Protein 3TNL (pdb70)

Sequence (1154 aa):
KITERIITGHTELIGLIATPIRHSLSPTMHNEAFAKLGLDYVVYLAFEEVGDKELKDVVQGFRAMNLRGWNVSMMPNKTNIHKKYLDKLSPAAEELVGAVNTVVNDDGVLTGHITDGTGYMRALKEAGHDIIGKKMTICGAGGAATAICIQAALDGVKEISIFNRKDDFYANAEKTVEEKINSKTDCKAQQLFDIEDHEEQLRKEIAESVIFTNATGVGMKPFEGETLLPSSADMLLRRPELIVSDVVYKPTKTRLLEIAEEQGCQTLNGLGMMLWQGAKKAFEIWTHKEMPVDYIKEEILFNKITERIITGHTELIGLIATPIRHSLSPTMHNEAFAKLGLDYYVVYLAFEVGDDKELKDVVQQGFRAMNLRGWNVSMMPNKKTNIHKYLDKLSPAAEELVGAVNTVVNDDGVLTGHIITTDDGGTGYMRALKEAGHDIIGKKMMTICGAGGAATAICIIQAALDGVKEISIFNRKDDFYANAEKTVEKINSKTDCKAQLFDIEDHEQLRRKEIAESVIFTNATGVGMKKPFEGETLLPSSADMLRPELIVSDVVYKPTKTRLLEIAEEQGCQQTLNGLGMMLWQGAKAFEIWTHKEMPVDDYIKEIILFNKITERITGHTELIGLIATPIRHSLSPTMHNEAFAKLGLDYVVYLAFEVGDKELKDVVQGFRAMNLRGWNVSMMPNKTNIHKYLDKLSPAAELVGAVNTVVNDDGVLTGHITDGTGYMRALKEAGHDIIGKKMTICGAGGAATAICIQAALDGVKEISIFNRKDDFYANAEKTVEKINSKTDCKAQLFDIEDHEQLRKEIAESVIFTNATGVGMKPFEGETLLPSADMLLRRPELIVSDVVYKPTKTRLLEIAEEQGCQQTLNGLLGMMLWQGAKAFEIWTHKKEMPVDYIKEILFKITERITGHTELIGLIATPIRHSLSPTMHNEAFAKLGLDYYVVYLAFEVGDKELKDVVQGFRAMNLRGWNVSMMPNKKTNIHKYLDKLSPAAEELVGAVNTVVNDDGVLTGHITTDDGGTGYMRALKEAGHDIIGKKMTICGAGGAATAICIQAALDGVKEISIFNRKDDFYANAEKTVEKINSKTDCKKAQLFDIEDHEQLRKEIAESVIFTNATGVGMKPFEGETLLPSADMLRPEELIVSDVVYKPTKTRLLEIAEEQGCQQTLNGLGMMLWQGAKAFEIWTHKEEMMPVDYIKEILF

Structure (mmCIF, N/CA/C/O backbone):
data_3TNL
#
_entry.id   3TNL
#
_cell.length_a   71.851
_cell.length_b   82.878
_cell.length_c   101.260
_cell.angle_alpha   90.00
_cell.angle_beta   90.03
_cell.angle_gamma   90.00
#
_symmetry.space_group_name_H-M   'P 1 21 1'
#
loop_
_entity.id
_entity.type
_entity.pdbx_description
1 polymer 'Shikimate dehydrogenase'
2 non-polymer NICOTINAMIDE-ADENINE-DINUCLEOTIDE
3 non-polymer '(3R,4S,5R)-3,4,5-TRIHYDROXYCYCLOHEX-1-ENE-1-CARBOXYLIC ACID'
4 non-polymer 'CHLORIDE ION'
5 water water
#
loop_
_atom_site.group_PDB
_atom_site.id
_atom_site.type_symbol
_atom_site.label_atom_id
_atom_site.label_alt_id
_atom_site.label_comp_id
_atom_site.label_asym_id
_atom_site.label_entity_id
_atom_site.label_seq_id
_atom_site.pdbx_PDB_ins_code
_atom_site.Cartn_x
_atom_site.Cartn_y
_atom_site.Cartn_z
_atom_site.occupancy
_atom_site.B_iso_or_equiv
_atom_site.auth_seq_id
_atom_site.auth_comp_id
_atom_site.auth_asym_id
_atom_site.auth_atom_id
_atom_site.pdbx_PDB_model_num
ATOM 1 N N . LYS A 1 28 ? 38.578 12.196 93.297 1.00 49.03 4 LYS A N 1
ATOM 2 C CA . LYS A 1 28 ? 37.176 11.912 92.848 1.00 48.46 4 LYS A CA 1
ATOM 3 C C . LYS A 1 28 ? 36.515 13.102 92.122 1.00 46.15 4 LYS A C 1
ATOM 4 O O . LYS A 1 28 ? 35.355 13.024 91.699 1.00 44.17 4 LYS A O 1
ATOM 10 N N . ILE A 1 29 ? 37.258 14.195 91.979 1.00 44.76 5 ILE A N 1
ATOM 11 C CA . ILE A 1 29 ? 36.751 15.377 91.281 1.00 42.39 5 ILE A CA 1
ATOM 12 C C . ILE A 1 29 ? 36.728 15.072 89.781 1.00 41.42 5 ILE A C 1
ATOM 13 O O . ILE A 1 29 ? 37.706 14.541 89.250 1.00 42.44 5 ILE A O 1
ATOM 18 N N . THR A 1 30 ? 35.610 15.373 89.114 1.00 39.20 6 THR A N 1
ATOM 19 C CA . THR A 1 30 ? 35.462 15.163 87.654 1.00 37.40 6 THR A CA 1
ATOM 20 C C . THR A 1 30 ? 35.200 16.458 86.866 1.00 34.94 6 THR A C 1
ATOM 21 O O . THR A 1 30 ? 35.274 16.464 85.635 1.00 35.27 6 THR A O 1
ATOM 25 N N . GLU A 1 31 ? 34.869 17.538 87.563 1.00 31.02 7 GLU A N 1
ATOM 26 C CA . GLU A 1 31 ? 34.660 18.834 86.917 1.00 28.45 7 GLU A CA 1
ATOM 27 C C . GLU A 1 31 ? 36.010 19.474 86.677 1.00 26.99 7 GLU A C 1
ATOM 28 O O . GLU A 1 31 ? 36.777 19.688 87.628 1.00 27.80 7 GLU A O 1
ATOM 34 N N . ARG A 1 32 ? 36.300 19.824 85.426 1.00 22.03 8 ARG A N 1
ATOM 35 C CA . ARG A 1 32 ? 37.578 20.438 85.108 1.00 22.12 8 ARG A CA 1
ATOM 36 C C . ARG A 1 32 ? 37.685 21.904 85.520 1.00 21.64 8 ARG A C 1
ATOM 37 O O . ARG A 1 32 ? 38.779 22.454 85.543 1.00 22.59 8 ARG A O 1
ATOM 45 N N A ILE A 1 33 ? 36.553 22.528 85.840 0.50 20.29 9 ILE A N 1
ATOM 46 N N B ILE A 1 33 ? 36.558 22.514 85.855 0.50 20.57 9 ILE A N 1
ATOM 47 C CA A ILE A 1 33 ? 36.510 23.948 86.200 0.50 20.00 9 ILE A CA 1
ATOM 48 C CA B ILE A 1 33 ? 36.540 23.912 86.215 0.50 20.58 9 ILE A CA 1
ATOM 49 C C A ILE A 1 33 ? 36.785 24.197 87.676 0.50 19.66 9 ILE A C 1
ATOM 50 C C B ILE A 1 33 ? 36.877 24.066 87.692 0.50 20.47 9 ILE A C 1
ATOM 51 O O A ILE A 1 33 ? 35.954 23.852 88.525 0.50 19.39 9 ILE A O 1
ATOM 52 O O B ILE A 1 33 ? 36.247 23.435 88.560 0.50 22.43 9 ILE A O 1
ATOM 61 N N . THR A 1 34 ? 37.907 24.863 87.964 1.00 20.61 10 THR A N 1
ATOM 62 C CA . THR A 1 34 ? 38.335 25.164 89.325 1.00 19.96 10 THR A CA 1
ATOM 63 C C . THR A 1 34 ? 38.499 26.663 89.458 1.00 18.82 10 THR A C 1
ATOM 64 O O . THR A 1 34 ? 38.076 27.425 88.581 1.00 19.02 10 THR A O 1
ATOM 68 N N . GLY A 1 35 ? 39.075 27.109 90.580 1.00 20.32 11 GLY A N 1
ATOM 69 C CA . GLY A 1 35 ? 39.364 28.519 90.769 1.00 18.70 11 GLY A CA 1
ATOM 70 C C . GLY A 1 35 ? 40.460 29.059 89.853 1.00 19.33 11 GLY A C 1
ATOM 71 O O . GLY A 1 35 ? 40.693 30.250 89.799 1.0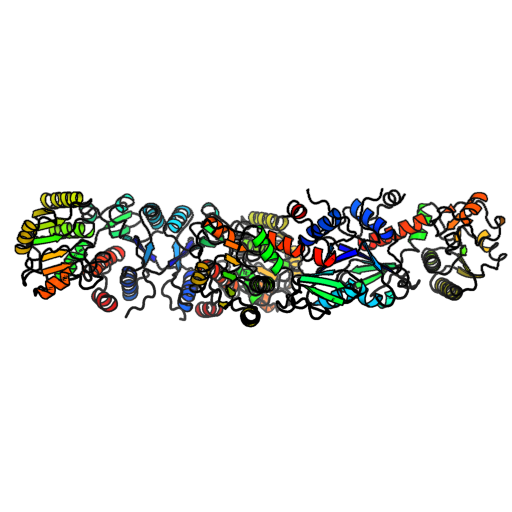0 18.74 11 GLY A O 1
ATOM 72 N N . HIS A 1 36 ? 41.152 28.166 89.165 1.00 18.59 12 HIS A N 1
ATOM 73 C CA . HIS A 1 36 ? 42.191 28.586 88.207 1.00 18.99 12 HIS A CA 1
ATOM 74 C C . HIS A 1 36 ? 41.632 28.862 86.818 1.00 19.08 12 HIS A C 1
ATOM 75 O O . HIS A 1 36 ? 42.260 29.558 86.025 1.00 19.63 12 HIS A O 1
ATOM 82 N N . THR A 1 37 ? 40.433 28.358 86.542 1.00 16.49 13 THR A N 1
ATOM 83 C CA . THR A 1 37 ? 39.817 28.453 85.219 1.00 15.79 13 THR A CA 1
ATOM 84 C C . THR A 1 37 ? 39.465 29.877 84.818 1.00 15.55 13 THR A C 1
ATOM 85 O O . THR A 1 37 ? 38.858 30.606 85.590 1.00 16.88 13 THR A O 1
ATOM 89 N N . GLU A 1 38 ? 39.873 30.250 83.609 1.00 15.13 14 GLU A N 1
ATOM 90 C CA . GLU A 1 38 ? 39.617 31.591 83.086 1.00 15.32 14 GLU A CA 1
ATOM 91 C C . GLU A 1 38 ? 38.449 31.580 82.125 1.00 15.14 14 GLU A C 1
ATOM 92 O O . GLU A 1 38 ? 38.107 30.593 81.546 1.00 16.59 14 GLU A O 1
ATOM 98 N N . LEU A 1 39 ? 37.869 32.741 81.939 1.00 14.03 15 LEU A N 1
ATOM 99 C CA . LEU A 1 39 ? 36.670 32.939 81.126 1.00 15.16 15 LEU A CA 1
ATOM 100 C C . LEU A 1 39 ? 36.942 33.673 79.810 1.00 14.71 15 LEU A C 1
ATOM 101 O O . LEU A 1 39 ? 37.601 34.751 79.789 1.00 15.59 15 LEU A O 1
ATOM 106 N N . ILE A 1 40 ? 36.340 33.152 78.752 1.00 14.77 16 ILE A N 1
ATOM 107 C CA . ILE A 1 40 ? 36.206 33.793 77.447 1.00 15.65 16 ILE A CA 1
ATOM 108 C C . ILE A 1 40 ? 34.690 33.974 77.266 1.00 15.41 16 ILE A C 1
ATOM 109 O O . ILE A 1 40 ? 33.923 33.083 77.487 1.00 15.02 16 ILE A O 1
ATOM 114 N N . GLY A 1 41 ? 34.259 35.187 76.975 1.00 13.43 17 GLY A N 1
ATOM 115 C CA . GLY A 1 41 ? 32.830 35.511 76.812 1.00 14.77 17 GLY A CA 1
ATOM 116 C C . GLY A 1 41 ? 32.308 35.621 75.380 1.00 14.42 17 GLY A C 1
ATOM 117 O O . GLY A 1 41 ? 33.051 35.542 74.392 1.00 13.68 17 GLY A O 1
ATOM 118 N N . LEU A 1 42 ? 30.988 35.754 75.293 1.00 14.01 18 LEU A N 1
ATOM 119 C CA . LEU A 1 42 ? 30.255 36.000 74.052 1.00 14.32 18 LEU A CA 1
ATOM 120 C C . LEU A 1 42 ? 29.111 36.900 74.443 1.00 14.06 18 LEU A C 1
ATOM 121 O O . LEU A 1 42 ? 28.295 36.526 75.280 1.00 15.17 18 LEU A O 1
ATOM 126 N N . ILE A 1 43 ? 29.050 38.103 73.864 1.00 14.33 19 ILE A N 1
ATOM 127 C CA . ILE A 1 43 ? 28.068 39.109 74.266 1.00 13.79 19 ILE A CA 1
ATOM 128 C C . ILE A 1 43 ? 27.227 39.520 73.061 1.00 14.55 19 ILE A C 1
ATOM 129 O O . ILE A 1 43 ? 27.731 40.037 72.055 1.00 14.54 19 ILE A O 1
ATOM 134 N N . ALA A 1 44 ? 25.935 39.243 73.177 1.00 14.48 20 ALA A N 1
ATOM 135 C CA . ALA A 1 44 ? 24.967 39.431 72.072 1.00 15.20 20 ALA A CA 1
ATOM 136 C C . ALA A 1 44 ? 23.590 39.129 72.589 1.00 16.48 20 ALA A C 1
ATOM 137 O O . ALA A 1 44 ? 23.450 38.617 73.698 1.00 15.83 20 ALA A O 1
ATOM 139 N N . THR A 1 45 ? 22.561 39.487 71.809 1.00 16.15 21 THR A N 1
ATOM 140 C CA . THR A 1 45 ? 21.193 39.119 72.195 1.00 17.05 21 THR A CA 1
ATOM 141 C C . THR A 1 45 ? 20.300 39.131 70.974 1.00 17.79 21 THR A C 1
ATOM 142 O O . THR A 1 45 ? 20.366 40.068 70.198 1.00 18.37 21 THR A O 1
ATOM 146 N N . PRO A 1 46 ? 19.531 38.046 70.747 1.00 18.54 22 PRO A N 1
ATOM 147 C CA . PRO A 1 46 ? 19.508 36.793 71.488 1.00 18.79 22 PRO A CA 1
ATOM 148 C C . PRO A 1 46 ? 20.794 36.027 71.202 1.00 18.58 22 PRO A C 1
ATOM 149 O O . PRO A 1 46 ? 21.463 36.275 70.186 1.00 18.85 22 PRO A O 1
ATOM 153 N N . ILE A 1 47 ? 21.133 35.100 72.074 1.00 17.12 23 ILE A N 1
ATOM 154 C CA . ILE A 1 47 ? 22.385 34.340 71.892 1.00 17.26 23 ILE A CA 1
ATOM 155 C C . ILE A 1 47 ? 22.438 32.967 72.519 1.00 17.40 23 ILE A C 1
ATOM 156 O O . ILE A 1 47 ? 23.324 32.178 72.188 1.00 17.59 23 ILE A O 1
ATOM 161 N N . ARG A 1 48 ? 21.495 32.620 73.397 1.00 17.73 24 ARG A N 1
ATOM 162 C CA . ARG A 1 48 ? 21.664 31.367 74.128 1.00 17.13 24 ARG A CA 1
ATOM 163 C C . ARG A 1 48 ? 21.606 30.084 73.345 1.00 17.70 24 ARG A C 1
ATOM 164 O O . ARG A 1 48 ? 22.032 29.051 73.853 1.00 17.84 24 ARG A O 1
ATOM 172 N N . HIS A 1 49 ? 21.100 30.137 72.115 1.00 18.31 25 HIS A N 1
ATOM 173 C CA . HIS A 1 49 ? 21.101 28.947 71.256 1.00 17.98 25 HIS A CA 1
ATOM 174 C C . HIS A 1 49 ? 22.383 28.817 70.434 1.00 16.70 25 HIS A C 1
ATOM 175 O O . HIS A 1 49 ? 22.537 27.890 69.664 1.00 18.73 25 HIS A O 1
ATOM 182 N N . SER A 1 50 ? 23.329 29.736 70.633 1.00 16.17 26 SER A N 1
ATOM 183 C CA . SER A 1 50 ? 24.592 29.681 69.863 1.00 16.97 26 SER A CA 1
ATOM 184 C C . SER A 1 50 ? 25.365 28.398 70.044 1.00 15.53 26 SER A C 1
ATOM 185 O O . SER A 1 50 ? 25.374 27.824 71.140 1.00 16.72 26 SER A O 1
ATOM 188 N N . LEU A 1 51 ? 26.020 27.979 68.967 1.00 16.97 27 LEU A N 1
ATOM 189 C CA . LEU A 1 51 ? 26.918 26.833 68.991 1.00 17.14 27 LEU A CA 1
ATOM 190 C C . LEU A 1 51 ? 28.347 27.255 69.372 1.00 16.57 27 LEU A C 1
ATOM 191 O O . LEU A 1 51 ? 29.189 26.412 69.517 1.00 17.29 27 LEU A O 1
ATOM 196 N N . SER A 1 52 ? 28.611 28.560 69.485 1.00 15.57 28 SER A N 1
ATOM 197 C CA . SER A 1 52 ? 29.982 28.987 69.826 1.00 15.06 28 SER A CA 1
ATOM 198 C C . SER A 1 52 ? 30.515 28.402 71.123 1.00 15.00 28 SER A C 1
ATOM 199 O O . SER A 1 52 ? 31.663 27.964 71.173 1.00 15.91 28 SER A O 1
ATOM 202 N N . PRO A 1 53 ? 29.719 28.409 72.214 1.00 14.89 29 PRO A N 1
ATOM 203 C CA . PRO A 1 53 ? 30.309 27.804 73.439 1.00 14.93 29 PRO A CA 1
ATOM 204 C C . PRO A 1 53 ? 30.727 26.354 73.296 1.00 14.53 29 PRO A C 1
ATOM 205 O O . PRO A 1 53 ? 31.765 25.966 73.811 1.00 16.98 29 PRO A O 1
ATOM 209 N N . THR A 1 54 ? 29.942 25.552 72.603 1.00 15.98 30 THR A N 1
ATOM 210 C CA . THR A 1 54 ? 30.314 24.169 72.396 1.00 15.41 30 THR A CA 1
ATOM 211 C C . THR A 1 54 ? 31.613 24.098 71.593 1.00 16.33 30 THR A C 1
ATOM 212 O O . THR A 1 54 ? 32.533 23.352 71.934 1.00 17.99 30 THR A O 1
ATOM 216 N N . MET A 1 55 ? 31.695 24.846 70.520 1.00 16.20 31 MET A N 1
ATOM 217 C CA . MET A 1 55 ? 32.905 24.850 69.720 1.00 15.83 31 MET A CA 1
ATOM 218 C C . MET A 1 55 ? 34.157 25.150 70.558 1.00 15.84 31 MET A C 1
ATOM 219 O O . MET A 1 55 ? 35.161 24.430 70.497 1.00 16.31 31 MET A O 1
ATOM 224 N N . HIS A 1 56 ? 34.132 26.279 71.270 1.00 15.29 32 HIS A N 1
ATOM 225 C CA . HIS A 1 56 ? 35.308 26.673 72.014 1.00 13.92 32 HIS A CA 1
ATOM 226 C C . HIS A 1 56 ? 35.596 25.811 73.230 1.00 15.16 32 HIS A C 1
ATOM 227 O O . HIS A 1 56 ? 36.750 25.521 73.493 1.00 14.54 32 HIS A O 1
ATOM 234 N N . ASN A 1 57 ? 34.572 25.444 73.982 1.00 15.75 33 ASN A N 1
ATOM 235 C CA . ASN A 1 57 ? 34.790 24.562 75.124 1.00 16.20 33 ASN A CA 1
ATOM 236 C C . ASN A 1 57 ? 35.353 23.214 74.702 1.00 16.77 33 ASN A C 1
ATOM 237 O O . ASN A 1 57 ? 36.253 22.685 75.371 1.00 17.33 33 ASN A O 1
ATOM 242 N N . GLU A 1 58 ? 34.864 22.651 73.595 1.00 16.95 34 GLU A N 1
ATOM 243 C CA . GLU A 1 58 ? 35.428 21.405 73.090 1.00 17.04 34 GLU A CA 1
ATOM 244 C C . GLU A 1 58 ? 36.891 21.609 72.660 1.00 16.63 34 GLU A C 1
ATOM 245 O O . GLU A 1 58 ? 37.732 20.712 72.889 1.00 18.17 34 GLU A O 1
ATOM 251 N N . ALA A 1 59 ? 37.204 22.764 72.074 1.00 16.65 35 ALA A N 1
ATOM 252 C CA . ALA A 1 59 ? 38.586 23.036 71.671 1.00 15.58 35 ALA A CA 1
ATOM 253 C C . ALA A 1 59 ? 39.503 23.215 72.882 1.00 16.31 35 ALA A C 1
ATOM 254 O O . ALA A 1 59 ? 40.620 22.686 72.910 1.00 18.05 35 ALA A O 1
ATOM 256 N N . PHE A 1 60 ? 39.048 23.977 73.887 1.00 16.14 36 PHE A N 1
ATOM 257 C CA . PHE A 1 60 ? 39.821 24.118 75.123 1.00 16.73 36 PHE A CA 1
ATOM 258 C C . PHE A 1 60 ? 40.090 22.763 75.776 1.00 18.80 36 PHE A C 1
ATOM 259 O O . PHE A 1 60 ? 41.229 22.455 76.168 1.00 19.52 36 PHE A O 1
ATOM 267 N N . ALA A 1 61 ? 39.055 21.941 75.896 1.00 18.99 37 ALA A N 1
ATOM 268 C CA . ALA A 1 61 ? 39.211 20.638 76.514 1.00 19.29 37 ALA A CA 1
ATOM 269 C C . ALA A 1 61 ? 40.177 19.753 75.734 1.00 20.74 37 ALA A C 1
ATOM 270 O O . ALA A 1 61 ? 41.023 19.027 76.326 1.00 22.69 37 ALA A O 1
ATOM 272 N N . LYS A 1 62 ? 40.078 19.786 74.406 1.00 20.18 38 LYS A N 1
ATOM 273 C CA . LYS A 1 62 ? 40.967 18.975 73.567 1.00 20.07 38 LYS A CA 1
ATOM 274 C C . LYS A 1 62 ? 42.433 19.360 73.728 1.00 20.06 38 LYS A C 1
ATOM 275 O O . LYS A 1 62 ? 43.311 18.493 73.758 1.00 21.69 38 LYS A O 1
ATOM 281 N N . LEU A 1 63 ? 42.724 20.646 73.817 1.00 18.94 39 LEU A N 1
ATOM 282 C CA . LEU A 1 63 ? 44.100 21.103 73.933 1.00 19.98 39 LEU A CA 1
ATOM 283 C C . LEU A 1 63 ? 44.602 21.226 75.370 1.00 21.58 39 LEU A C 1
ATOM 284 O O . LEU A 1 63 ? 45.748 21.635 75.583 1.00 22.44 39 LEU A O 1
ATOM 289 N N . GLY A 1 64 ? 43.743 20.914 76.339 1.00 20.45 40 GLY A N 1
ATOM 290 C CA . GLY A 1 64 ? 44.123 20.969 77.757 1.00 20.42 40 GLY A CA 1
ATOM 291 C C . GLY A 1 64 ? 44.283 22.369 78.302 1.00 20.89 40 GLY A C 1
ATOM 292 O O . GLY A 1 64 ? 45.036 22.594 79.246 1.00 23.10 40 GLY A O 1
ATOM 293 N N . LEU A 1 65 ? 43.520 23.305 77.761 1.00 18.59 41 LEU A N 1
ATOM 294 C CA . LEU A 1 65 ? 43.626 24.678 78.160 1.00 18.12 41 LEU A CA 1
ATOM 295 C C . LEU A 1 65 ? 42.596 24.996 79.227 1.00 17.93 41 LEU A C 1
ATOM 296 O O . LEU A 1 65 ? 41.435 24.648 79.076 1.00 19.28 41 LEU A O 1
ATOM 301 N N . ASP A 1 66 ? 43.009 25.722 80.265 1.00 17.06 42 ASP A N 1
ATOM 302 C CA . ASP A 1 66 ? 42.118 25.996 81.397 1.00 17.79 42 ASP A CA 1
ATOM 303 C C . ASP A 1 66 ? 41.270 27.245 81.218 1.00 18.93 42 ASP A C 1
ATOM 304 O O . ASP A 1 66 ? 41.396 28.244 81.927 1.00 18.60 42 ASP A O 1
ATOM 309 N N . TYR A 1 67 ? 40.380 27.142 80.230 1.00 18.83 43 TYR A N 1
ATOM 310 C CA . TYR A 1 67 ? 39.422 28.181 79.926 1.00 17.04 43 TYR A CA 1
ATOM 311 C C . TYR A 1 67 ? 38.045 27.585 79.716 1.00 16.49 43 TYR A C 1
ATOM 312 O O . TYR A 1 67 ? 37.899 26.413 79.378 1.00 17.81 43 TYR A O 1
ATOM 321 N N A VAL A 1 68 ? 37.037 28.419 79.934 0.50 15.98 44 VAL A N 1
ATOM 322 N N B VAL A 1 68 ? 37.038 28.416 79.946 0.50 15.58 44 VAL A N 1
ATOM 323 C CA A VAL A 1 68 ? 35.647 28.099 79.655 0.50 15.51 44 VAL A CA 1
ATOM 324 C CA B VAL A 1 68 ? 35.658 28.087 79.662 0.50 14.98 44 VAL A CA 1
ATOM 325 C C A VAL A 1 68 ? 35.036 29.275 78.924 0.50 14.93 44 VAL A C 1
ATOM 326 C C B VAL A 1 68 ? 35.124 29.246 78.844 0.50 14.23 44 VAL A C 1
ATOM 327 O O A VAL A 1 68 ? 35.321 30.433 79.255 0.50 14.59 44 VAL A O 1
ATOM 328 O O B VAL A 1 68 ? 35.604 30.365 78.988 0.50 15.64 44 VAL A O 1
ATOM 335 N N . TYR A 1 69 ? 34.138 28.976 77.997 1.00 14.77 45 TYR A N 1
ATOM 336 C CA . TYR A 1 69 ? 33.493 29.977 77.146 1.00 14.02 45 TYR A CA 1
ATOM 337 C C . TYR A 1 69 ? 32.007 30.044 77.509 1.00 14.31 45 TYR A C 1
ATOM 338 O O . TYR A 1 69 ? 31.339 29.008 77.542 1.00 15.84 45 TYR A O 1
ATOM 347 N N . LEU A 1 70 ? 31.510 31.255 77.809 1.00 13.67 46 LEU A N 1
ATOM 348 C CA . LEU A 1 70 ? 30.114 31.436 78.193 1.00 14.72 46 LEU A CA 1
ATOM 349 C C . LEU A 1 70 ? 29.505 32.589 77.431 1.00 14.27 46 LEU A C 1
ATOM 350 O O . LEU A 1 70 ? 30.197 33.567 77.122 1.00 15.04 46 LEU A O 1
ATOM 355 N N . ALA A 1 71 ? 28.197 32.489 77.169 1.00 15.09 47 ALA A N 1
ATOM 356 C CA . ALA A 1 71 ? 27.439 33.545 76.506 1.00 14.92 47 ALA A CA 1
ATOM 357 C C . ALA A 1 71 ? 26.663 34.358 77.532 1.00 13.92 47 ALA A C 1
ATOM 358 O O . ALA A 1 71 ? 26.210 33.825 78.566 1.00 16.26 47 ALA A O 1
ATOM 360 N N . PHE A 1 72 ? 26.501 35.649 77.258 1.00 14.20 48 PHE A N 1
ATOM 361 C CA . PHE A 1 72 ? 25.706 36.568 78.095 1.00 15.35 48 PHE A CA 1
ATOM 362 C C . PHE A 1 72 ? 24.793 37.364 77.193 1.00 13.94 48 PHE A C 1
ATOM 363 O O . PHE A 1 72 ? 25.199 37.791 76.109 1.00 14.39 48 PHE A O 1
ATOM 371 N N A GLU A 1 73 ? 23.540 37.541 77.607 0.50 14.48 49 GLU A N 1
ATOM 372 N N B GLU A 1 73 ? 23.555 37.550 77.637 0.50 15.38 49 GLU A N 1
ATOM 373 C CA A GLU A 1 73 ? 22.556 38.289 76.813 0.50 14.54 49 GLU A CA 1
ATOM 374 C CA B GLU A 1 73 ? 22.559 38.316 76.901 0.50 16.01 49 GLU A CA 1
ATOM 375 C C A GLU A 1 73 ? 22.761 39.795 77.001 0.50 15.67 49 GLU A C 1
ATOM 376 C C B GLU A 1 73 ? 22.854 39.805 77.065 0.50 16.63 49 GLU A C 1
ATOM 377 O O A GLU A 1 73 ? 22.257 40.400 77.965 0.50 18.02 49 GLU A O 1
ATOM 378 O O B GLU A 1 73 ? 22.539 40.411 78.100 0.50 18.60 49 GLU A O 1
ATOM 389 N N . VAL A 1 74 ? 23.473 40.383 76.050 1.00 15.64 50 VAL A N 1
ATOM 390 C CA . VAL A 1 74 ? 23.879 41.766 76.103 1.00 16.09 50 VAL A CA 1
ATOM 391 C C . VAL A 1 74 ? 23.503 42.513 74.852 1.00 16.65 50 VAL A C 1
ATOM 392 O O . VAL A 1 74 ? 23.851 42.134 73.758 1.00 16.66 50 VAL A O 1
ATOM 396 N N . GLY A 1 75 ? 22.765 43.599 75.044 1.00 17.49 51 GLY A N 1
ATOM 397 C CA . GLY A 1 75 ? 22.350 44.487 73.980 1.00 17.76 51 GLY A CA 1
ATOM 398 C C . GLY A 1 75 ? 22.874 45.874 74.214 1.00 18.59 51 GLY A C 1
ATOM 399 O O . GLY A 1 75 ? 23.767 46.082 75.021 1.00 18.27 51 GLY A O 1
ATOM 400 N N . ASP A 1 76 ? 22.272 46.845 73.524 1.00 18.57 52 ASP A N 1
ATOM 401 C CA . ASP A 1 76 ? 22.712 48.238 73.573 1.00 20.88 52 ASP A CA 1
ATOM 402 C C . ASP A 1 76 ? 22.797 48.813 74.993 1.00 19.60 52 ASP A C 1
ATOM 403 O O . ASP A 1 76 ? 23.766 49.460 75.356 1.00 21.39 52 ASP A O 1
ATOM 408 N N . LYS A 1 77 ? 21.771 48.552 75.777 1.00 20.61 53 LYS A N 1
ATOM 409 C CA . LYS A 1 77 ? 21.670 49.048 77.149 1.00 21.20 53 LYS A CA 1
ATOM 410 C C . LYS A 1 77 ? 22.745 48.508 78.084 1.00 18.16 53 LYS A C 1
ATOM 411 O O . LYS A 1 77 ? 23.130 49.192 79.043 1.00 22.11 53 LYS A O 1
ATOM 417 N N . GLU A 1 78 ? 23.211 47.278 77.820 1.00 16.55 54 GLU A N 1
ATOM 418 C CA . GLU A 1 78 ? 24.192 46.626 78.676 1.00 14.63 54 GLU A CA 1
ATOM 419 C C . GLU A 1 78 ? 25.651 46.678 78.250 1.00 14.79 54 GLU A C 1
ATOM 420 O O . GLU A 1 78 ? 26.537 46.476 79.083 1.00 14.79 54 GLU A O 1
ATOM 426 N N . LEU A 1 79 ? 25.891 46.934 76.955 1.00 14.98 55 LEU A N 1
ATOM 427 C CA . LEU A 1 79 ? 27.218 46.803 76.406 1.00 14.88 55 LEU A CA 1
ATOM 428 C C . LEU A 1 79 ? 28.338 47.561 77.120 1.00 14.86 55 LEU A C 1
ATOM 429 O O . LEU A 1 79 ? 29.393 46.967 77.415 1.00 16.03 55 LEU A O 1
ATOM 434 N N . LYS A 1 80 ? 28.141 48.847 77.374 1.00 15.46 56 LYS A N 1
ATOM 435 C CA . LYS A 1 80 ? 29.172 49.611 78.008 1.00 13.94 56 LYS A CA 1
ATOM 436 C C . LYS A 1 80 ? 29.587 49.040 79.374 1.00 13.95 56 LYS A C 1
ATOM 437 O O . LYS A 1 80 ? 30.786 48.865 79.675 1.00 14.39 56 LYS A O 1
ATOM 443 N N . ASP A 1 81 ? 28.582 48.759 80.204 1.00 14.06 57 ASP A N 1
ATOM 444 C CA . ASP A 1 81 ? 28.858 48.241 81.538 1.00 14.38 57 ASP A CA 1
ATOM 445 C C . ASP A 1 81 ? 29.504 46.866 81.476 1.00 13.23 57 ASP A C 1
ATOM 446 O O . ASP A 1 81 ? 30.351 46.551 82.314 1.00 15.49 57 ASP A O 1
ATOM 451 N N . VAL A 1 82 ? 29.130 46.036 80.498 1.00 15.02 58 VAL A N 1
ATOM 452 C CA . VAL A 1 82 ? 29.713 44.712 80.357 1.00 15.36 58 VAL A CA 1
ATOM 453 C C . VAL A 1 82 ? 31.180 44.834 79.976 1.00 15.45 58 VAL A C 1
ATOM 454 O O . VAL A 1 82 ? 32.013 44.136 80.526 1.00 15.17 58 VAL A O 1
ATOM 458 N N . VAL A 1 83 ? 31.517 45.690 79.027 1.00 13.90 59 VAL A N 1
ATOM 459 C CA . VAL A 1 83 ? 32.933 45.830 78.667 1.00 14.93 59 VAL A CA 1
ATOM 460 C C . VAL A 1 83 ? 33.775 46.335 79.837 1.00 14.21 59 VAL A C 1
ATOM 461 O O . VAL A 1 83 ? 34.892 45.836 80.092 1.00 16.09 59 VAL A O 1
ATOM 465 N N . GLN A 1 84 ? 33.279 47.336 80.549 1.00 14.51 60 GLN A N 1
ATOM 466 C CA . GLN A 1 84 ? 34.013 47.828 81.700 1.00 15.27 60 GLN A CA 1
ATOM 467 C C . GLN A 1 84 ? 34.156 46.739 82.786 1.00 16.21 60 GLN A C 1
ATOM 468 O O . GLN A 1 84 ? 35.217 46.599 83.404 1.00 16.49 60 GLN A O 1
ATOM 474 N N . GLY A 1 85 ? 33.124 45.919 82.946 1.00 15.97 61 GLY A N 1
ATOM 475 C CA . GLY A 1 85 ? 33.179 44.802 83.860 1.00 15.10 61 GLY A CA 1
ATOM 476 C C . GLY A 1 85 ? 34.220 43.773 83.414 1.00 15.16 61 GLY A C 1
ATOM 477 O O . GLY A 1 85 ? 35.033 43.307 84.210 1.00 14.72 61 GLY A O 1
ATOM 478 N N . PHE A 1 86 ? 34.265 43.494 82.113 1.00 14.50 62 PHE A N 1
ATOM 479 C CA . PHE A 1 86 ? 35.251 42.532 81.581 1.00 13.58 62 PHE A CA 1
ATOM 480 C C . PHE A 1 86 ? 36.684 43.036 81.783 1.00 14.50 62 PHE A C 1
ATOM 481 O O . PHE A 1 86 ? 37.602 42.239 81.984 1.00 15.40 62 PHE A O 1
ATOM 489 N N . ARG A 1 87 ? 36.899 44.339 81.655 1.00 13.75 63 ARG A N 1
ATOM 490 C CA . ARG A 1 87 ? 38.226 44.935 81.928 1.00 14.92 63 ARG A CA 1
ATOM 491 C C . ARG A 1 87 ? 38.621 44.669 83.376 1.00 15.68 63 ARG A C 1
ATOM 492 O O . ARG A 1 87 ? 39.722 44.220 83.670 1.00 17.45 63 ARG A O 1
ATOM 500 N N . ALA A 1 88 ? 37.674 44.920 84.282 1.00 15.79 64 ALA A N 1
ATOM 501 C CA . ALA A 1 88 ? 37.923 44.761 85.716 1.00 16.93 64 ALA A CA 1
ATOM 502 C C . ALA A 1 88 ? 38.081 43.298 86.126 1.00 17.74 64 ALA A C 1
ATOM 503 O O . ALA A 1 88 ? 38.772 43.010 87.088 1.00 19.99 64 ALA A O 1
ATOM 505 N N . MET A 1 89 ? 37.410 42.385 85.419 1.00 15.68 65 MET A N 1
ATOM 506 C CA . MET A 1 89 ? 37.547 40.970 85.615 1.00 16.41 65 MET A CA 1
ATOM 507 C C . MET A 1 89 ? 38.808 40.416 84.936 1.00 16.85 65 MET A C 1
ATOM 508 O O . MET A 1 89 ? 39.123 39.244 85.093 1.00 18.35 65 MET A O 1
ATOM 513 N N . ASN A 1 90 ? 39.495 41.253 84.168 1.00 16.79 66 ASN A N 1
ATOM 514 C CA . ASN A 1 90 ? 40.726 40.847 83.443 1.00 16.66 66 ASN A CA 1
ATOM 515 C C . ASN A 1 90 ? 40.493 39.669 82.471 1.00 16.67 66 ASN A C 1
ATOM 516 O O . ASN A 1 90 ? 41.342 38.799 82.334 1.00 16.93 66 ASN A O 1
ATOM 521 N N . LEU A 1 91 ? 39.360 39.642 81.784 1.00 16.82 67 LEU A N 1
ATOM 522 C CA . LEU A 1 91 ? 39.107 38.588 80.806 1.00 15.20 67 LEU A CA 1
ATOM 523 C C . LEU A 1 91 ? 40.119 38.667 79.643 1.00 14.74 67 LEU A C 1
ATOM 524 O O . LEU A 1 91 ? 40.441 39.752 79.179 1.00 15.34 67 LEU A O 1
ATOM 529 N N . ARG A 1 92 ? 40.592 37.525 79.189 1.00 13.32 68 ARG A N 1
ATOM 530 C CA . ARG A 1 92 ? 41.539 37.438 78.067 1.00 12.88 68 ARG A CA 1
ATOM 531 C C . ARG A 1 92 ? 40.858 37.897 76.774 1.00 14.67 68 ARG A C 1
ATOM 532 O O . ARG A 1 92 ? 41.505 38.454 75.887 1.00 13.84 68 ARG A O 1
ATOM 540 N N . GLY A 1 93 ? 39.572 37.625 76.632 1.00 13.83 69 GLY A N 1
ATOM 541 C CA . GLY A 1 93 ? 38.880 38.022 75.402 1.00 14.38 69 GLY A CA 1
ATOM 542 C C . GLY A 1 93 ? 37.460 37.537 75.362 1.00 16.05 69 GLY A C 1
ATOM 543 O O . GLY A 1 93 ? 36.973 36.904 76.303 1.00 14.22 69 GLY A O 1
ATOM 544 N N . TRP A 1 94 ? 36.786 37.882 74.278 1.00 14.70 70 TRP A N 1
ATOM 545 C CA . TRP A 1 94 ? 35.421 37.510 74.065 1.00 13.98 70 TRP A CA 1
ATOM 546 C C . TRP A 1 94 ? 35.021 37.720 72.616 1.00 13.62 70 TRP A C 1
ATOM 547 O O . TRP A 1 94 ? 35.689 38.450 71.866 1.00 14.56 70 TRP A O 1
ATOM 558 N N . ASN A 1 95 ? 33.944 37.048 72.221 1.00 14.06 71 ASN A N 1
ATOM 559 C CA . ASN A 1 95 ? 33.299 37.314 70.926 1.00 15.08 71 ASN A CA 1
ATOM 560 C C . ASN A 1 95 ? 32.140 38.295 71.156 1.00 14.14 71 ASN A C 1
ATOM 561 O O . ASN A 1 95 ? 31.641 38.471 72.288 1.00 13.36 71 ASN A O 1
ATOM 566 N N . VAL A 1 96 ? 31.729 38.908 70.060 1.00 14.61 72 VAL A N 1
ATOM 567 C CA . VAL A 1 96 ? 30.699 39.943 70.027 1.00 13.22 72 VAL A CA 1
ATOM 568 C C . VAL A 1 96 ? 29.791 39.597 68.886 1.00 14.58 72 VAL A C 1
ATOM 569 O O . VAL A 1 96 ? 30.278 39.302 67.782 1.00 16.32 72 VAL A O 1
ATOM 573 N N . SER A 1 97 ? 28.477 39.623 69.106 1.00 15.00 73 SER A N 1
ATOM 574 C CA . SER A 1 97 ? 27.547 39.436 67.986 1.00 15.59 73 SER A CA 1
ATOM 575 C C . SER A 1 97 ? 26.432 40.472 68.045 1.00 16.61 73 SER A C 1
ATOM 576 O O . SER A 1 97 ? 26.498 41.390 68.862 1.00 16.33 73 SER A O 1
ATOM 579 N N A MET A 1 98 ? 25.423 40.314 67.187 0.50 17.43 74 MET A N 1
ATOM 580 N N B MET A 1 98 ? 25.442 40.345 67.162 0.50 16.82 74 MET A N 1
ATOM 581 C CA A MET A 1 98 ? 24.289 41.245 67.120 0.50 17.69 74 MET A CA 1
ATOM 582 C CA B MET A 1 98 ? 24.350 41.321 67.101 0.50 16.52 74 MET A CA 1
ATOM 583 C C A MET A 1 98 ? 23.677 41.431 68.509 0.50 17.08 74 MET A C 1
ATOM 584 C C B MET A 1 98 ? 23.701 41.448 68.480 0.50 16.46 74 MET A C 1
ATOM 585 O O A MET A 1 98 ? 23.514 40.464 69.235 0.50 18.18 74 MET A O 1
ATOM 586 O O B MET A 1 98 ? 23.532 40.454 69.168 0.50 17.49 74 MET A O 1
ATOM 595 N N . PRO A 1 99 ? 23.318 42.671 68.877 1.00 17.76 75 PRO A N 1
ATOM 596 C CA . PRO A 1 99 ? 23.390 43.933 68.117 1.00 17.58 75 PRO A CA 1
ATOM 597 C C . PRO A 1 99 ? 24.594 44.793 68.412 1.00 18.27 75 PRO A C 1
ATOM 598 O O . PRO A 1 99 ? 24.527 46.006 68.227 1.00 18.37 75 PRO A O 1
ATOM 602 N N . ASN A 1 100 ? 25.720 44.190 68.784 1.00 16.09 76 ASN A N 1
ATOM 603 C CA . ASN A 1 100 ? 26.856 44.962 69.286 1.00 16.58 76 ASN A CA 1
ATOM 604 C C . ASN A 1 100 ? 28.104 45.137 68.423 1.00 16.73 76 ASN A C 1
ATOM 605 O O . ASN A 1 100 ? 28.999 45.904 68.808 1.00 15.69 76 ASN A O 1
ATOM 610 N N . LYS A 1 101 ? 28.137 44.527 67.253 1.00 15.58 77 LYS A N 1
ATOM 611 C CA . LYS A 1 101 ? 29.390 44.508 66.470 1.00 15.17 77 LYS A CA 1
ATOM 612 C C . LYS A 1 101 ? 29.845 45.852 65.966 1.00 16.13 77 LYS A C 1
ATOM 613 O O . LYS A 1 101 ? 31.056 46.110 65.854 1.00 16.07 77 LYS A O 1
ATOM 619 N N . THR A 1 102 ? 28.898 46.717 65.648 1.00 15.66 78 THR A N 1
ATOM 620 C CA . THR A 1 102 ? 29.260 48.018 65.095 1.00 16.64 78 THR A CA 1
ATOM 621 C C . THR A 1 102 ? 29.377 49.130 66.148 1.00 16.71 78 THR A C 1
ATOM 622 O O . THR A 1 102 ? 29.870 50.212 65.845 1.00 18.97 78 THR A O 1
ATOM 626 N N . ASN A 1 103 ? 28.956 48.856 67.380 1.00 17.07 79 ASN A N 1
ATOM 627 C CA . ASN A 1 103 ? 29.019 49.807 68.479 1.00 19.12 79 ASN A CA 1
ATOM 628 C C . ASN A 1 103 ? 30.199 49.618 69.433 1.00 18.24 79 ASN A C 1
ATOM 629 O O . ASN A 1 103 ? 30.659 50.553 70.048 1.00 17.94 79 ASN A O 1
ATOM 634 N N . ILE A 1 104 ? 30.714 48.412 69.536 1.00 15.10 80 ILE A N 1
ATOM 635 C CA . ILE A 1 104 ? 31.683 48.118 70.574 1.00 13.76 80 ILE A CA 1
ATOM 636 C C . ILE A 1 104 ? 33.024 48.827 70.456 1.00 15.06 80 ILE A C 1
ATOM 637 O O . ILE A 1 104 ? 33.688 49.012 71.470 1.00 15.12 80 ILE A O 1
ATOM 642 N N . HIS A 1 105 ? 33.416 49.248 69.251 1.00 13.98 81 HIS A N 1
ATOM 643 C CA . HIS A 1 105 ? 34.696 49.947 69.094 1.00 14.91 81 HIS A CA 1
ATOM 644 C C . HIS A 1 105 ? 34.902 51.083 70.082 1.00 15.86 81 HIS A C 1
ATOM 645 O O . HIS A 1 105 ? 36.024 51.316 70.530 1.00 16.17 81 HIS A O 1
ATOM 652 N N A LYS A 1 106 ? 33.808 51.749 70.453 0.50 16.08 82 LYS A N 1
ATOM 653 N N B LYS A 1 106 ? 33.838 51.789 70.448 0.50 16.59 82 LYS A N 1
ATOM 654 C CA A LYS A 1 106 ? 33.850 52.871 71.399 0.50 16.83 82 LYS A CA 1
ATOM 655 C CA B LYS A 1 106 ? 33.991 52.925 71.368 0.50 17.41 82 LYS A CA 1
ATOM 656 C C A LYS A 1 106 ? 34.512 52.532 72.710 0.50 15.93 82 LYS A C 1
ATOM 657 C C B LYS A 1 106 ? 34.538 52.538 72.729 0.50 16.32 82 LYS A C 1
ATOM 658 O O A LYS A 1 106 ? 35.134 53.400 73.349 0.50 15.14 82 LYS A O 1
ATOM 659 O O B LYS A 1 106 ? 35.095 53.396 73.437 0.50 15.44 82 LYS A O 1
ATOM 670 N N . TYR A 1 107 ? 34.310 51.281 73.122 1.00 15.41 83 TYR A N 1
ATOM 671 C CA . TYR A 1 107 ? 34.738 50.750 74.425 1.00 14.89 83 TYR A CA 1
ATOM 672 C C . TYR A 1 107 ? 36.052 50.051 74.401 1.00 15.75 83 TYR A C 1
ATOM 673 O O . TYR A 1 107 ? 36.480 49.535 75.433 1.00 16.34 83 TYR A O 1
ATOM 682 N N . LEU A 1 108 ? 36.688 49.996 73.223 1.00 15.14 84 LEU A N 1
ATOM 683 C CA . LEU A 1 108 ? 37.980 49.331 73.072 1.00 15.33 84 LEU A CA 1
ATOM 684 C C . LEU A 1 108 ? 39.089 50.374 72.938 1.00 14.76 84 LEU A C 1
ATOM 685 O O . LEU A 1 108 ? 38.828 51.601 72.885 1.00 17.06 84 LEU A O 1
ATOM 690 N N . ASP A 1 109 ? 40.332 49.926 72.935 1.00 15.05 85 ASP A N 1
ATOM 691 C CA . ASP A 1 109 ? 41.512 50.733 72.859 1.00 15.39 85 ASP A CA 1
ATOM 692 C C . ASP A 1 109 ? 42.136 50.793 71.482 1.00 16.66 85 ASP A C 1
ATOM 693 O O . ASP A 1 109 ? 42.634 51.857 71.083 1.00 18.56 85 ASP A O 1
ATOM 698 N N . LYS A 1 110 ? 42.126 49.690 70.757 1.00 15.10 86 LYS A N 1
ATOM 699 C CA . LYS A 1 110 ? 42.718 49.595 69.433 1.00 15.28 86 LYS A CA 1
ATOM 700 C C . LYS A 1 110 ? 41.859 48.717 68.544 1.00 15.85 86 LYS A C 1
ATOM 701 O O . LYS A 1 110 ? 41.048 47.896 69.044 1.00 15.56 86 LYS A O 1
ATOM 707 N N . LEU A 1 111 ? 42.027 48.880 67.233 1.00 16.91 87 LEU A N 1
ATOM 708 C CA . LEU A 1 111 ? 41.329 48.046 66.233 1.00 16.25 87 LEU A CA 1
ATOM 709 C C . LEU A 1 111 ? 42.323 47.526 65.234 1.00 15.50 87 LEU A C 1
ATOM 710 O O . LEU A 1 111 ? 43.260 48.243 64.846 1.00 17.29 87 LEU A O 1
ATOM 715 N N . SER A 1 112 ? 42.179 46.264 64.868 1.00 14.54 88 SER A N 1
ATOM 716 C CA . SER A 1 112 ? 42.989 45.711 63.809 1.00 15.27 88 SER A CA 1
ATOM 717 C C . SER A 1 112 ? 42.699 46.446 62.506 1.00 16.86 88 SER A C 1
ATOM 718 O O . SER A 1 112 ? 41.698 47.180 62.381 1.00 16.29 88 SER A O 1
ATOM 721 N N . PRO A 1 113 ? 43.588 46.290 61.507 1.00 17.67 89 PRO A N 1
ATOM 722 C CA . PRO A 1 113 ? 43.316 47.010 60.252 1.00 17.36 89 PRO A CA 1
ATOM 723 C C . PRO A 1 113 ? 41.964 46.641 59.628 1.00 15.96 89 PRO A C 1
ATOM 724 O O . PRO A 1 113 ? 41.215 47.525 59.151 1.00 17.42 89 PRO A O 1
ATOM 728 N N . ALA A 1 114 ? 41.614 45.364 59.688 1.00 15.28 90 ALA A N 1
ATOM 729 C CA . ALA A 1 114 ? 40.344 44.911 59.117 1.00 16.96 90 ALA A CA 1
ATOM 730 C C . ALA A 1 114 ? 39.148 45.420 59.935 1.00 16.77 90 ALA A C 1
ATOM 731 O O . ALA A 1 114 ? 38.131 45.816 59.381 1.00 16.04 90 ALA A O 1
ATOM 733 N N . ALA A 1 115 ? 39.253 45.414 61.255 1.00 16.61 91 ALA A N 1
ATOM 734 C CA . ALA A 1 115 ? 38.132 45.911 62.073 1.00 14.74 91 ALA A CA 1
ATOM 735 C C . ALA A 1 115 ? 37.886 47.401 61.833 1.00 15.55 91 ALA A C 1
ATOM 736 O O . ALA A 1 115 ? 36.753 47.852 61.847 1.00 16.21 91 ALA A O 1
ATOM 738 N N A GLU A 1 116 ? 38.944 48.171 61.630 0.50 16.40 92 GLU A N 1
ATOM 739 N N B GLU A 1 116 ? 38.961 48.145 61.625 0.50 16.36 92 GLU A N 1
ATOM 740 C CA A GLU A 1 116 ? 38.783 49.585 61.353 0.50 17.10 92 GLU A CA 1
ATOM 741 C CA B GLU A 1 116 ? 38.883 49.552 61.319 0.50 16.86 92 GLU A CA 1
ATOM 742 C C A GLU A 1 116 ? 38.192 49.810 59.947 0.50 18.05 92 GLU A C 1
ATOM 743 C C B GLU A 1 116 ? 38.183 49.765 59.975 0.50 17.76 92 GLU A C 1
ATOM 744 O O A GLU A 1 116 ? 37.361 50.700 59.751 0.50 18.99 92 GLU A O 1
ATOM 745 O O B GLU A 1 116 ? 37.259 50.575 59.860 0.50 18.24 92 GLU A O 1
ATOM 756 N N . LEU A 1 117 ? 38.626 49.026 58.972 1.00 16.92 93 LEU A N 1
ATOM 757 C CA . LEU A 1 117 ? 38.103 49.144 57.600 1.00 18.77 93 LEU A CA 1
ATOM 758 C C . LEU A 1 117 ? 36.642 48.689 57.527 1.00 18.98 93 LEU A C 1
ATOM 759 O O . LEU A 1 117 ? 35.796 49.328 56.880 1.00 21.02 93 LEU A O 1
ATOM 764 N N . VAL A 1 118 ? 36.345 47.575 58.175 1.00 16.88 94 VAL A N 1
ATOM 765 C CA . VAL A 1 118 ? 34.991 47.049 58.172 1.00 17.94 94 VAL A CA 1
ATOM 766 C C . VAL A 1 118 ? 34.016 47.868 59.015 1.00 19.17 94 VAL A C 1
ATOM 767 O O . VAL A 1 118 ? 32.839 48.030 58.669 1.00 20.77 94 VAL A O 1
ATOM 771 N N . GLY A 1 119 ? 34.493 48.371 60.141 1.00 17.19 95 GLY A N 1
ATOM 772 C CA . GLY A 1 119 ? 33.623 49.100 61.061 1.00 16.47 95 GLY A CA 1
ATOM 773 C C . GLY A 1 119 ? 32.780 48.180 61.942 1.00 18.11 95 GLY A C 1
ATOM 774 O O . GLY A 1 119 ? 31.721 48.529 62.426 1.00 18.39 95 GLY A O 1
ATOM 775 N N . ALA A 1 120 ? 33.250 46.947 62.104 1.00 16.85 96 ALA A N 1
ATOM 776 C CA . ALA A 1 120 ? 32.616 45.950 62.959 1.00 17.65 96 ALA A CA 1
ATOM 777 C C . ALA A 1 120 ? 33.692 45.088 63.619 1.00 16.58 96 ALA A C 1
ATOM 778 O O . ALA A 1 120 ? 34.773 44.860 63.063 1.00 16.75 96 ALA A O 1
ATOM 780 N N . VAL A 1 121 ? 33.356 44.627 64.818 1.00 14.58 97 VAL A N 1
ATOM 781 C CA . VAL A 1 121 ? 34.234 43.781 65.627 1.00 15.49 97 VAL A CA 1
ATOM 782 C C . VAL A 1 121 ? 33.458 42.581 66.098 1.00 15.90 97 VAL A C 1
ATOM 783 O O . VAL A 1 121 ? 32.343 42.735 66.615 1.00 16.07 97 VAL A O 1
ATOM 787 N N . ASN A 1 122 ? 33.999 41.385 65.909 1.00 13.35 98 ASN A N 1
ATOM 788 C CA . ASN A 1 122 ? 33.356 40.177 66.460 1.00 13.73 98 ASN A CA 1
ATOM 789 C C . ASN A 1 122 ? 34.235 39.479 67.502 1.00 14.46 98 ASN A C 1
ATOM 790 O O . ASN A 1 122 ? 33.811 38.499 68.086 1.00 14.07 98 ASN A O 1
ATOM 795 N N . THR A 1 123 ? 35.452 39.979 67.716 1.00 14.71 99 THR A N 1
ATOM 796 C CA . THR A 1 123 ? 36.434 39.327 68.597 1.00 13.53 99 THR A CA 1
ATOM 797 C C . THR A 1 123 ? 37.243 40.408 69.303 1.00 14.61 99 THR A C 1
ATOM 798 O O . THR A 1 123 ? 37.751 41.310 68.657 1.00 14.65 99 THR A O 1
ATOM 802 N N . VAL A 1 124 ? 37.367 40.320 70.632 1.00 12.71 100 VAL A N 1
ATOM 803 C CA . VAL A 1 124 ? 38.202 41.248 71.386 1.00 14.24 100 VAL A CA 1
ATOM 804 C C . VAL A 1 124 ? 39.279 40.437 72.125 1.00 14.76 100 VAL A C 1
ATOM 805 O O . VAL A 1 124 ? 38.999 39.334 72.630 1.00 12.93 100 VAL A O 1
ATOM 809 N N . VAL A 1 125 ? 40.497 40.964 72.168 1.00 13.10 101 VAL A N 1
ATOM 810 C CA . VAL A 1 125 ? 41.592 40.376 72.959 1.00 13.68 101 VAL A CA 1
ATOM 811 C C . VAL A 1 125 ? 42.159 41.399 73.889 1.00 14.95 101 VAL A C 1
ATOM 812 O O . VAL A 1 125 ? 42.263 42.553 73.507 1.00 12.83 101 VAL A O 1
ATOM 816 N N . ASN A 1 126 ? 42.467 41.009 75.116 1.00 14.80 102 ASN A N 1
ATOM 817 C CA . ASN A 1 126 ? 43.007 41.861 76.151 1.00 13.06 102 ASN A CA 1
ATOM 818 C C . ASN A 1 126 ? 44.479 41.493 76.380 1.00 14.01 102 ASN A C 1
ATOM 819 O O . ASN A 1 126 ? 44.793 40.384 76.818 1.00 16.01 102 ASN A O 1
ATOM 824 N N . ASP A 1 127 ? 45.350 42.405 75.963 1.00 13.99 103 ASP A N 1
ATOM 825 C CA . ASP A 1 127 ? 46.794 42.290 76.142 1.00 14.18 103 ASP A CA 1
ATOM 826 C C . ASP A 1 127 ? 47.233 43.328 77.183 1.00 14.00 103 ASP A C 1
ATOM 827 O O . ASP A 1 127 ? 47.240 44.515 76.903 1.00 15.89 103 ASP A O 1
ATOM 832 N N . ASP A 1 128 ? 47.491 42.884 78.415 1.00 16.93 104 ASP A N 1
ATOM 833 C CA . ASP A 1 128 ? 47.975 43.764 79.481 1.00 17.58 104 ASP A CA 1
ATOM 834 C C . ASP A 1 128 ? 47.067 44.979 79.677 1.00 17.31 104 ASP A C 1
ATOM 835 O O . ASP A 1 128 ? 47.532 46.095 79.884 1.00 19.83 104 ASP A O 1
ATOM 840 N N . GLY A 1 129 ? 45.765 44.742 79.600 1.00 16.29 105 GLY A N 1
ATOM 841 C CA . GLY A 1 129 ? 44.782 45.797 79.809 1.00 15.99 105 GLY A CA 1
ATOM 842 C C . GLY A 1 129 ? 44.388 46.568 78.585 1.00 15.96 105 GLY A C 1
ATOM 843 O O . GLY A 1 129 ? 43.493 47.425 78.659 1.00 17.58 105 GLY A O 1
ATOM 844 N N . VAL A 1 130 ? 45.063 46.336 77.467 1.00 15.33 106 VAL A N 1
ATOM 845 C CA . VAL A 1 130 ? 44.779 47.031 76.211 1.00 14.34 106 VAL A CA 1
ATOM 846 C C . VAL A 1 130 ? 43.855 46.133 75.363 1.00 15.44 106 VAL A C 1
ATOM 847 O O . VAL A 1 130 ? 44.207 45.005 75.017 1.00 15.78 106 VAL A O 1
ATOM 851 N N . LEU A 1 131 ? 42.635 46.608 75.107 1.00 14.95 107 LEU A N 1
ATOM 852 C CA . LEU A 1 131 ? 41.675 45.821 74.328 1.00 13.76 107 LEU A CA 1
ATOM 853 C C . LEU A 1 131 ? 41.800 46.095 72.841 1.00 14.00 107 LEU A C 1
ATOM 854 O O . LEU A 1 131 ? 41.614 47.242 72.450 1.00 12.64 107 LEU A O 1
ATOM 859 N N . THR A 1 132 ? 42.054 45.100 72.024 1.00 14.63 108 THR A N 1
ATOM 860 C CA . THR A 1 132 ? 42.102 45.240 70.571 1.00 13.82 108 THR A CA 1
ATOM 861 C C . THR A 1 132 ? 40.910 44.486 69.976 1.00 13.72 108 THR A C 1
ATOM 862 O O . THR A 1 132 ? 40.676 43.297 70.279 1.00 13.76 108 THR A O 1
ATOM 866 N N . GLY A 1 133 ? 40.155 45.197 69.140 1.00 15.26 109 GLY A N 1
ATOM 867 C CA . GLY A 1 133 ? 39.056 44.613 68.401 1.00 13.90 109 GLY A CA 1
ATOM 868 C C . GLY A 1 133 ? 39.526 44.081 67.070 1.00 13.71 109 GLY A C 1
ATOM 869 O O . GLY A 1 133 ? 40.315 44.675 66.359 1.00 14.73 109 GLY A O 1
ATOM 870 N N . HIS A 1 134 ? 39.078 42.869 66.771 1.00 13.07 110 HIS A N 1
ATOM 871 C CA . HIS A 1 134 ? 39.339 42.136 65.533 1.00 13.41 110 HIS A CA 1
ATOM 872 C C . HIS A 1 134 ? 38.022 41.724 64.872 1.00 13.34 110 HIS A C 1
ATOM 873 O O . HIS A 1 134 ? 36.958 41.789 65.494 1.00 13.14 110 HIS A O 1
ATOM 880 N N . ILE A 1 135 ? 38.101 41.336 63.590 1.00 13.00 111 ILE A N 1
ATOM 881 C CA . ILE A 1 135 ? 36.939 40.862 62.839 1.00 14.20 111 ILE A CA 1
ATOM 882 C C . ILE A 1 135 ? 37.375 39.615 62.083 1.00 14.77 111 ILE A C 1
ATOM 883 O O . ILE A 1 135 ? 38.263 39.658 61.234 1.00 14.99 111 ILE A O 1
ATOM 888 N N . THR A 1 136 ? 36.726 38.520 62.396 1.00 13.83 112 THR A N 1
ATOM 889 C CA . THR A 1 136 ? 37.094 37.237 61.818 1.00 13.63 112 THR A CA 1
ATOM 890 C C . THR A 1 136 ? 36.008 36.649 60.909 1.00 13.84 112 THR A C 1
ATOM 891 O O . THR A 1 136 ? 36.199 35.560 60.347 1.00 14.09 112 THR A O 1
ATOM 895 N N . ASP A 1 137 ? 34.876 37.293 60.760 1.00 14.05 113 ASP A N 1
ATOM 896 C CA . ASP A 1 137 ? 33.807 36.795 59.905 1.00 14.32 113 ASP A CA 1
ATOM 897 C C . ASP A 1 137 ? 34.217 36.739 58.425 1.00 15.57 113 ASP A C 1
ATOM 898 O O . ASP A 1 137 ? 33.867 35.785 57.737 1.00 15.74 113 ASP A O 1
ATOM 903 N N . GLY A 1 138 ? 34.928 37.761 57.955 1.00 13.47 114 GLY A N 1
ATOM 904 C CA . GLY A 1 138 ? 35.375 37.841 56.546 1.00 14.33 114 GLY A CA 1
ATOM 905 C C . GLY A 1 138 ? 36.456 36.813 56.232 1.00 14.34 114 GLY A C 1
ATOM 906 O O . GLY A 1 138 ? 36.413 36.071 55.220 1.00 15.08 114 GLY A O 1
ATOM 907 N N . THR A 1 139 ? 37.487 36.804 57.069 1.00 14.72 115 THR A N 1
ATOM 908 C CA . THR A 1 139 ? 38.536 35.809 56.924 1.00 15.10 115 THR A CA 1
ATOM 909 C C . THR A 1 139 ? 37.936 34.426 57.045 1.00 13.66 115 THR A C 1
ATOM 910 O O . THR A 1 139 ? 38.367 33.500 56.345 1.00 15.93 115 THR A O 1
ATOM 914 N N . GLY A 1 140 ? 36.948 34.252 57.923 1.00 14.50 116 GLY A N 1
ATOM 915 C CA . GLY A 1 140 ? 36.347 32.924 58.100 1.00 14.69 116 GLY A CA 1
ATOM 916 C C . GLY A 1 140 ? 35.616 32.484 56.830 1.00 15.42 116 GLY A C 1
ATOM 917 O O . GLY A 1 140 ? 35.729 31.362 56.393 1.00 15.05 116 GLY A O 1
ATOM 918 N N . TYR A 1 141 ? 34.837 33.378 56.261 1.00 13.15 117 TYR A N 1
ATOM 919 C CA . TYR A 1 141 ? 34.104 33.132 55.000 1.00 12.37 117 TYR A CA 1
ATOM 920 C C . TYR A 1 141 ? 35.090 32.744 53.882 1.00 14.71 117 TYR A C 1
ATOM 921 O O . TYR A 1 141 ? 34.909 31.729 53.186 1.00 14.17 117 TYR A O 1
ATOM 930 N N . MET A 1 142 ? 36.135 33.551 53.713 1.00 15.14 118 MET A N 1
ATOM 931 C CA . MET A 1 142 ? 37.104 33.278 52.639 1.00 14.74 118 MET A CA 1
ATOM 932 C C . MET A 1 142 ? 37.852 31.943 52.831 1.00 15.14 118 MET A C 1
ATOM 933 O O . MET A 1 142 ? 38.101 31.197 51.861 1.00 14.84 118 MET A O 1
ATOM 938 N N . ARG A 1 143 ? 38.196 31.607 54.079 1.00 14.84 119 ARG A N 1
ATOM 939 C CA . ARG A 1 143 ? 38.913 30.334 54.347 1.00 15.15 119 ARG A CA 1
ATOM 940 C C . ARG A 1 143 ? 37.991 29.187 54.023 1.00 15.80 119 ARG A C 1
ATOM 941 O O . ARG A 1 143 ? 38.423 28.192 53.471 1.00 14.51 119 ARG A O 1
ATOM 949 N N . ALA A 1 144 ? 36.720 29.282 54.420 1.00 14.97 120 ALA A N 1
ATOM 950 C CA . ALA A 1 144 ? 35.795 28.220 54.126 1.00 14.09 120 ALA A CA 1
ATOM 951 C C . ALA A 1 144 ? 35.671 27.996 52.624 1.00 15.56 120 ALA A C 1
ATOM 952 O O . ALA A 1 144 ? 35.613 26.842 52.195 1.00 15.67 120 ALA A O 1
ATOM 954 N N . LEU A 1 145 ? 35.669 29.053 51.810 1.00 14.74 121 LEU A N 1
ATOM 955 C CA . LEU A 1 145 ? 35.595 28.883 50.354 1.00 15.73 121 LEU A CA 1
ATOM 956 C C . LEU A 1 145 ? 36.832 28.112 49.906 1.00 18.17 121 LEU A C 1
ATOM 957 O O . LEU A 1 145 ? 36.735 27.128 49.172 1.00 17.29 121 LEU A O 1
ATOM 962 N N . LYS A 1 146 ? 37.994 28.558 50.370 1.00 16.85 122 LYS A N 1
ATOM 963 C CA . LYS A 1 146 ? 39.266 27.947 49.969 1.00 17.56 122 LYS A CA 1
ATOM 964 C C . LYS A 1 146 ? 39.322 26.484 50.349 1.00 18.32 122 LYS A C 1
ATOM 965 O O . LYS A 1 146 ? 39.762 25.631 49.535 1.00 19.93 122 LYS A O 1
ATOM 971 N N . GLU A 1 147 ? 38.913 26.170 51.579 1.00 17.35 123 GLU A N 1
ATOM 972 C CA . GLU A 1 147 ? 38.941 24.781 52.050 1.00 16.27 123 GLU A CA 1
ATOM 973 C C . GLU A 1 147 ? 38.000 23.875 51.277 1.00 18.17 123 GLU A C 1
ATOM 974 O O . GLU A 1 147 ? 38.280 22.678 51.114 1.00 19.73 123 GLU A O 1
ATOM 980 N N . ALA A 1 148 ? 36.896 24.414 50.798 1.00 17.30 124 ALA A N 1
ATOM 981 C CA . ALA A 1 148 ? 35.913 23.673 50.002 1.00 17.23 124 ALA A CA 1
ATOM 982 C C . ALA A 1 148 ? 36.319 23.515 48.533 1.00 19.33 124 ALA A C 1
ATOM 983 O O . ALA A 1 148 ? 35.604 22.856 47.753 1.00 20.37 124 ALA A O 1
ATOM 985 N N . GLY A 1 149 ? 37.421 24.144 48.148 1.00 18.83 125 GLY A N 1
ATOM 986 C CA . GLY A 1 149 ? 37.934 24.027 46.786 1.00 17.69 125 GLY A CA 1
ATOM 987 C C . GLY A 1 149 ? 37.419 25.103 45.840 1.00 17.53 125 GLY A C 1
ATOM 988 O O . GLY A 1 149 ? 37.542 24.966 44.603 1.00 19.33 125 GLY A O 1
ATOM 989 N N . HIS A 1 150 ? 36.892 26.199 46.376 1.00 17.52 126 HIS A N 1
ATOM 990 C CA . HIS A 1 150 ? 36.372 27.246 45.554 1.00 18.53 126 HIS A CA 1
ATOM 991 C C . HIS A 1 150 ? 37.348 28.411 45.491 1.00 18.54 126 HIS A C 1
ATOM 992 O O . HIS A 1 150 ? 37.531 29.163 46.470 1.00 20.99 126 HIS A O 1
ATOM 999 N N . ASP A 1 151 ? 37.998 28.539 44.352 1.00 18.08 127 ASP A N 1
ATOM 1000 C CA . ASP A 1 151 ? 38.970 29.604 44.148 1.00 19.33 127 ASP A CA 1
ATOM 1001 C C . ASP A 1 151 ? 38.339 30.816 43.497 1.00 18.72 127 ASP A C 1
ATOM 1002 O O . ASP A 1 151 ? 37.913 30.757 42.342 1.00 19.16 127 ASP A O 1
ATOM 1007 N N . ILE A 1 152 ? 38.238 31.926 44.226 1.00 16.41 128 ILE A N 1
ATOM 1008 C CA . ILE A 1 152 ? 37.655 33.140 43.659 1.00 17.62 128 ILE A CA 1
ATOM 1009 C C . ILE A 1 152 ? 38.648 34.288 43.580 1.00 17.63 128 ILE A C 1
ATOM 1010 O O . ILE A 1 152 ? 38.314 35.418 43.222 1.00 18.05 128 ILE A O 1
ATOM 1015 N N . ILE A 1 153 ? 39.907 34.003 43.924 1.00 18.06 129 ILE A N 1
ATOM 1016 C CA . ILE A 1 153 ? 40.931 35.031 43.870 1.00 17.01 129 ILE A CA 1
ATOM 1017 C C . ILE A 1 153 ? 41.195 35.354 42.390 1.00 16.73 129 ILE A C 1
ATOM 1018 O O . ILE A 1 153 ? 41.356 34.452 41.547 1.00 19.37 129 ILE A O 1
ATOM 1023 N N . GLY A 1 154 ? 41.238 36.645 42.083 1.00 17.27 130 GLY A N 1
ATOM 1024 C CA . GLY A 1 154 ? 41.407 37.129 40.719 1.00 19.66 130 GLY A CA 1
ATOM 1025 C C . GLY A 1 154 ? 40.149 37.018 39.870 1.00 18.81 130 GLY A C 1
ATOM 1026 O O . GLY A 1 154 ? 40.198 37.214 38.647 1.00 19.92 130 GLY A O 1
ATOM 1027 N N . LYS A 1 155 ? 39.008 36.755 40.505 1.00 17.95 131 LYS A N 1
ATOM 1028 C CA . LYS A 1 155 ? 37.759 36.553 39.792 1.00 17.26 131 LYS A CA 1
ATOM 1029 C C . LYS A 1 155 ? 36.660 37.467 40.299 1.00 17.22 131 LYS A C 1
ATOM 1030 O O . LYS A 1 155 ? 36.936 38.391 41.083 1.00 17.43 131 LYS A O 1
ATOM 1036 N N . LYS A 1 156 ? 35.432 37.269 39.806 1.00 15.28 132 LYS A N 1
ATOM 1037 C CA . LYS A 1 156 ? 34.327 38.170 40.105 1.00 15.22 132 LYS A CA 1
ATOM 1038 C C . LYS A 1 156 ? 33.227 37.545 40.960 1.00 14.71 132 LYS A C 1
ATOM 1039 O O . LYS A 1 156 ? 32.815 36.390 40.733 1.00 15.83 132 LYS A O 1
ATOM 1045 N N . MET A 1 157 ? 32.841 38.286 41.993 1.00 13.66 133 MET A N 1
ATOM 1046 C CA . MET A 1 157 ? 31.783 37.895 42.928 1.00 15.03 133 MET A CA 1
ATOM 1047 C C . MET A 1 157 ? 30.625 38.848 42.908 1.00 15.01 133 MET A C 1
ATOM 1048 O O . MET A 1 157 ? 30.815 40.051 42.796 1.00 15.32 133 MET A O 1
ATOM 1053 N N . THR A 1 158 ? 29.415 38.333 43.003 1.00 15.51 134 THR A N 1
ATOM 1054 C CA . THR A 1 158 ? 28.217 39.155 43.231 1.00 14.76 134 THR A CA 1
ATOM 1055 C C . THR A 1 158 ? 27.738 38.741 44.617 1.00 14.84 134 THR A C 1
ATOM 1056 O O . THR A 1 158 ? 27.651 37.553 44.923 1.00 14.40 134 THR A O 1
ATOM 1060 N N . ILE A 1 159 ? 27.453 39.717 45.451 1.00 13.90 135 ILE A N 1
ATOM 1061 C CA . ILE A 1 159 ? 27.032 39.473 46.813 1.00 14.11 135 ILE A CA 1
ATOM 1062 C C . ILE A 1 159 ? 25.839 40.318 47.199 1.00 13.42 135 ILE A C 1
ATOM 1063 O O . ILE A 1 159 ? 25.764 41.478 46.826 1.00 14.65 135 ILE A O 1
ATOM 1068 N N . CYS A 1 160 ? 24.921 39.754 47.969 1.00 14.36 136 CYS A N 1
ATOM 1069 C CA . CYS A 1 160 ? 23.781 40.463 48.505 1.00 14.82 136 CYS A CA 1
ATOM 1070 C C . CYS A 1 160 ? 24.033 40.779 49.977 1.00 14.83 136 CYS A C 1
ATOM 1071 O O . CYS A 1 160 ? 24.330 39.892 50.767 1.00 14.83 136 CYS A O 1
ATOM 1074 N N . GLY A 1 161 ? 23.915 42.046 50.336 1.00 13.99 137 GLY A N 1
ATOM 1075 C CA . GLY A 1 161 ? 24.038 42.458 51.719 1.00 15.58 137 GLY A CA 1
ATOM 1076 C C . GLY A 1 161 ? 24.983 43.605 51.934 1.00 15.91 137 GLY A C 1
ATOM 1077 O O . GLY A 1 161 ? 25.864 43.869 51.102 1.00 17.06 137 GLY A O 1
ATOM 1078 N N . ALA A 1 162 ? 24.814 44.266 53.073 1.00 16.76 138 ALA A N 1
ATOM 1079 C CA . ALA A 1 162 ? 25.608 45.431 53.434 1.00 17.18 138 ALA A CA 1
ATOM 1080 C C . ALA A 1 162 ? 25.705 45.668 54.953 1.00 17.96 138 ALA A C 1
ATOM 1081 O O . ALA A 1 162 ? 26.080 46.767 55.394 1.00 17.99 138 ALA A O 1
ATOM 1083 N N . GLY A 1 163 ? 25.405 44.630 55.724 1.00 17.10 139 GLY A N 1
ATOM 1084 C CA . GLY A 1 163 ? 25.505 44.646 57.171 1.00 16.89 139 GLY A CA 1
ATOM 1085 C C . GLY A 1 163 ? 26.884 44.148 57.595 1.00 15.76 139 GLY A C 1
ATOM 1086 O O . GLY A 1 163 ? 27.853 44.198 56.835 1.00 15.49 139 GLY A O 1
ATOM 1087 N N . GLY A 1 164 ? 26.992 43.681 58.832 1.00 17.91 140 GLY A N 1
ATOM 1088 C CA . GLY A 1 164 ? 28.287 43.282 59.359 1.00 17.35 140 GLY A CA 1
ATOM 1089 C C . GLY A 1 164 ? 28.955 42.177 58.572 1.00 17.31 140 GLY A C 1
ATOM 1090 O O . GLY A 1 164 ? 30.146 42.256 58.274 1.00 18.31 140 GLY A O 1
ATOM 1091 N N . ALA A 1 165 ? 28.175 41.155 58.259 1.00 17.14 141 ALA A N 1
ATOM 1092 C CA . ALA A 1 165 ? 28.728 40.011 57.550 1.00 16.22 141 ALA A CA 1
ATOM 1093 C C . ALA A 1 165 ? 29.156 40.378 56.158 1.00 14.53 141 ALA A C 1
ATOM 1094 O O . ALA A 1 165 ? 30.287 40.051 55.725 1.00 15.00 141 ALA A O 1
ATOM 1096 N N . ALA A 1 166 ? 28.251 40.998 55.408 1.00 15.78 142 ALA A N 1
ATOM 1097 C CA . ALA A 1 166 ? 28.591 41.354 54.048 1.00 15.24 142 ALA A CA 1
ATOM 1098 C C . ALA A 1 166 ? 29.767 42.318 53.973 1.00 16.46 142 ALA A C 1
ATOM 1099 O O . ALA A 1 166 ? 30.606 42.201 53.059 1.00 16.21 142 ALA A O 1
ATOM 1101 N N . THR A 1 167 ? 29.832 43.294 54.888 1.00 15.63 143 THR A N 1
ATOM 1102 C CA . THR A 1 167 ? 30.913 44.255 54.853 1.00 15.63 143 THR A CA 1
ATOM 1103 C C . THR A 1 167 ? 32.238 43.554 55.149 1.00 15.56 143 THR A C 1
ATOM 1104 O O . THR A 1 167 ? 33.232 43.771 54.442 1.00 14.91 143 THR A O 1
ATOM 1108 N N . ALA A 1 168 ? 32.241 42.671 56.159 1.00 15.32 144 ALA A N 1
ATOM 1109 C CA . ALA A 1 168 ? 33.467 41.908 56.486 1.00 14.91 144 ALA A CA 1
ATOM 1110 C C . ALA A 1 168 ? 33.949 41.046 55.307 1.00 14.49 144 ALA A C 1
ATOM 1111 O O . ALA A 1 168 ? 35.145 40.955 55.026 1.00 14.30 144 ALA A O 1
ATOM 1113 N N . ILE A 1 169 ? 32.989 40.441 54.612 1.00 13.48 145 ILE A N 1
ATOM 1114 C CA . ILE A 1 169 ? 33.297 39.548 53.477 1.00 13.48 145 ILE A CA 1
ATOM 1115 C C . ILE A 1 169 ? 33.804 40.379 52.299 1.00 14.30 145 ILE A C 1
ATOM 1116 O O . ILE A 1 169 ? 34.795 40.036 51.674 1.00 14.60 145 ILE A O 1
ATOM 1121 N N . CYS A 1 170 ? 33.132 41.500 52.007 1.00 15.38 146 CYS A N 1
ATOM 1122 C CA . CYS A 1 170 ? 33.555 42.327 50.869 1.00 16.33 146 CYS A CA 1
ATOM 1123 C C . CYS A 1 170 ? 34.949 42.863 51.062 1.00 14.65 146 CYS A C 1
ATOM 1124 O O . CYS A 1 170 ? 35.770 42.851 50.138 1.00 15.04 146 CYS A O 1
ATOM 1127 N N . ILE A 1 171 ? 35.216 43.363 52.259 1.00 15.06 147 ILE A N 1
ATOM 1128 C CA . ILE A 1 171 ? 36.536 43.917 52.553 1.00 16.37 147 ILE A CA 1
ATOM 1129 C C . ILE A 1 171 ? 37.585 42.840 52.491 1.00 16.31 147 ILE A C 1
ATOM 1130 O O . ILE A 1 171 ? 38.609 43.011 51.850 1.00 17.16 147 ILE A O 1
ATOM 1135 N N . GLN A 1 172 ? 37.318 41.677 53.064 1.00 15.65 148 GLN A N 1
ATOM 1136 C CA . GLN A 1 172 ? 38.340 40.635 53.021 1.00 15.53 148 GLN A CA 1
ATOM 1137 C C . GLN A 1 172 ? 38.576 40.103 51.613 1.00 17.07 148 GLN A C 1
ATOM 1138 O O . GLN A 1 172 ? 39.715 39.810 51.220 1.00 16.72 148 GLN A O 1
ATOM 1144 N N . ALA A 1 173 ? 37.498 39.936 50.848 1.00 15.57 149 ALA A N 1
ATOM 1145 C CA . ALA A 1 173 ? 37.617 39.473 49.479 1.00 15.62 149 ALA A CA 1
ATOM 1146 C C . ALA A 1 173 ? 38.530 40.416 48.706 1.00 16.28 149 ALA A C 1
ATOM 1147 O O . ALA A 1 173 ? 39.430 39.976 47.961 1.00 16.99 149 ALA A O 1
ATOM 1149 N N . ALA A 1 174 ? 38.303 41.715 48.883 1.00 16.14 150 ALA A N 1
ATOM 1150 C CA . ALA A 1 174 ? 39.126 42.708 48.216 1.00 17.38 150 ALA A CA 1
ATOM 1151 C C . ALA A 1 174 ? 40.587 42.631 48.672 1.00 18.08 150 ALA A C 1
ATOM 1152 O O . ALA A 1 174 ? 41.508 42.661 47.848 1.00 19.42 150 ALA A O 1
ATOM 1154 N N . LEU A 1 175 ? 40.800 42.501 49.972 1.00 18.26 151 LEU A N 1
ATOM 1155 C CA . LEU A 1 175 ? 42.167 42.415 50.515 1.00 17.70 151 LEU A CA 1
ATOM 1156 C C . LEU A 1 175 ? 42.883 41.146 50.038 1.00 18.42 151 LEU A C 1
ATOM 1157 O O . LEU A 1 175 ? 44.112 41.144 49.842 1.00 20.94 151 LEU A O 1
ATOM 1162 N N . ASP A 1 176 ? 42.134 40.059 49.821 1.00 16.83 152 ASP A N 1
ATOM 1163 C CA . ASP A 1 176 ? 42.698 38.778 49.412 1.00 17.63 152 ASP A CA 1
ATOM 1164 C C . ASP A 1 176 ? 42.902 38.684 47.906 1.00 18.34 152 ASP A C 1
ATOM 1165 O O . ASP A 1 176 ? 43.436 37.698 47.407 1.00 19.77 152 ASP A O 1
ATOM 1170 N N . GLY A 1 177 ? 42.469 39.694 47.172 1.00 16.64 153 GLY A N 1
ATOM 1171 C CA . GLY A 1 177 ? 42.701 39.673 45.725 1.00 17.64 153 GLY A CA 1
ATOM 1172 C C . GLY A 1 177 ? 41.583 39.246 44.792 1.00 16.55 153 GLY A C 1
ATOM 1173 O O . GLY A 1 177 ? 41.834 38.930 43.627 1.00 18.60 153 GLY A O 1
ATOM 1174 N N . VAL A 1 178 ? 40.353 39.235 45.285 1.00 16.58 154 VAL A N 1
ATOM 1175 C CA . VAL A 1 178 ? 39.214 39.040 44.402 1.00 17.44 154 VAL A CA 1
ATOM 1176 C C . VAL A 1 178 ? 39.287 40.261 43.427 1.00 17.40 154 VAL A C 1
ATOM 1177 O O . VAL A 1 178 ? 39.596 41.411 43.824 1.00 19.11 154 VAL A O 1
ATOM 1181 N N . LYS A 1 179 ? 39.004 40.036 42.140 1.00 17.34 155 LYS A N 1
ATOM 1182 C CA . LYS A 1 179 ? 39.167 41.097 41.120 1.00 18.69 155 LYS A CA 1
ATOM 1183 C C . LYS A 1 179 ? 38.050 42.152 41.061 1.00 17.07 155 LYS A C 1
ATOM 1184 O O . LYS A 1 179 ? 38.295 43.366 40.885 1.00 19.08 155 LYS A O 1
ATOM 1190 N N . GLU A 1 180 ? 36.830 41.682 41.257 1.00 17.06 156 GLU A N 1
ATOM 1191 C CA . GLU A 1 180 ? 35.666 42.527 41.124 1.00 17.06 156 GLU A CA 1
ATOM 1192 C C . GLU A 1 180 ? 34.544 42.023 42.006 1.00 15.87 156 GLU A C 1
ATOM 1193 O O . GLU A 1 180 ? 34.330 40.841 42.123 1.00 16.56 156 GLU A O 1
ATOM 1199 N N . ILE A 1 181 ? 33.854 42.965 42.630 1.00 15.76 157 ILE A N 1
ATOM 1200 C CA . ILE A 1 181 ? 32.711 42.655 43.503 1.00 15.66 157 ILE A CA 1
ATOM 1201 C C . ILE A 1 181 ? 31.535 43.564 43.181 1.00 16.30 157 ILE A C 1
ATOM 1202 O O . ILE A 1 181 ? 31.647 44.795 43.183 1.00 15.82 157 ILE A O 1
ATOM 1207 N N . SER A 1 182 ? 30.405 42.954 42.854 1.00 15.53 158 SER A N 1
ATOM 1208 C CA . SER A 1 182 ? 29.160 43.644 42.634 1.00 15.17 158 SER A CA 1
ATOM 1209 C C . SER A 1 182 ? 28.286 43.403 43.848 1.00 16.13 158 SER A C 1
ATOM 1210 O O . SER A 1 182 ? 27.913 42.266 44.113 1.00 15.39 158 SER A O 1
ATOM 1213 N N . ILE A 1 183 ? 27.925 44.459 44.553 1.00 15.62 159 ILE A N 1
ATOM 1214 C CA . ILE A 1 183 ? 27.104 44.372 45.749 1.00 15.48 159 ILE A CA 1
ATOM 1215 C C . ILE A 1 183 ? 25.676 44.782 45.420 1.00 15.87 159 ILE A C 1
ATOM 1216 O O . ILE A 1 183 ? 25.462 45.789 44.752 1.00 15.42 159 ILE A O 1
ATOM 1221 N N . PHE A 1 184 ? 24.700 44.036 45.934 1.00 14.80 160 PHE A N 1
ATOM 1222 C CA . PHE A 1 184 ? 23.276 44.339 45.826 1.00 14.83 160 PHE A CA 1
ATOM 1223 C C . PHE A 1 184 ? 22.679 44.417 47.211 1.00 15.59 160 PHE A C 1
ATOM 1224 O O . PHE A 1 184 ? 22.966 43.587 48.080 1.00 15.15 160 PHE A O 1
ATOM 1232 N N . ASN A 1 185 ? 21.893 45.460 47.450 1.00 15.13 161 ASN A N 1
ATOM 1233 C CA . ASN A 1 185 ? 21.208 45.617 48.744 1.00 15.28 161 ASN A CA 1
ATOM 1234 C C . ASN A 1 185 ? 19.917 46.371 48.552 1.00 16.40 161 ASN A C 1
ATOM 1235 O O . ASN A 1 185 ? 19.783 47.118 47.594 1.00 17.41 161 ASN A O 1
ATOM 1240 N N . ARG A 1 186 ? 18.950 46.132 49.425 1.00 16.87 162 ARG A N 1
ATOM 1241 C CA . ARG A 1 186 ? 17.719 46.869 49.337 1.00 17.67 162 ARG A CA 1
ATOM 1242 C C . ARG A 1 186 ? 18.006 48.298 49.829 1.00 18.03 162 ARG A C 1
ATOM 1243 O O . ARG A 1 186 ? 19.012 48.565 50.494 1.00 18.38 162 ARG A O 1
ATOM 1251 N N . LYS A 1 187 ? 17.119 49.233 49.463 1.00 19.88 163 LYS A N 1
ATOM 1252 C CA . LYS A 1 187 ? 17.244 50.616 49.853 1.00 21.85 163 LYS A CA 1
ATOM 1253 C C . LYS A 1 187 ? 16.760 50.815 51.281 1.00 22.33 163 LYS A C 1
ATOM 1254 O O . LYS A 1 187 ? 15.706 51.430 51.529 1.00 25.49 163 LYS A O 1
ATOM 1260 N N . ASP A 1 188 ? 17.521 50.261 52.223 1.00 19.60 164 ASP A N 1
ATOM 1261 C CA . ASP A 1 188 ? 17.231 50.363 53.648 1.00 20.10 164 ASP A CA 1
ATOM 1262 C C . ASP A 1 188 ? 18.365 51.166 54.314 1.00 20.10 164 ASP A C 1
ATOM 1263 O O . ASP A 1 188 ? 19.171 51.820 53.636 1.00 20.44 164 ASP A O 1
ATOM 1268 N N . ASP A 1 189 ? 18.439 51.104 55.634 1.00 21.69 165 ASP A N 1
ATOM 1269 C CA . ASP A 1 189 ? 19.444 51.853 56.361 1.00 23.62 165 ASP A CA 1
ATOM 1270 C C . ASP A 1 189 ? 20.874 51.377 56.113 1.00 22.34 165 ASP A C 1
ATOM 1271 O O . ASP A 1 189 ? 21.819 52.116 56.392 1.00 26.66 165 ASP A O 1
ATOM 1276 N N . PHE A 1 190 ? 21.043 50.165 55.585 1.00 19.19 166 PHE A N 1
ATOM 1277 C CA . PHE A 1 190 ? 22.369 49.679 55.288 1.00 18.38 166 PHE A CA 1
ATOM 1278 C C . PHE A 1 190 ? 22.919 50.085 53.918 1.00 19.16 166 PHE A C 1
ATOM 1279 O O . PHE A 1 190 ? 24.101 49.911 53.655 1.00 18.25 166 PHE A O 1
ATOM 1287 N N . TYR A 1 191 ? 22.076 50.625 53.033 1.00 17.27 167 TYR A N 1
ATOM 1288 C CA . TYR A 1 191 ? 22.536 50.945 51.689 1.00 18.13 167 TYR A CA 1
ATOM 1289 C C . TYR A 1 191 ? 23.714 51.960 51.746 1.00 18.35 167 TYR A C 1
ATOM 1290 O O . TYR A 1 191 ? 24.709 51.829 51.015 1.00 19.22 167 TYR A O 1
ATOM 1299 N N . ALA A 1 192 ? 23.608 52.950 52.637 1.00 19.27 168 ALA A N 1
ATOM 1300 C CA . ALA A 1 192 ? 24.660 53.951 52.798 1.00 18.80 168 ALA A CA 1
ATOM 1301 C C . ALA A 1 192 ? 25.985 53.308 53.254 1.00 19.49 168 ALA A C 1
ATOM 1302 O O . ALA A 1 192 ? 27.074 53.770 52.877 1.00 21.35 168 ALA A O 1
ATOM 1304 N N . ASN A 1 193 ? 25.897 52.273 54.089 1.00 18.96 169 ASN A N 1
ATOM 1305 C CA . ASN A 1 193 ? 27.087 51.529 54.509 1.00 19.01 169 ASN A CA 1
ATOM 1306 C C . ASN A 1 193 ? 27.756 50.883 53.289 1.00 18.07 169 ASN A C 1
ATOM 1307 O O . ASN A 1 193 ? 28.967 50.932 53.159 1.00 17.79 169 ASN A O 1
ATOM 1312 N N . ALA A 1 194 ? 26.971 50.230 52.410 1.00 18.41 170 ALA A N 1
ATOM 1313 C CA . ALA A 1 194 ? 27.522 49.647 51.182 1.00 18.13 170 ALA A CA 1
ATOM 1314 C C . ALA A 1 194 ? 28.197 50.691 50.301 1.00 18.19 170 ALA A C 1
ATOM 1315 O O . ALA A 1 194 ? 29.195 50.387 49.662 1.00 17.64 170 ALA A O 1
ATOM 1317 N N . GLU A 1 195 ? 27.648 51.900 50.273 1.00 19.47 171 GLU A N 1
ATOM 1318 C CA . GLU A 1 195 ? 28.263 52.951 49.481 1.00 20.30 171 GLU A CA 1
ATOM 1319 C C . GLU A 1 195 ? 29.658 53.275 50.021 1.00 18.68 171 GLU A C 1
ATOM 1320 O O . GLU A 1 195 ? 30.589 53.478 49.247 1.00 18.04 171 GLU A O 1
ATOM 1326 N N . LYS A 1 196 ? 29.791 53.249 51.349 1.00 19.94 172 LYS A N 1
ATOM 1327 C CA . LYS A 1 196 ? 31.092 53.479 52.004 1.00 19.73 172 LYS A CA 1
ATOM 1328 C C . LYS A 1 196 ? 32.031 52.303 51.696 1.00 19.34 172 LYS A C 1
ATOM 1329 O O . LYS A 1 196 ? 33.202 52.489 51.427 1.00 19.40 172 LYS A O 1
ATOM 1335 N N . THR A 1 197 ? 31.514 51.076 51.714 1.00 19.09 173 THR A N 1
ATOM 1336 C CA . THR A 1 197 ? 32.319 49.900 51.396 1.00 18.90 173 THR A CA 1
ATOM 1337 C C . THR A 1 197 ? 32.890 49.977 49.979 1.00 18.18 173 THR A C 1
ATOM 1338 O O . THR A 1 197 ? 34.054 49.657 49.748 1.00 19.17 173 THR A O 1
ATOM 1342 N N . VAL A 1 198 ? 32.063 50.413 49.035 1.00 19.88 174 VAL A N 1
ATOM 1343 C CA . VAL A 1 198 ? 32.493 50.579 47.658 1.00 19.27 174 VAL A CA 1
ATOM 1344 C C . VAL A 1 198 ? 33.653 51.575 47.614 1.00 18.84 174 VAL A C 1
ATOM 1345 O O . VAL A 1 198 ? 34.667 51.299 46.987 1.00 19.20 174 VAL A O 1
ATOM 1349 N N A GLU A 1 199 ? 33.491 52.726 48.269 0.50 20.50 175 GLU A N 1
ATOM 1350 N N B GLU A 1 199 ? 33.508 52.727 48.271 0.50 20.67 175 GLU A N 1
ATOM 1351 C CA A GLU A 1 199 ? 34.549 53.746 48.302 0.50 22.04 175 GLU A CA 1
ATOM 1352 C CA B GLU A 1 199 ? 34.582 53.732 48.243 0.50 22.25 175 GLU A CA 1
ATOM 1353 C C A GLU A 1 199 ? 35.865 53.219 48.892 0.50 22.40 175 GLU A C 1
ATOM 1354 C C B GLU A 1 199 ? 35.881 53.238 48.903 0.50 22.53 175 GLU A C 1
ATOM 1355 O O A GLU A 1 199 ? 36.942 53.490 48.353 0.50 22.69 175 GLU A O 1
ATOM 1356 O O B GLU A 1 199 ? 36.970 53.567 48.429 0.50 22.86 175 GLU A O 1
ATOM 1367 N N . LYS A 1 200 ? 35.767 52.448 49.980 1.00 21.99 176 LYS A N 1
ATOM 1368 C CA . LYS A 1 200 ? 36.950 51.882 50.662 1.00 21.77 176 LYS A CA 1
ATOM 1369 C C . LYS A 1 200 ? 37.678 50.898 49.773 1.00 22.34 176 LYS A C 1
ATOM 1370 O O . LYS A 1 200 ? 38.900 50.921 49.652 1.00 21.94 176 LYS A O 1
ATOM 1376 N N . ILE A 1 201 ? 36.917 50.017 49.145 1.00 20.59 177 ILE A N 1
ATOM 1377 C CA . ILE A 1 201 ? 37.514 48.999 48.285 1.00 21.32 177 ILE A CA 1
ATOM 1378 C C . ILE A 1 201 ? 38.214 49.633 47.095 1.00 20.56 177 ILE A C 1
ATOM 1379 O O . ILE A 1 201 ? 39.348 49.285 46.774 1.00 21.97 177 ILE A O 1
ATOM 1384 N N . ASN A 1 202 ? 37.529 50.535 46.420 1.00 21.34 178 ASN A N 1
ATOM 1385 C CA . ASN A 1 202 ? 38.121 51.169 45.231 1.00 22.22 178 ASN A CA 1
ATOM 1386 C C . ASN A 1 202 ? 39.340 52.042 45.532 1.00 24.07 178 ASN A C 1
ATOM 1387 O O . ASN A 1 202 ? 40.278 52.094 44.723 1.00 25.14 178 ASN A O 1
ATOM 1392 N N . SER A 1 203 ? 39.346 52.703 46.685 1.00 23.26 179 SER A N 1
ATOM 1393 C CA . SER A 1 203 ? 40.475 53.572 47.039 1.00 25.72 179 SER A CA 1
ATOM 1394 C C . SER A 1 203 ? 41.641 52.858 47.734 1.00 26.62 179 SER A C 1
ATOM 1395 O O . SER A 1 203 ? 42.788 53.260 47.543 1.00 29.74 179 SER A O 1
ATOM 1398 N N . LYS A 1 204 ? 41.388 51.786 48.483 1.00 27.30 180 LYS A N 1
ATOM 1399 C CA . LYS A 1 204 ? 42.449 51.129 49.258 1.00 27.70 180 LYS A CA 1
ATOM 1400 C C . LYS A 1 204 ? 42.962 49.802 48.712 1.00 28.75 180 LYS A C 1
ATOM 1401 O O . LYS A 1 204 ? 43.985 49.284 49.193 1.00 30.66 180 LYS A O 1
ATOM 1407 N N . THR A 1 205 ? 42.285 49.249 47.710 1.00 25.99 181 THR A N 1
ATOM 1408 C CA . THR A 1 205 ? 42.699 47.972 47.154 1.00 24.66 181 THR A CA 1
ATOM 1409 C C . THR A 1 205 ? 42.731 48.040 45.641 1.00 24.07 181 THR A C 1
ATOM 1410 O O . THR A 1 205 ? 42.366 49.057 45.049 1.00 24.76 181 THR A O 1
ATOM 1414 N N . ASP A 1 206 ? 43.175 46.958 45.018 1.00 25.59 182 ASP A N 1
ATOM 1415 C CA . ASP A 1 206 ? 43.168 46.830 43.558 1.00 26.60 182 ASP A CA 1
ATOM 1416 C C . ASP A 1 206 ? 41.845 46.214 43.061 1.00 25.16 182 ASP A C 1
ATOM 1417 O O . ASP A 1 206 ? 41.659 46.028 41.861 1.00 25.22 182 ASP A O 1
ATOM 1422 N N . CYS A 1 207 ? 40.929 45.904 43.980 1.00 22.81 183 CYS A N 1
ATOM 1423 C CA . CYS A 1 207 ? 39.631 45.330 43.609 1.00 23.08 183 CYS A CA 1
ATOM 1424 C C . CYS A 1 207 ? 38.684 46.439 43.099 1.00 21.69 183 CYS A C 1
ATOM 1425 O O . CYS A 1 207 ? 38.714 47.564 43.599 1.00 23.74 183 CYS A O 1
ATOM 1428 N N . LYS A 1 208 ? 37.836 46.090 42.128 1.00 21.00 184 LYS A N 1
ATOM 1429 C CA . LYS A 1 208 ? 36.819 46.998 41.563 1.00 21.09 184 LYS A CA 1
ATOM 1430 C C . LYS A 1 208 ? 35.454 46.622 42.138 1.00 19.89 184 LYS A C 1
ATOM 1431 O O . LYS A 1 208 ? 34.999 45.499 41.962 1.00 20.78 184 LYS A O 1
ATOM 1437 N N . ALA A 1 209 ? 34.846 47.532 42.878 1.00 18.50 185 ALA A N 1
ATOM 1438 C CA . ALA A 1 209 ? 33.556 47.291 43.467 1.00 18.01 185 ALA A CA 1
ATOM 1439 C C . ALA A 1 209 ? 32.505 48.299 42.988 1.00 18.15 185 ALA A C 1
ATOM 1440 O O . ALA A 1 209 ? 32.815 49.458 42.665 1.00 19.04 185 ALA A O 1
ATOM 1442 N N A GLN A 1 210 ? 31.255 47.840 42.932 0.50 17.00 186 GLN A N 1
ATOM 1443 N N B GLN A 1 210 ? 31.249 47.851 42.961 0.50 18.36 186 GLN A N 1
ATOM 1444 C CA A GLN A 1 210 ? 30.101 48.672 42.615 0.50 15.90 186 GLN A CA 1
ATOM 1445 C CA B GLN A 1 210 ? 30.120 48.688 42.587 0.50 18.37 186 GLN A CA 1
ATOM 1446 C C A GLN A 1 210 ? 28.916 48.198 43.426 0.50 16.52 186 GLN A C 1
ATOM 1447 C C B GLN A 1 210 ? 28.863 48.173 43.301 0.50 17.91 186 GLN A C 1
ATOM 1448 O O A GLN A 1 210 ? 28.911 47.042 43.892 0.50 16.68 186 GLN A O 1
ATOM 1449 O O B GLN A 1 210 ? 28.756 46.966 43.571 0.50 17.29 186 GLN A O 1
ATOM 1460 N N . LEU A 1 211 ? 27.921 49.077 43.576 1.00 17.82 187 LEU A N 1
ATOM 1461 C CA . LEU A 1 211 ? 26.687 48.781 44.298 1.00 17.03 187 LEU A CA 1
ATOM 1462 C C . LEU A 1 211 ? 25.455 49.060 43.449 1.00 16.54 187 LEU A C 1
ATOM 1463 O O . LEU A 1 211 ? 25.386 50.075 42.740 1.00 18.46 187 LEU A O 1
ATOM 1468 N N . PHE A 1 212 ? 24.459 48.194 43.601 1.00 17.05 188 PHE A N 1
ATOM 1469 C CA . PHE A 1 212 ? 23.180 48.303 42.950 1.00 17.29 188 PHE A CA 1
ATOM 1470 C C . PHE A 1 212 ? 22.046 47.944 43.905 1.00 17.39 188 PHE A C 1
ATOM 1471 O O . PHE A 1 212 ? 22.244 47.288 44.931 1.00 17.42 188 PHE A O 1
ATOM 1479 N N . ASP A 1 213 ? 20.847 48.402 43.578 1.00 17.88 189 ASP A N 1
ATOM 1480 C CA . ASP A 1 213 ? 19.632 48.035 44.289 1.00 17.49 189 ASP A CA 1
ATOM 1481 C C . ASP A 1 213 ? 19.308 46.568 43.955 1.00 16.70 189 ASP A C 1
ATOM 1482 O O . ASP A 1 213 ? 19.345 46.176 42.783 1.00 17.98 189 ASP A O 1
ATOM 1487 N N . ILE A 1 214 ? 18.929 45.804 44.974 1.00 15.01 190 ILE A N 1
ATOM 1488 C CA . ILE A 1 214 ? 18.550 44.404 44.827 1.00 15.91 190 ILE A CA 1
ATOM 1489 C C . ILE A 1 214 ? 17.304 44.266 43.922 1.00 17.21 190 ILE A C 1
ATOM 1490 O O . ILE A 1 214 ? 17.070 43.199 43.350 1.00 17.97 190 ILE A O 1
ATOM 1495 N N . GLU A 1 215 ? 16.490 45.313 43.829 1.00 18.68 191 GLU A N 1
ATOM 1496 C CA . GLU A 1 215 ? 15.321 45.282 42.926 1.00 18.39 191 GLU A CA 1
ATOM 1497 C C . GLU A 1 215 ? 15.665 45.557 41.446 1.00 18.82 191 GLU A C 1
ATOM 1498 O O . GLU A 1 215 ? 14.772 45.512 40.570 1.00 17.60 191 GLU A O 1
ATOM 1504 N N . ASP A 1 216 ? 16.932 45.849 41.160 1.00 17.47 192 ASP A N 1
ATOM 1505 C CA . ASP A 1 216 ? 17.385 46.086 39.785 1.00 17.70 192 ASP A CA 1
ATOM 1506 C C . ASP A 1 216 ? 17.688 44.715 39.199 1.00 17.96 192 ASP A C 1
ATOM 1507 O O . ASP A 1 216 ? 18.838 44.272 39.094 1.00 17.13 192 ASP A O 1
ATOM 1512 N N . HIS A 1 217 ? 16.617 44.041 38.821 1.00 17.32 193 HIS A N 1
ATOM 1513 C CA . HIS A 1 217 ? 16.729 42.657 38.392 1.00 17.23 193 HIS A CA 1
ATOM 1514 C C . HIS A 1 217 ? 17.529 42.434 37.124 1.00 17.71 193 HIS A C 1
ATOM 1515 O O . HIS A 1 217 ? 18.214 41.388 37.011 1.00 19.87 193 HIS A O 1
ATOM 1522 N N A GLU A 1 218 ? 17.440 43.343 36.158 0.60 19.17 194 GLU A N 1
ATOM 1523 N N B GLU A 1 218 ? 17.430 43.377 36.182 0.40 18.56 194 GLU A N 1
ATOM 1524 C CA A GLU A 1 218 ? 18.234 43.170 34.929 0.60 20.45 194 GLU A CA 1
ATOM 1525 C CA B GLU A 1 218 ? 18.184 43.312 34.921 0.40 19.23 194 GLU A CA 1
ATOM 1526 C C A GLU A 1 218 ? 19.721 43.314 35.243 0.60 19.19 194 GLU A C 1
ATOM 1527 C C B GLU A 1 218 ? 19.679 43.353 35.221 0.40 18.50 194 GLU A C 1
ATOM 1528 O O A GLU A 1 218 ? 20.548 42.575 34.708 0.60 18.46 194 GLU A O 1
ATOM 1529 O O B GLU A 1 218 ? 20.459 42.584 34.657 0.40 18.21 194 GLU A O 1
ATOM 1540 N N . GLN A 1 219 ? 20.077 44.248 36.119 1.00 16.53 195 GLN A N 1
ATOM 1541 C CA . GLN A 1 219 ? 21.505 44.372 36.488 1.00 16.98 195 GLN A CA 1
ATOM 1542 C C . GLN A 1 219 ? 21.937 43.123 37.267 1.00 16.77 195 GLN A C 1
ATOM 1543 O O . GLN A 1 219 ? 23.034 42.620 37.069 1.00 15.87 195 GLN A O 1
ATOM 1549 N N . LEU A 1 220 ? 21.073 42.618 38.149 1.00 16.57 196 LEU A N 1
ATOM 1550 C CA . LEU A 1 220 ? 21.411 41.431 38.931 1.00 15.86 196 LEU A CA 1
ATOM 1551 C C . LEU A 1 220 ? 21.686 40.242 38.008 1.00 16.41 196 LEU A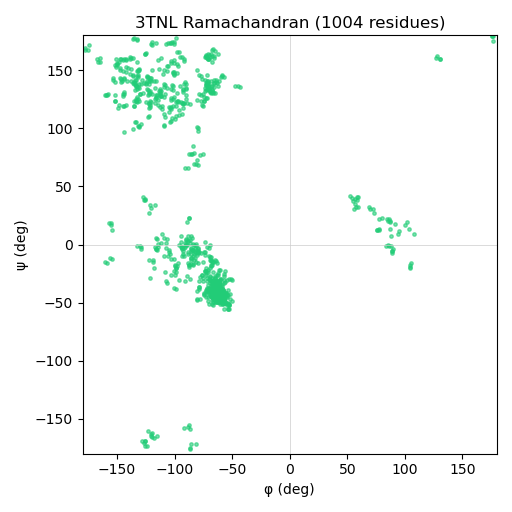 C 1
ATOM 1552 O O . LEU A 1 220 ? 22.669 39.510 38.190 1.00 15.58 196 LEU A O 1
ATOM 1557 N N . ARG A 1 221 ? 20.855 40.067 36.994 1.00 15.76 197 ARG A N 1
ATOM 1558 C CA . ARG A 1 221 ? 21.043 38.977 36.052 1.00 17.17 197 ARG A CA 1
ATOM 1559 C C . ARG A 1 221 ? 22.431 39.079 35.386 1.00 16.16 197 ARG A C 1
ATOM 1560 O O . ARG A 1 221 ? 23.174 38.110 35.289 1.00 16.23 197 ARG A O 1
ATOM 1568 N N . LYS A 1 222 ? 22.766 40.284 34.949 1.00 15.33 198 LYS A N 1
ATOM 1569 C CA . LYS A 1 222 ? 24.049 40.548 34.263 1.00 16.57 198 LYS A CA 1
ATOM 1570 C C . LYS A 1 222 ? 25.218 40.286 35.193 1.00 16.29 198 LYS A C 1
ATOM 1571 O O . LYS A 1 222 ? 26.188 39.606 34.833 1.00 15.59 198 LYS A O 1
ATOM 1577 N N . GLU A 1 223 ? 25.143 40.816 36.413 1.00 15.88 199 GLU A N 1
ATOM 1578 C CA . GLU A 1 223 ? 26.261 40.641 37.354 1.00 15.01 199 GLU A CA 1
ATOM 1579 C C . GLU A 1 223 ? 26.462 39.180 37.714 1.00 16.16 199 GLU A C 1
ATOM 1580 O O . GLU A 1 223 ? 27.588 38.697 37.701 1.00 15.41 199 GLU A O 1
ATOM 1586 N N . ILE A 1 224 ? 25.380 38.466 37.995 1.00 15.44 200 ILE A N 1
ATOM 1587 C CA . ILE A 1 224 ? 25.495 37.027 38.297 1.00 15.44 200 ILE A CA 1
ATOM 1588 C C . ILE A 1 224 ? 26.127 36.290 37.120 1.00 16.36 200 ILE A C 1
ATOM 1589 O O . ILE A 1 224 ? 27.044 35.472 37.307 1.00 16.11 200 ILE A O 1
ATOM 1594 N N . ALA A 1 225 ? 25.633 36.562 35.921 1.00 14.72 201 ALA A N 1
ATOM 1595 C CA . ALA A 1 225 ? 26.165 35.909 34.719 1.00 16.28 201 ALA A CA 1
ATOM 1596 C C . ALA A 1 225 ? 27.670 36.070 34.603 1.00 16.05 201 ALA A C 1
ATOM 1597 O O . ALA A 1 225 ? 28.384 35.178 34.162 1.00 17.50 201 ALA A O 1
ATOM 1599 N N . GLU A 1 226 ? 28.151 37.238 34.948 1.00 14.75 202 GLU A N 1
ATOM 1600 C CA . GLU A 1 226 ? 29.568 37.548 34.831 1.00 15.51 202 GLU A CA 1
ATOM 1601 C C . GLU A 1 226 ? 30.446 37.150 36.028 1.00 15.75 202 GLU A C 1
ATOM 1602 O O . GLU A 1 226 ? 31.634 37.420 36.038 1.00 16.69 202 GLU A O 1
ATOM 1608 N N . SER A 1 227 ? 29.825 36.536 37.037 1.00 15.87 203 SER A N 1
ATOM 1609 C CA . SER A 1 227 ? 30.535 36.181 38.266 1.00 14.02 203 SER A CA 1
ATOM 1610 C C . SER A 1 227 ? 30.787 34.678 38.368 1.00 14.21 203 SER A C 1
ATOM 1611 O O . SER A 1 227 ? 30.033 33.863 37.785 1.00 16.28 203 SER A O 1
ATOM 1614 N N . VAL A 1 228 ? 31.835 34.291 39.102 1.00 15.05 204 VAL A N 1
ATOM 1615 C CA . VAL A 1 228 ? 32.060 32.876 39.386 1.00 14.51 204 VAL A CA 1
ATOM 1616 C C . VAL A 1 228 ? 31.312 32.432 40.654 1.00 14.11 204 VAL A C 1
ATOM 1617 O O . VAL A 1 228 ? 31.125 31.232 40.884 1.00 14.48 204 VAL A O 1
ATOM 1621 N N . ILE A 1 229 ? 30.897 33.392 41.475 1.00 14.03 205 ILE A N 1
ATOM 1622 C CA . ILE A 1 229 ? 30.216 33.078 42.726 1.00 13.77 205 ILE A CA 1
ATOM 1623 C C . ILE A 1 229 ? 29.152 34.107 43.001 1.00 13.03 205 ILE A C 1
ATOM 1624 O O . ILE A 1 229 ? 29.340 35.305 42.733 1.00 14.06 205 ILE A O 1
ATOM 1629 N N . PHE A 1 230 ? 28.033 33.642 43.542 1.00 14.22 206 PHE A N 1
ATOM 1630 C CA . PHE A 1 230 ? 26.882 34.489 43.964 1.00 13.59 206 PHE A CA 1
ATOM 1631 C C . PHE A 1 230 ? 26.651 34.133 45.435 1.00 13.90 206 PHE A C 1
ATOM 1632 O O . PHE A 1 230 ? 26.479 32.969 45.778 1.00 13.85 206 PHE A O 1
ATOM 1640 N N . THR A 1 231 ? 26.715 35.125 46.275 1.00 14.04 207 THR A N 1
ATOM 1641 C CA . THR A 1 231 ? 26.644 34.978 47.723 1.00 13.68 207 THR A CA 1
ATOM 1642 C C . THR A 1 231 ? 25.547 35.727 48.381 1.00 12.73 207 THR A C 1
ATOM 1643 O O . THR A 1 231 ? 25.363 36.939 48.150 1.00 13.63 207 THR A O 1
ATOM 1647 N N . ASN A 1 232 ? 24.796 35.053 49.235 1.00 13.74 208 ASN A N 1
ATOM 1648 C CA . ASN A 1 232 ? 23.854 35.743 50.080 1.00 14.83 208 ASN A CA 1
ATOM 1649 C C . ASN A 1 232 ? 24.518 36.022 51.432 1.00 14.64 208 ASN A C 1
ATOM 1650 O O . ASN A 1 232 ? 24.956 35.082 52.125 1.00 13.91 208 ASN A O 1
ATOM 1655 N N . ALA A 1 233 ? 24.571 37.288 51.811 1.00 15.14 209 ALA A N 1
ATOM 1656 C CA . ALA A 1 233 ? 25.100 37.725 53.118 1.00 15.64 209 ALA A CA 1
ATOM 1657 C C . ALA A 1 233 ? 24.075 38.591 53.834 1.00 16.91 209 ALA A C 1
ATOM 1658 O O . ALA A 1 233 ? 24.392 39.596 54.443 1.00 19.04 209 ALA A O 1
ATOM 1660 N N . THR A 1 234 ? 22.816 38.202 53.702 1.00 16.47 210 THR A N 1
ATOM 1661 C CA . THR A 1 234 ? 21.679 38.848 54.397 1.00 16.25 210 THR A CA 1
ATOM 1662 C C . THR A 1 234 ? 21.004 37.783 55.243 1.00 16.48 210 THR A C 1
ATOM 1663 O O . THR A 1 234 ? 21.310 36.590 55.143 1.00 16.95 210 THR A O 1
ATOM 1667 N N . GLY A 1 235 ? 20.048 38.188 56.069 1.00 17.57 211 GLY A N 1
ATOM 1668 C CA . GLY A 1 235 ? 19.285 37.225 56.852 1.00 18.68 211 GLY A CA 1
ATOM 1669 C C . GLY A 1 235 ? 18.146 36.543 56.103 1.00 17.42 211 GLY A C 1
ATOM 1670 O O . GLY A 1 235 ? 17.446 35.717 56.672 1.00 18.95 211 GLY A O 1
ATOM 1671 N N . VAL A 1 236 ? 17.974 36.876 54.823 1.00 16.62 212 VAL A N 1
ATOM 1672 C CA . VAL A 1 236 ? 16.926 36.214 54.020 1.00 15.33 212 VAL A CA 1
ATOM 1673 C C . VAL A 1 236 ? 17.331 34.760 53.832 1.00 16.94 212 VAL A C 1
ATOM 1674 O O . VAL A 1 236 ? 18.484 34.444 53.489 1.00 15.77 212 VAL A O 1
ATOM 1678 N N . GLY A 1 237 ? 16.384 33.879 54.089 1.00 15.74 213 GLY A N 1
ATOM 1679 C CA . GLY A 1 237 ? 16.598 32.450 54.062 1.00 15.05 213 GLY A CA 1
ATOM 1680 C C . GLY A 1 237 ? 16.679 31.830 55.446 1.00 15.44 213 GLY A C 1
ATOM 1681 O O . GLY A 1 237 ? 16.542 30.632 55.591 1.00 15.59 213 GLY A O 1
ATOM 1682 N N . MET A 1 238 ? 16.951 32.672 56.445 1.00 16.45 214 MET A N 1
ATOM 1683 C CA . MET A 1 238 ? 17.000 32.288 57.860 1.00 16.66 214 MET A CA 1
ATOM 1684 C C . MET A 1 238 ? 15.747 32.867 58.511 1.00 16.04 214 MET A C 1
ATOM 1685 O O . MET A 1 238 ? 15.283 33.930 58.082 1.00 16.17 214 MET A O 1
ATOM 1690 N N . LYS A 1 239 ? 15.213 32.211 59.538 1.00 16.69 215 LYS A N 1
ATOM 1691 C CA . LYS A 1 239 ? 14.072 32.762 60.313 1.00 16.92 215 LYS A CA 1
ATOM 1692 C C . LYS A 1 239 ? 14.344 34.258 60.573 1.00 16.87 215 LYS A C 1
ATOM 1693 O O . LYS A 1 239 ? 15.485 34.621 60.977 1.00 17.45 215 LYS A O 1
ATOM 1699 N N . PRO A 1 240 ? 13.341 35.145 60.390 1.00 16.81 216 PRO A N 1
ATOM 1700 C CA . PRO A 1 240 ? 11.934 34.933 60.044 1.00 19.15 216 PRO A CA 1
ATOM 1701 C C . PRO A 1 240 ? 11.608 34.906 58.541 1.00 19.37 216 PRO A C 1
ATOM 1702 O O . PRO A 1 240 ? 10.452 35.091 58.143 1.00 19.79 216 PRO A O 1
ATOM 1706 N N . PHE A 1 241 ? 12.640 34.666 57.735 1.00 17.00 217 PHE A N 1
ATOM 1707 C CA . PHE A 1 241 ? 12.556 34.603 56.285 1.00 17.11 217 PHE A CA 1
ATOM 1708 C C . PHE A 1 241 ? 12.937 33.195 55.752 1.00 16.81 217 PHE A C 1
ATOM 1709 O O . PHE A 1 241 ? 13.524 33.083 54.629 1.00 16.53 217 PHE A O 1
ATOM 1717 N N . GLU A 1 242 ? 12.620 32.149 56.498 1.00 17.19 218 GLU A N 1
ATOM 1718 C CA . GLU A 1 242 ? 12.935 30.796 56.081 1.00 16.15 218 GLU A CA 1
ATOM 1719 C C . GLU A 1 242 ? 12.018 30.413 54.932 1.00 16.34 218 GLU A C 1
ATOM 1720 O O . GLU A 1 242 ? 10.805 30.658 54.997 1.00 18.69 218 GLU A O 1
ATOM 1726 N N . GLY A 1 243 ? 12.590 29.830 53.870 1.00 16.62 219 GLY A N 1
ATOM 1727 C CA . GLY A 1 243 ? 11.800 29.488 52.679 1.00 17.65 219 GLY A CA 1
ATOM 1728 C C . GLY A 1 243 ? 11.698 30.614 51.658 1.00 16.04 219 GLY A C 1
ATOM 1729 O O . GLY A 1 243 ? 11.099 30.444 50.608 1.00 17.69 219 GLY A O 1
ATOM 1730 N N . GLU A 1 244 ? 12.300 31.762 51.958 1.00 16.18 220 GLU A N 1
ATOM 1731 C CA . GLU A 1 244 ? 12.272 32.939 51.106 1.00 17.02 220 GLU A CA 1
ATOM 1732 C C . GLU A 1 244 ? 13.692 33.217 50.613 1.00 16.36 220 GLU A C 1
ATOM 1733 O O . GLU A 1 244 ? 14.678 32.752 51.209 1.00 16.25 220 GLU A O 1
ATOM 1739 N N . THR A 1 245 ? 13.778 33.965 49.514 1.00 16.18 221 THR A N 1
ATOM 1740 C CA . THR A 1 245 ? 15.027 34.289 48.863 1.00 15.11 221 THR A CA 1
ATOM 1741 C C . THR A 1 245 ? 14.963 35.673 48.253 1.00 15.97 221 THR A C 1
ATOM 1742 O O . THR A 1 245 ? 13.879 36.198 48.042 1.00 16.94 221 THR A O 1
ATOM 1746 N N . LEU A 1 246 ? 16.125 36.268 48.004 1.00 16.46 222 LEU A N 1
ATOM 1747 C CA . LEU A 1 246 ? 16.192 37.540 47.262 1.00 16.19 222 LEU A CA 1
ATOM 1748 C C . LEU A 1 246 ? 16.416 37.290 45.766 1.00 17.24 222 LEU A C 1
ATOM 1749 O O . LEU A 1 246 ? 16.455 38.211 44.992 1.00 18.17 222 LEU A O 1
ATOM 1754 N N . LEU A 1 247 ? 16.597 36.040 45.376 1.00 16.04 223 LEU A N 1
ATOM 1755 C CA . LEU A 1 247 ? 16.819 35.659 43.931 1.00 16.35 223 LEU A CA 1
ATOM 1756 C C . LEU A 1 247 ? 15.476 35.710 43.178 1.00 16.76 223 LEU A C 1
ATOM 1757 O O . LEU A 1 247 ? 14.560 34.946 43.490 1.00 18.47 223 LEU A O 1
ATOM 1762 N N . PRO A 1 248 ? 15.379 36.536 42.146 1.00 17.22 224 PRO A N 1
ATOM 1763 C CA . PRO A 1 248 ? 14.064 36.613 41.479 1.00 17.86 224 PRO A CA 1
ATOM 1764 C C . PRO A 1 248 ? 13.712 35.445 40.587 1.00 19.20 224 PRO A C 1
ATOM 1765 O O . PRO A 1 248 ? 12.538 35.166 40.408 1.00 21.02 224 PRO A O 1
ATOM 1769 N N A SER A 1 249 ? 14.720 34.797 40.000 0.50 19.21 225 SER A N 1
ATOM 1770 N N B SER A 1 249 ? 14.703 34.764 40.017 0.50 19.37 225 SER A N 1
ATOM 1771 C CA A SER A 1 249 ? 14.488 33.665 39.131 0.50 19.56 225 SER A CA 1
ATOM 1772 C CA B SER A 1 249 ? 14.416 33.632 39.163 0.50 19.77 225 SER A CA 1
ATOM 1773 C C A SER A 1 249 ? 15.641 32.685 39.136 0.50 17.94 225 SER A C 1
ATOM 1774 C C B SER A 1 249 ? 15.603 32.701 39.061 0.50 18.02 225 SER A C 1
ATOM 1775 O O A SER A 1 249 ? 16.807 33.081 39.154 0.50 18.37 225 SER A O 1
ATOM 1776 O O B SER A 1 249 ? 16.747 33.156 38.907 0.50 17.80 225 SER A O 1
ATOM 1781 N N . ALA A 1 250 ? 15.312 31.403 39.106 1.00 18.58 226 ALA A N 1
ATOM 1782 C CA . ALA A 1 250 ? 16.310 30.351 39.041 1.00 18.08 226 ALA A CA 1
ATOM 1783 C C . ALA A 1 250 ? 17.112 30.433 37.758 1.00 17.36 226 ALA A C 1
ATOM 1784 O O . ALA A 1 250 ? 18.270 30.023 37.739 1.00 18.40 226 ALA A O 1
ATOM 1786 N N . ASP A 1 251 ? 16.514 30.990 36.698 1.00 18.79 227 ASP A N 1
ATOM 1787 C CA . ASP A 1 251 ? 17.190 31.057 35.398 1.00 19.38 227 ASP A CA 1
ATOM 1788 C C . ASP A 1 251 ? 18.336 32.071 35.376 1.00 17.98 227 ASP A C 1
ATOM 1789 O O . ASP A 1 251 ? 19.011 32.223 34.364 1.00 20.24 227 ASP A O 1
ATOM 1794 N N . MET A 1 252 ? 18.540 32.781 36.481 1.00 18.07 228 MET A N 1
ATOM 1795 C CA . MET A 1 252 ? 19.704 33.650 36.607 1.00 17.40 228 MET A CA 1
ATOM 1796 C C . MET A 1 252 ? 20.959 32.862 36.976 1.00 15.62 228 MET A C 1
ATOM 1797 O O . MET A 1 252 ? 22.077 33.398 36.857 1.00 16.74 228 MET A O 1
ATOM 1802 N N A LEU A 1 253 ? 20.798 31.577 37.360 0.70 15.70 229 LEU A N 1
ATOM 1803 N N B LEU A 1 253 ? 20.794 31.627 37.424 0.30 16.13 229 LEU A N 1
ATOM 1804 C CA A LEU A 1 253 ? 21.913 30.706 37.819 0.70 16.95 229 LEU A CA 1
ATOM 1805 C CA B LEU A 1 253 ? 21.923 30.824 37.803 0.30 16.29 229 LEU A CA 1
ATOM 1806 C C A LEU A 1 253 ? 22.294 29.596 36.822 0.70 16.95 229 LEU A C 1
ATOM 1807 C C B LEU A 1 253 ? 22.367 30.073 36.548 0.30 16.97 229 LEU A C 1
ATOM 1808 O O A LEU A 1 253 ? 21.528 28.644 36.609 0.70 20.22 229 LEU A O 1
ATOM 1809 O O B LEU A 1 253 ? 21.685 30.096 35.519 0.30 18.08 229 LEU A O 1
ATOM 1818 N N A ARG A 1 254 ? 23.460 29.711 36.193 0.70 15.50 230 ARG A N 1
ATOM 1819 N N B ARG A 1 254 ? 23.541 29.470 36.618 0.30 17.16 230 ARG A N 1
ATOM 1820 C CA A ARG A 1 254 ? 23.960 28.656 35.319 0.70 15.20 230 ARG A CA 1
ATOM 1821 C CA B ARG A 1 254 ? 24.058 28.663 35.531 0.30 16.65 230 ARG A CA 1
ATOM 1822 C C A ARG A 1 254 ? 24.562 27.543 36.211 0.70 16.06 230 ARG A C 1
ATOM 1823 C C B ARG A 1 254 ? 24.691 27.505 36.275 0.30 17.18 230 ARG A C 1
ATOM 1824 O O A ARG A 1 254 ? 24.942 27.815 37.356 0.70 15.62 230 ARG A O 1
ATOM 1825 O O B ARG A 1 254 ? 25.217 27.703 37.370 0.30 16.28 230 ARG A O 1
ATOM 1840 N N . PRO A 1 255 ? 24.684 26.302 35.686 1.00 17.49 231 PRO A N 1
ATOM 1841 C CA . PRO A 1 255 ? 25.182 25.193 36.478 1.00 19.50 231 PRO A CA 1
ATOM 1842 C C . PRO A 1 255 ? 26.601 25.348 37.019 1.00 18.42 231 PRO A C 1
ATOM 1843 O O . PRO A 1 255 ? 26.937 24.765 38.044 1.00 17.49 231 PRO A O 1
ATOM 1847 N N . GLU A 1 256 ? 27.419 26.159 36.347 1.00 17.11 232 GLU A N 1
ATOM 1848 C CA . GLU A 1 256 ? 28.807 26.323 36.724 1.00 16.44 232 GLU A CA 1
ATOM 1849 C C . GLU A 1 256 ? 29.045 27.335 37.827 1.00 16.31 232 GLU A C 1
ATOM 1850 O O . GLU A 1 256 ? 30.161 27.425 38.349 1.00 16.72 232 GLU A O 1
ATOM 1856 N N . LEU A 1 257 ? 28.001 28.084 38.174 1.00 16.30 233 LEU A N 1
ATOM 1857 C CA . LEU A 1 257 ? 28.118 29.105 39.187 1.00 16.26 233 LEU A CA 1
ATOM 1858 C C . LEU A 1 257 ? 28.217 28.475 40.561 1.00 16.47 233 LEU A C 1
ATOM 1859 O O . LEU A 1 257 ? 27.534 27.508 40.835 1.00 17.23 233 LEU A O 1
ATOM 1864 N N . ILE A 1 258 ? 29.049 29.042 41.415 1.00 15.00 234 ILE A N 1
ATOM 1865 C CA . ILE A 1 258 ? 29.124 28.629 42.827 1.00 15.05 234 ILE A CA 1
ATOM 1866 C C . ILE A 1 258 ? 28.133 29.477 43.561 1.00 15.02 234 ILE A C 1
ATOM 1867 O O . ILE A 1 258 ? 28.170 30.699 43.449 1.00 14.21 234 ILE A O 1
ATOM 1872 N N . VAL A 1 259 ? 27.241 28.865 44.341 1.00 15.08 235 VAL A N 1
ATOM 1873 C CA . VAL A 1 259 ? 26.246 29.656 45.113 1.00 13.45 235 VAL A CA 1
ATOM 1874 C C . VAL A 1 259 ? 26.496 29.418 46.596 1.00 12.53 235 VAL A C 1
ATOM 1875 O O . VAL A 1 259 ? 26.523 28.273 47.073 1.00 13.85 235 VAL A O 1
ATOM 1879 N N . SER A 1 260 ? 26.677 30.508 47.306 1.00 13.19 236 SER A N 1
ATOM 1880 C CA . SER A 1 260 ? 27.090 30.508 48.693 1.00 14.29 236 SER A CA 1
ATOM 1881 C C . SER A 1 260 ? 26.139 31.251 49.570 1.00 15.00 236 SER A C 1
ATOM 1882 O O . SER A 1 260 ? 25.596 32.297 49.159 1.00 14.29 236 SER A O 1
ATOM 1885 N N . ASP A 1 261 ? 25.945 30.794 50.811 1.00 14.34 237 ASP A N 1
ATOM 1886 C CA . ASP A 1 261 ? 25.086 31.478 51.757 1.00 14.44 237 ASP A CA 1
ATOM 1887 C C . ASP A 1 261 ? 25.822 31.529 53.107 1.00 15.13 237 ASP A C 1
ATOM 1888 O O . ASP A 1 261 ? 26.481 30.575 53.504 1.00 16.68 237 ASP A O 1
ATOM 1893 N N . VAL A 1 262 ? 25.714 32.662 53.795 1.00 13.80 238 VAL A N 1
ATOM 1894 C CA . VAL A 1 262 ? 26.233 32.808 55.157 1.00 14.80 238 VAL A CA 1
ATOM 1895 C C . VAL A 1 262 ? 25.346 32.057 56.167 1.00 14.30 238 VAL A C 1
ATOM 1896 O O . VAL A 1 262 ? 25.785 31.748 57.253 1.00 14.80 238 VAL A O 1
ATOM 1900 N N . VAL A 1 263 ? 24.096 31.831 55.808 1.00 14.15 239 VAL A N 1
ATOM 1901 C CA . VAL A 1 263 ? 23.168 31.101 56.676 1.00 14.41 239 VAL A CA 1
ATOM 1902 C C . VAL A 1 263 ? 23.493 29.592 56.739 1.00 14.81 239 VAL A C 1
ATOM 1903 O O . VAL A 1 263 ? 23.856 28.971 55.725 1.00 14.77 239 VAL A O 1
ATOM 1907 N N . TYR A 1 264 ? 23.415 29.019 57.936 1.00 15.04 240 TYR A N 1
ATOM 1908 C CA . TYR A 1 264 ? 23.601 27.581 58.116 1.00 15.74 240 TYR A CA 1
ATOM 1909 C C . TYR A 1 264 ? 22.484 26.921 58.914 1.00 16.69 240 TYR A C 1
ATOM 1910 O O . TYR A 1 264 ? 22.480 25.685 59.035 1.00 17.37 240 TYR A O 1
ATOM 1919 N N . LYS A 1 265 ? 21.537 27.704 59.402 1.00 17.14 241 LYS A N 1
ATOM 1920 C CA . LYS A 1 265 ? 20.318 27.195 60.036 1.00 17.66 241 LYS A CA 1
ATOM 1921 C C . LYS A 1 265 ? 19.191 27.976 59.343 1.00 16.24 241 LYS A C 1
ATOM 1922 O O . LYS A 1 265 ? 18.967 29.141 59.652 1.00 18.25 241 LYS A O 1
ATOM 1928 N N . PRO A 1 266 ? 18.485 27.357 58.389 1.00 17.62 242 PRO A N 1
ATOM 1929 C CA . PRO A 1 266 ? 18.614 25.975 57.939 1.00 16.26 242 PRO A CA 1
ATOM 1930 C C . PRO A 1 266 ? 19.883 25.637 57.181 1.00 15.31 242 PRO A C 1
ATOM 1931 O O . PRO A 1 266 ? 20.534 26.503 56.655 1.00 17.36 242 PRO A O 1
ATOM 1935 N N . THR A 1 267 ? 20.209 24.351 57.098 1.00 15.82 243 THR A N 1
ATOM 1936 C CA . THR A 1 267 ? 21.425 23.931 56.404 1.00 17.87 243 THR A CA 1
ATOM 1937 C C . THR A 1 267 ? 21.373 24.127 54.882 1.00 17.01 243 THR A C 1
ATOM 1938 O O . THR A 1 267 ? 22.413 24.158 54.221 1.00 17.44 243 THR A O 1
ATOM 1942 N N . LYS A 1 268 ? 20.163 24.233 54.338 1.00 17.39 244 LYS A N 1
ATOM 1943 C CA . LYS A 1 268 ? 19.962 24.639 52.940 1.00 17.41 244 LYS A CA 1
ATOM 1944 C C . LYS A 1 268 ? 18.870 25.691 52.869 1.00 16.00 244 LYS A C 1
ATOM 1945 O O . LYS A 1 268 ? 17.691 25.364 53.093 1.00 17.83 244 LYS A O 1
ATOM 1951 N N . THR A 1 269 ? 19.242 26.944 52.653 1.00 13.97 245 THR A N 1
ATOM 1952 C CA . THR A 1 269 ? 18.275 28.029 52.404 1.00 13.24 245 THR A CA 1
ATOM 1953 C C . THR A 1 269 ? 17.561 27.793 51.083 1.00 14.15 245 THR A C 1
ATOM 1954 O O . THR A 1 269 ? 17.963 26.975 50.268 1.00 15.10 245 THR A O 1
ATOM 1958 N N . ARG A 1 270 ? 16.441 28.453 50.885 1.00 14.06 246 ARG A N 1
ATOM 1959 C CA . ARG A 1 270 ? 15.721 28.354 49.627 1.00 15.09 246 ARG A CA 1
ATOM 1960 C C . ARG A 1 270 ? 16.662 28.629 48.465 1.00 14.84 246 ARG A C 1
ATOM 1961 O O . ARG A 1 270 ? 16.632 27.957 47.425 1.00 15.74 246 ARG A O 1
ATOM 1969 N N . LEU A 1 271 ? 17.510 29.642 48.620 1.00 13.91 247 LEU A N 1
ATOM 1970 C CA . LEU A 1 271 ? 18.513 29.938 47.589 1.00 14.80 247 LEU A CA 1
ATOM 1971 C C . LEU A 1 271 ? 19.386 28.734 47.268 1.00 15.09 247 LEU A C 1
ATOM 1972 O O . LEU A 1 271 ? 19.566 28.383 46.083 1.00 14.10 247 LEU A O 1
ATOM 1977 N N . LEU A 1 272 ? 19.937 28.094 48.304 1.00 14.09 248 LEU A N 1
ATOM 1978 C CA . LEU A 1 272 ? 20.787 26.922 48.050 1.00 14.68 248 LEU A CA 1
ATOM 1979 C C . LEU A 1 272 ? 20.016 25.794 47.432 1.00 16.57 248 LEU A C 1
ATOM 1980 O O . LEU A 1 272 ? 20.568 25.078 46.597 1.00 15.82 248 LEU A O 1
ATOM 1985 N N . GLU A 1 273 ? 18.745 25.631 47.822 1.00 15.14 249 GLU A N 1
ATOM 1986 C CA . GLU A 1 273 ? 17.929 24.589 47.215 1.00 14.68 249 GLU A CA 1
ATOM 1987 C C . GLU A 1 273 ? 17.732 24.842 45.718 1.00 14.42 249 GLU A C 1
ATOM 1988 O O . GLU A 1 273 ? 17.853 23.919 44.918 1.00 16.70 249 GLU A O 1
ATOM 1994 N N . ILE A 1 274 ? 17.375 26.063 45.356 1.00 14.65 250 ILE A N 1
ATOM 1995 C CA . ILE A 1 274 ? 17.170 26.423 43.959 1.00 14.64 250 ILE A CA 1
ATOM 1996 C C . ILE A 1 274 ? 18.480 26.209 43.198 1.00 14.73 250 ILE A C 1
ATOM 1997 O O . ILE A 1 274 ? 18.467 25.688 42.088 1.00 16.78 250 ILE A O 1
ATOM 2002 N N . ALA A 1 275 ? 19.596 26.624 43.795 1.00 14.72 251 ALA A N 1
ATOM 2003 C CA . ALA A 1 275 ? 20.898 26.428 43.116 1.00 14.90 251 ALA A CA 1
ATOM 2004 C C . ALA A 1 275 ? 21.216 24.945 42.885 1.00 15.48 251 ALA A C 1
ATOM 2005 O O . ALA A 1 275 ? 21.652 24.566 41.791 1.00 16.33 251 ALA A O 1
ATOM 2007 N N . GLU A 1 276 ? 20.975 24.102 43.877 1.00 15.97 252 GLU A N 1
ATOM 2008 C CA . GLU A 1 276 ? 21.227 22.680 43.750 1.00 16.18 252 GLU A CA 1
ATOM 2009 C C . GLU A 1 276 ? 20.363 22.092 42.643 1.00 18.99 252 GLU A C 1
ATOM 2010 O O . GLU A 1 276 ? 20.844 21.258 41.838 1.00 19.10 252 GLU A O 1
ATOM 2016 N N . GLU A 1 277 ? 19.115 22.572 42.544 1.00 18.81 253 GLU A N 1
ATOM 2017 C CA . GLU A 1 277 ? 18.188 22.062 41.512 1.00 21.96 253 GLU A CA 1
ATOM 2018 C C . GLU A 1 277 ? 18.679 22.453 40.104 1.00 21.33 253 GLU A C 1
ATOM 2019 O O . GLU A 1 277 ? 18.422 21.727 39.119 1.00 22.32 253 GLU A O 1
ATOM 2025 N N . GLN A 1 278 ? 19.370 23.592 39.998 1.00 19.95 254 GLN A N 1
ATOM 2026 C CA . GLN A 1 278 ? 19.952 24.060 38.741 1.00 22.30 254 GLN A CA 1
ATOM 2027 C C . GLN A 1 278 ? 21.273 23.372 38.407 1.00 22.21 254 GLN A C 1
ATOM 2028 O O . GLN A 1 278 ? 21.821 23.629 37.328 1.00 26.17 254 GLN A O 1
ATOM 2034 N N . GLY A 1 279 ? 21.804 22.540 39.318 1.00 19.76 255 GLY A N 1
ATOM 2035 C CA . GLY A 1 279 ? 23.051 21.809 39.090 1.00 19.23 255 GLY A CA 1
ATOM 2036 C C . GLY A 1 279 ? 24.295 22.503 39.628 1.00 20.10 255 GLY A C 1
ATOM 2037 O O . GLY A 1 279 ? 25.414 22.076 39.345 1.00 20.34 255 GLY A O 1
ATOM 2038 N N . CYS A 1 280 ? 24.099 23.568 40.398 1.00 16.52 256 CYS A N 1
ATOM 2039 C CA . CYS A 1 280 ? 25.217 24.320 40.947 1.00 16.63 256 CYS A CA 1
ATOM 2040 C C . CYS A 1 280 ? 25.840 23.698 42.185 1.00 17.12 256 CYS A C 1
ATOM 2041 O O . CYS A 1 280 ? 25.153 23.059 43.003 1.00 18.29 256 CYS A O 1
ATOM 2044 N N . GLN A 1 281 ? 27.133 23.938 42.337 1.00 18.24 257 GLN A N 1
ATOM 2045 C CA . GLN A 1 281 ? 27.811 23.676 43.587 1.00 16.72 257 GLN A CA 1
ATOM 2046 C C . GLN A 1 281 ? 27.333 24.737 44.567 1.00 17.19 257 GLN A C 1
ATOM 2047 O O . GLN A 1 281 ? 27.166 25.904 44.213 1.00 17.67 257 GLN A O 1
ATOM 2053 N N . THR A 1 282 ? 27.132 24.322 45.796 1.00 16.65 258 THR A N 1
ATOM 2054 C CA . THR A 1 282 ? 26.651 25.191 46.853 1.00 15.31 258 THR A CA 1
ATOM 2055 C C . THR A 1 282 ? 27.472 25.051 48.114 1.00 14.45 258 THR A C 1
ATOM 2056 O O . THR A 1 282 ? 28.121 24.034 48.349 1.00 16.38 258 THR A O 1
ATOM 2060 N N . LEU A 1 283 ? 27.436 26.081 48.933 1.00 13.86 259 LEU A N 1
ATOM 2061 C CA . LEU A 1 283 ? 28.114 26.063 50.216 1.00 14.61 259 LEU A CA 1
ATOM 2062 C C . LEU A 1 283 ? 27.359 26.897 51.218 1.00 14.55 259 LEU A C 1
ATOM 2063 O O . LEU A 1 283 ? 27.151 28.107 50.984 1.00 15.30 259 LEU A O 1
ATOM 2068 N N . ASN A 1 284 ? 26.910 26.289 52.311 1.00 14.11 260 ASN A N 1
ATOM 2069 C CA . ASN A 1 284 ? 26.259 27.063 53.370 1.00 14.46 260 ASN A CA 1
ATOM 2070 C C . ASN A 1 284 ? 27.284 27.757 54.322 1.00 13.93 260 ASN A C 1
ATOM 2071 O O . ASN A 1 284 ? 28.475 27.707 54.072 1.00 13.70 260 ASN A O 1
ATOM 2076 N N . GLY A 1 285 ? 26.787 28.342 55.416 1.00 14.02 261 GLY A N 1
ATOM 2077 C CA . GLY A 1 285 ? 27.645 29.080 56.348 1.00 14.85 261 GLY A CA 1
ATOM 2078 C C . GLY A 1 285 ? 28.384 28.317 57.434 1.00 14.27 261 GLY A C 1
ATOM 2079 O O . GLY A 1 285 ? 28.992 28.936 58.285 1.00 14.74 261 GLY A O 1
ATOM 2080 N N . LEU A 1 286 ? 28.325 26.998 57.432 1.00 14.68 262 LEU A N 1
ATOM 2081 C CA . LEU A 1 286 ? 28.972 26.198 58.482 1.00 16.80 262 LEU A CA 1
ATOM 2082 C C . LEU A 1 286 ? 30.471 26.390 58.521 1.00 15.45 262 LEU A C 1
ATOM 2083 O O . LEU A 1 286 ? 31.047 26.578 59.587 1.00 16.03 262 LEU A O 1
ATOM 2088 N N . GLY A 1 287 ? 31.094 26.374 57.359 1.00 14.81 263 GLY A N 1
ATOM 2089 C CA . GLY A 1 287 ? 32.536 26.592 57.282 1.00 14.74 263 GLY A CA 1
ATOM 2090 C C . GLY A 1 287 ? 32.907 27.994 57.779 1.00 15.31 263 GLY A C 1
ATOM 2091 O O . GLY A 1 287 ? 33.913 28.169 58.504 1.00 15.47 263 GLY A O 1
ATOM 2092 N N . MET A 1 288 ? 32.137 29.013 57.407 1.00 15.28 264 MET A N 1
ATOM 2093 C CA . MET A 1 288 ? 32.411 30.359 57.841 1.00 14.35 264 MET A CA 1
ATOM 2094 C C . MET A 1 288 ? 32.359 30.409 59.380 1.00 14.87 264 MET A C 1
ATOM 2095 O O . MET A 1 288 ? 33.213 31.009 60.032 1.00 14.48 264 MET A O 1
ATOM 2100 N N . MET A 1 289 ? 31.367 29.741 59.944 1.00 14.14 265 MET A N 1
ATOM 2101 C CA . MET A 1 289 ? 31.199 29.702 61.395 1.00 14.61 265 MET A CA 1
ATOM 2102 C C . MET A 1 289 ? 32.440 29.057 62.072 1.00 14.97 265 MET A C 1
ATOM 2103 O O . MET A 1 289 ? 33.011 29.561 63.050 1.00 15.45 265 MET A O 1
ATOM 2108 N N . LEU A 1 290 ? 32.876 27.926 61.537 1.00 13.47 266 LEU A N 1
ATOM 2109 C CA . LEU A 1 290 ? 34.030 27.261 62.083 1.00 14.37 266 LEU A CA 1
ATOM 2110 C C . LEU A 1 290 ? 35.298 28.091 62.032 1.00 13.93 266 LEU A C 1
ATOM 2111 O O . LEU A 1 290 ? 36.030 28.203 63.017 1.00 14.48 266 LEU A O 1
ATOM 2116 N N . TRP A 1 291 ? 35.545 28.668 60.863 1.00 14.04 267 TRP A N 1
ATOM 2117 C CA . TRP A 1 291 ? 36.782 29.420 60.641 1.00 12.94 267 TRP A CA 1
ATOM 2118 C C . TRP A 1 291 ? 36.804 30.799 61.304 1.00 14.11 267 TRP A C 1
ATOM 2119 O O . TRP A 1 291 ? 37.878 31.250 61.706 1.00 14.58 267 TRP A O 1
ATOM 2130 N N . GLN A 1 292 ? 35.658 31.468 61.438 1.00 13.66 268 GLN A N 1
ATOM 2131 C CA . GLN A 1 292 ? 35.650 32.727 62.174 1.00 14.05 268 GLN A CA 1
ATOM 2132 C C . GLN A 1 292 ? 35.972 32.385 63.641 1.00 12.87 268 GLN A C 1
ATOM 2133 O O . GLN A 1 292 ? 36.708 33.085 64.301 1.00 13.83 268 GLN A O 1
ATOM 2139 N N . GLY A 1 293 ? 35.523 31.215 64.110 1.00 13.76 269 GLY A N 1
ATOM 2140 C CA . GLY A 1 293 ? 35.782 30.810 65.473 1.00 14.34 269 GLY A CA 1
ATOM 2141 C C . GLY A 1 293 ? 37.234 30.362 65.652 1.00 15.07 269 GLY A C 1
ATOM 2142 O O . GLY A 1 293 ? 37.865 30.681 66.642 1.00 13.99 269 GLY A O 1
ATOM 2143 N N . ALA A 1 294 ? 37.751 29.603 64.676 1.00 13.76 270 ALA A N 1
ATOM 2144 C CA . ALA A 1 294 ? 39.145 29.145 64.716 1.00 14.05 270 ALA A CA 1
ATOM 2145 C C . ALA A 1 294 ? 40.109 30.324 64.826 1.00 14.24 270 ALA A C 1
ATOM 2146 O O . ALA A 1 294 ? 41.084 30.254 65.582 1.00 14.08 270 ALA A O 1
ATOM 2148 N N A LYS A 1 295 ? 39.867 31.381 64.058 0.50 13.72 271 LYS A N 1
ATOM 2149 N N B LYS A 1 295 ? 39.888 31.392 64.063 0.50 13.90 271 LYS A N 1
ATOM 2150 C CA A LYS A 1 295 ? 40.734 32.543 64.070 0.50 14.03 271 LYS A CA 1
ATOM 2151 C CA B LYS A 1 295 ? 40.794 32.531 64.118 0.50 14.47 271 LYS A CA 1
ATOM 2152 C C A LYS A 1 295 ? 40.670 33.258 65.433 0.50 14.24 271 LYS A C 1
ATOM 2153 C C B LYS A 1 295 ? 40.682 33.257 65.466 0.50 14.47 271 LYS A C 1
ATOM 2154 O O A LYS A 1 295 ? 41.701 33.600 65.992 0.50 14.33 271 LYS A O 1
ATOM 2155 O O B LYS A 1 295 ? 41.692 33.611 66.053 0.50 14.86 271 LYS A O 1
ATOM 2166 N N . ALA A 1 296 ? 39.459 33.465 65.952 1.00 14.46 272 ALA A N 1
ATOM 2167 C CA . ALA A 1 296 ? 39.263 34.053 67.278 1.00 14.46 272 ALA A CA 1
ATOM 2168 C C . ALA A 1 296 ? 40.016 33.238 68.358 1.00 14.02 272 ALA A C 1
ATOM 2169 O O . ALA A 1 296 ? 40.728 33.796 69.179 1.00 13.51 272 ALA A O 1
ATOM 2171 N N . PHE A 1 297 ? 39.878 31.918 68.306 1.00 13.47 273 PHE A N 1
ATOM 2172 C CA . PHE A 1 297 ? 40.537 31.011 69.234 1.00 14.19 273 PHE A CA 1
ATOM 2173 C C . PHE A 1 297 ? 42.047 31.210 69.223 1.00 14.33 273 PHE A C 1
ATOM 2174 O O . PHE A 1 297 ? 42.665 31.278 70.280 1.00 14.94 273 PHE A O 1
ATOM 2182 N N . GLU A 1 298 ? 42.620 31.338 68.027 1.00 14.08 274 GLU A N 1
ATOM 2183 C CA . GLU A 1 298 ? 44.077 31.558 67.902 1.00 13.62 274 GLU A CA 1
ATOM 2184 C C . GLU A 1 298 ? 44.550 32.936 68.358 1.00 14.90 274 GLU A C 1
ATOM 2185 O O . GLU A 1 298 ? 45.653 33.059 68.901 1.00 15.47 274 GLU A O 1
ATOM 2191 N N . ILE A 1 299 ? 43.699 33.935 68.227 1.00 13.63 275 ILE A N 1
ATOM 2192 C CA . ILE A 1 299 ? 44.004 35.257 68.728 1.00 13.38 275 ILE A CA 1
ATOM 2193 C C . ILE A 1 299 ? 44.138 35.185 70.278 1.00 14.14 275 ILE A C 1
ATOM 2194 O O . ILE A 1 299 ? 45.055 35.778 70.863 1.00 16.33 275 ILE A O 1
ATOM 2199 N N . TRP A 1 300 ? 43.211 34.504 70.938 1.00 14.19 276 TRP A N 1
ATOM 2200 C CA . TRP A 1 300 ? 43.258 34.456 72.388 1.00 13.02 276 TRP A CA 1
ATOM 2201 C C . TRP A 1 300 ? 44.356 33.533 72.930 1.00 14.75 276 TRP A C 1
ATOM 2202 O O . TRP A 1 300 ? 45.027 33.899 73.891 1.00 16.39 276 TRP A O 1
ATOM 2213 N N . THR A 1 301 ? 44.525 32.340 72.343 1.00 14.83 277 THR A N 1
ATOM 2214 C CA . THR A 1 301 ? 45.395 31.305 72.896 1.00 15.99 277 THR A CA 1
ATOM 2215 C C . THR A 1 301 ? 46.755 31.166 72.255 1.00 16.77 277 THR A C 1
ATOM 2216 O O . THR A 1 301 ? 47.629 30.487 72.808 1.00 17.19 277 THR A O 1
ATOM 2220 N N . HIS A 1 302 ? 46.938 31.808 71.106 1.00 15.99 278 HIS A N 1
ATOM 2221 C CA . HIS A 1 302 ? 48.136 31.596 70.275 1.00 15.64 278 HIS A CA 1
ATOM 2222 C C . HIS A 1 302 ? 48.324 30.115 69.909 1.00 16.74 278 HIS A C 1
ATOM 2223 O O . HIS A 1 302 ? 49.453 29.687 69.674 1.00 17.39 278 HIS A O 1
ATOM 2230 N N . LYS A 1 303 ? 47.227 29.383 69.784 1.00 15.44 279 LYS A N 1
ATOM 2231 C CA . LYS A 1 303 ? 47.237 27.976 69.382 1.00 15.05 279 LYS A CA 1
ATOM 2232 C C . LYS A 1 303 ? 46.187 27.791 68.313 1.00 16.33 279 LYS A C 1
ATOM 2233 O O . LYS A 1 303 ? 45.108 28.427 68.331 1.00 16.29 279 LYS A O 1
ATOM 2239 N N . GLU A 1 304 ? 46.482 26.914 67.374 1.00 17.90 280 GLU A N 1
ATOM 2240 C CA . GLU A 1 304 ? 45.527 26.565 66.333 1.00 17.87 280 GLU A CA 1
ATOM 2241 C C . GLU A 1 304 ? 44.385 25.735 66.910 1.00 17.88 280 GLU A C 1
ATOM 2242 O O . GLU A 1 304 ? 44.586 24.740 67.658 1.00 20.22 280 GLU A O 1
ATOM 2248 N N . MET A 1 305 ? 43.160 26.103 66.541 1.00 18.01 281 MET A N 1
ATOM 2249 C CA . MET A 1 305 ? 42.014 25.315 66.921 1.00 18.55 281 MET A CA 1
ATOM 2250 C C . MET A 1 305 ? 42.107 23.981 66.160 1.00 19.97 281 MET A C 1
ATOM 2251 O O . MET A 1 305 ? 42.475 23.964 64.987 1.00 22.37 281 MET A O 1
ATOM 2256 N N . PRO A 1 306 ? 41.758 22.855 66.801 1.00 20.08 282 PRO A N 1
ATOM 2257 C CA . PRO A 1 306 ? 41.767 21.559 66.118 1.00 22.35 282 PRO A CA 1
ATOM 2258 C C . PRO A 1 306 ? 40.497 21.483 65.246 1.00 22.76 282 PRO A C 1
ATOM 2259 O O . PRO A 1 306 ? 39.498 20.869 65.637 1.00 20.20 282 PRO A O 1
ATOM 2263 N N . VAL A 1 307 ? 40.513 22.163 64.095 1.00 21.86 283 VAL A N 1
ATOM 2264 C CA . VAL A 1 307 ? 39.307 22.296 63.269 1.00 22.86 283 VAL A CA 1
ATOM 2265 C C . VAL A 1 307 ? 38.647 21.011 62.767 1.00 23.58 283 VAL A C 1
ATOM 2266 O O . VAL A 1 307 ? 37.425 20.917 62.755 1.00 24.58 283 VAL A O 1
ATOM 2270 N N . ASP A 1 308 ? 39.442 20.034 62.369 1.00 24.61 284 ASP A N 1
ATOM 2271 C CA . ASP A 1 308 ? 38.884 18.780 61.866 1.00 26.60 284 ASP A CA 1
ATOM 2272 C C . ASP A 1 308 ? 38.095 18.069 62.972 1.00 25.69 284 ASP A C 1
ATOM 2273 O O . ASP A 1 308 ? 37.009 17.502 62.742 1.00 24.41 284 ASP A O 1
ATOM 2278 N N . TYR A 1 309 ? 38.643 18.133 64.179 1.00 24.40 285 TYR A N 1
ATOM 2279 C CA . TYR A 1 309 ? 38.021 17.539 65.344 1.00 22.91 285 TYR A CA 1
ATOM 2280 C C . TYR A 1 309 ? 36.697 18.216 65.683 1.00 22.25 285 TYR A C 1
ATOM 2281 O O . TYR A 1 309 ? 35.691 17.563 65.890 1.00 22.60 285 TYR A O 1
ATOM 2290 N N . ILE A 1 310 ? 36.699 19.545 65.692 1.00 19.29 286 ILE A N 1
ATOM 2291 C CA . ILE A 1 310 ? 35.514 20.323 65.990 1.00 20.59 286 ILE A CA 1
ATOM 2292 C C . ILE A 1 310 ? 34.429 20.170 64.907 1.00 22.70 286 ILE A C 1
ATOM 2293 O O . ILE A 1 310 ? 33.249 20.048 65.232 1.00 23.77 286 ILE A O 1
ATOM 2298 N N . LYS A 1 311 ? 34.841 20.164 63.638 1.00 24.29 287 LYS A N 1
ATOM 2299 C CA . LYS A 1 311 ? 33.918 19.995 62.518 1.00 26.84 287 LYS A CA 1
ATOM 2300 C C . LYS A 1 311 ? 33.155 18.690 62.676 1.00 28.31 287 LYS A C 1
ATOM 2301 O O . LYS A 1 311 ? 31.923 18.660 62.545 1.00 29.34 287 LYS A O 1
ATOM 2307 N N A GLU A 1 312 ? 33.890 17.628 62.996 0.60 28.22 288 GLU A N 1
ATOM 2308 N N B GLU A 1 312 ? 33.875 17.610 62.974 0.40 28.03 288 GLU A N 1
ATOM 2309 C CA A GLU A 1 312 ? 33.327 16.296 63.158 0.60 31.04 288 GLU A CA 1
ATOM 2310 C CA B GLU A 1 312 ? 33.249 16.300 63.124 0.40 29.69 288 GLU A CA 1
ATOM 2311 C C A GLU A 1 312 ? 32.264 16.225 64.241 0.60 31.76 288 GLU A C 1
ATOM 2312 C C B GLU A 1 312 ? 32.223 16.246 64.238 0.40 30.92 288 GLU A C 1
ATOM 2313 O O A GLU A 1 312 ? 31.212 15.625 64.047 0.60 33.01 288 GLU A O 1
ATOM 2314 O O B GLU A 1 312 ? 31.147 15.680 64.062 0.40 31.69 288 GLU A O 1
ATOM 2325 N N . ILE A 1 313 ? 32.532 16.843 65.383 1.00 31.65 289 ILE A N 1
ATOM 2326 C CA . ILE A 1 313 ? 31.604 16.768 66.496 1.00 33.47 289 ILE A CA 1
ATOM 2327 C C . ILE A 1 313 ? 30.465 17.760 66.468 1.00 33.46 289 ILE A C 1
ATOM 2328 O O . ILE A 1 313 ? 29.403 17.467 67.012 1.00 33.05 289 ILE A O 1
ATOM 2333 N N . LEU A 1 314 ? 30.643 18.883 65.778 1.00 33.19 290 LEU A N 1
ATOM 2334 C CA . LEU A 1 314 ? 29.658 19.962 65.836 1.00 35.84 290 LEU A CA 1
ATOM 2335 C C . LEU A 1 314 ? 28.995 20.444 64.546 1.00 37.48 290 LEU A C 1
ATOM 2336 O O . LEU A 1 314 ? 27.863 20.953 64.590 1.00 38.64 290 LEU A O 1
ATOM 2341 N N . PHE A 1 315 ? 29.683 20.332 63.412 1.00 38.86 291 PHE A N 1
ATOM 2342 C CA . PHE A 1 315 ? 29.133 20.853 62.153 1.00 40.31 291 PHE A CA 1
ATOM 2343 C C . PHE A 1 315 ? 28.911 19.759 61.118 1.00 41.16 291 PHE A C 1
ATOM 2344 O O . PHE A 1 315 ? 28.536 18.631 61.463 1.00 42.27 291 PHE A O 1
ATOM 2353 N N . ASN B 1 27 ? 26.348 11.079 72.692 1.00 55.34 3 ASN B N 1
ATOM 2354 C CA . ASN B 1 27 ? 26.657 12.281 71.860 1.00 54.44 3 ASN B CA 1
ATOM 2355 C C . ASN B 1 27 ? 28.177 12.487 71.765 1.00 52.60 3 ASN B C 1
ATOM 2356 O O . ASN B 1 27 ? 28.929 12.148 72.689 1.00 53.19 3 ASN B O 1
ATOM 2361 N N . LYS B 1 28 ? 28.614 13.035 70.635 1.00 49.54 4 LYS B N 1
ATOM 2362 C CA . LYS B 1 28 ? 30.031 13.307 70.372 1.00 47.31 4 LYS B CA 1
ATOM 2363 C C . LYS B 1 28 ? 30.470 14.509 71.228 1.00 43.35 4 LYS B C 1
ATOM 2364 O O . LYS B 1 28 ? 31.639 14.653 71.592 1.00 41.83 4 LYS B O 1
ATOM 2370 N N . ILE B 1 29 ? 29.498 15.351 71.557 1.00 40.05 5 ILE B N 1
ATOM 2371 C CA . ILE B 1 29 ? 29.717 16.492 72.439 1.00 35.87 5 ILE B CA 1
ATOM 2372 C C . ILE B 1 29 ? 29.819 15.956 73.874 1.00 34.64 5 ILE B C 1
ATOM 2373 O O . ILE B 1 29 ? 28.973 15.164 74.311 1.00 35.01 5 ILE B O 1
ATOM 2378 N N . THR B 1 30 ? 30.874 16.352 74.592 1.00 31.20 6 THR B N 1
ATOM 2379 C CA . THR B 1 30 ? 31.052 15.933 75.980 1.00 31.85 6 THR B CA 1
ATOM 2380 C C . THR B 1 30 ? 31.046 17.112 76.961 1.00 28.58 6 THR B C 1
ATOM 2381 O O . THR B 1 30 ? 30.817 16.939 78.151 1.00 29.06 6 THR B O 1
ATOM 2385 N N . GLU B 1 31 ? 31.301 18.302 76.459 1.00 25.82 7 GLU B N 1
ATOM 2386 C CA . GLU B 1 31 ? 31.281 19.480 77.308 1.00 24.60 7 GLU B CA 1
ATOM 2387 C C . GLU B 1 31 ? 29.840 19.846 77.647 1.00 23.30 7 GLU B C 1
ATOM 2388 O O . GLU B 1 31 ? 29.017 20.072 76.745 1.00 25.82 7 GLU B O 1
ATOM 2394 N N . ARG B 1 32 ? 29.545 19.984 78.934 1.00 21.59 8 ARG B N 1
ATOM 2395 C CA . ARG B 1 32 ? 28.183 20.314 79.351 1.00 20.73 8 ARG B CA 1
ATOM 2396 C C . ARG B 1 32 ? 27.857 21.806 79.228 1.00 20.18 8 ARG B C 1
ATOM 2397 O O . ARG B 1 32 ? 26.696 22.194 79.300 1.00 20.40 8 ARG B O 1
ATOM 2405 N N A ILE B 1 33 ? 28.885 22.627 79.040 0.50 20.53 9 ILE B N 1
ATOM 2406 N N B ILE B 1 33 ? 28.874 22.641 79.065 0.50 19.70 9 ILE B N 1
ATOM 2407 C CA A ILE B 1 33 ? 28.684 24.056 78.920 0.50 19.63 9 ILE B CA 1
ATOM 2408 C CA B ILE B 1 33 ? 28.660 24.080 79.025 0.50 18.14 9 ILE B CA 1
ATOM 2409 C C A ILE B 1 33 ? 28.239 24.400 77.524 0.50 19.34 9 ILE B C 1
ATOM 2410 C C B ILE B 1 33 ? 28.340 24.560 77.604 0.50 17.88 9 ILE B C 1
ATOM 2411 O O A ILE B 1 33 ? 28.879 23.999 76.539 0.50 20.47 9 ILE B O 1
ATOM 2412 O O B ILE B 1 33 ? 29.201 24.469 76.702 0.50 17.31 9 ILE B O 1
ATOM 2421 N N . THR B 1 34 ? 27.125 25.121 77.427 1.00 18.55 10 THR B N 1
ATOM 2422 C CA . THR B 1 34 ? 26.602 25.598 76.148 1.00 18.65 10 THR B CA 1
ATOM 2423 C C . THR B 1 34 ? 26.231 27.081 76.292 1.00 18.50 10 THR B C 1
ATOM 2424 O O . THR B 1 34 ? 26.530 27.698 77.305 1.00 18.14 10 THR B O 1
ATOM 2428 N N . GLY B 1 35 ? 25.588 27.640 75.263 1.00 17.99 11 GLY B N 1
ATOM 2429 C CA . GLY B 1 35 ? 25.065 28.996 75.352 1.00 16.87 11 GLY B CA 1
ATOM 2430 C C . GLY B 1 35 ? 23.960 29.162 76.385 1.00 16.82 11 GLY B C 1
ATOM 2431 O O . GLY B 1 35 ? 23.634 30.280 76.737 1.00 17.95 11 GLY B O 1
ATOM 2432 N N . HIS B 1 36 ? 23.396 28.070 76.888 1.00 16.43 12 HIS B N 1
ATOM 2433 C CA . HIS B 1 36 ? 22.341 28.139 77.910 1.00 16.16 12 HIS B CA 1
ATOM 2434 C C . HIS B 1 36 ? 22.890 28.263 79.322 1.00 17.30 12 HIS B C 1
ATOM 2435 O O . HIS B 1 36 ? 22.157 28.608 80.255 1.00 17.73 12 HIS B O 1
ATOM 2442 N N . THR B 1 37 ? 24.179 27.929 79.497 1.00 16.71 13 THR B N 1
ATOM 2443 C CA . THR B 1 37 ? 24.804 27.869 80.816 1.00 16.80 13 THR B CA 1
ATOM 2444 C C . THR B 1 37 ? 24.953 29.200 81.443 1.00 17.69 13 THR B C 1
ATOM 2445 O O . THR B 1 37 ? 25.478 30.110 80.817 1.00 17.51 13 THR B O 1
ATOM 2449 N N . GLU B 1 38 ? 24.514 29.296 82.694 1.00 16.54 14 GLU B N 1
ATOM 2450 C CA . GLU B 1 38 ? 24.595 30.550 83.452 1.00 17.92 14 GLU B CA 1
ATOM 2451 C C . GLU B 1 38 ? 25.777 30.544 84.428 1.00 16.81 14 GLU B C 1
ATOM 2452 O O . GLU B 1 38 ? 26.259 29.467 84.835 1.00 18.56 14 GLU B O 1
ATOM 2458 N N . LEU B 1 39 ? 26.239 31.726 84.793 1.00 16.47 15 LEU B N 1
ATOM 2459 C CA . LEU B 1 39 ? 27.398 31.884 85.652 1.00 15.55 15 LEU B CA 1
ATOM 2460 C C . LEU B 1 39 ? 27.070 32.372 87.077 1.00 15.80 15 LEU B C 1
ATOM 2461 O O . LEU B 1 39 ? 26.283 33.314 87.283 1.00 17.52 15 LEU B O 1
ATOM 2466 N N . ILE B 1 40 ? 27.747 31.743 88.031 1.00 15.19 16 ILE B N 1
ATOM 2467 C CA . ILE B 1 40 ? 27.801 32.187 89.422 1.00 15.10 16 ILE B CA 1
ATOM 2468 C C . ILE B 1 40 ? 29.281 32.530 89.651 1.00 15.64 16 ILE B C 1
ATOM 2469 O O . ILE B 1 40 ? 30.177 31.741 89.325 1.00 16.51 16 ILE B O 1
ATOM 2474 N N . GLY B 1 41 ? 29.548 33.729 90.161 1.00 15.82 17 GLY B N 1
ATOM 2475 C CA . GLY B 1 41 ? 30.920 34.170 90.393 1.00 16.49 17 GLY B CA 1
ATOM 2476 C C . GLY B 1 41 ? 31.415 34.031 91.820 1.00 15.42 17 GLY B C 1
ATOM 2477 O O . GLY B 1 41 ? 30.677 33.668 92.746 1.00 15.20 17 GLY B O 1
ATOM 2478 N N . LEU B 1 42 ? 32.675 34.400 91.979 1.00 15.28 18 LEU B N 1
ATOM 2479 C CA . LEU B 1 42 ? 33.372 34.472 93.270 1.00 14.07 18 LEU B CA 1
ATOM 2480 C C . LEU B 1 42 ? 34.382 35.598 93.075 1.00 15.34 18 LEU B C 1
ATOM 2481 O O . LEU B 1 42 ? 35.267 35.487 92.215 1.00 15.95 18 LEU B O 1
ATOM 2486 N N . ILE B 1 43 ? 34.262 36.662 93.853 1.00 15.06 19 ILE B N 1
ATOM 2487 C CA . ILE B 1 43 ? 35.113 37.816 93.677 1.00 15.81 19 ILE B CA 1
ATOM 2488 C C . ILE B 1 43 ? 35.908 38.123 94.957 1.00 16.13 19 ILE B C 1
ATOM 2489 O O . ILE B 1 43 ? 35.353 38.408 96.028 1.00 16.05 19 ILE B O 1
ATOM 2494 N N . ALA B 1 44 ? 37.233 38.091 94.810 1.00 16.83 20 ALA B N 1
ATOM 2495 C CA . ALA B 1 44 ? 38.141 38.205 95.942 1.00 16.74 20 ALA B CA 1
ATOM 2496 C C . ALA B 1 44 ? 39.541 38.173 95.407 1.00 17.37 20 ALA B C 1
ATOM 2497 O O . ALA B 1 44 ? 39.756 37.865 94.227 1.00 17.29 20 ALA B O 1
ATOM 2499 N N . THR B 1 45 ? 40.500 38.515 96.251 1.00 18.42 21 THR B N 1
ATOM 2500 C CA . THR B 1 45 ? 41.914 38.399 95.842 1.00 19.47 21 THR B CA 1
ATOM 2501 C C . THR B 1 45 ? 42.768 38.342 97.098 1.00 20.98 21 THR B C 1
ATOM 2502 O O . THR B 1 45 ? 42.605 39.167 97.989 1.00 20.95 21 THR B O 1
ATOM 2506 N N . PRO B 1 46 ? 43.657 37.326 97.189 1.00 22.27 22 PRO B N 1
ATOM 2507 C CA . PRO B 1 46 ? 43.884 36.231 96.245 1.00 23.26 22 PRO B CA 1
ATOM 2508 C C . PRO B 1 46 ? 42.724 35.255 96.323 1.00 21.49 22 PRO B C 1
ATOM 2509 O O . PRO B 1 46 ? 41.971 35.280 97.301 1.00 21.89 22 PRO B O 1
ATOM 2513 N N . ILE B 1 47 ? 42.568 34.401 95.321 1.00 20.35 23 ILE B N 1
ATOM 2514 C CA . ILE B 1 47 ? 41.407 33.512 95.323 1.00 19.53 23 ILE B CA 1
ATOM 2515 C C . ILE B 1 47 ? 41.492 32.275 94.438 1.00 19.65 23 ILE B C 1
ATOM 2516 O O . ILE B 1 47 ? 40.700 31.376 94.621 1.00 21.20 23 ILE B O 1
ATOM 2521 N N . ARG B 1 48 ? 42.438 32.215 93.500 1.00 20.75 24 ARG B N 1
ATOM 2522 C CA . ARG B 1 48 ? 42.453 31.110 92.544 1.00 21.30 24 ARG B CA 1
ATOM 2523 C C . ARG B 1 48 ? 42.690 29.693 93.081 1.00 21.61 24 ARG B C 1
ATOM 2524 O O . ARG B 1 48 ? 42.391 28.703 92.382 1.00 22.10 24 ARG B O 1
ATOM 2532 N N . HIS B 1 49 ? 43.156 29.587 94.328 1.00 21.91 25 HIS B N 1
ATOM 2533 C CA . HIS B 1 49 ? 43.311 28.259 94.954 1.00 23.40 25 HIS B CA 1
ATOM 2534 C C . HIS B 1 49 ? 42.053 27.823 95.704 1.00 22.23 25 HIS B C 1
ATOM 2535 O O . HIS B 1 49 ? 42.040 26.756 96.313 1.00 23.30 25 HIS B O 1
ATOM 2542 N N . SER B 1 50 ? 40.989 28.620 95.646 1.00 21.08 26 SER B N 1
ATOM 2543 C CA . SER B 1 50 ? 39.744 28.286 96.345 1.00 19.59 26 SER B CA 1
ATOM 2544 C C . SER B 1 50 ? 39.183 26.944 95.891 1.00 18.47 26 SER B C 1
ATOM 2545 O O . SER B 1 50 ? 39.253 26.625 94.712 1.00 19.44 26 SER B O 1
ATOM 2548 N N . LEU B 1 51 ? 38.578 26.214 96.823 1.00 20.70 27 LEU B N 1
ATOM 2549 C CA . LEU B 1 51 ? 37.891 24.981 96.483 1.00 21.18 27 LEU B CA 1
ATOM 2550 C C . LEU B 1 51 ? 36.374 25.227 96.298 1.00 20.13 27 LEU B C 1
ATOM 2551 O O . LEU B 1 51 ? 35.639 24.303 95.980 1.00 20.74 27 LEU B O 1
ATOM 2556 N N . SER B 1 52 ? 35.904 26.465 96.464 1.00 20.39 28 SER B N 1
ATOM 2557 C CA . SER B 1 52 ? 34.487 26.760 96.283 1.00 20.06 28 SER B CA 1
ATOM 2558 C C . SER B 1 52 ? 34.027 26.407 94.856 1.00 19.68 28 SER B C 1
ATOM 2559 O O . SER B 1 52 ? 32.965 25.831 94.697 1.00 19.27 28 SER B O 1
ATOM 2562 N N . PRO B 1 53 ? 34.848 26.717 93.821 1.00 18.68 29 PRO B N 1
ATOM 2563 C CA . PRO B 1 53 ? 34.356 26.368 92.487 1.00 17.18 29 PRO B CA 1
ATOM 2564 C C . PRO B 1 53 ? 34.165 24.873 92.315 1.00 17.57 29 PRO B C 1
ATOM 2565 O O . PRO B 1 53 ? 33.184 24.451 91.698 1.00 18.79 29 PRO B O 1
ATOM 2569 N N . THR B 1 54 ? 35.077 24.077 92.859 1.00 19.26 30 THR B N 1
ATOM 2570 C CA . THR B 1 54 ? 34.941 22.633 92.790 1.00 20.97 30 THR B CA 1
ATOM 2571 C C . THR B 1 54 ? 33.653 22.184 93.490 1.00 20.25 30 THR B C 1
ATOM 2572 O O . THR B 1 54 ? 32.883 21.394 92.947 1.00 20.41 30 THR B O 1
ATOM 2576 N N . MET B 1 55 ? 33.412 22.677 94.695 1.00 18.71 31 MET B N 1
ATOM 2577 C CA . MET B 1 55 ? 32.198 22.357 95.412 1.00 18.29 31 MET B CA 1
ATOM 2578 C C . MET B 1 55 ? 30.946 22.658 94.583 1.00 19.52 31 MET B C 1
ATOM 2579 O O . MET B 1 55 ? 30.103 21.779 94.398 1.00 19.78 31 MET B O 1
ATOM 2584 N N . HIS B 1 56 ? 30.798 23.891 94.099 1.00 18.11 32 HIS B N 1
ATOM 2585 C CA . HIS B 1 56 ? 29.560 24.229 93.397 1.00 16.73 32 HIS B CA 1
ATOM 2586 C C . HIS B 1 56 ? 29.440 23.578 92.030 1.00 17.85 32 HIS B C 1
ATOM 2587 O O . HIS B 1 56 ? 28.356 23.142 91.654 1.00 17.64 32 HIS B O 1
ATOM 2594 N N . ASN B 1 57 ? 30.536 23.485 91.288 1.00 18.25 33 ASN B N 1
ATOM 2595 C CA . ASN B 1 57 ? 30.461 22.831 89.977 1.00 18.71 33 ASN B CA 1
ATOM 2596 C C . ASN B 1 57 ? 30.107 21.345 90.091 1.00 19.63 33 ASN B C 1
ATOM 2597 O O . ASN B 1 57 ? 29.331 20.816 89.311 1.00 21.16 33 ASN B O 1
ATOM 2602 N N . GLU B 1 58 ? 30.660 20.685 91.089 1.00 18.38 34 GLU B N 1
ATOM 2603 C CA . GLU B 1 58 ? 30.318 19.265 91.329 1.00 18.84 34 GLU B CA 1
ATOM 2604 C C . GLU B 1 58 ? 28.842 19.164 91.708 1.00 20.81 34 GLU B C 1
ATOM 2605 O O . GLU B 1 58 ? 28.151 18.245 91.253 1.00 21.40 34 GLU B O 1
ATOM 2611 N N . ALA B 1 59 ? 28.333 20.109 92.514 1.00 19.09 35 ALA B N 1
ATOM 2612 C CA . ALA B 1 59 ? 26.928 20.108 92.901 1.00 19.75 35 ALA B CA 1
ATOM 2613 C C . ALA B 1 59 ? 26.032 20.363 91.685 1.00 21.61 35 ALA B C 1
ATOM 2614 O O . ALA B 1 59 ? 25.032 19.658 91.469 1.00 21.32 35 ALA B O 1
ATOM 2616 N N . PHE B 1 60 ? 26.384 21.359 90.870 1.00 19.10 36 PHE B N 1
ATOM 2617 C CA . PHE B 1 60 ? 25.575 21.644 89.695 1.00 20.24 36 PHE B CA 1
ATOM 2618 C C . PHE B 1 60 ? 25.508 20.419 88.779 1.00 21.22 36 PHE B C 1
ATOM 2619 O O . PHE B 1 60 ? 24.425 20.055 88.300 1.00 22.77 36 PHE B O 1
ATOM 2627 N N . ALA B 1 61 ? 26.660 19.813 88.516 1.00 22.40 37 ALA B N 1
ATOM 2628 C CA . ALA B 1 61 ? 26.741 18.642 87.633 1.00 24.20 37 ALA B CA 1
ATOM 2629 C C . ALA B 1 61 ? 25.952 17.454 88.171 1.00 27.01 37 ALA B C 1
ATOM 2630 O O . ALA B 1 61 ? 25.231 16.802 87.409 1.00 28.43 37 ALA B O 1
ATOM 2632 N N . LYS B 1 62 ? 26.064 17.199 89.472 1.00 28.02 38 LYS B N 1
ATOM 2633 C CA . LYS B 1 62 ? 25.326 16.114 90.123 1.00 27.61 38 LYS B CA 1
ATOM 2634 C C . LYS B 1 62 ? 23.822 16.301 89.962 1.00 27.60 38 LYS B C 1
ATOM 2635 O O . LYS B 1 62 ? 23.100 15.337 89.640 1.00 29.18 38 LYS B O 1
ATOM 2641 N N . LEU B 1 63 ? 23.334 17.520 90.177 1.00 25.62 39 LEU B N 1
ATOM 2642 C CA . LEU B 1 63 ? 21.898 17.809 90.104 1.00 26.43 39 LEU B CA 1
ATOM 2643 C C . LEU B 1 63 ? 21.417 18.121 88.681 1.00 26.55 39 LEU B C 1
ATOM 2644 O O . LEU B 1 63 ? 20.224 18.315 88.467 1.00 28.29 39 LEU B O 1
ATOM 2649 N N . GLY B 1 64 ? 22.348 18.206 87.732 1.00 26.06 40 GLY B N 1
ATOM 2650 C CA . GLY B 1 64 ? 22.005 18.529 86.343 1.00 25.25 40 GLY B CA 1
ATOM 2651 C C . GLY B 1 64 ? 21.520 19.953 86.147 1.00 24.86 40 GLY B C 1
ATOM 2652 O O . GLY B 1 64 ? 20.696 20.222 85.274 1.00 26.96 40 GLY B O 1
ATOM 2653 N N . LEU B 1 65 ? 22.040 20.880 86.953 1.00 23.58 41 LEU B N 1
ATOM 2654 C CA . LEU B 1 65 ? 21.659 22.268 86.862 1.00 23.03 41 LEU B CA 1
ATOM 2655 C C . LEU B 1 65 ? 22.635 22.947 85.898 1.00 21.76 41 LEU B C 1
ATOM 2656 O O . LEU B 1 65 ? 23.840 22.676 85.949 1.00 21.65 41 LEU B O 1
ATOM 2661 N N . ASP B 1 66 ? 22.126 23.839 85.060 1.00 20.69 42 ASP B N 1
ATOM 2662 C CA . ASP B 1 66 ? 22.948 24.438 84.019 1.00 19.51 42 ASP B CA 1
ATOM 2663 C C . ASP B 1 66 ? 23.605 25.741 84.452 1.00 18.81 42 ASP B C 1
ATOM 2664 O O . ASP B 1 66 ? 23.277 26.834 83.963 1.00 18.42 42 ASP B O 1
ATOM 2669 N N A TYR B 1 67 ? 24.517 25.599 85.411 0.50 17.79 43 TYR B N 1
ATOM 2670 N N B TYR B 1 67 ? 24.558 25.597 85.378 0.50 18.26 43 TYR B N 1
ATOM 2671 C CA A TYR B 1 67 ? 25.309 26.685 85.936 0.50 18.42 43 TYR B CA 1
ATOM 2672 C CA B TYR B 1 67 ? 25.361 26.694 85.888 0.50 19.13 43 TYR B CA 1
ATOM 2673 C C A TYR B 1 67 ? 26.755 26.236 86.044 0.50 17.45 43 TYR B C 1
ATOM 2674 C C B TYR B 1 67 ? 26.822 26.268 85.958 0.50 17.81 43 TYR B C 1
ATOM 2675 O O A TYR B 1 67 ? 27.061 25.038 86.099 0.50 18.44 43 TYR B O 1
ATOM 2676 O O B TYR B 1 67 ? 27.143 25.071 85.982 0.50 18.84 43 TYR B O 1
ATOM 2693 N N A VAL B 1 68 ? 27.635 27.231 86.068 0.50 17.58 44 VAL B N 1
ATOM 2694 N N B VAL B 1 68 ? 27.694 27.274 86.005 0.50 17.38 44 VAL B N 1
ATOM 2695 C CA A VAL B 1 68 ? 29.048 27.025 86.297 0.50 17.18 44 VAL B CA 1
ATOM 2696 C CA B VAL B 1 68 ? 29.116 27.065 86.229 0.50 16.78 44 VAL B CA 1
ATOM 2697 C C A VAL B 1 68 ? 29.454 28.109 87.278 0.50 16.36 44 VAL B C 1
ATOM 2698 C C B VAL B 1 68 ? 29.554 28.162 87.186 0.50 16.28 44 VAL B C 1
ATOM 2699 O O A VAL B 1 68 ? 28.819 29.170 87.320 0.50 17.09 44 VAL B O 1
ATOM 2700 O O B VAL B 1 68 ? 29.075 29.297 87.089 0.50 16.32 44 VAL B O 1
ATOM 2707 N N . TYR B 1 69 ? 30.487 27.830 88.069 1.00 16.20 45 TYR B N 1
ATOM 2708 C CA . TYR B 1 69 ? 30.990 28.746 89.090 1.00 15.99 45 TYR B CA 1
ATOM 2709 C C . TYR B 1 69 ? 32.450 29.032 88.773 1.00 16.67 45 TYR B C 1
ATOM 2710 O O . TYR B 1 69 ? 33.263 28.128 88.599 1.00 17.15 45 TYR B O 1
ATOM 2719 N N . LEU B 1 70 ? 32.769 30.305 88.686 1.00 14.56 46 LEU B N 1
ATOM 2720 C CA . LEU B 1 70 ? 34.126 30.772 88.385 1.00 16.29 46 LEU B CA 1
ATOM 2721 C C . LEU B 1 70 ? 34.582 31.853 89.360 1.00 14.90 46 LEU B C 1
ATOM 2722 O O . LEU B 1 70 ? 33.778 32.627 89.874 1.00 16.42 46 LEU B O 1
ATOM 2727 N N . ALA B 1 71 ? 35.893 31.899 89.593 1.00 15.83 47 ALA B N 1
ATOM 2728 C CA . ALA B 1 71 ? 36.523 32.893 90.436 1.00 16.05 47 ALA B CA 1
ATOM 2729 C C . ALA B 1 71 ? 37.171 33.953 89.565 1.00 15.47 47 ALA B C 1
ATOM 2730 O O . ALA B 1 71 ? 37.641 33.695 88.460 1.00 16.01 47 ALA B O 1
ATOM 2732 N N . PHE B 1 72 ? 37.168 35.177 90.094 1.00 14.73 48 PHE B N 1
ATOM 2733 C CA . PHE B 1 72 ? 37.811 36.375 89.484 1.00 15.92 48 PHE B CA 1
ATOM 2734 C C . PHE B 1 72 ? 38.614 37.117 90.547 1.00 16.17 48 PHE B C 1
ATOM 2735 O O . PHE B 1 72 ? 38.138 37.310 91.659 1.00 16.64 48 PHE B O 1
ATOM 2743 N N . GLU B 1 73 ? 39.829 37.555 90.192 1.00 18.37 49 GLU B N 1
ATOM 2744 C CA . GLU B 1 73 ? 40.717 38.317 91.104 1.00 18.92 49 GLU B CA 1
ATOM 2745 C C . GLU B 1 73 ? 40.261 39.730 91.136 1.00 19.14 49 GLU B C 1
ATOM 2746 O O . GLU B 1 73 ? 40.546 40.495 90.237 1.00 20.84 49 GLU B O 1
ATOM 2752 N N . VAL B 1 74 ? 39.539 40.048 92.191 1.00 17.27 50 VAL B N 1
ATOM 2753 C CA . VAL B 1 74 ? 38.914 41.336 92.351 1.00 17.49 50 VAL B CA 1
ATOM 2754 C C . VAL B 1 74 ? 39.192 41.894 93.711 1.00 18.18 50 VAL B C 1
ATOM 2755 O O . VAL B 1 74 ? 38.929 41.283 94.726 1.00 18.19 50 VAL B O 1
ATOM 2759 N N . GLY B 1 75 ? 39.727 43.102 93.721 1.00 19.60 51 GLY B N 1
ATOM 2760 C CA . GLY B 1 75 ? 40.020 43.834 94.943 1.00 20.89 51 GLY B CA 1
ATOM 2761 C C . GLY B 1 75 ? 39.331 45.191 94.946 1.00 20.49 51 GLY B C 1
ATOM 2762 O O . GLY B 1 75 ? 38.397 45.431 94.173 1.00 20.30 51 GLY B O 1
ATOM 2763 N N A ASP B 1 76 ? 39.828 46.094 95.789 0.70 22.56 52 ASP B N 1
ATOM 2764 N N B ASP B 1 76 ? 39.790 46.093 95.811 0.30 21.91 52 ASP B N 1
ATOM 2765 C CA A ASP B 1 76 ? 39.222 47.419 95.952 0.70 23.74 52 ASP B CA 1
ATOM 2766 C CA B ASP B 1 76 ? 39.171 47.422 95.963 0.30 22.61 52 ASP B CA 1
ATOM 2767 C C A ASP B 1 76 ? 39.043 48.180 94.649 0.70 22.06 52 ASP B C 1
ATOM 2768 C C B ASP B 1 76 ? 39.051 48.224 94.665 0.30 22.21 52 ASP B C 1
ATOM 2769 O O A ASP B 1 76 ? 37.991 48.779 94.403 0.70 24.15 52 ASP B O 1
ATOM 2770 O O B ASP B 1 76 ? 38.035 48.887 94.436 0.30 22.95 52 ASP B O 1
ATOM 2779 N N . LYS B 1 77 ? 40.080 48.184 93.824 1.00 22.38 53 LYS B N 1
ATOM 2780 C CA . LYS B 1 77 ? 40.055 48.957 92.572 1.00 24.31 53 LYS B CA 1
ATOM 2781 C C . LYS B 1 77 ? 39.068 48.464 91.544 1.00 21.82 53 LYS B C 1
ATOM 2782 O O . LYS B 1 77 ? 38.586 49.255 90.728 1.00 23.34 53 LYS B O 1
ATOM 2788 N N . GLU B 1 78 ? 38.762 47.170 91.592 1.00 20.63 54 GLU B N 1
ATOM 2789 C CA . GLU B 1 78 ? 37.887 46.537 90.604 1.00 18.68 54 GLU B CA 1
ATOM 2790 C C . GLU B 1 78 ? 36.433 46.346 91.061 1.00 17.08 54 GLU B C 1
ATOM 2791 O O . GLU B 1 78 ? 35.547 46.161 90.215 1.00 17.32 54 GLU B O 1
ATOM 2797 N N . LEU B 1 79 ? 36.176 46.423 92.362 1.00 16.87 55 LEU B N 1
ATOM 2798 C CA . LEU B 1 79 ? 34.876 46.038 92.884 1.00 17.30 55 LEU B CA 1
ATOM 2799 C C . LEU B 1 79 ? 33.662 46.721 92.277 1.00 16.57 55 LEU B C 1
ATOM 2800 O O . LEU B 1 79 ? 32.697 46.019 91.901 1.00 17.50 55 LEU B O 1
ATOM 2805 N N . LYS B 1 80 ? 33.661 48.051 92.240 1.00 18.76 56 LYS B N 1
ATOM 2806 C CA . LYS B 1 80 ? 32.519 48.793 91.714 1.00 18.10 56 LYS B CA 1
ATOM 2807 C C . LYS B 1 80 ? 32.211 48.362 90.279 1.00 17.99 56 LYS B C 1
ATOM 2808 O O . LYS B 1 80 ? 31.056 48.038 89.956 1.00 17.63 56 LYS B O 1
ATOM 2814 N N . ASP B 1 81 ? 33.244 48.358 89.431 1.00 17.23 57 ASP B N 1
ATOM 2815 C CA . ASP B 1 81 ? 33.088 47.999 88.023 1.00 17.57 57 ASP B CA 1
ATOM 2816 C C . ASP B 1 81 ? 32.612 46.571 87.837 1.00 16.35 57 ASP B C 1
ATOM 2817 O O . ASP B 1 81 ? 31.818 46.290 86.952 1.00 17.34 57 ASP B O 1
ATOM 2822 N N . VAL B 1 82 ? 33.098 45.650 88.672 1.00 16.49 58 VAL B N 1
ATOM 2823 C CA . VAL B 1 82 ? 32.696 44.245 88.576 1.00 15.28 58 VAL B CA 1
ATOM 2824 C C . VAL B 1 82 ? 31.230 44.095 88.951 1.00 15.10 58 VAL B C 1
ATOM 2825 O O . VAL B 1 82 ? 30.503 43.387 88.271 1.00 16.48 58 VAL B O 1
ATOM 2829 N N . VAL B 1 83 ? 30.791 44.734 90.027 1.00 15.51 59 VAL B N 1
ATOM 2830 C CA . VAL B 1 83 ? 29.385 44.624 90.416 1.00 15.56 59 VAL B CA 1
ATOM 2831 C C . VAL B 1 83 ? 28.488 45.210 89.313 1.00 15.37 59 VAL B C 1
ATOM 2832 O O . VAL B 1 83 ? 27.484 44.625 88.950 1.00 15.80 59 VAL B O 1
ATOM 2836 N N A GLN B 1 84 ? 28.867 46.375 88.779 0.60 15.81 60 GLN B N 1
ATOM 2837 N N B GLN B 1 84 ? 28.825 46.387 88.788 0.40 15.65 60 GLN B N 1
ATOM 2838 C CA A GLN B 1 84 ? 28.071 46.970 87.696 0.60 18.39 60 GLN B CA 1
ATOM 2839 C CA B GLN B 1 84 ? 27.969 46.937 87.727 0.40 17.38 60 GLN B CA 1
ATOM 2840 C C A GLN B 1 84 ? 28.026 46.032 86.506 0.60 17.08 60 GLN B C 1
ATOM 2841 C C B GLN B 1 84 ? 28.050 46.110 86.437 0.40 16.59 60 GLN B C 1
ATOM 2842 O O A GLN B 1 84 ? 26.964 45.790 85.900 0.60 16.85 60 GLN B O 1
ATOM 2843 O O B GLN B 1 84 ? 27.095 46.072 85.662 0.40 16.85 60 GLN B O 1
ATOM 2854 N N . GLY B 1 85 ? 29.172 45.427 86.210 1.00 17.39 61 GLY B N 1
ATOM 2855 C CA . GLY B 1 85 ? 29.258 44.505 85.093 1.00 16.36 61 GLY B CA 1
ATOM 2856 C C . GLY B 1 85 ? 28.386 43.266 85.310 1.00 16.60 61 GLY B C 1
ATOM 2857 O O . GLY B 1 85 ? 27.668 42.820 84.401 1.00 15.06 61 GLY B O 1
ATOM 2858 N N . PHE B 1 86 ? 28.385 42.759 86.548 1.00 15.47 62 PHE B N 1
ATOM 2859 C CA . PHE B 1 86 ? 27.564 41.585 86.872 1.00 15.53 62 PHE B CA 1
ATOM 2860 C C . PHE B 1 86 ? 26.083 41.914 86.757 1.00 15.39 62 PHE B C 1
ATOM 2861 O O . PHE B 1 86 ? 25.300 41.103 86.322 1.00 16.35 62 PHE B O 1
ATOM 2869 N N . ARG B 1 87 ? 25.693 43.127 87.102 1.00 15.24 63 ARG B N 1
ATOM 2870 C CA . ARG B 1 87 ? 24.298 43.546 86.913 1.00 17.76 63 ARG B CA 1
ATOM 2871 C C . ARG B 1 87 ? 23.957 43.479 85.411 1.00 17.16 63 ARG B C 1
ATOM 2872 O O . ARG B 1 87 ? 22.934 42.934 84.996 1.00 17.77 63 ARG B O 1
ATOM 2880 N N . ALA B 1 88 ? 24.833 44.044 84.587 1.00 16.36 64 ALA B N 1
ATOM 2881 C CA . ALA B 1 88 ? 24.606 44.109 83.138 1.00 17.46 64 ALA B CA 1
ATOM 2882 C C . ALA B 1 88 ? 24.672 42.771 82.452 1.00 17.91 64 ALA B C 1
ATOM 2883 O O . ALA B 1 88 ? 24.060 42.599 81.403 1.00 19.19 64 ALA B O 1
ATOM 2885 N N . MET B 1 89 ? 25.433 41.833 83.025 1.00 15.20 65 MET B N 1
ATOM 2886 C CA . MET B 1 89 ? 25.513 40.448 82.536 1.00 16.17 65 MET B CA 1
ATOM 2887 C C . MET B 1 89 ? 24.350 39.593 83.038 1.00 17.85 65 MET B C 1
ATOM 2888 O O . MET B 1 89 ? 24.243 38.431 82.661 1.00 18.62 65 MET B O 1
ATOM 2893 N N . ASN B 1 90 ? 23.541 40.164 83.922 1.00 17.32 66 ASN B N 1
ATOM 2894 C CA . ASN B 1 90 ? 22.402 39.483 84.555 1.00 18.04 66 ASN B CA 1
ATOM 2895 C C . ASN B 1 90 ? 22.795 38.206 85.301 1.00 17.03 66 ASN B C 1
ATOM 2896 O O . ASN B 1 90 ? 22.074 37.216 85.261 1.00 17.73 66 ASN B O 1
ATOM 2901 N N . LEU B 1 91 ? 23.935 38.224 85.991 1.00 16.04 67 LEU B N 1
ATOM 2902 C CA . LEU B 1 91 ? 24.313 37.060 86.797 1.00 15.87 67 LEU B CA 1
ATOM 2903 C C . LEU B 1 91 ? 23.300 36.824 87.904 1.00 14.65 67 LEU B C 1
ATOM 2904 O O . LEU B 1 91 ? 22.822 37.756 88.546 1.00 16.65 67 LEU B O 1
ATOM 2909 N N . ARG B 1 92 ? 22.992 35.551 88.124 1.00 13.82 68 ARG B N 1
ATOM 2910 C CA . ARG B 1 92 ? 22.059 35.194 89.200 1.00 15.25 68 ARG B CA 1
ATOM 2911 C C . ARG B 1 92 ? 22.646 35.479 90.595 1.00 14.98 68 ARG B C 1
ATOM 2912 O O . ARG B 1 92 ? 21.914 35.793 91.543 1.00 15.82 68 ARG B O 1
ATOM 2920 N N . GLY B 1 93 ? 23.961 35.371 90.742 1.00 14.97 69 GLY B N 1
ATOM 2921 C CA . GLY B 1 93 ? 24.594 35.601 92.019 1.00 16.07 69 GLY B CA 1
ATOM 2922 C C . GLY B 1 93 ? 26.079 35.341 92.014 1.00 14.86 69 GLY B C 1
ATOM 2923 O O . GLY B 1 93 ? 26.647 34.997 90.979 1.00 15.56 69 GLY B O 1
ATOM 2924 N N . TRP B 1 94 ? 26.698 35.558 93.168 1.00 15.15 70 TRP B N 1
ATOM 2925 C CA . TRP B 1 94 ? 28.117 35.351 93.347 1.00 14.75 70 TRP B CA 1
ATOM 2926 C C . TRP B 1 94 ? 28.469 35.354 94.828 1.00 15.73 70 TRP B C 1
ATOM 2927 O O . TRP B 1 94 ? 27.684 35.846 95.669 1.00 15.69 70 TRP B O 1
ATOM 2938 N N . ASN B 1 95 ? 29.596 34.720 95.138 1.00 15.70 71 ASN B N 1
ATOM 2939 C CA . ASN B 1 95 ? 30.200 34.811 96.455 1.00 15.78 71 ASN B CA 1
ATOM 2940 C C . ASN B 1 95 ? 31.204 35.979 96.459 1.00 16.00 71 ASN B C 1
ATOM 2941 O O . ASN B 1 95 ? 31.726 36.399 95.410 1.00 15.67 71 ASN B O 1
ATOM 2946 N N . VAL B 1 96 ? 31.468 36.455 97.664 1.00 17.09 72 VAL B N 1
ATOM 2947 C CA . VAL B 1 96 ? 32.388 37.568 97.902 1.00 15.93 72 VAL B CA 1
ATOM 2948 C C . VAL B 1 96 ? 33.346 37.156 98.998 1.00 17.69 72 VAL B C 1
ATOM 2949 O O . VAL B 1 96 ? 32.922 36.626 100.022 1.00 18.41 72 VAL B O 1
ATOM 2953 N N . SER B 1 97 ? 34.637 37.416 98.813 1.00 18.33 73 SER B N 1
ATOM 2954 C CA . SER B 1 97 ? 35.600 37.136 99.895 1.00 19.43 73 SER B CA 1
ATOM 2955 C C . SER B 1 97 ? 36.559 38.310 100.043 1.00 19.61 73 SER B C 1
ATOM 2956 O O . SER B 1 97 ? 36.358 39.357 99.416 1.00 18.27 73 SER B O 1
ATOM 2959 N N A MET B 1 98 ? 37.580 38.158 100.892 0.70 18.82 74 MET B N 1
ATOM 2960 N N B MET B 1 98 ? 37.557 38.165 100.912 0.30 19.24 74 MET B N 1
ATOM 2961 C CA A MET B 1 98 ? 38.542 39.241 101.117 0.70 20.44 74 MET B CA 1
ATOM 2962 C CA B MET B 1 98 ? 38.509 39.242 101.151 0.30 20.10 74 MET B CA 1
ATOM 2963 C C A MET B 1 98 ? 39.116 39.721 99.800 0.70 18.75 74 MET B C 1
ATOM 2964 C C B MET B 1 98 ? 39.100 39.716 99.821 0.30 19.27 74 MET B C 1
ATOM 2965 O O A MET B 1 98 ? 39.451 38.934 98.943 0.70 19.34 74 MET B O 1
ATOM 2966 O O B MET B 1 98 ? 39.407 38.903 98.960 0.30 19.61 74 MET B O 1
ATOM 2975 N N . PRO B 1 99 ? 39.303 41.037 99.664 1.00 19.53 75 PRO B N 1
ATOM 2976 C CA . PRO B 1 99 ? 39.093 42.132 100.620 1.00 19.68 75 PRO B CA 1
ATOM 2977 C C . PRO B 1 99 ? 37.779 42.902 100.450 1.00 18.94 75 PRO B C 1
ATOM 2978 O O . PRO B 1 99 ? 37.690 44.055 100.834 1.00 21.72 75 PRO B O 1
ATOM 2982 N N . ASN B 1 100 ? 36.754 42.253 99.899 1.00 19.28 76 ASN B N 1
ATOM 2983 C CA . ASN B 1 100 ? 35.531 42.950 99.512 1.00 17.99 76 ASN B CA 1
ATOM 2984 C C . ASN B 1 100 ? 34.277 42.793 100.360 1.00 18.95 76 ASN B C 1
ATOM 2985 O O . ASN B 1 100 ? 33.276 43.448 100.066 1.00 19.22 76 ASN B O 1
ATOM 2990 N N A LYS B 1 101 ? 34.324 41.966 101.399 0.70 18.61 77 LYS B N 1
ATOM 2991 N N B LYS B 1 101 ? 34.310 41.930 101.373 0.30 19.23 77 LYS B N 1
ATOM 2992 C CA A LYS B 1 101 ? 33.088 41.650 102.148 0.70 18.63 77 LYS B CA 1
ATOM 2993 C CA B LYS B 1 101 ? 33.104 41.645 102.166 0.30 19.40 77 LYS B CA 1
ATOM 2994 C C A LYS B 1 101 ? 32.460 42.803 102.911 0.70 18.30 77 LYS B C 1
ATOM 2995 C C B LYS B 1 101 ? 32.462 42.835 102.854 0.30 19.31 77 LYS B C 1
ATOM 2996 O O A LYS B 1 101 ? 31.252 42.853 103.047 0.70 17.48 77 LYS B O 1
ATOM 2997 O O B LYS B 1 101 ? 31.242 42.962 102.860 0.30 19.22 77 LYS B O 1
ATOM 3008 N N . THR B 1 102 ? 33.278 43.696 103.446 1.00 20.07 78 THR B N 1
ATOM 3009 C CA . THR B 1 102 ? 32.740 44.829 104.196 1.00 20.68 78 THR B CA 1
ATOM 3010 C C . THR B 1 102 ? 32.459 46.079 103.360 1.00 22.46 78 THR B C 1
ATOM 3011 O O . THR B 1 102 ? 31.827 47.005 103.849 1.00 25.42 78 THR B O 1
ATOM 3015 N N . ASN B 1 103 ? 32.903 46.109 102.100 1.00 19.86 79 ASN B N 1
ATOM 3016 C CA . ASN B 1 103 ? 32.646 47.256 101.226 1.00 21.17 79 ASN B CA 1
ATOM 3017 C C . ASN B 1 103 ? 31.510 47.067 100.231 1.00 19.84 79 ASN B C 1
ATOM 3018 O O . ASN B 1 103 ? 30.909 48.032 99.795 1.00 20.97 79 ASN B O 1
ATOM 3023 N N . ILE B 1 104 ? 31.185 45.817 99.920 1.00 18.66 80 ILE B N 1
ATOM 3024 C CA . ILE B 1 104 ? 30.262 45.542 98.792 1.00 18.15 80 ILE B CA 1
ATOM 3025 C C . ILE B 1 104 ? 28.853 46.059 99.009 1.00 18.41 80 ILE B C 1
ATOM 3026 O O . ILE B 1 104 ? 28.188 46.386 98.039 1.00 18.72 80 ILE B O 1
ATOM 3031 N N . HIS B 1 105 ? 28.415 46.170 100.265 1.00 19.18 81 HIS B N 1
ATOM 3032 C CA . HIS B 1 105 ? 27.074 46.645 100.529 1.00 19.82 81 HIS B CA 1
ATOM 3033 C C . HIS B 1 105 ? 26.803 47.969 99.826 1.00 20.44 81 HIS B C 1
ATOM 3034 O O . HIS B 1 105 ? 25.666 48.240 99.475 1.00 20.93 81 HIS B O 1
ATOM 3041 N N . LYS B 1 106 ? 27.835 48.793 99.627 1.00 22.13 82 LYS B N 1
ATOM 3042 C CA . LYS B 1 106 ? 27.717 50.085 98.934 1.00 23.23 82 LYS B CA 1
ATOM 3043 C C . LYS B 1 106 ? 27.084 49.972 97.547 1.00 22.81 82 LYS B C 1
ATOM 3044 O O . LYS B 1 106 ? 26.430 50.900 97.054 1.00 23.85 82 LYS B O 1
ATOM 3050 N N . TYR B 1 107 ? 27.300 48.823 96.917 1.00 19.54 83 TYR B N 1
ATOM 3051 C CA . TYR B 1 107 ? 26.902 48.586 95.548 1.00 19.34 83 TYR B CA 1
ATOM 3052 C C . TYR B 1 107 ? 25.706 47.667 95.401 1.00 20.31 83 TYR B C 1
ATOM 3053 O O . TYR B 1 107 ? 25.341 47.335 94.266 1.00 19.37 83 TYR B O 1
ATOM 3062 N N . LEU B 1 108 ? 25.105 47.266 96.530 1.00 19.82 84 LEU B N 1
ATOM 3063 C CA . LEU B 1 108 ? 23.945 46.396 96.531 1.00 20.05 84 LEU B CA 1
ATOM 3064 C C . LEU B 1 108 ? 22.686 47.181 96.823 1.00 21.06 84 LEU B C 1
ATOM 3065 O O . LEU B 1 108 ? 22.738 48.391 97.132 1.00 22.86 84 LEU B O 1
ATOM 3070 N N . ASP B 1 109 ? 21.551 46.524 96.724 1.00 20.49 85 ASP B N 1
ATOM 3071 C CA . ASP B 1 109 ? 20.262 47.178 96.915 1.00 19.31 85 ASP B CA 1
ATOM 3072 C C . ASP B 1 109 ? 19.587 46.828 98.231 1.00 19.42 85 ASP B C 1
ATOM 3073 O O . ASP B 1 109 ? 18.868 47.679 98.803 1.00 22.54 85 ASP B O 1
ATOM 3078 N N . LYS B 1 110 ? 19.786 45.596 98.714 1.00 19.97 86 LYS B N 1
ATOM 3079 C CA . LYS B 1 110 ? 19.168 45.121 99.950 1.00 21.20 86 LYS B CA 1
ATOM 3080 C C . LYS B 1 110 ? 20.136 44.202 100.694 1.00 19.77 86 LYS B C 1
ATOM 3081 O O . LYS B 1 110 ? 21.043 43.627 100.082 1.00 19.22 86 LYS B O 1
ATOM 3087 N N . LEU B 1 111 ? 19.903 44.024 101.988 1.00 21.08 87 LEU B N 1
ATOM 3088 C CA . LEU B 1 111 ? 20.727 43.133 102.831 1.00 19.24 87 LEU B CA 1
ATOM 3089 C C . LEU B 1 111 ? 19.845 42.296 103.728 1.00 19.08 87 LEU B C 1
ATOM 3090 O O . LEU B 1 111 ? 18.777 42.752 104.182 1.00 20.33 87 LEU B O 1
ATOM 3095 N N . SER B 1 112 ? 20.255 41.068 103.994 1.00 18.62 88 SER B N 1
ATOM 3096 C CA . SER B 1 112 ? 19.561 40.250 104.968 1.00 19.01 88 SER B CA 1
ATOM 3097 C C . SER B 1 112 ? 19.807 40.899 106.354 1.00 20.86 88 SER B C 1
ATOM 3098 O O . SER B 1 112 ? 20.712 41.717 106.515 1.00 19.40 88 SER B O 1
ATOM 3101 N N . PRO B 1 113 ? 19.017 40.523 107.363 1.00 20.00 89 PRO B N 1
ATOM 3102 C CA . PRO B 1 113 ? 19.265 41.110 108.678 1.00 21.60 89 PRO B CA 1
ATOM 3103 C C . PRO B 1 113 ? 20.677 40.887 109.221 1.00 20.14 89 PRO B C 1
ATOM 3104 O O . PRO B 1 113 ? 21.272 41.817 109.760 1.00 19.51 89 PRO B O 1
ATOM 3108 N N . ALA B 1 114 ? 21.226 39.696 109.070 1.00 19.47 90 ALA B N 1
ATOM 3109 C CA . ALA B 1 114 ? 22.554 39.409 109.577 1.00 19.92 90 ALA B CA 1
ATOM 3110 C C . ALA B 1 114 ? 23.626 40.133 108.779 1.00 19.13 90 ALA B C 1
ATOM 3111 O O . ALA B 1 114 ? 24.608 40.607 109.340 1.00 19.75 90 ALA B O 1
ATOM 3113 N N . ALA B 1 115 ? 23.457 40.226 107.452 1.00 19.59 91 ALA B N 1
ATOM 3114 C CA . ALA B 1 115 ? 24.430 40.948 106.652 1.00 18.70 91 ALA B CA 1
ATOM 3115 C C . ALA B 1 115 ? 24.492 42.398 107.082 1.00 18.84 91 ALA B C 1
ATOM 3116 O O . ALA B 1 115 ? 25.577 43.003 107.152 1.00 19.45 91 ALA B O 1
ATOM 3118 N N A GLU B 1 116 ? 23.324 42.982 107.342 0.70 19.15 92 GLU B N 1
ATOM 3119 N N B GLU B 1 116 ? 23.335 42.990 107.366 0.30 19.24 92 GLU B N 1
ATOM 3120 C CA A GLU B 1 116 ? 23.236 44.358 107.806 0.70 21.26 92 GLU B CA 1
ATOM 3121 C CA B GLU B 1 116 ? 23.301 44.384 107.789 0.30 20.25 92 GLU B CA 1
ATOM 3122 C C A GLU B 1 116 ? 23.951 44.507 109.155 0.70 21.04 92 GLU B C 1
ATOM 3123 C C B GLU B 1 116 ? 23.890 44.570 109.191 0.30 20.63 92 GLU B C 1
ATOM 3124 O O A GLU B 1 116 ? 24.827 45.349 109.319 0.70 22.31 92 GLU B O 1
ATOM 3125 O O B GLU B 1 116 ? 24.578 45.556 109.450 0.30 21.85 92 GLU B O 1
ATOM 3136 N N . LEU B 1 117 ? 23.617 43.638 110.102 1.00 20.90 93 LEU B N 1
ATOM 3137 C CA . LEU B 1 117 ? 24.162 43.766 111.466 1.00 20.44 93 LEU B CA 1
ATOM 3138 C C . LEU B 1 117 ? 25.646 43.425 111.521 1.00 20.23 93 LEU B C 1
ATOM 3139 O O . LEU B 1 117 ? 26.420 44.107 112.175 1.00 21.36 93 LEU B O 1
ATOM 3144 N N . VAL B 1 118 ? 26.060 42.368 110.837 1.00 19.47 94 VAL B N 1
ATOM 3145 C CA . VAL B 1 118 ? 27.472 42.016 110.807 1.00 20.29 94 VAL B CA 1
ATOM 3146 C C . VAL B 1 118 ? 28.279 43.102 110.084 1.00 21.21 94 VAL B C 1
ATOM 3147 O O . VAL B 1 118 ? 29.381 43.461 110.491 1.00 21.26 94 VAL B O 1
ATOM 3151 N N . GLY B 1 119 ? 27.721 43.621 108.998 1.00 19.86 95 GLY B N 1
ATOM 3152 C CA . GLY B 1 119 ? 28.424 44.589 108.182 1.00 18.95 95 GLY B CA 1
ATOM 3153 C C . GLY B 1 119 ? 29.296 43.946 107.132 1.00 20.06 95 GLY B C 1
ATOM 3154 O O . GLY B 1 119 ? 30.259 44.561 106.631 1.00 21.49 95 GLY B O 1
ATOM 3155 N N . ALA B 1 120 ? 29.022 42.686 106.830 1.00 17.68 96 ALA B N 1
ATOM 3156 C CA . ALA B 1 120 ? 29.753 41.951 105.789 1.00 19.12 96 ALA B CA 1
ATOM 3157 C C . ALA B 1 120 ? 28.763 41.125 104.967 1.00 17.24 96 ALA B C 1
ATOM 3158 O O . ALA B 1 120 ? 27.736 40.677 105.451 1.00 17.76 96 ALA B O 1
ATOM 3160 N N . VAL B 1 121 ? 29.120 40.914 103.708 1.00 17.28 97 VAL B N 1
ATOM 3161 C CA . VAL B 1 121 ? 28.345 40.124 102.771 1.00 17.74 97 VAL B CA 1
ATOM 3162 C C . VAL B 1 121 ? 29.284 39.130 102.111 1.00 17.41 97 VAL B C 1
ATOM 3163 O O . VAL B 1 121 ? 30.348 39.516 101.626 1.00 18.37 97 VAL B O 1
ATOM 3167 N N . ASN B 1 122 ? 28.934 37.852 102.091 1.00 15.59 98 ASN B N 1
ATOM 3168 C CA . ASN B 1 122 ? 29.728 36.874 101.358 1.00 16.88 98 ASN B CA 1
ATOM 3169 C C . ASN B 1 122 ? 28.953 36.230 100.202 1.00 16.39 98 ASN B C 1
ATOM 3170 O O . ASN B 1 122 ? 29.530 35.459 99.435 1.00 16.15 98 ASN B O 1
ATOM 3175 N N . THR B 1 123 ? 27.669 36.563 100.056 1.00 16.24 99 THR B N 1
ATOM 3176 C CA . THR B 1 123 ? 26.790 35.960 99.056 1.00 15.88 99 THR B CA 1
ATOM 3177 C C . THR B 1 123 ? 25.802 36.998 98.522 1.00 16.62 99 THR B C 1
ATOM 3178 O O . THR B 1 123 ? 25.127 37.651 99.289 1.00 17.16 99 THR B O 1
ATOM 3182 N N . VAL B 1 124 ? 25.725 37.139 97.201 1.00 15.84 100 VAL B N 1
ATOM 3183 C CA . VAL B 1 124 ? 24.812 38.050 96.568 1.00 14.81 100 VAL B CA 1
ATOM 3184 C C . VAL B 1 124 ? 23.890 37.286 95.636 1.00 17.26 100 VAL B C 1
ATOM 3185 O O . VAL B 1 124 ? 24.308 36.316 94.994 1.00 15.58 100 VAL B O 1
ATOM 3189 N N . VAL B 1 125 ? 22.630 37.719 95.579 1.00 15.70 101 VAL B N 1
ATOM 3190 C CA . VAL B 1 125 ? 21.642 37.147 94.649 1.00 16.16 101 VAL B CA 1
ATOM 3191 C C . VAL B 1 125 ? 20.943 38.303 93.949 1.00 16.31 101 VAL B C 1
ATOM 3192 O O . VAL B 1 125 ? 20.753 39.372 94.529 1.00 16.52 101 VAL B O 1
ATOM 3196 N N . ASN B 1 126 ? 20.632 38.080 92.678 1.00 16.37 102 ASN B N 1
ATOM 3197 C CA . ASN B 1 126 ? 20.001 39.052 91.803 1.00 15.71 102 ASN B CA 1
ATOM 3198 C C . ASN B 1 126 ? 18.580 38.617 91.436 1.00 17.21 102 ASN B C 1
ATOM 3199 O O . ASN B 1 126 ? 18.405 37.509 90.901 1.00 17.33 102 ASN B O 1
ATOM 3204 N N . ASP B 1 127 ? 17.569 39.409 91.796 1.00 18.41 103 ASP B N 1
ATOM 3205 C CA . ASP B 1 127 ? 16.176 39.140 91.411 1.00 17.96 103 ASP B CA 1
ATOM 3206 C C . ASP B 1 127 ? 15.644 40.343 90.656 1.00 20.09 103 ASP B C 1
ATOM 3207 O O . ASP B 1 127 ? 15.520 41.420 91.233 1.00 19.80 103 ASP B O 1
ATOM 3212 N N . ASP B 1 128 ? 15.407 40.181 89.351 1.00 22.78 104 ASP B N 1
ATOM 3213 C CA . ASP B 1 128 ? 14.834 41.261 88.512 1.00 24.95 104 ASP B CA 1
ATOM 3214 C C . ASP B 1 128 ? 15.729 42.507 88.622 1.00 23.08 104 ASP B C 1
ATOM 3215 O O . ASP B 1 128 ? 15.234 43.634 88.632 1.00 23.93 104 ASP B O 1
ATOM 3220 N N . GLY B 1 129 ? 17.047 42.319 88.741 1.00 21.11 105 GLY B N 1
ATOM 3221 C CA . GLY B 1 129 ? 17.968 43.450 88.858 1.00 19.64 105 GLY B CA 1
ATOM 3222 C C . GLY B 1 129 ? 18.190 44.031 90.253 1.00 20.92 105 GLY B C 1
ATOM 3223 O O . GLY B 1 129 ? 18.906 45.018 90.438 1.00 21.67 105 GLY B O 1
ATOM 3224 N N . VAL B 1 130 ? 17.535 43.471 91.256 1.00 18.68 106 VAL B N 1
ATOM 3225 C CA . VAL B 1 130 ? 17.720 43.938 92.627 1.00 17.44 106 VAL B CA 1
ATOM 3226 C C . VAL B 1 130 ? 18.705 42.980 93.278 1.00 17.86 106 VAL B C 1
ATOM 3227 O O . VAL B 1 130 ? 18.490 41.744 93.268 1.00 17.29 106 VAL B O 1
ATOM 3231 N N . LEU B 1 131 ? 19.816 43.533 93.783 1.00 15.84 107 LEU B N 1
ATOM 3232 C CA . LEU B 1 131 ? 20.854 42.709 94.427 1.00 15.74 107 LEU B CA 1
ATOM 3233 C C . LEU B 1 131 ? 20.689 42.693 95.951 1.00 16.89 107 LEU B C 1
ATOM 3234 O O . LEU B 1 131 ? 20.689 43.750 96.595 1.00 17.13 107 LEU B O 1
ATOM 3239 N N . THR B 1 132 ? 20.569 41.501 96.503 1.00 16.43 108 THR B N 1
ATOM 3240 C CA . THR B 1 132 ? 20.451 41.293 97.965 1.00 16.62 108 THR B CA 1
ATOM 3241 C C . THR B 1 132 ? 21.721 40.589 98.445 1.00 16.45 108 THR B C 1
ATOM 3242 O O . THR B 1 132 ? 22.134 39.565 97.864 1.00 15.73 108 THR B O 1
ATOM 3246 N N . GLY B 1 133 ? 22.344 41.179 99.466 1.00 16.27 109 GLY B N 1
ATOM 3247 C CA . GLY B 1 133 ? 23.509 40.656 100.127 1.00 16.04 109 GLY B CA 1
ATOM 3248 C C . GLY B 1 133 ? 23.112 39.811 101.333 1.00 16.93 109 GLY B C 1
ATOM 3249 O O . GLY B 1 133 ? 22.261 40.222 102.134 1.00 17.60 109 GLY B O 1
ATOM 3250 N N . HIS B 1 134 ? 23.720 38.644 101.429 1.00 16.56 110 HIS B N 1
ATOM 3251 C CA . HIS B 1 134 ? 23.520 37.699 102.505 1.00 16.75 110 HIS B CA 1
ATOM 3252 C C . HIS B 1 134 ? 24.880 37.342 103.119 1.00 17.43 110 HIS B C 1
ATOM 3253 O O . HIS B 1 134 ? 25.929 37.584 102.524 1.00 17.16 110 HIS B O 1
ATOM 3260 N N A ILE B 1 135 ? 24.863 36.794 104.329 0.50 16.82 111 ILE B N 1
ATOM 3261 N N B ILE B 1 135 ? 24.866 36.715 104.289 0.50 16.01 111 ILE B N 1
ATOM 3262 C CA A ILE B 1 135 ? 26.078 36.382 105.025 0.50 17.62 111 ILE B CA 1
ATOM 3263 C CA B ILE B 1 135 ? 26.094 36.215 104.899 0.50 16.50 111 ILE B CA 1
ATOM 3264 C C A ILE B 1 135 ? 25.825 34.935 105.428 0.50 17.57 111 ILE B C 1
ATOM 3265 C C B ILE B 1 135 ? 25.802 34.809 105.395 0.50 16.76 111 ILE B C 1
ATOM 3266 O O A ILE B 1 135 ? 24.874 34.638 106.167 0.50 17.32 111 ILE B O 1
ATOM 3267 O O B ILE B 1 135 ? 24.995 34.587 106.306 0.50 16.97 111 ILE B O 1
ATOM 3276 N N A THR B 1 136 ? 26.646 34.025 104.912 0.50 16.08 112 THR B N 1
ATOM 3277 N N B THR B 1 136 ? 26.445 33.860 104.733 0.50 16.32 112 THR B N 1
ATOM 3278 C CA A THR B 1 136 ? 26.390 32.607 105.138 0.50 16.66 112 THR B CA 1
ATOM 3279 C CA B THR B 1 136 ? 26.202 32.454 104.982 0.50 15.57 112 THR B CA 1
ATOM 3280 C C A THR B 1 136 ? 27.397 31.860 105.986 0.50 17.91 112 THR B C 1
ATOM 3281 C C B THR B 1 136 ? 27.135 31.837 106.015 0.50 17.18 112 THR B C 1
ATOM 3282 O O A THR B 1 136 ? 27.161 30.689 106.271 0.50 17.67 112 THR B O 1
ATOM 3283 O O B THR B 1 136 ? 26.879 30.738 106.500 0.50 16.53 112 THR B O 1
ATOM 3290 N N A ASP B 1 137 ? 28.510 32.468 106.367 0.70 17.95 113 ASP B N 1
ATOM 3291 N N B ASP B 1 137 ? 28.218 32.539 106.343 0.30 16.20 113 ASP B N 1
ATOM 3292 C CA A ASP B 1 137 ? 29.516 31.706 107.131 0.70 18.75 113 ASP B CA 1
ATOM 3293 C CA B ASP B 1 137 ? 29.250 32.046 107.289 0.30 17.31 113 ASP B CA 1
ATOM 3294 C C A ASP B 1 137 ? 29.090 31.445 108.573 0.70 18.21 113 ASP B C 1
ATOM 3295 C C B ASP B 1 137 ? 28.732 31.646 108.662 0.30 17.50 113 ASP B C 1
ATOM 3296 O O A ASP B 1 137 ? 29.389 30.411 109.148 0.70 17.08 113 ASP B O 1
ATOM 3297 O O B ASP B 1 137 ? 28.848 30.492 109.053 0.30 15.98 113 ASP B O 1
ATOM 3306 N N A GLY B 1 138 ? 28.356 32.389 109.146 0.50 17.59 114 GLY B N 1
ATOM 3307 N N B GLY B 1 138 ? 28.203 32.596 109.421 0.50 18.54 114 GLY B N 1
ATOM 3308 C CA A GLY B 1 138 ? 27.822 32.223 110.499 0.50 17.72 114 GLY B CA 1
ATOM 3309 C CA B GLY B 1 138 ? 27.680 32.263 110.733 0.50 18.85 114 GLY B CA 1
ATOM 3310 C C A GLY B 1 138 ? 26.797 31.105 110.544 0.50 18.48 114 GLY B C 1
ATOM 3311 C C B GLY B 1 138 ? 26.680 31.130 110.654 0.50 19.26 114 GLY B C 1
ATOM 3312 O O A GLY B 1 138 ? 26.892 30.201 111.370 0.50 18.90 114 GLY B O 1
ATOM 3313 O O B GLY B 1 138 ? 26.687 30.215 111.481 0.50 19.32 114 GLY B O 1
ATOM 3314 N N . THR B 1 139 ? 25.803 31.189 109.649 1.00 18.63 115 THR B N 1
ATOM 3315 C CA . THR B 1 139 ? 24.776 30.200 109.488 1.00 17.87 115 THR B CA 1
ATOM 3316 C C . THR B 1 139 ? 25.395 28.820 109.216 1.00 17.27 115 THR B C 1
ATOM 3317 O O . THR B 1 139 ? 24.951 27.818 109.762 1.00 19.94 115 THR B O 1
ATOM 3321 N N . GLY B 1 140 ? 26.441 28.781 108.393 1.00 17.68 116 GLY B N 1
ATOM 3322 C CA . GLY B 1 140 ? 27.128 27.525 108.077 1.00 18.42 116 GLY B CA 1
ATOM 3323 C C . GLY B 1 140 ? 27.729 26.909 109.340 1.00 17.76 116 GLY B C 1
ATOM 3324 O O . GLY B 1 140 ? 27.633 25.704 109.571 1.00 17.35 116 GLY B O 1
ATOM 3325 N N . TYR B 1 141 ? 28.335 27.761 110.158 1.00 16.50 117 TYR B N 1
ATOM 3326 C CA . TYR B 1 141 ? 28.922 27.325 111.428 1.00 17.49 117 TYR B CA 1
ATOM 3327 C C . TYR B 1 141 ? 27.856 26.723 112.353 1.00 16.89 117 TYR B C 1
ATOM 3328 O O . TYR B 1 141 ? 28.016 25.625 112.879 1.00 17.33 117 TYR B O 1
ATOM 3337 N N . MET B 1 142 ? 26.740 27.402 112.503 1.00 17.25 118 MET B N 1
ATOM 3338 C CA . MET B 1 142 ? 25.691 26.963 113.376 1.00 16.21 118 MET B CA 1
ATOM 3339 C C . MET B 1 142 ? 25.049 25.668 112.881 1.00 17.77 118 MET B C 1
ATOM 3340 O O . MET B 1 142 ? 24.725 24.788 113.669 1.00 18.18 118 MET B O 1
ATOM 3345 N N . ARG B 1 143 ? 24.850 25.571 111.571 1.00 17.02 119 ARG B N 1
ATOM 3346 C CA . ARG B 1 143 ? 24.238 24.389 110.997 1.00 18.43 119 ARG B CA 1
ATOM 3347 C C . ARG B 1 143 ? 25.128 23.195 111.198 1.00 18.31 119 ARG B C 1
ATOM 3348 O O . ARG B 1 143 ? 24.651 22.096 111.536 1.00 17.57 119 ARG B O 1
ATOM 3356 N N . ALA B 1 144 ? 26.437 23.386 111.013 1.00 17.08 120 ALA B N 1
ATOM 3357 C CA . ALA B 1 144 ? 27.366 22.280 111.193 1.00 16.86 120 ALA B CA 1
ATOM 3358 C C . ALA B 1 144 ? 27.292 21.738 112.636 1.00 17.21 120 ALA B C 1
ATOM 3359 O O . ALA B 1 144 ? 27.337 20.538 112.858 1.00 17.61 120 ALA B O 1
ATOM 3361 N N . LEU B 1 145 ? 27.161 22.615 113.617 1.00 17.61 121 LEU B N 1
ATOM 3362 C CA . LEU B 1 145 ? 27.043 22.160 115.006 1.00 18.96 121 LEU B CA 1
ATOM 3363 C C . LEU B 1 145 ? 25.781 21.348 115.173 1.00 19.36 121 LEU B C 1
ATOM 3364 O O . LEU B 1 145 ? 25.818 20.262 115.725 1.00 19.95 121 LEU B O 1
ATOM 3369 N N . LYS B 1 146 ? 24.656 21.874 114.696 1.00 18.02 122 LYS B N 1
ATOM 3370 C CA . LYS B 1 146 ? 23.383 21.164 114.801 1.00 20.47 122 LYS B CA 1
ATOM 3371 C C . LYS B 1 146 ? 23.446 19.784 114.133 1.00 20.06 122 LYS B C 1
ATOM 3372 O O . LYS B 1 146 ? 22.966 18.790 114.691 1.00 21.43 122 LYS B O 1
ATOM 3378 N N . GLU B 1 147 ? 24.036 19.699 112.944 1.00 19.16 123 GLU B N 1
ATOM 3379 C CA . GLU B 1 147 ? 24.137 18.440 112.217 1.00 20.91 123 GLU B CA 1
ATOM 3380 C C . GLU B 1 147 ? 24.997 17.419 112.945 1.00 22.30 123 GLU B C 1
ATOM 3381 O O . GLU B 1 147 ? 24.785 16.214 112.814 1.00 24.15 123 GLU B O 1
ATOM 3387 N N . ALA B 1 148 ? 25.963 17.894 113.720 1.00 21.66 124 ALA B N 1
ATOM 3388 C CA . ALA B 1 148 ? 26.846 17.057 114.520 1.00 21.66 124 ALA B CA 1
ATOM 3389 C C . ALA B 1 148 ? 26.236 16.673 115.863 1.00 23.69 124 ALA B C 1
ATOM 3390 O O . ALA B 1 148 ? 26.877 15.982 116.669 1.00 25.50 124 ALA B O 1
ATOM 3392 N N . GLY B 1 149 ? 25.016 17.129 116.123 1.00 22.84 125 GLY B N 1
ATOM 3393 C CA . GLY B 1 149 ? 24.305 16.809 117.347 1.00 24.64 125 GLY B CA 1
ATOM 3394 C C . GLY B 1 149 ? 24.613 17.707 118.518 1.00 25.25 125 GLY B C 1
ATOM 3395 O O . GLY B 1 149 ? 24.360 17.322 119.654 1.00 27.31 125 GLY B O 1
ATOM 3396 N N . HIS B 1 150 ? 25.141 18.897 118.253 1.00 23.60 126 HIS B N 1
ATOM 3397 C CA . HIS B 1 150 ? 25.475 19.835 119.317 1.00 23.70 126 HIS B CA 1
ATOM 3398 C C . HIS B 1 150 ? 24.453 20.934 119.413 1.00 25.15 126 HIS B C 1
ATOM 3399 O O . HIS B 1 150 ? 24.277 21.715 118.471 1.00 26.47 126 HIS B O 1
ATOM 3406 N N . ASP B 1 151 ? 23.801 21.015 120.561 1.00 22.80 127 ASP B N 1
ATOM 3407 C CA . ASP B 1 151 ? 22.780 22.027 120.792 1.00 23.60 127 ASP B CA 1
ATOM 3408 C C . ASP B 1 151 ? 23.337 23.125 121.691 1.00 22.45 127 ASP B C 1
ATOM 3409 O O . ASP B 1 151 ? 23.540 22.914 122.896 1.00 24.25 127 ASP B O 1
ATOM 3414 N N . ILE B 1 152 ? 23.634 24.283 121.108 1.00 21.04 128 ILE B N 1
ATOM 3415 C CA . ILE B 1 152 ? 24.167 25.385 121.884 1.00 19.62 128 ILE B CA 1
ATOM 3416 C C . ILE B 1 152 ? 23.160 26.514 122.094 1.00 19.53 128 ILE B C 1
ATOM 3417 O O . ILE B 1 152 ? 23.483 27.542 122.696 1.00 20.57 128 ILE B O 1
ATOM 3422 N N . ILE B 1 153 ? 21.939 26.362 121.584 1.00 19.81 129 ILE B N 1
ATOM 3423 C CA . ILE B 1 153 ? 20.936 27.407 121.721 1.00 22.40 129 ILE B CA 1
ATOM 3424 C C . ILE B 1 153 ? 20.533 27.512 123.199 1.00 20.71 129 ILE B C 1
ATOM 3425 O O . ILE B 1 153 ? 20.349 26.502 123.871 1.00 22.41 129 ILE B O 1
ATOM 3430 N N . GLY B 1 154 ? 20.429 28.734 123.688 1.00 21.90 130 GLY B N 1
ATOM 3431 C CA . GLY B 1 154 ? 20.066 29.002 125.069 1.00 21.57 130 GLY B CA 1
ATOM 3432 C C . GLY B 1 154 ? 21.190 28.798 126.065 1.00 20.96 130 GLY B C 1
ATOM 3433 O O . GLY B 1 154 ? 20.973 28.802 127.265 1.00 21.29 130 GLY B O 1
ATOM 3434 N N . LYS B 1 155 ? 22.416 28.678 125.549 1.00 20.06 131 LYS B N 1
ATOM 3435 C CA . LYS B 1 155 ? 23.575 28.398 126.376 1.00 20.11 131 LYS B CA 1
ATOM 3436 C C . LYS B 1 155 ? 24.671 29.426 126.138 1.00 18.03 131 LYS B C 1
ATOM 3437 O O . LYS B 1 155 ? 24.447 30.427 125.490 1.00 18.73 131 LYS B O 1
ATOM 3443 N N . LYS B 1 156 ? 25.846 29.170 126.700 1.00 17.46 132 LYS B N 1
ATOM 3444 C CA . LYS B 1 156 ? 26.979 30.079 126.647 1.00 16.56 132 LYS B CA 1
ATOM 3445 C C . LYS B 1 156 ? 28.101 29.567 125.774 1.00 15.18 132 LYS B C 1
ATOM 3446 O O . LYS B 1 156 ? 28.475 28.376 125.858 1.00 16.51 132 LYS B O 1
ATOM 3452 N N A MET B 1 157 ? 28.606 30.431 124.908 0.70 14.78 133 MET B N 1
ATOM 3453 N N B MET B 1 157 ? 28.613 30.470 124.939 0.30 14.82 133 MET B N 1
ATOM 3454 C CA A MET B 1 157 ? 29.758 30.129 124.081 0.70 15.40 133 MET B CA 1
ATOM 3455 C CA B MET B 1 157 ? 29.723 30.228 124.030 0.30 14.20 133 MET B CA 1
ATOM 3456 C C A MET B 1 157 ? 30.880 31.045 124.484 0.70 14.31 133 MET B C 1
ATOM 3457 C C B MET B 1 157 ? 30.913 31.101 124.381 0.30 14.50 133 MET B C 1
ATOM 3458 O O A MET B 1 157 ? 30.656 32.221 124.753 0.70 16.47 133 MET B O 1
ATOM 3459 O O B MET B 1 157 ? 30.770 32.317 124.515 0.30 15.37 133 MET B O 1
ATOM 3468 N N . THR B 1 158 ? 32.090 30.490 124.509 1.00 14.54 134 THR B N 1
ATOM 3469 C CA . THR B 1 158 ? 33.326 31.230 124.690 1.00 13.96 134 THR B CA 1
ATOM 3470 C C . THR B 1 158 ? 34.044 31.083 123.328 1.00 15.18 134 THR B C 1
ATOM 3471 O O . THR B 1 158 ? 34.175 30.001 122.820 1.00 14.52 134 THR B O 1
ATOM 3475 N N . ILE B 1 159 ? 34.482 32.186 122.759 1.00 13.91 135 ILE B N 1
ATOM 3476 C CA . ILE B 1 159 ? 35.103 32.159 121.444 1.00 15.52 135 ILE B CA 1
ATOM 3477 C C . ILE B 1 159 ? 36.327 33.059 121.382 1.00 13.17 135 ILE B C 1
ATOM 3478 O O . ILE B 1 159 ? 36.342 34.159 121.955 1.00 14.97 135 ILE B O 1
ATOM 3483 N N . CYS B 1 160 ? 37.362 32.577 120.693 1.00 13.94 136 CYS B N 1
ATOM 3484 C CA . CYS B 1 160 ? 38.583 33.321 120.456 1.00 15.36 136 CYS B CA 1
ATOM 3485 C C . CYS B 1 160 ? 38.538 33.876 119.040 1.00 15.99 136 CYS B C 1
ATOM 3486 O O . CYS B 1 160 ? 38.355 33.149 118.080 1.00 16.03 136 CYS B O 1
ATOM 3489 N N . GLY B 1 161 ? 38.701 35.188 118.928 1.00 13.93 137 GLY B N 1
ATOM 3490 C CA . GLY B 1 161 ? 38.772 35.850 117.638 1.00 15.41 137 GLY B CA 1
ATOM 3491 C C . GLY B 1 161 ? 37.820 37.015 117.486 1.00 15.51 137 GLY B C 1
ATOM 3492 O O . GLY B 1 161 ? 36.819 37.153 118.193 1.00 17.54 137 GLY B O 1
ATOM 3493 N N . ALA B 1 162 ? 38.133 37.828 116.486 1.00 15.77 138 ALA B N 1
ATOM 3494 C CA . ALA B 1 162 ? 37.388 39.071 116.186 1.00 16.65 138 ALA B CA 1
ATOM 3495 C C . ALA B 1 162 ? 37.537 39.536 114.749 1.00 16.64 138 ALA B C 1
ATOM 3496 O O . ALA B 1 162 ? 37.255 40.722 114.440 1.00 18.56 138 ALA B O 1
ATOM 3498 N N . GLY B 1 163 ? 37.968 38.620 113.879 1.00 17.40 139 GLY B N 1
ATOM 3499 C CA . GLY B 1 163 ? 38.044 38.865 112.464 1.00 17.04 139 GLY B CA 1
ATOM 3500 C C . GLY B 1 163 ? 36.735 38.531 111.777 1.00 17.71 139 GLY B C 1
ATOM 3501 O O . GLY B 1 163 ? 35.673 38.498 112.398 1.00 16.87 139 GLY B O 1
ATOM 3502 N N . GLY B 1 164 ? 36.809 38.231 110.488 1.00 18.72 140 GLY B N 1
ATOM 3503 C CA . GLY B 1 164 ? 35.589 37.983 109.724 1.00 19.35 140 GLY B CA 1
ATOM 3504 C C . GLY B 1 164 ? 34.788 36.799 110.206 1.00 18.31 140 GLY B C 1
ATOM 3505 O O . GLY B 1 164 ? 33.572 36.899 110.405 1.00 19.10 140 GLY B O 1
ATOM 3506 N N . ALA B 1 165 ? 35.460 35.664 110.390 1.00 18.53 141 ALA B N 1
ATOM 3507 C CA . ALA B 1 165 ? 34.783 34.460 110.815 1.00 16.55 141 ALA B CA 1
ATOM 3508 C C . ALA B 1 165 ? 34.188 34.612 112.215 1.00 17.37 141 ALA B C 1
ATOM 3509 O O . ALA B 1 165 ? 33.021 34.264 112.443 1.00 17.27 141 ALA B O 1
ATOM 3511 N N . ALA B 1 166 ? 34.970 35.130 113.155 1.00 15.81 142 ALA B N 1
ATOM 3512 C CA . ALA B 1 166 ? 34.480 35.272 114.511 1.00 14.95 142 ALA B CA 1
ATOM 3513 C C . ALA B 1 166 ? 33.314 36.219 114.580 1.00 15.95 142 ALA B C 1
ATOM 3514 O O . ALA B 1 166 ? 32.376 36.004 115.365 1.00 16.00 142 ALA B O 1
ATOM 3516 N N . THR B 1 167 ? 33.396 37.312 113.831 1.00 16.51 143 THR B N 1
ATOM 3517 C CA . THR B 1 167 ? 32.325 38.318 113.848 1.00 16.14 143 THR B CA 1
ATOM 3518 C C . THR B 1 167 ? 31.002 37.729 113.355 1.00 16.64 143 THR B C 1
ATOM 3519 O O . THR B 1 167 ? 29.945 37.889 113.985 1.00 18.28 143 THR B O 1
ATOM 3523 N N . ALA B 1 168 ? 31.060 37.010 112.243 1.00 16.39 144 ALA B N 1
ATOM 3524 C CA . ALA B 1 168 ? 29.880 36.393 111.681 1.00 17.24 144 ALA B CA 1
ATOM 3525 C C . ALA B 1 168 ? 29.312 35.317 112.596 1.00 18.19 144 ALA B C 1
ATOM 3526 O O . ALA B 1 168 ? 28.099 35.235 112.768 1.00 17.41 144 ALA B O 1
ATOM 3528 N N . ILE B 1 169 ? 30.180 34.515 113.218 1.00 17.42 145 ILE B N 1
ATOM 3529 C CA . ILE B 1 169 ? 29.740 33.479 114.117 1.00 16.39 145 ILE B CA 1
ATOM 3530 C C . ILE B 1 169 ? 29.098 34.077 115.357 1.00 16.79 145 ILE B C 1
ATOM 3531 O O . ILE B 1 169 ? 28.030 33.627 115.795 1.00 16.66 145 ILE B O 1
ATOM 3536 N N . CYS B 1 170 ? 29.733 35.100 115.923 1.00 15.84 146 CYS B N 1
ATOM 3537 C CA . CYS B 1 170 ? 29.172 35.711 117.150 1.00 16.13 146 CYS B CA 1
ATOM 3538 C C . CYS B 1 170 ? 27.801 36.328 116.912 1.00 17.07 146 CYS B C 1
ATOM 3539 O O . CYS B 1 170 ? 26.872 36.084 117.692 1.00 17.26 146 CYS B O 1
ATOM 3542 N N A ILE B 1 171 ? 27.687 37.125 115.844 0.50 17.50 147 ILE B N 1
ATOM 3543 N N B ILE B 1 171 ? 27.672 37.137 115.864 0.50 16.48 147 ILE B N 1
ATOM 3544 C CA A ILE B 1 171 ? 26.431 37.791 115.500 0.50 18.37 147 ILE B CA 1
ATOM 3545 C CA B ILE B 1 171 ? 26.405 37.815 115.613 0.50 16.60 147 ILE B CA 1
ATOM 3546 C C A ILE B 1 171 ? 25.369 36.762 115.222 0.50 17.94 147 ILE B C 1
ATOM 3547 C C B ILE B 1 171 ? 25.337 36.805 115.175 0.50 17.10 147 ILE B C 1
ATOM 3548 O O A ILE B 1 171 ? 24.286 36.800 115.800 0.50 17.87 147 ILE B O 1
ATOM 3549 O O B ILE B 1 171 ? 24.190 36.917 115.598 0.50 17.64 147 ILE B O 1
ATOM 3558 N N . GLN B 1 172 ? 25.690 35.811 114.365 1.00 17.49 148 GLN B N 1
ATOM 3559 C CA . GLN B 1 172 ? 24.686 34.771 113.994 1.00 17.37 148 GLN B CA 1
ATOM 3560 C C . GLN B 1 172 ? 24.246 33.938 115.215 1.00 18.84 148 GLN B C 1
ATOM 3561 O O . GLN B 1 172 ? 23.063 33.635 115.402 1.00 18.79 148 GLN B O 1
ATOM 3567 N N . ALA B 1 173 ? 25.208 33.592 116.063 1.00 17.96 149 ALA B N 1
ATOM 3568 C CA . ALA B 1 173 ? 24.905 32.814 117.260 1.00 16.63 149 ALA B CA 1
ATOM 3569 C C . ALA B 1 173 ? 23.922 33.605 118.127 1.00 17.01 149 ALA B C 1
ATOM 3570 O O . ALA B 1 173 ? 22.936 33.050 118.599 1.00 18.22 149 ALA B O 1
ATOM 3572 N N . ALA B 1 174 ? 24.167 34.909 118.300 1.00 17.24 150 ALA B N 1
ATOM 3573 C CA . ALA B 1 174 ? 23.276 35.775 119.096 1.00 17.61 150 ALA B CA 1
ATOM 3574 C C . ALA B 1 174 ? 21.879 35.871 118.471 1.00 19.47 150 ALA B C 1
ATOM 3575 O O . ALA B 1 174 ? 20.866 35.769 119.185 1.00 19.55 150 ALA B O 1
ATOM 3577 N N . LEU B 1 175 ? 21.830 36.080 117.156 1.00 19.04 151 LEU B N 1
ATOM 3578 C CA . LEU B 1 175 ? 20.539 36.130 116.437 1.00 18.43 151 LEU B CA 1
ATOM 3579 C C . LEU B 1 175 ? 19.800 34.796 116.534 1.00 19.34 151 LEU B C 1
ATOM 3580 O O . LEU B 1 175 ? 18.565 34.786 116.562 1.00 21.15 151 LEU B O 1
ATOM 3585 N N . ASP B 1 176 ? 20.508 33.668 116.597 1.00 19.95 152 ASP B N 1
ATOM 3586 C CA . ASP B 1 176 ? 19.908 32.343 116.661 1.00 20.34 152 ASP B CA 1
ATOM 3587 C C . ASP B 1 176 ? 19.510 31.892 118.072 1.00 19.86 152 ASP B C 1
ATOM 3588 O O . ASP B 1 176 ? 18.997 30.791 118.248 1.00 22.44 152 ASP B O 1
ATOM 3593 N N . GLY B 1 177 ? 19.819 32.668 119.087 1.00 18.75 153 GLY B N 1
ATOM 3594 C CA . GLY B 1 177 ? 19.387 32.305 120.431 1.00 19.04 153 GLY B CA 1
ATOM 3595 C C . GLY B 1 177 ? 20.407 31.808 121.432 1.00 18.83 153 GLY B C 1
ATOM 3596 O O . GLY B 1 177 ? 20.022 31.308 122.475 1.00 19.12 153 GLY B O 1
ATOM 3597 N N . VAL B 1 178 ? 21.696 31.897 121.111 1.00 18.68 154 VAL B N 1
ATOM 3598 C CA . VAL B 1 178 ? 22.712 31.603 122.115 1.00 18.26 154 VAL B CA 1
ATOM 3599 C C . VAL B 1 178 ? 22.504 32.658 123.221 1.00 18.78 154 VAL B C 1
ATOM 3600 O O . VAL B 1 178 ? 22.340 33.850 122.949 1.00 20.73 154 VAL B O 1
ATOM 3604 N N . LYS B 1 179 ? 22.555 32.232 124.474 1.00 18.46 155 LYS B N 1
ATOM 3605 C CA . LYS B 1 179 ? 22.227 33.114 125.611 1.00 19.10 155 LYS B CA 1
ATOM 3606 C C . LYS B 1 179 ? 23.327 34.080 126.018 1.00 19.30 155 LYS B C 1
ATOM 3607 O O . LYS B 1 179 ? 23.051 35.218 126.414 1.00 19.24 155 LYS B O 1
ATOM 3613 N N . GLU B 1 180 ? 24.570 33.615 125.936 1.00 18.22 156 GLU B N 1
ATOM 3614 C CA . GLU B 1 180 ? 25.712 34.419 126.347 1.00 17.17 156 GLU B CA 1
ATOM 3615 C C . GLU B 1 180 ? 26.894 34.098 125.467 1.00 16.27 156 GLU B C 1
ATOM 3616 O O . GLU B 1 180 ? 27.078 32.936 125.101 1.00 16.44 156 GLU B O 1
ATOM 3622 N N . ILE B 1 181 ? 27.671 35.108 125.150 1.00 16.06 157 ILE B N 1
ATOM 3623 C CA . ILE B 1 181 ? 28.888 34.945 124.364 1.00 15.71 157 ILE B CA 1
ATOM 3624 C C . ILE B 1 181 ? 30.016 35.714 125.020 1.00 16.16 157 ILE B C 1
ATOM 3625 O O . ILE B 1 181 ? 29.903 36.914 125.272 1.00 16.75 157 ILE B O 1
ATOM 3630 N N . SER B 1 182 ? 31.099 35.010 125.322 1.00 15.25 158 SER B N 1
ATOM 3631 C CA . SER B 1 182 ? 32.298 35.601 125.845 1.00 15.61 158 SER B CA 1
ATOM 3632 C C . SER B 1 182 ? 33.399 35.513 124.790 1.00 15.01 158 SER B C 1
ATOM 3633 O O . SER B 1 182 ? 33.814 34.419 124.409 1.00 15.63 158 SER B O 1
ATOM 3636 N N . ILE B 1 183 ? 33.841 36.687 124.340 1.00 15.35 159 ILE B N 1
ATOM 3637 C CA . ILE B 1 183 ? 34.866 36.805 123.298 1.00 14.95 159 ILE B CA 1
ATOM 3638 C C . ILE B 1 183 ? 36.210 37.125 123.922 1.00 15.47 159 ILE B C 1
ATOM 3639 O O . ILE B 1 183 ? 36.310 37.985 124.807 1.00 15.52 159 ILE B O 1
ATOM 3644 N N . PHE B 1 184 ? 37.244 36.441 123.430 1.00 14.22 160 PHE B N 1
ATOM 3645 C CA . PHE B 1 184 ? 38.624 36.685 123.826 1.00 14.92 160 PHE B CA 1
ATOM 3646 C C . PHE B 1 184 ? 39.432 37.012 122.581 1.00 15.47 160 PHE B C 1
ATOM 3647 O O . PHE B 1 184 ? 39.358 36.319 121.578 1.00 16.54 160 PHE B O 1
ATOM 3655 N N . ASN B 1 185 ? 40.170 38.113 122.630 1.00 14.69 161 ASN B N 1
ATOM 3656 C CA . ASN B 1 185 ? 41.009 38.487 121.518 1.00 14.28 161 ASN B CA 1
ATOM 3657 C C . ASN B 1 185 ? 42.247 39.195 122.050 1.00 17.45 161 ASN B C 1
ATOM 3658 O O . ASN B 1 185 ? 42.201 39.855 123.102 1.00 17.28 161 ASN B O 1
ATOM 3663 N N . ARG B 1 186 ? 43.357 39.069 121.332 1.00 17.65 162 ARG B N 1
ATOM 3664 C CA . ARG B 1 186 ? 44.566 39.805 121.721 1.00 17.39 162 ARG B CA 1
ATOM 3665 C C . ARG B 1 186 ? 44.367 41.293 121.449 1.00 18.41 162 ARG B C 1
ATOM 3666 O O . ARG B 1 186 ? 43.437 41.699 120.736 1.00 16.84 162 ARG B O 1
ATOM 3674 N N . LYS B 1 187 ? 45.233 42.110 122.046 1.00 19.81 163 LYS B N 1
ATOM 3675 C CA . LYS B 1 187 ? 45.193 43.540 121.880 1.00 22.99 163 LYS B CA 1
ATOM 3676 C C . LYS B 1 187 ? 45.881 43.975 120.580 1.00 22.15 163 LYS B C 1
ATOM 3677 O O . LYS B 1 187 ? 46.942 44.620 120.581 1.00 25.04 163 LYS B O 1
ATOM 3683 N N . ASP B 1 188 ? 45.242 43.638 119.476 1.00 21.34 164 ASP B N 1
ATOM 3684 C CA . ASP B 1 188 ? 45.728 43.986 118.132 1.00 19.92 164 ASP B CA 1
ATOM 3685 C C . ASP B 1 188 ? 44.683 44.890 117.449 1.00 21.19 164 ASP B C 1
ATOM 3686 O O . ASP B 1 188 ? 43.783 45.384 118.107 1.00 21.16 164 ASP B O 1
ATOM 3691 N N . ASP B 1 189 ? 44.798 45.080 116.138 1.00 22.17 165 ASP B N 1
ATOM 3692 C CA . ASP B 1 189 ? 43.861 45.930 115.418 1.00 23.47 165 ASP B CA 1
ATOM 3693 C C . ASP B 1 189 ? 42.433 45.412 115.345 1.00 22.92 165 ASP B C 1
ATOM 3694 O O . ASP B 1 189 ? 41.539 46.179 114.986 1.00 25.15 165 ASP B O 1
ATOM 3699 N N . PHE B 1 190 ? 42.203 44.131 115.658 1.00 19.18 166 PHE B N 1
ATOM 3700 C CA . PHE B 1 190 ? 40.853 43.564 115.656 1.00 18.82 166 PHE B CA 1
ATOM 3701 C C . PHE B 1 190 ? 40.105 43.778 116.987 1.00 18.71 166 PHE B C 1
ATOM 3702 O O . PHE B 1 190 ? 38.900 43.516 117.062 1.00 19.42 166 PHE B O 1
ATOM 3710 N N . TYR B 1 191 ? 40.801 44.208 118.046 1.00 18.03 167 TYR B N 1
ATOM 3711 C CA . TYR B 1 191 ? 40.147 44.333 119.370 1.00 18.74 167 TYR B CA 1
ATOM 3712 C C . TYR B 1 191 ? 39.002 45.320 119.294 1.00 21.24 167 TYR B C 1
ATOM 3713 O O . TYR B 1 191 ? 37.935 45.085 119.875 1.00 20.94 167 TYR B O 1
ATOM 3722 N N . ALA B 1 192 ? 39.215 46.431 118.604 1.00 22.15 168 ALA B N 1
ATOM 3723 C CA . ALA B 1 192 ? 38.149 47.426 118.430 1.00 22.50 168 ALA B CA 1
ATOM 3724 C C . ALA B 1 192 ? 36.917 46.886 117.693 1.00 20.91 168 ALA B C 1
ATOM 3725 O O . ALA B 1 192 ? 35.783 47.279 117.970 1.00 22.00 168 ALA B O 1
ATOM 3727 N N . ASN B 1 193 ? 37.130 45.979 116.752 1.00 20.62 169 ASN B N 1
ATOM 3728 C CA . ASN B 1 193 ? 36.028 45.354 116.047 1.00 20.33 169 ASN B CA 1
ATOM 3729 C C . ASN B 1 193 ? 35.242 44.473 117.019 1.00 18.49 169 ASN B C 1
ATOM 3730 O O . ASN B 1 193 ? 34.025 44.412 116.988 1.00 18.31 169 ASN B O 1
ATOM 3735 N N . ALA B 1 194 ? 35.953 43.752 117.887 1.00 19.12 170 ALA B N 1
ATOM 3736 C CA . ALA B 1 194 ? 35.261 42.918 118.871 1.00 18.11 170 ALA B CA 1
ATOM 3737 C C . ALA B 1 194 ? 34.411 43.804 119.809 1.00 17.88 170 ALA B C 1
ATOM 3738 O O . ALA B 1 194 ? 33.312 43.404 120.225 1.00 17.20 170 ALA B O 1
ATOM 3740 N N . GLU B 1 195 ? 34.916 44.998 120.138 1.00 18.94 171 GLU B N 1
ATOM 3741 C CA . GLU B 1 195 ? 34.157 45.932 121.012 1.00 20.44 171 GLU B CA 1
ATOM 3742 C C . GLU B 1 195 ? 32.853 46.322 120.288 1.00 19.98 171 GLU B C 1
ATOM 3743 O O . GLU B 1 195 ? 31.784 46.383 120.898 1.00 20.68 171 GLU B O 1
ATOM 3749 N N . LYS B 1 196 ? 32.946 46.565 118.986 1.00 19.29 172 LYS B N 1
ATOM 3750 C CA . LYS B 1 196 ? 31.746 46.868 118.197 1.00 19.93 172 LYS B CA 1
ATOM 3751 C C . LYS B 1 196 ? 30.770 45.678 118.167 1.00 19.68 172 LYS B C 1
ATOM 3752 O O . LYS B 1 196 ? 29.552 45.849 118.320 1.00 20.84 172 LYS B O 1
ATOM 3758 N N . THR B 1 197 ? 31.293 44.454 118.029 1.00 17.96 173 THR B N 1
ATOM 3759 C CA . THR B 1 197 ? 30.458 43.272 118.029 1.00 17.76 173 THR B CA 1
ATOM 3760 C C . THR B 1 197 ? 29.688 43.136 119.358 1.00 17.24 173 THR B C 1
ATOM 3761 O O . THR B 1 197 ? 28.502 42.808 119.363 1.00 19.12 173 THR B O 1
ATOM 3765 N N . VAL B 1 198 ? 30.377 43.354 120.466 1.00 16.39 174 VAL B N 1
ATOM 3766 C CA . VAL B 1 198 ? 29.737 43.318 121.775 1.00 17.85 174 VAL B CA 1
ATOM 3767 C C . VAL B 1 198 ? 28.572 44.315 121.846 1.00 18.92 174 VAL B C 1
ATOM 3768 O O . VAL B 1 198 ? 27.502 43.965 122.334 1.00 19.74 174 VAL B O 1
ATOM 3772 N N . GLU B 1 199 ? 28.808 45.557 121.394 1.00 21.00 175 GLU B N 1
ATOM 3773 C CA . GLU B 1 199 ? 27.801 46.617 121.414 1.00 23.63 175 GLU B CA 1
ATOM 3774 C C . GLU B 1 199 ? 26.593 46.201 120.569 1.00 22.60 175 GLU B C 1
ATOM 3775 O O . GLU B 1 199 ? 25.449 46.348 121.007 1.00 23.00 175 GLU B O 1
ATOM 3781 N N . LYS B 1 200 ? 26.846 45.673 119.376 1.00 21.37 176 LYS B N 1
ATOM 3782 C CA . LYS B 1 200 ? 25.767 45.197 118.493 1.00 22.08 176 LYS B CA 1
ATOM 3783 C C . LYS B 1 200 ? 24.942 44.081 119.122 1.00 22.50 176 LYS B C 1
ATOM 3784 O O . LYS B 1 200 ? 23.708 44.099 119.101 1.00 22.39 176 LYS B O 1
ATOM 3790 N N . ILE B 1 201 ? 25.604 43.064 119.653 1.00 21.02 177 ILE B N 1
ATOM 3791 C CA . ILE B 1 201 ? 24.884 41.983 120.254 1.00 19.71 177 ILE B CA 1
ATOM 3792 C C . ILE B 1 201 ? 24.029 42.436 121.449 1.00 21.20 177 ILE B C 1
ATOM 3793 O O . ILE B 1 201 ? 22.856 42.057 121.569 1.00 20.86 177 ILE B O 1
ATOM 3798 N N . ASN B 1 202 ? 24.618 43.213 122.342 1.00 20.59 178 ASN B N 1
ATOM 3799 C CA . ASN B 1 202 ? 23.891 43.642 123.562 1.00 22.18 178 ASN B CA 1
ATOM 3800 C C . ASN B 1 202 ? 22.763 44.616 123.278 1.00 24.65 178 ASN B C 1
ATOM 3801 O O . ASN B 1 202 ? 21.787 44.659 124.026 1.00 25.76 178 ASN B O 1
ATOM 3806 N N . SER B 1 203 ? 22.893 45.384 122.208 1.00 25.24 179 SER B N 1
ATOM 3807 C CA . SER B 1 203 ? 21.842 46.363 121.886 1.00 27.14 179 SER B CA 1
ATOM 3808 C C . SER B 1 203 ? 20.755 45.812 120.954 1.00 28.20 179 SER B C 1
ATOM 3809 O O . SER B 1 203 ? 19.585 46.231 121.068 1.00 28.46 179 SER B O 1
ATOM 3812 N N . LYS B 1 204 ? 21.100 44.883 120.063 1.00 26.81 180 LYS B N 1
ATOM 3813 C CA . LYS B 1 204 ? 20.140 44.355 119.066 1.00 29.31 180 LYS B CA 1
ATOM 3814 C C . LYS B 1 204 ? 19.582 42.951 119.320 1.00 30.07 180 LYS B C 1
ATOM 3815 O O . LYS B 1 204 ? 18.692 42.498 118.594 1.00 32.48 180 LYS B O 1
ATOM 3821 N N . THR B 1 205 ? 20.088 42.249 120.332 1.00 28.80 181 THR B N 1
ATOM 3822 C CA . THR B 1 205 ? 19.592 40.916 120.662 1.00 27.30 181 THR B CA 1
ATOM 3823 C C . THR B 1 205 ? 19.447 40.825 122.179 1.00 26.72 181 THR B C 1
ATOM 3824 O O . THR B 1 205 ? 19.789 41.777 122.892 1.00 25.53 181 THR B O 1
ATOM 3828 N N . ASP B 1 206 ? 18.937 39.697 122.668 1.00 27.71 182 ASP B N 1
ATOM 3829 C CA . ASP B 1 206 ? 18.856 39.450 124.105 1.00 29.68 182 ASP B CA 1
ATOM 3830 C C . ASP B 1 206 ? 20.075 38.647 124.607 1.00 26.63 182 ASP B C 1
ATOM 3831 O O . ASP B 1 206 ? 20.117 38.239 125.770 1.00 28.00 182 ASP B O 1
ATOM 3836 N N . CYS B 1 207 ? 21.058 38.432 123.734 1.00 24.13 183 CYS B N 1
ATOM 3837 C CA . CYS B 1 207 ? 22.287 37.710 124.122 1.00 22.00 183 CYS B CA 1
ATOM 3838 C C . CYS B 1 207 ? 23.175 38.649 124.951 1.00 21.71 183 CYS B C 1
ATOM 3839 O O . CYS B 1 207 ? 23.241 39.850 124.654 1.00 25.53 183 CYS B O 1
ATOM 3842 N N . LYS B 1 208 ? 23.828 38.097 125.970 1.00 20.70 184 LYS B N 1
ATOM 3843 C CA . LYS B 1 208 ? 24.733 38.832 126.857 1.00 20.90 184 LYS B CA 1
ATOM 3844 C C . LYS B 1 208 ? 26.159 38.563 126.391 1.00 19.29 184 LYS B C 1
ATOM 3845 O O . LYS B 1 208 ? 26.675 37.463 126.539 1.00 19.44 184 LYS B O 1
ATOM 3851 N N . ALA B 1 209 ? 26.754 39.576 125.801 1.00 17.65 185 ALA B N 1
ATOM 3852 C CA . ALA B 1 209 ? 28.094 39.503 125.241 1.00 16.90 185 ALA B CA 1
ATOM 3853 C C . ALA B 1 209 ? 29.087 40.312 126.060 1.00 19.15 185 ALA B C 1
ATOM 3854 O O . ALA B 1 209 ? 28.769 41.379 126.611 1.00 18.63 185 ALA B O 1
ATOM 3856 N N . GLN B 1 210 ? 30.314 39.817 126.109 1.00 17.42 186 GLN B N 1
ATOM 3857 C CA . GLN B 1 210 ? 31.421 40.492 126.764 1.00 17.73 186 GLN B CA 1
ATOM 3858 C C . GLN B 1 210 ? 32.717 40.132 126.061 1.00 16.58 186 GLN B C 1
ATOM 3859 O O . GLN B 1 210 ? 32.783 39.091 125.403 1.00 17.38 186 GLN B O 1
ATOM 3865 N N . LEU B 1 211 ? 33.702 41.029 126.188 1.00 17.06 187 LEU B N 1
ATOM 3866 C CA . LEU B 1 211 ? 35.022 40.887 125.579 1.00 16.64 187 LEU B CA 1
ATOM 3867 C C . LEU B 1 211 ? 36.142 40.983 126.622 1.00 16.14 187 LEU B C 1
ATOM 3868 O O . LEU B 1 211 ? 36.089 41.819 127.526 1.00 17.97 187 LEU B O 1
ATOM 3873 N N . PHE B 1 212 ? 37.135 40.113 126.489 1.00 15.25 188 PHE B N 1
ATOM 3874 C CA . PHE B 1 212 ? 38.316 40.099 127.323 1.00 16.22 188 PHE B CA 1
ATOM 3875 C C . PHE B 1 212 ? 39.583 39.895 126.492 1.00 16.33 188 PHE B C 1
ATOM 3876 O O . PHE B 1 212 ? 39.543 39.369 125.381 1.00 16.50 188 PHE B O 1
ATOM 3884 N N . ASP B 1 213 ? 40.720 40.259 127.066 1.00 16.75 189 ASP B N 1
ATOM 3885 C CA . ASP B 1 213 ? 42.033 40.011 126.463 1.00 15.60 189 ASP B CA 1
ATOM 3886 C C . ASP B 1 213 ? 42.305 38.508 126.588 1.00 15.80 189 ASP B C 1
ATOM 3887 O O . ASP B 1 213 ? 42.053 37.919 127.634 1.00 16.73 189 ASP B O 1
ATOM 3892 N N . ILE B 1 214 ? 42.865 37.904 125.544 1.00 16.33 190 ILE B N 1
ATOM 3893 C CA . ILE B 1 214 ? 43.245 36.494 125.567 1.00 16.58 190 ILE B CA 1
ATOM 3894 C C . ILE B 1 214 ? 44.311 36.232 126.655 1.00 16.53 190 ILE B C 1
ATOM 3895 O O . ILE B 1 214 ? 44.511 35.095 127.083 1.00 17.95 190 ILE B O 1
ATOM 3900 N N . GLU B 1 215 ? 45.023 37.259 127.065 1.00 17.68 191 GLU B N 1
ATOM 3901 C CA . GLU B 1 215 ? 46.011 37.110 128.142 1.00 19.82 191 GLU B CA 1
ATOM 3902 C C . GLU B 1 215 ? 45.406 36.959 129.540 1.00 18.38 191 GLU B C 1
ATOM 3903 O O . GLU B 1 215 ? 46.127 36.625 130.486 1.00 18.98 191 GLU B O 1
ATOM 3909 N N . ASP B 1 216 ? 44.091 37.165 129.662 1.00 17.90 192 ASP B N 1
ATOM 3910 C CA . ASP B 1 216 ? 43.388 37.065 130.958 1.00 16.64 192 ASP B CA 1
ATOM 3911 C C . ASP B 1 216 ? 42.975 35.623 131.176 1.00 17.69 192 ASP B C 1
ATOM 3912 O O . ASP B 1 216 ? 41.803 35.235 130.993 1.00 18.35 192 ASP B O 1
ATOM 3917 N N . HIS B 1 217 ? 43.951 34.827 131.567 1.00 16.96 193 HIS B N 1
ATOM 3918 C CA . HIS B 1 217 ? 43.755 33.429 131.723 1.00 16.29 193 HIS B CA 1
ATOM 3919 C C . HIS B 1 217 ? 42.745 33.057 132.802 1.00 15.99 193 HIS B C 1
ATOM 3920 O O . HIS B 1 217 ? 42.001 32.102 132.638 1.00 17.59 193 HIS B O 1
ATOM 3927 N N . GLU B 1 218 ? 42.732 33.798 133.903 1.00 16.78 194 GLU B N 1
ATOM 3928 C CA . GLU B 1 218 ? 41.766 33.477 134.953 1.00 19.02 194 GLU B CA 1
ATOM 3929 C C . GLU B 1 218 ? 40.340 33.753 134.491 1.00 17.40 194 GLU B C 1
ATOM 3930 O O . GLU B 1 218 ? 39.471 32.944 134.771 1.00 17.18 194 GLU B O 1
ATOM 3936 N N . GLN B 1 219 ? 40.113 34.814 133.728 1.00 16.13 195 GLN B N 1
ATOM 3937 C CA . GLN B 1 219 ? 38.772 35.032 133.186 1.00 15.70 195 GLN B CA 1
ATOM 3938 C C . GLN B 1 219 ? 38.406 33.928 132.188 1.00 14.86 195 GLN B C 1
ATOM 3939 O O . GLN B 1 219 ? 37.284 33.417 132.171 1.00 15.83 195 GLN B O 1
ATOM 3945 N N . LEU B 1 220 ? 39.369 33.548 131.351 1.00 14.23 196 LEU B N 1
ATOM 3946 C CA . LEU B 1 220 ? 39.135 32.456 130.398 1.00 14.69 196 LEU B CA 1
ATOM 3947 C C . LEU B 1 220 ? 38.708 31.134 131.085 1.00 15.49 196 LEU B C 1
ATOM 3948 O O . LEU B 1 220 ? 37.824 30.441 130.612 1.00 16.05 196 LEU B O 1
ATOM 3953 N N A ARG B 1 221 ? 39.334 30.809 132.210 0.50 14.99 197 ARG B N 1
ATOM 3954 N N B ARG B 1 221 ? 39.346 30.804 132.200 0.50 16.12 197 ARG B N 1
ATOM 3955 C CA A ARG B 1 221 ? 38.977 29.601 132.954 0.50 13.00 197 ARG B CA 1
ATOM 3956 C CA B ARG B 1 221 ? 38.979 29.605 132.945 0.50 15.45 197 ARG B CA 1
ATOM 3957 C C A ARG B 1 221 ? 37.491 29.654 133.338 0.50 13.92 197 ARG B C 1
ATOM 3958 C C B ARG B 1 221 ? 37.494 29.656 133.339 0.50 15.10 197 ARG B C 1
ATOM 3959 O O A ARG B 1 221 ? 36.762 28.694 133.146 0.50 15.23 197 ARG B O 1
ATOM 3960 O O B ARG B 1 221 ? 36.765 28.695 133.150 0.50 15.94 197 ARG B O 1
ATOM 3975 N N . LYS B 1 222 ? 37.062 30.803 133.868 1.00 14.73 198 LYS B N 1
ATOM 3976 C CA . LYS B 1 222 ? 35.665 30.964 134.286 1.00 14.79 198 LYS B CA 1
ATOM 3977 C C . LYS B 1 222 ? 34.747 30.802 133.095 1.00 14.99 198 LYS B C 1
ATOM 3978 O O . LYS B 1 222 ? 33.779 30.017 133.140 1.00 15.79 198 LYS B O 1
ATOM 3984 N N . GLU B 1 223 ? 35.042 31.549 132.030 1.00 14.68 199 GLU B N 1
ATOM 3985 C CA . GLU B 1 223 ? 34.160 31.511 130.872 1.00 14.90 199 GLU B CA 1
ATOM 3986 C C . GLU B 1 223 ? 34.007 30.098 130.288 1.00 13.74 199 GLU B C 1
ATOM 3987 O O . GLU B 1 223 ? 32.865 29.625 130.041 1.00 14.48 199 GLU B O 1
ATOM 3993 N N . ILE B 1 224 ? 35.125 29.419 130.066 1.00 13.26 200 ILE B N 1
ATOM 3994 C CA . ILE B 1 224 ? 35.051 28.057 129.528 1.00 13.24 200 ILE B CA 1
ATOM 3995 C C . ILE B 1 224 ? 34.268 27.105 130.449 1.00 15.20 200 ILE B C 1
ATOM 3996 O O . ILE B 1 224 ? 33.467 26.296 129.981 1.00 14.89 200 ILE B O 1
ATOM 4001 N N . ALA B 1 225 ? 34.507 27.202 131.750 1.00 13.88 201 ALA B N 1
ATOM 4002 C CA . ALA B 1 225 ? 33.838 26.370 132.711 1.00 15.68 201 ALA B CA 1
ATOM 4003 C C . ALA B 1 225 ? 32.319 26.470 132.639 1.00 15.04 201 ALA B C 1
ATOM 4004 O O . ALA B 1 225 ? 31.622 25.492 132.933 1.00 16.76 201 ALA B O 1
ATOM 4006 N N . GLU B 1 226 ? 31.845 27.660 132.274 1.00 14.64 202 GLU B N 1
ATOM 4007 C CA . GLU B 1 226 ? 30.414 27.960 132.178 1.00 14.75 202 GLU B CA 1
ATOM 4008 C C . GLU B 1 226 ? 29.794 27.781 130.793 1.00 14.59 202 GLU B C 1
ATOM 4009 O O . GLU B 1 226 ? 28.588 27.954 130.633 1.00 15.68 202 GLU B O 1
ATOM 4015 N N . SER B 1 227 ? 30.618 27.414 129.802 1.00 15.65 203 SER B N 1
ATOM 4016 C CA . SER B 1 227 ? 30.196 27.306 128.417 1.00 13.84 203 SER B CA 1
ATOM 4017 C C . SER B 1 227 ? 29.905 25.921 127.945 1.00 13.71 203 SER B C 1
ATOM 4018 O O . SER B 1 227 ? 30.549 24.960 128.360 1.00 16.72 203 SER B O 1
ATOM 4021 N N . VAL B 1 228 ? 28.929 25.838 127.051 1.00 14.27 204 VAL B N 1
ATOM 4022 C CA . VAL B 1 228 ? 28.622 24.564 126.391 1.00 13.74 204 VAL B CA 1
ATOM 4023 C C . VAL B 1 228 ? 29.692 24.275 125.287 1.00 12.61 204 VAL B C 1
ATOM 4024 O O . VAL B 1 228 ? 29.999 23.099 124.993 1.00 15.82 204 VAL B O 1
ATOM 4028 N N . ILE B 1 229 ? 30.292 25.349 124.777 1.00 14.12 205 ILE B N 1
ATOM 4029 C CA . ILE B 1 229 ? 31.237 25.240 123.678 1.00 14.62 205 ILE B CA 1
ATOM 4030 C C . ILE B 1 229 ? 32.301 26.314 123.805 1.00 13.79 205 ILE B C 1
ATOM 4031 O O . ILE B 1 229 ? 32.035 27.459 124.223 1.00 14.45 205 ILE B O 1
ATOM 4036 N N . PHE B 1 230 ? 33.535 25.924 123.438 1.00 14.63 206 PHE B N 1
ATOM 4037 C CA . PHE B 1 230 ? 34.704 26.780 123.348 1.00 13.91 206 PHE B CA 1
ATOM 4038 C C . PHE B 1 230 ? 35.157 26.668 121.898 1.00 14.86 206 PHE B C 1
ATOM 4039 O O . PHE B 1 230 ? 35.440 25.588 121.419 1.00 15.08 206 PHE B O 1
ATOM 4047 N N . THR B 1 231 ? 35.242 27.792 121.224 1.00 13.93 207 THR B N 1
ATOM 4048 C CA . THR B 1 231 ? 35.559 27.840 119.805 1.00 14.33 207 THR B CA 1
ATOM 4049 C C . THR B 1 231 ? 36.748 28.697 119.463 1.00 15.41 207 THR B C 1
ATOM 4050 O O . THR B 1 231 ? 36.885 29.800 119.961 1.00 15.19 207 THR B O 1
ATOM 4054 N N . ASN B 1 232 ? 37.633 28.177 118.630 1.00 13.86 208 ASN B N 1
ATOM 4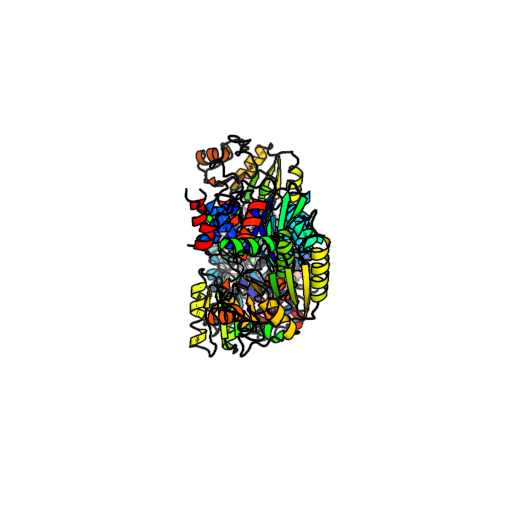055 C CA . ASN B 1 232 ? 38.698 28.959 118.072 1.00 14.82 208 ASN B CA 1
ATOM 4056 C C . ASN B 1 232 ? 38.245 29.499 116.713 1.00 14.46 208 ASN B C 1
ATOM 4057 O O . ASN B 1 232 ? 37.921 28.740 115.805 1.00 15.12 208 ASN B O 1
ATOM 4062 N N . ALA B 1 233 ? 38.261 30.811 116.577 1.00 14.16 209 ALA B N 1
ATOM 4063 C CA . ALA B 1 233 ? 37.955 31.488 115.313 1.00 16.16 209 ALA B CA 1
ATOM 4064 C C . ALA B 1 233 ? 39.085 32.454 114.969 1.00 17.78 209 ALA B C 1
ATOM 4065 O O . ALA B 1 233 ? 38.862 33.598 114.567 1.00 19.67 209 ALA B O 1
ATOM 4067 N N . THR B 1 234 ? 40.319 32.017 115.203 1.00 15.26 210 THR B N 1
ATOM 4068 C CA . THR B 1 234 ? 41.520 32.754 114.816 1.00 16.77 210 THR B CA 1
ATOM 4069 C C . THR B 1 234 ? 42.313 31.885 113.863 1.00 15.95 210 THR B C 1
ATOM 4070 O O . THR B 1 234 ? 41.993 30.698 113.680 1.00 16.84 210 THR B O 1
ATOM 4074 N N . GLY B 1 235 ? 43.351 32.456 113.273 1.00 17.61 211 GLY B N 1
ATOM 4075 C CA . GLY B 1 235 ? 44.258 31.688 112.434 1.00 18.70 211 GLY B CA 1
ATOM 4076 C C . GLY B 1 235 ? 45.209 30.759 113.202 1.00 17.81 211 GLY B C 1
ATOM 4077 O O . GLY B 1 235 ? 45.947 29.970 112.599 1.00 16.71 211 GLY B O 1
ATOM 4078 N N . VAL B 1 236 ? 45.217 30.843 114.535 1.00 17.03 212 VAL B N 1
ATOM 4079 C CA . VAL B 1 236 ? 46.121 29.970 115.331 1.00 15.14 212 VAL B CA 1
ATOM 4080 C C . VAL B 1 236 ? 45.723 28.508 115.165 1.00 16.25 212 VAL B C 1
ATOM 4081 O O . VAL B 1 236 ? 44.520 28.176 115.237 1.00 15.87 212 VAL B O 1
ATOM 4085 N N . GLY B 1 237 ? 46.717 27.670 114.865 1.00 13.78 213 GLY B N 1
ATOM 4086 C CA . GLY B 1 237 ? 46.521 26.238 114.607 1.00 12.76 213 GLY B CA 1
ATOM 4087 C C . GLY B 1 237 ? 46.616 25.880 113.129 1.00 14.11 213 GLY B C 1
ATOM 4088 O O . GLY B 1 237 ? 46.781 24.733 112.782 1.00 14.96 213 GLY B O 1
ATOM 4089 N N . MET B 1 238 ? 46.485 26.899 112.280 1.00 15.02 214 MET B N 1
ATOM 4090 C CA . MET B 1 238 ? 46.640 26.776 110.821 1.00 17.23 214 MET B CA 1
ATOM 4091 C C . MET B 1 238 ? 47.909 27.549 110.422 1.00 16.05 214 MET B C 1
ATOM 4092 O O . MET B 1 238 ? 48.279 28.551 111.068 1.00 16.44 214 MET B O 1
ATOM 4097 N N A LYS B 1 239 ? 48.589 27.110 109.365 0.50 17.24 215 LYS B N 1
ATOM 4098 N N B LYS B 1 239 ? 48.548 27.134 109.331 0.50 16.66 215 LYS B N 1
ATOM 4099 C CA A LYS B 1 239 ? 49.780 27.823 108.881 0.50 17.27 215 LYS B CA 1
ATOM 4100 C CA B LYS B 1 239 ? 49.727 27.832 108.812 0.50 16.24 215 LYS B CA 1
ATOM 4101 C C A LYS B 1 239 ? 49.446 29.306 108.807 0.50 16.05 215 LYS B C 1
ATOM 4102 C C B LYS B 1 239 ? 49.426 29.330 108.791 0.50 15.52 215 LYS B C 1
ATOM 4103 O O A LYS B 1 239 ? 48.374 29.641 108.305 0.50 16.59 215 LYS B O 1
ATOM 4104 O O B LYS B 1 239 ? 48.353 29.701 108.318 0.50 16.88 215 LYS B O 1
ATOM 4115 N N . PRO B 1 240 ? 50.371 30.201 109.232 1.00 15.96 216 PRO B N 1
ATOM 4116 C CA . PRO B 1 240 ? 51.748 29.992 109.729 1.00 16.35 216 PRO B CA 1
ATOM 4117 C C . PRO B 1 240 ? 51.880 29.690 111.230 1.00 17.39 216 PRO B C 1
ATOM 4118 O O . PRO B 1 240 ? 52.959 29.810 111.794 1.00 19.26 216 PRO B O 1
ATOM 4122 N N . PHE B 1 241 ? 50.780 29.238 111.830 1.00 16.51 217 PHE B N 1
ATOM 4123 C CA . PHE B 1 241 ? 50.699 28.949 113.258 1.00 16.40 217 PHE B CA 1
ATOM 4124 C C . PHE B 1 241 ? 50.327 27.483 113.535 1.00 15.92 217 PHE B C 1
ATOM 4125 O O . PHE B 1 241 ? 49.664 27.173 114.533 1.00 15.71 217 PHE B O 1
ATOM 4133 N N . GLU B 1 242 ? 50.727 26.565 112.666 1.00 14.97 218 GLU B N 1
ATOM 4134 C CA . GLU B 1 242 ? 50.383 25.172 112.852 1.00 14.06 218 GLU B CA 1
ATOM 4135 C C . GLU B 1 242 ? 51.162 24.623 114.034 1.00 14.88 218 GLU B C 1
ATOM 4136 O O . GLU B 1 242 ? 52.376 24.863 114.196 1.00 16.13 218 GLU B O 1
ATOM 4142 N N . GLY B 1 243 ? 50.460 23.876 114.882 1.00 14.91 219 GLY B N 1
ATOM 4143 C CA . GLY B 1 243 ? 51.061 23.280 116.092 1.00 14.20 219 GLY B CA 1
ATOM 4144 C C . GLY B 1 243 ? 50.976 24.206 117.299 1.00 14.92 219 GLY B C 1
ATOM 4145 O O . GLY B 1 243 ? 51.379 23.840 118.382 1.00 14.97 219 GLY B O 1
ATOM 4146 N N . GLU B 1 244 ? 50.496 25.440 117.081 1.00 14.26 220 GLU B N 1
ATOM 4147 C CA . GLU B 1 244 ? 50.301 26.419 118.142 1.00 14.91 220 GLU B CA 1
ATOM 4148 C C . GLU B 1 244 ? 48.859 26.429 118.618 1.00 14.70 220 GLU B C 1
ATOM 4149 O O . GLU B 1 244 ? 47.936 26.050 117.880 1.00 15.54 220 GLU B O 1
ATOM 4155 N N . THR B 1 245 ? 48.667 26.834 119.876 1.00 14.97 221 THR B N 1
ATOM 4156 C CA . THR B 1 245 ? 47.350 26.989 120.450 1.00 15.30 221 THR B CA 1
ATOM 4157 C C . THR B 1 245 ? 47.279 28.237 121.342 1.00 16.53 221 THR B C 1
ATOM 4158 O O . THR B 1 245 ? 48.298 28.683 121.856 1.00 16.15 221 THR B O 1
ATOM 4162 N N . LEU B 1 246 ? 46.077 28.808 121.449 1.00 15.28 222 LEU B N 1
ATOM 4163 C CA . LEU B 1 246 ? 45.787 29.882 122.404 1.00 15.97 222 LEU B CA 1
ATOM 4164 C C . LEU B 1 246 ? 45.256 29.348 123.755 1.00 16.44 222 LEU B C 1
ATOM 4165 O O . LEU B 1 246 ? 45.071 30.114 124.670 1.00 18.48 222 LEU B O 1
ATOM 4170 N N . LEU B 1 247 ? 45.062 28.038 123.909 1.00 14.96 223 LEU B N 1
ATOM 4171 C CA . LEU B 1 247 ? 44.546 27.492 125.180 1.00 16.94 223 LEU B CA 1
ATOM 4172 C C . LEU B 1 247 ? 45.679 27.468 126.208 1.00 17.60 223 LEU B C 1
ATOM 4173 O O . LEU B 1 247 ? 46.710 26.824 125.952 1.00 17.76 223 LEU B O 1
ATOM 4178 N N . PRO B 1 248 ? 45.498 28.125 127.371 1.00 17.40 224 PRO B N 1
ATOM 4179 C CA . PRO B 1 248 ? 46.594 28.147 128.331 1.00 18.69 224 PRO B CA 1
ATOM 4180 C C . PRO B 1 248 ? 46.864 26.836 129.068 1.00 19.34 224 PRO B C 1
ATOM 4181 O O . PRO B 1 248 ? 48.004 26.507 129.329 1.00 21.88 224 PRO B O 1
ATOM 4185 N N A SER B 1 249 ? 45.798 26.118 129.407 0.50 17.50 225 SER B N 1
ATOM 4186 N N B SER B 1 249 ? 45.820 26.111 129.451 0.50 16.39 225 SER B N 1
ATOM 4187 C CA A SER B 1 249 ? 45.907 24.937 130.232 0.50 19.09 225 SER B CA 1
ATOM 4188 C CA B SER B 1 249 ? 46.006 24.832 130.125 0.50 17.24 225 SER B CA 1
ATOM 4189 C C A SER B 1 249 ? 44.831 23.911 129.908 0.50 17.25 225 SER B C 1
ATOM 4190 C C B SER B 1 249 ? 44.869 23.907 129.851 0.50 16.42 225 SER B C 1
ATOM 4191 O O A SER B 1 249 ? 43.643 24.244 129.761 0.50 16.30 225 SER B O 1
ATOM 4192 O O B SER B 1 249 ? 43.700 24.293 129.694 0.50 16.21 225 SER B O 1
ATOM 4197 N N . ALA B 1 250 ? 45.253 22.648 129.822 1.00 16.45 226 ALA B N 1
ATOM 4198 C CA . ALA B 1 250 ? 44.344 21.549 129.539 1.00 16.79 226 ALA B CA 1
ATOM 4199 C C . ALA B 1 250 ? 43.251 21.442 130.603 1.00 16.42 226 ALA B C 1
ATOM 4200 O O . ALA B 1 250 ? 42.110 21.047 130.285 1.00 16.70 226 ALA B O 1
ATOM 4202 N N . ASP B 1 251 ? 43.576 21.818 131.846 1.00 16.17 227 ASP B N 1
ATOM 4203 C CA . ASP B 1 251 ? 42.617 21.707 132.956 1.00 17.22 227 ASP B CA 1
ATOM 4204 C C . ASP B 1 251 ? 41.509 22.762 132.911 1.00 16.70 227 ASP B C 1
ATOM 4205 O O . ASP B 1 251 ? 40.614 22.776 133.782 1.00 17.93 227 ASP B O 1
ATOM 4210 N N . MET B 1 252 ? 41.521 23.605 131.884 1.00 15.27 228 MET B N 1
ATOM 4211 C CA . MET B 1 252 ? 40.408 24.541 131.637 1.00 15.14 228 MET B CA 1
ATOM 4212 C C . MET B 1 252 ? 39.277 23.800 130.900 1.00 14.93 228 MET B C 1
ATOM 4213 O O . MET B 1 252 ? 38.138 24.280 130.844 1.00 15.93 228 MET B O 1
ATOM 4218 N N . LEU B 1 253 ? 39.574 22.615 130.354 1.00 14.88 229 LEU B N 1
ATOM 4219 C CA . LEU B 1 253 ? 38.600 21.821 129.613 1.00 14.98 229 LEU B CA 1
ATOM 4220 C C . LEU B 1 253 ? 38.012 20.746 130.538 1.00 16.68 229 LEU B C 1
ATOM 4221 O O . LEU B 1 253 ? 38.533 20.497 131.627 1.00 19.04 229 LEU B O 1
ATOM 4226 N N . ARG B 1 254 ? 36.908 20.133 130.112 1.00 16.37 230 ARG B N 1
ATOM 4227 C CA . ARG B 1 254 ? 36.241 19.057 130.841 1.00 17.66 230 ARG B CA 1
ATOM 4228 C C . ARG B 1 254 ? 35.557 18.181 129.820 1.00 16.69 230 ARG B C 1
ATOM 4229 O O . ARG B 1 254 ? 35.260 18.635 128.717 1.00 16.00 230 ARG B O 1
ATOM 4237 N N . PRO B 1 255 ? 35.241 16.927 130.187 1.00 17.30 231 PRO B N 1
ATOM 4238 C CA . PRO B 1 255 ? 34.711 16.006 129.196 1.00 19.62 231 PRO B CA 1
ATOM 4239 C C . PRO B 1 255 ? 33.368 16.372 128.558 1.00 20.01 231 PRO B C 1
ATOM 4240 O O . PRO B 1 255 ? 33.117 15.991 127.423 1.00 22.16 231 PRO B O 1
ATOM 4244 N N . GLU B 1 256 ? 32.531 17.138 129.253 1.00 20.05 232 GLU B N 1
ATOM 4245 C CA . GLU B 1 256 ? 31.234 17.524 128.704 1.00 21.51 232 GLU B CA 1
ATOM 4246 C C . GLU B 1 256 ? 31.296 18.678 127.721 1.00 19.73 232 GLU B C 1
ATOM 4247 O O . GLU B 1 256 ? 30.361 18.897 126.961 1.00 20.80 232 GLU B O 1
ATOM 4253 N N . LEU B 1 257 ? 32.412 19.399 127.730 1.00 16.97 233 LEU B N 1
ATOM 4254 C CA . LEU B 1 257 ? 32.556 20.555 126.863 1.00 16.04 233 LEU B CA 1
ATOM 4255 C C . LEU B 1 257 ? 32.733 20.164 125.394 1.00 15.47 233 LEU B C 1
ATOM 4256 O O . LEU B 1 257 ? 33.345 19.137 125.100 1.00 17.36 233 LEU B O 1
ATOM 4261 N N . ILE B 1 258 ? 32.202 20.985 124.498 1.00 15.14 234 ILE B N 1
ATOM 4262 C CA . ILE B 1 258 ? 32.422 20.844 123.051 1.00 15.95 234 ILE B CA 1
ATOM 4263 C C . ILE B 1 258 ? 33.517 21.811 122.711 1.00 14.85 234 ILE B C 1
ATOM 4264 O O . ILE B 1 258 ? 33.412 23.004 123.062 1.00 14.71 234 ILE B O 1
ATOM 4269 N N . VAL B 1 259 ? 34.546 21.356 121.993 1.00 14.39 235 VAL B N 1
ATOM 4270 C CA . VAL B 1 259 ? 35.608 22.266 121.530 1.00 13.95 235 VAL B CA 1
ATOM 4271 C C . VAL B 1 259 ? 35.551 22.272 119.996 1.00 14.61 235 VAL B C 1
ATOM 4272 O O . VAL B 1 259 ? 35.587 21.220 119.340 1.00 14.55 235 VAL B O 1
ATOM 4276 N N . SER B 1 260 ? 35.440 23.470 119.452 1.00 14.07 236 SER B N 1
ATOM 4277 C CA . SER B 1 260 ? 35.247 23.690 118.025 1.00 15.08 236 SER B CA 1
ATOM 4278 C C . SER B 1 260 ? 36.345 24.547 117.424 1.00 15.45 236 SER B C 1
ATOM 4279 O O . SER B 1 260 ? 36.823 25.456 118.089 1.00 14.45 236 SER B O 1
ATOM 4282 N N . ASP B 1 261 ? 36.796 24.234 116.200 1.00 14.06 237 ASP B N 1
ATOM 4283 C CA . ASP B 1 261 ? 37.780 25.076 115.523 1.00 14.60 237 ASP B CA 1
ATOM 4284 C C . ASP B 1 261 ? 37.257 25.371 114.137 1.00 15.53 237 ASP B C 1
ATOM 4285 O O . ASP B 1 261 ? 36.661 24.494 113.507 1.00 18.45 237 ASP B O 1
ATOM 4290 N N . VAL B 1 262 ? 37.406 26.609 113.697 1.00 14.57 238 VAL B N 1
ATOM 4291 C CA . VAL B 1 262 ? 37.056 26.989 112.329 1.00 14.16 238 VAL B CA 1
ATOM 4292 C C . VAL B 1 262 ? 38.088 26.412 111.350 1.00 15.07 238 VAL B C 1
ATOM 4293 O O . VAL B 1 262 ? 37.806 26.233 110.178 1.00 15.60 238 VAL B O 1
ATOM 4297 N N . VAL B 1 263 ? 39.288 26.113 111.834 1.00 15.73 239 VAL B N 1
ATOM 4298 C CA . VAL B 1 263 ? 40.327 25.535 110.994 1.00 15.68 239 VAL B CA 1
ATOM 4299 C C . VAL B 1 263 ? 39.983 24.059 110.631 1.00 15.84 239 VAL B C 1
ATOM 4300 O O . VAL B 1 263 ? 39.483 23.307 111.467 1.00 15.08 239 VAL B O 1
ATOM 4304 N N . TYR B 1 264 ? 40.218 23.665 109.379 1.00 16.27 240 TYR B N 1
ATOM 4305 C CA . TYR B 1 264 ? 40.041 22.273 108.955 1.00 16.61 240 TYR B CA 1
ATOM 4306 C C . TYR B 1 264 ? 41.240 21.754 108.146 1.00 16.15 240 TYR B C 1
ATOM 4307 O O . TYR B 1 264 ? 41.241 20.601 107.729 1.00 17.31 240 TYR B O 1
ATOM 4316 N N . LYS B 1 265 ? 42.231 22.601 107.909 1.00 17.89 241 LYS B N 1
ATOM 4317 C CA . LYS B 1 265 ? 43.530 22.191 107.336 1.00 18.00 241 LYS B CA 1
ATOM 4318 C C . LYS B 1 265 ? 44.570 22.848 108.294 1.00 16.66 241 LYS B C 1
ATOM 4319 O O . LYS B 1 265 ? 44.828 24.055 108.225 1.00 19.20 241 LYS B O 1
ATOM 4325 N N . PRO B 1 266 ? 45.146 22.057 109.226 1.00 16.06 242 PRO B N 1
ATOM 4326 C CA . PRO B 1 266 ? 44.943 20.589 109.392 1.00 14.90 242 PRO B CA 1
ATOM 4327 C C . PRO B 1 266 ? 43.583 20.201 109.936 1.00 15.54 242 PRO B C 1
ATOM 4328 O O . PRO B 1 266 ? 42.902 21.036 110.527 1.00 15.88 242 PRO B O 1
ATOM 4332 N N . THR B 1 267 ? 43.195 18.940 109.725 1.00 16.70 243 THR B N 1
ATOM 4333 C CA . THR B 1 267 ? 41.914 18.426 110.189 1.00 16.68 243 THR B CA 1
ATOM 4334 C C . THR B 1 267 ? 41.819 18.318 111.725 1.00 16.49 243 THR B C 1
ATOM 4335 O O . THR B 1 267 ? 40.731 18.225 112.275 1.00 15.22 243 THR B O 1
ATOM 4339 N N . LYS B 1 268 ? 42.950 18.413 112.417 1.00 16.21 244 LYS B N 1
ATOM 4340 C CA . LYS B 1 268 ? 42.961 18.415 113.879 1.00 15.00 244 LYS B CA 1
ATOM 4341 C C . LYS B 1 268 ? 44.054 19.360 114.356 1.00 15.15 244 LYS B C 1
ATOM 4342 O O . LYS B 1 268 ? 45.232 19.016 114.303 1.00 16.08 244 LYS B O 1
ATOM 4348 N N . THR B 1 269 ? 43.665 20.584 114.685 1.00 15.11 245 THR B N 1
ATOM 4349 C CA . THR B 1 269 ? 44.586 21.564 115.229 1.00 13.98 245 THR B CA 1
ATOM 4350 C C . THR B 1 269 ? 45.098 21.107 116.590 1.00 15.12 245 THR B C 1
ATOM 4351 O O . THR B 1 269 ? 44.582 20.143 117.165 1.00 13.56 245 THR B O 1
ATOM 4355 N N . ARG B 1 270 ? 46.156 21.757 117.081 1.00 14.28 246 ARG B N 1
ATOM 4356 C CA . ARG B 1 270 ? 46.666 21.411 118.408 1.00 14.39 246 ARG B CA 1
ATOM 4357 C C . ARG B 1 270 ? 45.575 21.572 119.451 1.00 14.72 246 ARG B C 1
ATOM 4358 O O . ARG B 1 270 ? 45.467 20.728 120.359 1.00 14.52 246 ARG B O 1
ATOM 4366 N N . LEU B 1 271 ? 44.772 22.625 119.364 1.00 14.05 247 LEU B N 1
ATOM 4367 C CA . LEU B 1 271 ? 43.624 22.777 120.281 1.00 13.14 247 LEU B CA 1
ATOM 4368 C C . LEU B 1 271 ? 42.745 21.514 120.259 1.00 12.71 247 LEU B C 1
ATOM 4369 O O . LEU B 1 271 ? 42.360 21.054 121.327 1.00 12.97 247 LEU B O 1
ATOM 4374 N N . LEU B 1 272 ? 42.330 21.052 119.078 1.00 14.69 248 LEU B N 1
ATOM 4375 C CA . LEU B 1 272 ? 41.477 19.833 119.019 1.00 13.95 248 LEU B CA 1
ATOM 4376 C C . LEU B 1 272 ? 42.173 18.615 119.586 1.00 14.81 248 LEU B C 1
ATOM 4377 O O . LEU B 1 272 ? 41.523 17.802 120.229 1.00 14.01 248 LEU B O 1
ATOM 4382 N N . GLU B 1 273 ? 43.483 18.487 119.385 1.00 13.48 249 GLU B N 1
ATOM 4383 C CA . GLU B 1 273 ? 44.204 17.369 119.984 1.00 14.46 249 GLU B CA 1
ATOM 4384 C C . GLU B 1 273 ? 44.088 17.438 121.519 1.00 14.17 249 GLU B C 1
ATOM 4385 O O . GLU B 1 273 ? 43.830 16.429 122.166 1.00 14.78 249 GLU B O 1
ATOM 4391 N N . ILE B 1 274 ? 44.342 18.590 122.110 1.00 13.44 250 ILE B N 1
ATOM 4392 C CA . ILE B 1 274 ? 44.277 18.752 123.548 1.00 12.22 250 ILE B CA 1
ATOM 4393 C C . ILE B 1 274 ? 42.869 18.455 124.022 1.00 12.76 250 ILE B C 1
ATOM 4394 O O . ILE B 1 274 ? 42.669 17.771 125.030 1.00 14.15 250 ILE B O 1
ATOM 4399 N N . ALA B 1 275 ? 41.866 18.943 123.285 1.00 13.32 251 ALA B N 1
ATOM 4400 C CA . ALA B 1 275 ? 40.480 18.665 123.640 1.00 13.27 251 ALA B CA 1
ATOM 4401 C C . ALA B 1 275 ? 40.199 17.182 123.649 1.00 13.92 251 ALA B C 1
ATOM 4402 O O . ALA B 1 275 ? 39.579 16.664 124.576 1.00 13.96 251 ALA B O 1
ATOM 4404 N N . GLU B 1 276 ? 40.656 16.480 122.625 1.00 13.18 252 GLU B N 1
ATOM 4405 C CA . GLU B 1 276 ? 40.470 15.028 122.598 1.00 13.70 252 GLU B CA 1
ATOM 4406 C C . GLU B 1 276 ? 41.146 14.378 123.827 1.00 14.63 252 GLU B C 1
ATOM 4407 O O . GLU B 1 276 ? 40.604 13.443 124.456 1.00 14.53 252 GLU B O 1
ATOM 4413 N N . GLU B 1 277 ? 42.355 14.838 124.145 1.00 13.28 253 GLU B N 1
ATOM 4414 C CA . GLU B 1 277 ? 43.112 14.308 125.303 1.00 14.21 253 GLU B CA 1
ATOM 4415 C C . GLU B 1 277 ? 42.357 14.511 126.616 1.00 14.63 253 GLU B C 1
ATOM 4416 O O . GLU B 1 277 ? 42.576 13.803 127.586 1.00 15.72 253 GLU B O 1
ATOM 4422 N N . GLN B 1 278 ? 41.556 15.572 126.682 1.00 14.16 254 GLN B N 1
ATOM 4423 C CA . GLN B 1 278 ? 40.759 15.834 127.881 1.00 15.10 254 GLN B CA 1
ATOM 4424 C C . GLN B 1 278 ? 39.374 15.207 127.863 1.00 15.33 254 GLN B C 1
ATOM 4425 O O . GLN B 1 278 ? 38.614 15.365 128.841 1.00 16.65 254 GLN B O 1
ATOM 4431 N N . GLY B 1 279 ? 39.045 14.477 126.795 1.00 13.26 255 GLY B N 1
ATOM 4432 C CA . GLY B 1 279 ? 37.753 13.801 126.693 1.00 15.79 255 GLY B CA 1
ATOM 4433 C C . GLY B 1 279 ? 36.624 14.611 126.103 1.00 15.54 255 GLY B C 1
ATOM 4434 O O . GLY B 1 279 ? 35.458 14.218 126.153 1.00 15.98 255 GLY B O 1
ATOM 4435 N N . CYS B 1 280 ? 36.915 15.791 125.596 1.00 16.29 256 CYS B N 1
ATOM 4436 C CA . CYS B 1 280 ? 35.875 16.600 125.046 1.00 15.89 256 CYS B CA 1
ATOM 4437 C C . CYS B 1 280 ? 35.341 16.145 123.709 1.00 17.50 256 CYS B C 1
ATOM 4438 O O . CYS B 1 280 ? 35.991 15.375 123.006 1.00 18.16 256 CYS B O 1
ATOM 4441 N N A GLN B 1 281 ? 34.125 16.583 123.377 0.70 18.65 257 GLN B N 1
ATOM 4442 N N B GLN B 1 281 ? 34.164 16.659 123.357 0.30 18.06 257 GLN B N 1
ATOM 4443 C CA A GLN B 1 281 ? 33.591 16.402 122.029 0.70 18.36 257 GLN B CA 1
ATOM 4444 C CA B GLN B 1 281 ? 33.605 16.447 122.041 0.30 17.66 257 GLN B CA 1
ATOM 4445 C C A GLN B 1 281 ? 34.282 17.483 121.201 0.70 16.44 257 GLN B C 1
ATOM 4446 C C B GLN B 1 281 ? 34.336 17.487 121.212 0.30 16.51 257 GLN B C 1
ATOM 4447 O O A GLN B 1 281 ? 34.490 18.589 121.689 0.70 17.11 257 GLN B O 1
ATOM 4448 O O B GLN B 1 281 ? 34.682 18.554 121.729 0.30 16.45 257 GLN B O 1
ATOM 4459 N N . THR B 1 282 ? 34.592 17.185 119.947 1.00 16.10 258 THR B N 1
ATOM 4460 C CA . THR B 1 282 ? 35.290 18.123 119.077 1.00 15.59 258 THR B CA 1
ATOM 4461 C C . THR B 1 282 ? 34.700 18.192 117.682 1.00 16.10 258 THR B C 1
ATOM 4462 O O . THR B 1 282 ? 34.082 17.251 117.181 1.00 17.19 258 THR B O 1
ATOM 4466 N N . LEU B 1 283 ? 34.903 19.336 117.048 1.00 15.61 259 LEU B N 1
ATOM 4467 C CA . LEU B 1 283 ? 34.488 19.503 115.688 1.00 16.67 259 LEU B CA 1
ATOM 4468 C C . LEU B 1 283 ? 35.384 20.526 115.007 1.00 15.38 259 LEU B C 1
ATOM 4469 O O . LEU B 1 283 ? 35.557 21.647 115.503 1.00 16.83 259 LEU B O 1
ATOM 4474 N N . ASN B 1 284 ? 35.927 20.173 113.853 1.00 15.73 260 ASN B N 1
ATOM 4475 C CA . ASN B 1 284 ? 36.734 21.093 113.043 1.00 14.75 260 ASN B CA 1
ATOM 4476 C C . ASN B 1 284 ? 35.837 21.920 112.124 1.00 15.65 260 ASN B C 1
ATOM 4477 O O . ASN B 1 284 ? 34.615 21.826 112.192 1.00 15.57 260 ASN B O 1
ATOM 4482 N N . GLY B 1 285 ? 36.441 22.743 111.271 1.00 16.16 261 GLY B N 1
ATOM 4483 C CA . GLY B 1 285 ? 35.686 23.670 110.431 1.00 17.17 261 GLY B CA 1
ATOM 4484 C C . GLY B 1 285 ? 35.149 23.150 109.108 1.00 17.51 261 GLY B C 1
ATOM 4485 O O . GLY B 1 285 ? 34.611 23.940 108.343 1.00 16.48 261 GLY B O 1
ATOM 4486 N N . LEU B 1 286 ? 35.263 21.864 108.840 1.00 17.12 262 LEU B N 1
ATOM 4487 C CA . LEU B 1 286 ? 34.826 21.314 107.519 1.00 17.05 262 LEU B CA 1
ATOM 4488 C C . LEU B 1 286 ? 33.322 21.493 107.304 1.00 17.96 262 LEU B C 1
ATOM 4489 O O . LEU B 1 286 ? 32.893 21.966 106.253 1.00 18.72 262 LEU B O 1
ATOM 4494 N N . GLY B 1 287 ? 32.540 21.198 108.324 1.00 17.66 263 GLY B N 1
ATOM 4495 C CA . GLY B 1 287 ? 31.078 21.374 108.255 1.00 18.47 263 GLY B CA 1
ATOM 4496 C C . GLY B 1 287 ? 30.692 22.834 107.990 1.00 18.74 263 GLY B C 1
ATOM 4497 O O . GLY B 1 287 ? 29.781 23.110 107.169 1.00 18.11 263 GLY B O 1
ATOM 4498 N N . MET B 1 288 ? 31.375 23.777 108.634 1.00 18.85 264 MET B N 1
ATOM 4499 C CA . MET B 1 288 ? 31.129 25.182 108.421 1.00 18.46 264 MET B CA 1
ATOM 4500 C C . MET B 1 288 ? 31.301 25.527 106.940 1.00 19.10 264 MET B C 1
ATOM 4501 O O . MET B 1 288 ? 30.487 26.261 106.343 1.00 19.53 264 MET B O 1
ATOM 4506 N N . MET B 1 289 ? 32.367 25.003 106.349 1.00 16.70 265 MET B N 1
ATOM 4507 C CA . MET B 1 289 ? 32.665 25.250 104.940 1.00 18.24 265 MET B CA 1
ATOM 4508 C C . MET B 1 289 ? 31.559 24.693 104.041 1.00 19.03 265 MET B C 1
ATOM 4509 O O . MET B 1 289 ? 31.079 25.392 103.130 1.00 18.91 265 MET B O 1
ATOM 4514 N N . LEU B 1 290 ? 31.143 23.460 104.317 1.00 17.29 266 LEU B N 1
ATOM 4515 C CA . LEU B 1 290 ? 30.138 22.805 103.501 1.00 17.50 266 LEU B CA 1
ATOM 4516 C C . LEU B 1 290 ? 28.775 23.470 103.605 1.00 18.19 266 LEU B C 1
ATOM 4517 O O . LEU B 1 290 ? 28.126 23.695 102.586 1.00 17.60 266 LEU B O 1
ATOM 4522 N N . TRP B 1 291 ? 28.360 23.797 104.829 1.00 18.36 267 TRP B N 1
ATOM 4523 C CA . TRP B 1 291 ? 27.020 24.334 105.044 1.00 16.46 267 TRP B CA 1
ATOM 4524 C C . TRP B 1 291 ? 26.886 25.772 104.635 1.00 17.44 267 TRP B C 1
ATOM 4525 O O . TRP B 1 291 ? 25.788 26.206 104.286 1.00 18.46 267 TRP B O 1
ATOM 4536 N N . GLN B 1 292 ? 27.973 26.514 104.660 1.00 16.61 268 GLN B N 1
ATOM 4537 C CA . GLN B 1 292 ? 27.875 27.891 104.150 1.00 16.34 268 GLN B CA 1
ATOM 4538 C C . GLN B 1 292 ? 27.663 27.826 102.611 1.00 17.28 268 GLN B C 1
ATOM 4539 O O . GLN B 1 292 ? 26.932 28.623 102.020 1.00 17.51 268 GLN B O 1
ATOM 4545 N N . GLY B 1 293 ? 28.331 26.875 101.975 1.00 17.30 269 GLY B N 1
ATOM 4546 C CA . GLY B 1 293 ? 28.154 26.617 100.547 1.00 17.37 269 GLY B CA 1
ATOM 4547 C C . GLY B 1 293 ? 26.724 26.150 100.232 1.00 16.41 269 GLY B C 1
ATOM 4548 O O . GLY B 1 293 ? 26.087 26.612 99.269 1.00 17.13 269 GLY B O 1
ATOM 4549 N N . ALA B 1 294 ? 26.174 25.276 101.073 1.00 16.46 270 ALA B N 1
ATOM 4550 C CA . ALA B 1 294 ? 24.795 24.781 100.890 1.00 16.84 270 ALA B CA 1
ATOM 4551 C C . ALA B 1 294 ? 23.787 25.923 100.981 1.00 17.54 270 ALA B C 1
ATOM 4552 O O . ALA B 1 294 ? 22.796 25.983 100.211 1.00 17.69 270 ALA B O 1
ATOM 4554 N N . LYS B 1 295 ? 24.033 26.848 101.895 1.00 17.56 271 LYS B N 1
ATOM 4555 C CA . LYS B 1 295 ? 23.112 27.946 102.075 1.00 17.80 271 LYS B CA 1
ATOM 4556 C C . LYS B 1 295 ? 23.122 28.846 100.825 1.00 17.58 271 LYS B C 1
ATOM 4557 O O . LYS B 1 295 ? 22.069 29.208 100.291 1.00 18.29 271 LYS B O 1
ATOM 4563 N N . ALA B 1 296 ? 24.315 29.230 100.361 1.00 17.25 272 ALA B N 1
ATOM 4564 C CA . ALA B 1 296 ? 24.420 30.031 99.147 1.00 17.39 272 ALA B CA 1
ATOM 4565 C C . ALA B 1 296 ? 23.828 29.309 97.925 1.00 16.74 272 ALA B C 1
ATOM 4566 O O . ALA B 1 296 ? 23.122 29.904 97.110 1.00 16.25 272 ALA B O 1
ATOM 4568 N N . PHE B 1 297 ? 24.081 28.001 97.822 1.00 16.17 273 PHE B N 1
ATOM 4569 C CA . PHE B 1 297 ? 23.582 27.188 96.708 1.00 16.70 273 PHE B CA 1
ATOM 4570 C C . PHE B 1 297 ? 22.051 27.259 96.602 1.00 16.52 273 PHE B C 1
ATOM 4571 O O . PHE B 1 297 ? 21.499 27.416 95.489 1.00 18.65 273 PHE B O 1
ATOM 4579 N N . GLU B 1 298 ? 21.373 27.198 97.747 1.00 15.46 274 GLU B N 1
ATOM 4580 C CA . GLU B 1 298 ? 19.883 27.295 97.753 1.00 18.07 274 GLU B CA 1
ATOM 4581 C C . GLU B 1 298 ? 19.403 28.690 97.414 1.00 17.71 274 GLU B C 1
ATOM 4582 O O . GLU B 1 298 ? 18.397 28.853 96.688 1.00 18.23 274 GLU B O 1
ATOM 4588 N N . ILE B 1 299 ? 20.088 29.701 97.940 1.00 16.24 275 ILE B N 1
ATOM 4589 C CA . ILE B 1 299 ? 19.759 31.095 97.641 1.00 16.60 275 ILE B CA 1
ATOM 4590 C C . ILE B 1 299 ? 19.788 31.294 96.101 1.00 16.57 275 ILE B C 1
ATOM 4591 O O . ILE B 1 299 ? 18.923 31.953 95.539 1.00 18.68 275 ILE B O 1
ATOM 4596 N N . TRP B 1 300 ? 20.771 30.712 95.424 1.00 16.05 276 TRP B N 1
ATOM 4597 C CA . TRP B 1 300 ? 20.860 30.917 93.985 1.00 15.74 276 TRP B CA 1
ATOM 4598 C C . TRP B 1 300 ? 19.928 30.054 93.160 1.00 15.41 276 TRP B C 1
ATOM 4599 O O . TRP B 1 300 ? 19.283 30.547 92.230 1.00 17.55 276 TRP B O 1
ATOM 4610 N N . THR B 1 301 ? 19.908 28.764 93.484 1.00 16.05 277 THR B N 1
ATOM 4611 C CA . THR B 1 301 ? 19.201 27.741 92.672 1.00 16.90 277 THR B CA 1
ATOM 4612 C C . THR B 1 301 ? 17.841 27.305 93.135 1.00 17.70 277 THR B C 1
ATOM 4613 O O . THR B 1 301 ? 17.088 26.710 92.355 1.00 19.01 277 THR B O 1
ATOM 4617 N N . HIS B 1 302 ? 17.538 27.525 94.406 1.00 17.80 278 HIS B N 1
ATOM 4618 C CA . HIS B 1 302 ? 16.297 27.089 95.009 1.00 18.51 278 HIS B CA 1
ATOM 4619 C C . HIS B 1 302 ? 16.147 25.589 94.918 1.00 20.24 278 HIS B C 1
ATOM 4620 O O . HIS B 1 302 ? 15.032 25.048 94.824 1.00 21.76 278 HIS B O 1
ATOM 4627 N N . LYS B 1 303 ? 17.310 24.935 94.977 1.00 19.50 279 LYS B N 1
ATOM 4628 C CA . LYS B 1 303 ? 17.394 23.503 95.113 1.00 21.05 279 LYS B CA 1
ATOM 4629 C C . LYS B 1 303 ? 18.388 23.230 96.239 1.00 22.58 279 LYS B C 1
ATOM 4630 O O . LYS B 1 303 ? 19.266 24.015 96.516 1.00 21.83 279 LYS B O 1
ATOM 4636 N N . GLU B 1 304 ? 18.187 22.112 96.914 1.00 25.69 280 GLU B N 1
ATOM 4637 C CA . GLU B 1 304 ? 19.032 21.716 98.023 1.00 25.16 280 GLU B CA 1
ATOM 4638 C C . GLU B 1 304 ? 20.337 21.104 97.532 1.00 23.89 280 GLU B C 1
ATOM 4639 O O . GLU B 1 304 ? 20.317 20.188 96.712 1.00 25.92 280 GLU B O 1
ATOM 4645 N N . MET B 1 305 ? 21.476 21.576 98.054 1.00 22.75 281 MET B N 1
ATOM 4646 C CA . MET B 1 305 ? 22.791 20.995 97.715 1.00 22.46 281 MET B CA 1
ATOM 4647 C C . MET B 1 305 ? 22.947 19.636 98.366 1.00 25.79 281 MET B C 1
ATOM 4648 O O . MET B 1 305 ? 22.583 19.491 99.511 1.00 26.72 281 MET B O 1
ATOM 4653 N N . PRO B 1 306 ? 23.518 18.653 97.640 1.00 24.80 282 PRO B N 1
ATOM 4654 C CA . PRO B 1 306 ? 23.751 17.298 98.213 1.00 27.03 282 PRO B CA 1
ATOM 4655 C C . PRO B 1 306 ? 25.075 17.304 99.000 1.00 26.49 282 PRO B C 1
ATOM 4656 O O . PRO B 1 306 ? 26.119 16.927 98.465 1.00 27.00 282 PRO B O 1
ATOM 4660 N N . VAL B 1 307 ? 25.010 17.735 100.268 1.00 25.24 283 VAL B N 1
ATOM 4661 C CA . VAL B 1 307 ? 26.199 17.956 101.088 1.00 26.07 283 VAL B CA 1
ATOM 4662 C C . VAL B 1 307 ? 27.065 16.717 101.327 1.00 27.24 283 VAL B C 1
ATOM 4663 O O . VAL B 1 307 ? 28.298 16.787 101.271 1.00 27.35 283 VAL B O 1
ATOM 4667 N N A ASP B 1 308 ? 26.422 15.590 101.604 0.50 28.98 284 ASP B N 1
ATOM 4668 N N B ASP B 1 308 ? 26.425 15.591 101.606 0.50 28.98 284 ASP B N 1
ATOM 4669 C CA A ASP B 1 308 ? 27.144 14.347 101.831 0.50 30.04 284 ASP B CA 1
ATOM 4670 C CA B ASP B 1 308 ? 27.152 14.352 101.823 0.50 30.07 284 ASP B CA 1
ATOM 4671 C C A ASP B 1 308 ? 27.918 13.950 100.572 0.50 29.53 284 ASP B C 1
ATOM 4672 C C B ASP B 1 308 ? 27.920 13.949 100.568 0.50 29.54 284 ASP B C 1
ATOM 4673 O O A ASP B 1 308 ? 29.067 13.504 100.649 0.50 29.26 284 ASP B O 1
ATOM 4674 O O B ASP B 1 308 ? 29.067 13.498 100.643 0.50 29.28 284 ASP B O 1
ATOM 4683 N N . TYR B 1 309 ? 27.286 14.133 99.414 1.00 29.51 285 TYR B N 1
ATOM 4684 C CA . TYR B 1 309 ? 27.917 13.823 98.133 1.00 28.72 285 TYR B CA 1
ATOM 4685 C C . TYR B 1 309 ? 29.148 14.710 97.957 1.00 26.58 285 TYR B C 1
ATOM 4686 O O . TYR B 1 309 ? 30.215 14.218 97.618 1.00 25.08 285 TYR B O 1
ATOM 4695 N N . ILE B 1 310 ? 29.003 16.018 98.211 1.00 24.39 286 ILE B N 1
ATOM 4696 C CA . ILE B 1 310 ? 30.124 16.940 98.088 1.00 25.30 286 ILE B CA 1
ATOM 4697 C C . ILE B 1 310 ? 31.259 16.602 99.074 1.00 25.51 286 ILE B C 1
ATOM 4698 O O . ILE B 1 310 ? 32.440 16.624 98.713 1.00 27.11 286 ILE B O 1
ATOM 4703 N N . LYS B 1 311 ? 30.911 16.292 100.313 1.00 26.31 287 LYS B N 1
ATOM 4704 C CA . LYS B 1 311 ? 31.931 15.953 101.294 1.00 27.77 287 LYS B CA 1
ATOM 4705 C C . LYS B 1 311 ? 32.756 14.767 100.812 1.00 28.92 287 LYS B C 1
ATOM 4706 O O . LYS B 1 311 ? 33.971 14.750 100.959 1.00 28.08 287 LYS B O 1
ATOM 4712 N N . GLU B 1 312 ? 32.088 13.778 100.227 1.00 30.25 288 GLU B N 1
ATOM 4713 C CA . GLU B 1 312 ? 32.782 12.595 99.719 1.00 32.87 288 GLU B CA 1
ATOM 4714 C C . GLU B 1 312 ? 33.713 12.894 98.526 1.00 33.76 288 GLU B C 1
ATOM 4715 O O . GLU B 1 312 ? 34.782 12.296 98.414 1.00 34.69 288 GLU B O 1
ATOM 4721 N N A ILE B 1 313 ? 33.313 13.795 97.634 0.50 34.01 289 ILE B N 1
ATOM 4722 N N B ILE B 1 313 ? 33.299 13.804 97.649 0.50 33.40 289 ILE B N 1
ATOM 4723 C CA A ILE B 1 313 ? 34.173 14.114 96.487 0.50 34.78 289 ILE B CA 1
ATOM 4724 C CA B ILE B 1 313 ? 34.120 14.169 96.494 0.50 33.64 289 ILE B CA 1
ATOM 4725 C C A ILE B 1 313 ? 35.353 15.001 96.896 0.50 35.07 289 ILE B C 1
ATOM 4726 C C B ILE B 1 313 ? 35.344 14.978 96.916 0.50 34.43 289 ILE B C 1
ATOM 4727 O O A ILE B 1 313 ? 36.395 14.959 96.255 0.50 35.29 289 ILE B O 1
ATOM 4728 O O B ILE B 1 313 ? 36.404 14.850 96.316 0.50 34.44 289 ILE B O 1
ATOM 4737 N N . LEU B 1 314 ? 35.202 15.784 97.967 1.00 35.67 290 LEU B N 1
ATOM 4738 C CA . LEU B 1 314 ? 36.307 16.621 98.457 1.00 38.97 290 LEU B CA 1
ATOM 4739 C C . LEU B 1 314 ? 37.288 15.854 99.367 1.00 42.66 290 LEU B C 1
ATOM 4740 O O . LEU B 1 314 ? 38.201 16.453 99.919 1.00 43.93 290 LEU B O 1
ATOM 4745 N N . PHE B 1 315 ? 37.105 14.534 99.502 1.00 47.39 291 PHE B N 1
ATOM 4746 C CA . PHE B 1 315 ? 37.978 13.662 100.323 1.00 51.46 291 PHE B CA 1
ATOM 4747 C C . PHE B 1 315 ? 37.778 13.878 101.817 1.00 52.99 291 PHE B C 1
ATOM 4748 O O . PHE B 1 315 ? 37.950 12.946 102.616 1.00 55.53 291 PHE B O 1
ATOM 4757 N N . ASN C 1 27 ? -14.209 56.849 40.652 1.00 54.21 3 ASN C N 1
ATOM 4758 C CA . ASN C 1 27 ? -13.460 56.011 41.636 1.00 53.13 3 ASN C CA 1
ATOM 4759 C C . ASN C 1 27 ? -11.964 55.993 41.347 1.00 51.24 3 ASN C C 1
ATOM 4760 O O . ASN C 1 27 ? -11.523 56.367 40.252 1.00 52.43 3 ASN C O 1
ATOM 4765 N N . LYS C 1 28 ? -11.183 55.521 42.315 1.00 47.89 4 LYS C N 1
ATOM 4766 C CA . LYS C 1 28 ? -9.740 55.487 42.146 1.00 44.91 4 LYS C CA 1
ATOM 4767 C C . LYS C 1 28 ? -9.258 54.245 41.402 1.00 41.32 4 LYS C C 1
ATOM 4768 O O . LYS C 1 28 ? -8.135 54.227 40.927 1.00 40.94 4 LYS C O 1
ATOM 4774 N N . ILE C 1 29 ? -10.091 53.212 41.307 1.00 38.62 5 ILE C N 1
ATOM 4775 C CA . ILE C 1 29 ? -9.689 51.993 40.579 1.00 36.26 5 ILE C CA 1
ATOM 4776 C C . ILE C 1 29 ? -9.683 52.250 39.070 1.00 36.23 5 ILE C C 1
ATOM 4777 O O . ILE C 1 29 ? -10.685 52.704 38.518 1.00 37.23 5 ILE C O 1
ATOM 4782 N N . THR C 1 30 ? -8.562 51.968 38.409 1.00 33.78 6 THR C N 1
ATOM 4783 C CA . THR C 1 30 ? -8.457 52.143 36.956 1.00 33.71 6 THR C CA 1
ATOM 4784 C C . THR C 1 30 ? -8.161 50.834 36.199 1.00 31.68 6 THR C C 1
ATOM 4785 O O . THR C 1 30 ? -8.265 50.798 34.966 1.00 31.81 6 THR C O 1
ATOM 4789 N N . GLU C 1 31 ? -7.736 49.786 36.910 1.00 27.05 7 GLU C N 1
ATOM 4790 C CA . GLU C 1 31 ? -7.523 48.479 36.279 1.00 25.79 7 GLU C CA 1
ATOM 4791 C C . GLU C 1 31 ? -8.882 47.828 36.008 1.00 24.11 7 GLU C C 1
ATOM 4792 O O . GLU C 1 31 ? -9.670 47.608 36.949 1.00 25.17 7 GLU C O 1
ATOM 4798 N N . ARG C 1 32 ? -9.154 47.481 34.747 1.00 21.05 8 ARG C N 1
ATOM 4799 C CA . ARG C 1 32 ? -10.430 46.855 34.425 1.00 21.18 8 ARG C CA 1
ATOM 4800 C C . ARG C 1 32 ? -10.523 45.388 34.856 1.00 19.43 8 ARG C C 1
ATOM 4801 O O . ARG C 1 32 ? -11.605 44.844 34.892 1.00 21.01 8 ARG C O 1
ATOM 4809 N N . ILE C 1 33 ? -9.397 44.763 35.183 1.00 19.48 9 ILE C N 1
ATOM 4810 C CA . ILE C 1 33 ? -9.368 43.356 35.519 1.00 18.79 9 ILE C CA 1
ATOM 4811 C C . ILE C 1 33 ? -9.652 43.168 36.991 1.00 19.43 9 ILE C C 1
ATOM 4812 O O . ILE C 1 33 ? -8.910 43.659 37.861 1.00 20.68 9 ILE C O 1
ATOM 4817 N N . THR C 1 34 ? -10.721 42.415 37.276 1.00 17.46 10 THR C N 1
ATOM 4818 C CA . THR C 1 34 ? -11.160 42.134 38.631 1.00 17.01 10 THR C CA 1
ATOM 4819 C C . THR C 1 34 ? -11.324 40.636 38.786 1.00 17.34 10 THR C C 1
ATOM 4820 O O . THR C 1 34 ? -10.903 39.878 37.919 1.00 18.48 10 THR C O 1
ATOM 4824 N N . GLY C 1 35 ? -11.947 40.216 39.899 1.00 17.40 11 GLY C N 1
ATOM 4825 C CA . GLY C 1 35 ? -12.226 38.800 40.100 1.00 16.68 11 GLY C CA 1
ATOM 4826 C C . GLY C 1 35 ? -13.304 38.272 39.177 1.00 17.30 11 GLY C C 1
ATOM 4827 O O . GLY C 1 35 ? -13.520 37.085 39.120 1.00 17.79 11 GLY C O 1
ATOM 4828 N N . HIS C 1 36 ? -13.984 39.160 38.469 1.00 15.94 12 HIS C N 1
ATOM 4829 C CA . HIS C 1 36 ? -15.021 38.750 37.505 1.00 16.25 12 HIS C CA 1
ATOM 4830 C C . HIS C 1 36 ? -14.478 38.486 36.120 1.00 17.22 12 HIS C C 1
ATOM 4831 O O . HIS C 1 36 ? -15.112 37.798 35.319 1.00 17.75 12 HIS C O 1
ATOM 4838 N N . THR C 1 37 ? -13.266 38.950 35.844 1.00 17.88 13 THR C N 1
ATOM 4839 C CA . THR C 1 37 ? -12.685 38.841 34.516 1.00 15.81 13 THR C CA 1
ATOM 4840 C C . THR C 1 37 ? -12.326 37.396 34.151 1.00 14.83 13 THR C C 1
ATOM 4841 O O . THR C 1 37 ? -11.705 36.694 34.932 1.00 17.57 13 THR C O 1
ATOM 4845 N N . GLU C 1 38 ? -12.705 36.988 32.936 1.00 14.94 14 GLU C N 1
ATOM 4846 C CA . GLU C 1 38 ? -12.440 35.632 32.423 1.00 15.13 14 GLU C CA 1
ATOM 4847 C C . GLU C 1 38 ? -11.285 35.659 31.448 1.00 16.20 14 GLU C C 1
ATOM 4848 O O . GLU C 1 38 ? -10.956 36.685 30.879 1.00 17.54 14 GLU C O 1
ATOM 4854 N N . LEU C 1 39 ? -10.673 34.516 31.272 1.00 15.17 15 LEU C N 1
ATOM 4855 C CA . LEU C 1 39 ? -9.480 34.380 30.467 1.00 14.97 15 LEU C CA 1
ATOM 4856 C C . LEU C 1 39 ? -9.717 33.648 29.160 1.00 15.38 15 LEU C C 1
ATOM 4857 O O . LEU C 1 39 ? -10.396 32.598 29.132 1.00 15.32 15 LEU C O 1
ATOM 4862 N N . ILE C 1 40 ? -9.107 34.169 28.094 1.00 14.06 16 ILE C N 1
ATOM 4863 C CA . ILE C 1 40 ? -9.009 33.475 26.780 1.00 13.21 16 ILE C CA 1
ATOM 4864 C C . ILE C 1 40 ? -7.509 33.242 26.599 1.00 13.85 16 ILE C C 1
ATOM 4865 O O . ILE C 1 40 ? -6.709 34.173 26.802 1.00 15.92 16 ILE C O 1
ATOM 4870 N N . GLY C 1 41 ? -7.099 32.011 26.305 1.00 14.34 17 GLY C N 1
ATOM 4871 C CA . GLY C 1 41 ? -5.683 31.723 26.167 1.00 15.15 17 GLY C CA 1
ATOM 4872 C C . GLY C 1 41 ? -5.149 31.645 24.762 1.00 14.41 17 GLY C C 1
ATOM 4873 O O . GLY C 1 41 ? -5.888 31.738 23.784 1.00 15.13 17 GLY C O 1
ATOM 4874 N N . LEU C 1 42 ? -3.830 31.505 24.697 1.00 13.91 18 LEU C N 1
ATOM 4875 C CA . LEU C 1 42 ? -3.097 31.271 23.446 1.00 14.98 18 LEU C CA 1
ATOM 4876 C C . LEU C 1 42 ? -1.961 30.321 23.851 1.00 15.78 18 LEU C C 1
ATOM 4877 O O . LEU C 1 42 ? -1.139 30.687 24.687 1.00 16.55 18 LEU C O 1
ATOM 4882 N N . ILE C 1 43 ? -1.930 29.126 23.270 1.00 16.21 19 ILE C N 1
ATOM 4883 C CA . ILE C 1 43 ? -0.935 28.134 23.635 1.00 15.72 19 ILE C CA 1
ATOM 4884 C C . ILE C 1 43 ? -0.109 27.719 22.417 1.00 16.47 19 ILE C C 1
ATOM 4885 O O . ILE C 1 43 ? -0.623 27.152 21.434 1.00 17.39 19 ILE C O 1
ATOM 4890 N N . ALA C 1 44 ? 1.192 27.982 22.527 1.00 16.90 20 ALA C N 1
ATOM 4891 C CA . ALA C 1 44 ? 2.151 27.763 21.444 1.00 17.56 20 ALA C CA 1
ATOM 4892 C C . ALA C 1 44 ? 3.553 28.040 21.983 1.00 18.92 20 ALA C C 1
ATOM 4893 O O . ALA C 1 44 ? 3.713 28.494 23.101 1.00 18.06 20 ALA C O 1
ATOM 4895 N N . THR C 1 45 ? 4.576 27.726 21.189 1.00 18.57 21 THR C N 1
ATOM 4896 C CA . THR C 1 45 ? 5.934 28.071 21.576 1.00 20.14 21 THR C CA 1
ATOM 4897 C C . THR C 1 45 ? 6.845 28.052 20.332 1.00 19.53 21 THR C C 1
ATOM 4898 O O . THR C 1 45 ? 6.777 27.133 19.561 1.00 21.22 21 THR C O 1
ATOM 4902 N N . PRO C 1 46 ? 7.614 29.136 20.107 1.00 21.02 22 PRO C N 1
ATOM 4903 C CA . PRO C 1 46 ? 7.635 30.362 20.880 1.00 21.19 22 PRO C CA 1
ATOM 4904 C C . PRO C 1 46 ? 6.349 31.145 20.589 1.00 21.08 22 PRO C C 1
ATOM 4905 O O . PRO C 1 46 ? 5.680 30.915 19.570 1.00 21.17 22 PRO C O 1
ATOM 4909 N N . ILE C 1 47 ? 6.020 32.085 21.449 1.00 20.45 23 ILE C N 1
ATOM 4910 C CA . ILE C 1 47 ? 4.785 32.827 21.247 1.00 20.10 23 ILE C CA 1
ATOM 4911 C C . ILE C 1 47 ? 4.738 34.216 21.895 1.00 19.35 23 ILE C C 1
ATOM 4912 O O . ILE C 1 47 ? 3.846 35.010 21.568 1.00 18.88 23 ILE C O 1
ATOM 4917 N N . ARG C 1 48 ? 5.688 34.563 22.770 1.00 20.52 24 ARG C N 1
ATOM 4918 C CA . ARG C 1 48 ? 5.516 35.790 23.529 1.00 20.62 24 ARG C CA 1
ATOM 4919 C C . ARG C 1 48 ? 5.591 37.075 22.744 1.00 20.06 24 ARG C C 1
ATOM 4920 O O . ARG C 1 48 ? 5.167 38.139 23.246 1.00 20.68 24 ARG C O 1
ATOM 4928 N N . HIS C 1 49 ? 6.078 36.987 21.504 1.00 20.88 25 HIS C N 1
ATOM 4929 C CA . HIS C 1 49 ? 6.114 38.172 20.653 1.00 20.96 25 HIS C CA 1
ATOM 4930 C C . HIS C 1 49 ? 4.831 38.344 19.812 1.00 19.32 25 HIS C C 1
ATOM 4931 O O . HIS C 1 49 ? 4.718 39.296 19.034 1.00 20.90 25 HIS C O 1
ATOM 4938 N N . SER C 1 50 ? 3.843 37.473 20.028 1.00 18.17 26 SER C N 1
ATOM 4939 C CA . SER C 1 50 ? 2.597 37.534 19.286 1.00 18.64 26 SER C CA 1
ATOM 4940 C C . SER C 1 50 ? 1.837 38.836 19.445 1.00 17.56 26 SER C C 1
ATOM 4941 O O . SER C 1 50 ? 1.820 39.422 20.535 1.00 17.88 26 SER C O 1
ATOM 4944 N N . LEU C 1 51 ? 1.201 39.248 18.363 1.00 17.68 27 LEU C N 1
ATOM 4945 C CA . LEU C 1 51 ? 0.330 40.424 18.354 1.00 18.38 27 LEU C CA 1
ATOM 4946 C C . LEU C 1 51 ? -1.102 40.021 18.727 1.00 17.40 27 LEU C C 1
ATOM 4947 O O . LEU C 1 51 ? -1.938 40.886 18.912 1.00 18.55 27 LEU C O 1
ATOM 4952 N N . SER C 1 52 ? -1.398 38.726 18.835 1.00 16.22 28 SER C N 1
ATOM 4953 C CA . SER C 1 52 ? -2.773 38.319 19.202 1.00 16.83 28 SER C CA 1
ATOM 4954 C C . SER C 1 52 ? -3.307 38.885 20.518 1.00 16.24 28 SER C C 1
ATOM 4955 O O . SER C 1 52 ? -4.444 39.341 20.549 1.00 16.73 28 SER C O 1
ATOM 4958 N N . PRO C 1 53 ? -2.501 38.895 21.594 1.00 17.04 29 PRO C N 1
ATOM 4959 C CA . PRO C 1 53 ? -3.073 39.500 22.834 1.00 15.20 29 PRO C CA 1
ATOM 4960 C C . PRO C 1 53 ? -3.466 40.962 22.666 1.00 16.73 29 PRO C C 1
ATOM 4961 O O . PRO C 1 53 ? -4.525 41.379 23.130 1.00 16.93 29 PRO C O 1
ATOM 4965 N N . THR C 1 54 ? -2.659 41.738 21.961 1.00 17.47 30 THR C N 1
ATOM 4966 C CA . THR C 1 54 ? -3.035 43.136 21.742 1.00 18.46 30 THR C CA 1
ATOM 4967 C C . THR C 1 54 ? -4.357 43.213 20.941 1.00 18.56 30 THR C C 1
ATOM 4968 O O . THR C 1 54 ? -5.272 43.966 21.291 1.00 18.63 30 THR C O 1
ATOM 4972 N N . MET C 1 55 ? -4.458 42.418 19.887 1.00 17.76 31 MET C N 1
ATOM 4973 C CA . MET C 1 55 ? -5.662 42.426 19.065 1.00 16.80 31 MET C CA 1
ATOM 4974 C C . MET C 1 55 ? -6.902 42.121 19.915 1.00 15.92 31 MET C C 1
ATOM 4975 O O . MET C 1 55 ? -7.869 42.851 19.869 1.00 16.87 31 MET C O 1
ATOM 4980 N N . HIS C 1 56 ? -6.890 40.995 20.619 1.00 15.65 32 HIS C N 1
ATOM 4981 C CA . HIS C 1 56 ? -8.070 40.595 21.365 1.00 14.36 32 HIS C CA 1
ATOM 4982 C C . HIS C 1 56 ? -8.345 41.448 22.578 1.00 14.40 32 HIS C C 1
ATOM 4983 O O . HIS C 1 56 ? -9.494 41.724 22.848 1.00 15.26 32 HIS C O 1
ATOM 4990 N N . ASN C 1 57 ? -7.315 41.821 23.325 1.00 15.12 33 ASN C N 1
ATOM 4991 C CA . ASN C 1 57 ? -7.529 42.731 24.472 1.00 15.64 33 ASN C CA 1
ATOM 4992 C C . ASN C 1 57 ? -8.094 44.107 24.071 1.00 17.95 33 ASN C C 1
ATOM 4993 O O . ASN C 1 57 ? -8.983 44.620 24.738 1.00 17.26 33 ASN C O 1
ATOM 4998 N N . GLU C 1 58 ? -7.624 44.677 22.962 1.00 16.85 34 GLU C N 1
ATOM 4999 C CA . GLU C 1 58 ? -8.154 45.954 22.484 1.00 17.63 34 GLU C CA 1
ATOM 5000 C C . GLU C 1 58 ? -9.606 45.749 22.054 1.00 17.73 34 GLU C C 1
ATOM 5001 O O . GLU C 1 58 ? -10.441 46.577 22.279 1.00 18.83 34 GLU C O 1
ATOM 5007 N N . ALA C 1 59 ? -9.925 44.593 21.470 1.00 16.11 35 ALA C N 1
ATOM 5008 C CA . ALA C 1 59 ? -11.306 44.315 21.053 1.00 16.17 35 ALA C CA 1
ATOM 5009 C C . ALA C 1 59 ? -12.231 44.143 22.255 1.00 17.62 35 ALA C C 1
ATOM 5010 O O . ALA C 1 59 ? -13.353 44.681 22.282 1.00 17.45 35 ALA C O 1
ATOM 5012 N N . PHE C 1 60 ? -11.779 43.396 23.262 1.00 15.10 36 PHE C N 1
ATOM 5013 C CA . PHE C 1 60 ? -12.567 43.236 24.487 1.00 16.02 36 PHE C CA 1
ATOM 5014 C C . PHE C 1 60 ? -12.812 44.573 25.142 1.00 17.57 36 PHE C C 1
ATOM 5015 O O . PHE C 1 60 ? -13.926 44.874 25.563 1.00 18.08 36 PHE C O 1
ATOM 5023 N N . ALA C 1 61 ? -11.775 45.401 25.232 1.00 18.26 37 ALA C N 1
ATOM 5024 C CA . ALA C 1 61 ? -11.917 46.676 25.886 1.00 19.75 37 ALA C CA 1
ATOM 5025 C C . ALA C 1 61 ? -12.890 47.561 25.132 1.00 19.67 37 ALA C C 1
ATOM 5026 O O . ALA C 1 61 ? -13.744 48.228 25.731 1.00 22.13 37 ALA C O 1
ATOM 5028 N N . LYS C 1 62 ? -12.780 47.559 23.811 1.00 19.93 38 LYS C N 1
ATOM 5029 C CA . LYS C 1 62 ? -13.638 48.406 22.963 1.00 19.48 38 LYS C CA 1
ATOM 5030 C C . LYS C 1 62 ? -15.108 48.026 23.097 1.00 19.79 38 LYS C C 1
ATOM 5031 O O . LYS C 1 62 ? -15.981 48.921 23.152 1.00 22.82 38 LYS C O 1
ATOM 5037 N N . LEU C 1 63 ? -15.395 46.723 23.160 1.00 19.29 39 LEU C N 1
ATOM 5038 C CA . LEU C 1 63 ? -16.757 46.256 23.299 1.00 19.36 39 LEU C CA 1
ATOM 5039 C C . LEU C 1 63 ? -17.262 46.180 24.736 1.00 20.04 39 LEU C C 1
ATOM 5040 O O . LEU C 1 63 ? -18.425 45.838 24.953 1.00 21.42 39 LEU C O 1
ATOM 5045 N N . GLY C 1 64 ? -16.416 46.466 25.709 1.00 20.28 40 GLY C N 1
ATOM 5046 C CA . GLY C 1 64 ? -16.838 46.396 27.127 1.00 20.45 40 GLY C CA 1
ATOM 5047 C C . GLY C 1 64 ? -17.005 44.991 27.658 1.00 19.10 40 GLY C C 1
ATOM 5048 O O . GLY C 1 64 ? -17.764 44.759 28.603 1.00 21.12 40 GLY C O 1
ATOM 5049 N N . LEU C 1 65 ? -16.282 44.054 27.075 1.00 17.07 41 LEU C N 1
ATOM 5050 C CA . LEU C 1 65 ? -16.380 42.641 27.473 1.00 16.99 41 LEU C CA 1
ATOM 5051 C C . LEU C 1 65 ? -15.355 42.335 28.542 1.00 18.25 41 LEU C C 1
ATOM 5052 O O . LEU C 1 65 ? -14.184 42.714 28.412 1.00 18.45 41 LEU C O 1
ATOM 5057 N N . ASP C 1 66 ? -15.760 41.562 29.558 1.00 17.14 42 ASP C N 1
ATOM 5058 C CA . ASP C 1 66 ? -14.899 41.308 30.708 1.00 16.36 42 ASP C CA 1
ATOM 5059 C C . ASP C 1 66 ? -14.058 40.075 30.538 1.00 18.13 42 ASP C C 1
ATOM 5060 O O . ASP C 1 66 ? -14.225 39.086 31.223 1.00 18.80 42 ASP C O 1
ATOM 5065 N N . TYR C 1 67 ? -13.149 40.162 29.567 1.00 16.93 43 TYR C N 1
ATOM 5066 C CA . TYR C 1 67 ? -12.206 39.108 29.280 1.00 16.44 43 TYR C CA 1
ATOM 5067 C C . TYR C 1 67 ? -10.823 39.694 29.096 1.00 15.85 43 TYR C C 1
ATOM 5068 O O . TYR C 1 67 ? -10.680 40.896 28.777 1.00 15.58 43 TYR C O 1
ATOM 5077 N N A VAL C 1 68 ? -9.805 38.870 29.326 0.50 15.71 44 VAL C N 1
ATOM 5078 N N B VAL C 1 68 ? -9.823 38.851 29.269 0.50 16.01 44 VAL C N 1
ATOM 5079 C CA A VAL C 1 68 ? -8.412 39.215 29.004 0.50 15.55 44 VAL C CA 1
ATOM 5080 C CA B VAL C 1 68 ? -8.457 39.207 28.965 0.50 15.71 44 VAL C CA 1
ATOM 5081 C C A VAL C 1 68 ? -7.813 38.007 28.282 0.50 14.54 44 VAL C C 1
ATOM 5082 C C B VAL C 1 68 ? -7.922 38.024 28.174 0.50 14.70 44 VAL C C 1
ATOM 5083 O O A VAL C 1 68 ? -8.145 36.855 28.581 0.50 14.73 44 VAL C O 1
ATOM 5084 O O B VAL C 1 68 ? -8.460 36.912 28.273 0.50 15.49 44 VAL C O 1
ATOM 5091 N N . TYR C 1 69 ? -6.913 38.280 27.347 1.00 13.49 45 TYR C N 1
ATOM 5092 C CA . TYR C 1 69 ? -6.258 37.269 26.531 1.00 15.05 45 TYR C CA 1
ATOM 5093 C C . TYR C 1 69 ? -4.789 37.221 26.872 1.00 14.59 45 TYR C C 1
ATOM 5094 O O . TYR C 1 69 ? -4.112 38.275 26.882 1.00 16.23 45 TYR C O 1
ATOM 5103 N N . LEU C 1 70 ? -4.312 36.017 27.182 1.00 14.67 46 LEU C N 1
ATOM 5104 C CA . LEU C 1 70 ? -2.925 35.806 27.559 1.00 16.11 46 LEU C CA 1
ATOM 5105 C C . LEU C 1 70 ? -2.335 34.652 26.794 1.00 15.58 46 LEU C C 1
ATOM 5106 O O . LEU C 1 70 ? -3.031 33.653 26.492 1.00 16.16 46 LEU C O 1
ATOM 5111 N N . ALA C 1 71 ? -1.027 34.733 26.564 1.00 16.40 47 ALA C N 1
ATOM 5112 C CA . ALA C 1 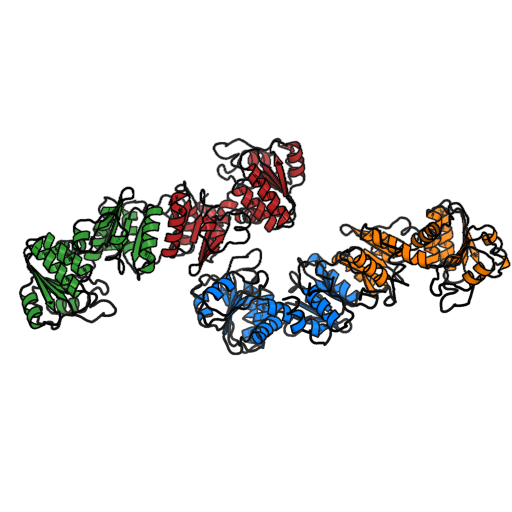71 ? -0.271 33.693 25.908 1.00 16.47 47 ALA C CA 1
ATOM 5113 C C . ALA C 1 71 ? 0.505 32.861 26.936 1.00 16.25 47 ALA C C 1
ATOM 5114 O O . ALA C 1 71 ? 0.956 33.381 27.968 1.00 18.77 47 ALA C O 1
ATOM 5116 N N . PHE C 1 72 ? 0.687 31.576 26.635 1.00 16.20 48 PHE C N 1
ATOM 5117 C CA . PHE C 1 72 ? 1.450 30.644 27.461 1.00 17.53 48 PHE C CA 1
ATOM 5118 C C . PHE C 1 72 ? 2.350 29.820 26.550 1.00 17.55 48 PHE C C 1
ATOM 5119 O O . PHE C 1 72 ? 1.937 29.416 25.469 1.00 18.44 48 PHE C O 1
ATOM 5127 N N . GLU C 1 73 ? 3.598 29.605 26.986 1.00 18.44 49 GLU C N 1
ATOM 5128 C CA . GLU C 1 73 ? 4.585 28.864 26.228 1.00 19.95 49 GLU C CA 1
ATOM 5129 C C . GLU C 1 73 ? 4.319 27.367 26.434 1.00 20.82 49 GLU C C 1
ATOM 5130 O O . GLU C 1 73 ? 4.672 26.776 27.468 1.00 22.50 49 GLU C O 1
ATOM 5136 N N . VAL C 1 74 ? 3.677 26.759 25.440 1.00 19.80 50 VAL C N 1
ATOM 5137 C CA . VAL C 1 74 ? 3.237 25.384 25.499 1.00 19.59 50 VAL C CA 1
ATOM 5138 C C . VAL C 1 74 ? 3.601 24.630 24.233 1.00 20.77 50 VAL C C 1
ATOM 5139 O O . VAL C 1 74 ? 3.268 25.053 23.109 1.00 19.92 50 VAL C O 1
ATOM 5143 N N . GLY C 1 75 ? 4.309 23.518 24.422 1.00 21.00 51 GLY C N 1
ATOM 5144 C CA . GLY C 1 75 ? 4.703 22.638 23.336 1.00 21.49 51 GLY C CA 1
ATOM 5145 C C . GLY C 1 75 ? 4.164 21.251 23.534 1.00 22.32 51 GLY C C 1
ATOM 5146 O O . GLY C 1 75 ? 3.270 21.024 24.355 1.00 21.77 51 GLY C O 1
ATOM 5147 N N . ASP C 1 76 ? 4.741 20.292 22.807 1.00 22.79 52 ASP C N 1
ATOM 5148 C CA . ASP C 1 76 ? 4.272 18.904 22.844 1.00 24.65 52 ASP C CA 1
ATOM 5149 C C . ASP C 1 76 ? 4.157 18.330 24.251 1.00 23.23 52 ASP C C 1
ATOM 5150 O O . ASP C 1 76 ? 3.158 17.713 24.610 1.00 24.82 52 ASP C O 1
ATOM 5155 N N . LYS C 1 77 ? 5.195 18.539 25.041 1.00 23.29 53 LYS C N 1
ATOM 5156 C CA . LYS C 1 77 ? 5.262 17.980 26.389 1.00 24.31 53 LYS C CA 1
ATOM 5157 C C . LYS C 1 77 ? 4.209 18.496 27.347 1.00 22.71 53 LYS C C 1
ATOM 5158 O O . LYS C 1 77 ? 3.757 17.756 28.221 1.00 24.31 53 LYS C O 1
ATOM 5164 N N . GLU C 1 78 ? 3.809 19.747 27.174 1.00 21.46 54 GLU C N 1
ATOM 5165 C CA . GLU C 1 78 ? 2.847 20.357 28.080 1.00 20.37 54 GLU C CA 1
ATOM 5166 C C . GLU C 1 78 ? 1.391 20.345 27.622 1.00 19.34 54 GLU C C 1
ATOM 5167 O O . GLU C 1 78 ? 0.490 20.573 28.446 1.00 19.08 54 GLU C O 1
ATOM 5173 N N . LEU C 1 79 ? 1.164 20.085 26.337 1.00 18.25 55 LEU C N 1
ATOM 5174 C CA . LEU C 1 79 ? -0.177 20.233 25.748 1.00 18.54 55 LEU C CA 1
ATOM 5175 C C . LEU C 1 79 ? -1.291 19.503 26.456 1.00 16.11 55 LEU C C 1
ATOM 5176 O O . LEU C 1 79 ? -2.308 20.128 26.778 1.00 19.27 55 LEU C O 1
ATOM 5181 N N . LYS C 1 80 ? -1.137 18.201 26.720 1.00 17.12 56 LYS C N 1
ATOM 5182 C CA . LYS C 1 80 ? -2.200 17.451 27.374 1.00 17.76 56 LYS C CA 1
ATOM 5183 C C . LYS C 1 80 ? -2.590 18.018 28.738 1.00 18.78 56 LYS C C 1
ATOM 5184 O O . LYS C 1 80 ? -3.781 18.256 29.027 1.00 18.78 56 LYS C O 1
ATOM 5190 N N . ASP C 1 81 ? -1.581 18.323 29.555 1.00 19.07 57 ASP C N 1
ATOM 5191 C CA . ASP C 1 81 ? -1.847 18.863 30.901 1.00 18.09 57 ASP C CA 1
ATOM 5192 C C . ASP C 1 81 ? -2.457 20.271 30.846 1.00 15.85 57 ASP C C 1
ATOM 5193 O O . ASP C 1 81 ? -3.287 20.626 31.706 1.00 16.55 57 ASP C O 1
ATOM 5198 N N . VAL C 1 82 ? -2.061 21.067 29.855 1.00 17.32 58 VAL C N 1
ATOM 5199 C CA . VAL C 1 82 ? -2.605 22.407 29.727 1.00 15.90 58 VAL C CA 1
ATOM 5200 C C . VAL C 1 82 ? -4.090 22.334 29.335 1.00 17.26 58 VAL C C 1
ATOM 5201 O O . VAL C 1 82 ? -4.925 23.044 29.914 1.00 16.42 58 VAL C O 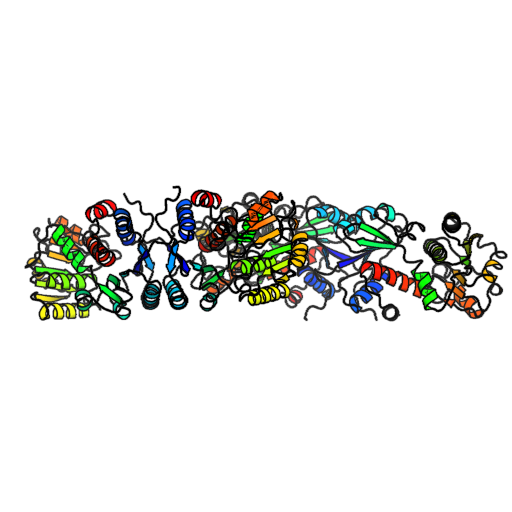1
ATOM 5205 N N . VAL C 1 83 ? -4.451 21.470 28.385 1.00 15.96 59 VAL C N 1
ATOM 5206 C CA . VAL C 1 83 ? -5.861 21.356 27.994 1.00 16.43 59 VAL C CA 1
ATOM 5207 C C . VAL C 1 83 ? -6.674 20.883 29.192 1.00 15.91 59 VAL C C 1
ATOM 5208 O O . VAL C 1 83 ? -7.746 21.416 29.452 1.00 18.16 59 VAL C O 1
ATOM 5212 N N . GLN C 1 84 ? -6.200 19.828 29.885 1.00 15.54 60 GLN C N 1
ATOM 5213 C CA . GLN C 1 84 ? -6.912 19.351 31.063 1.00 16.90 60 GLN C CA 1
ATOM 5214 C C . GLN C 1 84 ? -7.068 20.455 32.122 1.00 17.39 60 GLN C C 1
ATOM 5215 O O . GLN C 1 84 ? -8.135 20.594 32.743 1.00 18.22 60 GLN C O 1
ATOM 5221 N N . GLY C 1 85 ? -6.019 21.242 32.321 1.00 17.16 61 GLY C N 1
ATOM 5222 C CA . GLY C 1 85 ? -6.084 22.391 33.229 1.00 16.89 61 GLY C CA 1
ATOM 5223 C C . GLY C 1 85 ? -7.128 23.426 32.795 1.00 17.49 61 GLY C C 1
ATOM 5224 O O . GLY C 1 85 ? -7.885 23.914 33.605 1.00 16.95 61 GLY C O 1
ATOM 5225 N N . PHE C 1 86 ? -7.140 23.743 31.501 1.00 16.91 62 PHE C N 1
ATOM 5226 C CA . PHE C 1 86 ? -8.121 24.671 30.925 1.00 15.92 62 PHE C CA 1
ATOM 5227 C C . PHE C 1 86 ? -9.557 24.193 31.127 1.00 15.95 62 PHE C C 1
ATOM 5228 O O . PHE C 1 86 ? -10.462 24.980 31.372 1.00 16.49 62 PHE C O 1
ATOM 5236 N N . ARG C 1 87 ? -9.790 22.907 31.019 1.00 15.16 63 ARG C N 1
ATOM 5237 C CA . ARG C 1 87 ? -11.102 22.388 31.286 1.00 15.47 63 ARG C CA 1
ATOM 5238 C C . ARG C 1 87 ? -11.466 22.639 32.749 1.00 15.47 63 ARG C C 1
ATOM 5239 O O . ARG C 1 87 ? -12.572 23.056 33.059 1.00 17.29 63 ARG C O 1
ATOM 5247 N N . ALA C 1 88 ? -10.532 22.335 33.654 1.00 15.86 64 ALA C N 1
ATOM 5248 C CA . ALA C 1 88 ? -10.792 22.485 35.101 1.00 16.29 64 ALA C CA 1
ATOM 5249 C C . ALA C 1 88 ? -10.944 23.941 35.538 1.00 17.78 64 ALA C C 1
ATOM 5250 O O . ALA C 1 88 ? -11.671 24.244 36.480 1.00 19.94 64 ALA C O 1
ATOM 5252 N N . MET C 1 89 ? -10.284 24.832 34.813 1.00 15.01 65 MET C N 1
ATOM 5253 C CA . MET C 1 89 ? -10.375 26.273 34.995 1.00 16.05 65 MET C CA 1
ATOM 5254 C C . MET C 1 89 ? -11.628 26.847 34.325 1.00 16.80 65 MET C C 1
ATOM 5255 O O . MET C 1 89 ? -11.925 28.043 34.475 1.00 17.87 65 MET C O 1
ATOM 5260 N N . ASN C 1 90 ? -12.325 26.024 33.549 1.00 17.49 66 ASN C N 1
ATOM 5261 C CA . ASN C 1 90 ? -13.553 26.434 32.833 1.00 17.50 66 ASN C CA 1
ATOM 5262 C C . ASN C 1 90 ? -13.328 27.611 31.885 1.00 16.27 66 ASN C C 1
ATOM 5263 O O . ASN C 1 90 ? -14.143 28.520 31.773 1.00 18.09 66 ASN C O 1
ATOM 5268 N N . LEU C 1 91 ? -12.218 27.594 31.176 1.00 15.77 67 LEU C N 1
ATOM 5269 C CA . LEU C 1 91 ? -11.949 28.643 30.199 1.00 15.07 67 LEU C CA 1
ATOM 5270 C C . LEU C 1 91 ? -12.951 28.586 29.041 1.00 13.76 67 LEU C C 1
ATOM 5271 O O . LEU C 1 91 ? -13.248 27.536 28.508 1.00 15.92 67 LEU C O 1
ATOM 5276 N N . ARG C 1 92 ? -13.415 29.739 28.597 1.00 13.60 68 ARG C N 1
ATOM 5277 C CA . ARG C 1 92 ? -14.334 29.814 27.500 1.00 12.02 68 ARG C CA 1
ATOM 5278 C C . ARG C 1 92 ? -13.675 29.411 26.190 1.00 13.53 68 ARG C C 1
ATOM 5279 O O . ARG C 1 92 ? -14.346 28.875 25.309 1.00 13.94 68 ARG C O 1
ATOM 5287 N N . GLY C 1 93 ? -12.381 29.653 26.030 1.00 13.04 69 GLY C N 1
ATOM 5288 C CA . GLY C 1 93 ? -11.711 29.341 24.772 1.00 13.86 69 GLY C CA 1
ATOM 5289 C C . GLY C 1 93 ? -10.271 29.747 24.747 1.00 15.56 69 GLY C C 1
ATOM 5290 O O . GLY C 1 93 ? -9.765 30.366 25.681 1.00 14.36 69 GLY C O 1
ATOM 5291 N N . TRP C 1 94 ? -9.610 29.390 23.647 1.00 13.87 70 TRP C N 1
ATOM 5292 C CA . TRP C 1 94 ? -8.220 29.738 23.444 1.00 13.92 70 TRP C CA 1
ATOM 5293 C C . TRP C 1 94 ? -7.822 29.557 22.006 1.00 13.16 70 TRP C C 1
ATOM 5294 O O . TRP C 1 94 ? -8.499 28.821 21.258 1.00 14.95 70 TRP C O 1
ATOM 5305 N N . ASN C 1 95 ? -6.770 30.251 21.590 1.00 13.83 71 ASN C N 1
ATOM 5306 C CA . ASN C 1 95 ? -6.111 29.984 20.294 1.00 14.50 71 ASN C CA 1
ATOM 5307 C C . ASN C 1 95 ? -4.967 28.971 20.550 1.00 15.26 71 ASN C C 1
ATOM 5308 O O . ASN C 1 95 ? -4.496 28.765 21.686 1.00 14.87 71 ASN C O 1
ATOM 5313 N N . VAL C 1 96 ? -4.573 28.327 19.456 1.00 14.28 72 VAL C N 1
ATOM 5314 C CA . VAL C 1 96 ? -3.549 27.292 19.396 1.00 15.18 72 VAL C CA 1
ATOM 5315 C C . VAL C 1 96 ? -2.643 27.667 18.228 1.00 15.49 72 VAL C C 1
ATOM 5316 O O . VAL C 1 96 ? -3.132 28.041 17.137 1.00 16.26 72 VAL C O 1
ATOM 5320 N N . SER C 1 97 ? -1.330 27.608 18.445 1.00 15.21 73 SER C N 1
ATOM 5321 C CA . SER C 1 97 ? -0.411 27.827 17.331 1.00 17.15 73 SER C CA 1
ATOM 5322 C C . SER C 1 97 ? 0.697 26.800 17.384 1.00 19.06 73 SER C C 1
ATOM 5323 O O . SER C 1 97 ? 0.635 25.887 18.182 1.00 18.37 73 SER C O 1
ATOM 5326 N N A MET C 1 98 ? 1.720 26.983 16.550 0.50 19.37 74 MET C N 1
ATOM 5327 N N B MET C 1 98 ? 1.694 26.933 16.507 0.50 18.93 74 MET C N 1
ATOM 5328 C CA A MET C 1 98 ? 2.842 26.049 16.463 0.50 20.93 74 MET C CA 1
ATOM 5329 C CA B MET C 1 98 ? 2.770 25.938 16.428 0.50 19.78 74 MET C CA 1
ATOM 5330 C C A MET C 1 98 ? 3.450 25.821 17.840 0.50 19.97 74 MET C C 1
ATOM 5331 C C B MET C 1 98 ? 3.420 25.797 17.795 0.50 19.16 74 MET C C 1
ATOM 5332 O O A MET C 1 98 ? 3.671 26.790 18.566 0.50 20.71 74 MET C O 1
ATOM 5333 O O B MET C 1 98 ? 3.655 26.811 18.461 0.50 19.64 74 MET C O 1
ATOM 5342 N N . PRO C 1 99 ? 3.799 24.568 18.181 1.00 20.63 75 PRO C N 1
ATOM 5343 C CA . PRO C 1 99 ? 3.735 23.305 17.412 1.00 20.02 75 PRO C CA 1
ATOM 5344 C C . PRO C 1 99 ? 2.529 22.411 17.661 1.00 18.26 75 PRO C C 1
ATOM 5345 O O . PRO C 1 99 ? 2.561 21.187 17.406 1.00 19.90 75 PRO C O 1
ATOM 5349 N N . ASN C 1 100 ? 1.427 23.005 18.092 1.00 19.11 76 ASN C N 1
ATOM 5350 C CA . ASN C 1 100 ? 0.282 22.251 18.572 1.00 18.37 76 ASN C CA 1
ATOM 5351 C C . ASN C 1 100 ? -0.966 22.130 17.691 1.00 19.28 76 ASN C C 1
ATOM 5352 O O . ASN C 1 100 ? -1.905 21.429 18.078 1.00 17.13 76 ASN C O 1
ATOM 5357 N N . LYS C 1 101 ? -1.004 22.799 16.545 1.00 17.61 77 LYS C N 1
ATOM 5358 C CA . LYS C 1 101 ? -2.250 22.833 15.758 1.00 18.43 77 LYS C CA 1
ATOM 5359 C C . LYS C 1 101 ? -2.729 21.469 15.242 1.00 18.82 77 LYS C C 1
ATOM 5360 O O . LYS C 1 101 ? -3.936 21.191 15.175 1.00 18.33 77 LYS C O 1
ATOM 5366 N N . THR C 1 102 ? -1.800 20.594 14.891 1.00 18.33 78 THR C N 1
ATOM 5367 C CA . THR C 1 102 ? -2.183 19.283 14.334 1.00 19.38 78 THR C CA 1
ATOM 5368 C C . THR C 1 102 ? -2.310 18.190 15.351 1.00 20.10 78 THR C C 1
ATOM 5369 O O . THR C 1 102 ? -2.773 17.112 15.014 1.00 21.73 78 THR C O 1
ATOM 5373 N N . ASN C 1 103 ? -1.908 18.450 16.597 1.00 19.17 79 ASN C N 1
ATOM 5374 C CA . ASN C 1 103 ? -1.987 17.465 17.674 1.00 20.69 79 ASN C CA 1
ATOM 5375 C C . ASN C 1 103 ? -3.130 17.688 18.656 1.00 19.49 79 ASN C C 1
ATOM 5376 O O . ASN C 1 103 ? -3.591 16.755 19.252 1.00 20.32 79 ASN C O 1
ATOM 5381 N N . ILE C 1 104 ? -3.598 18.913 18.814 1.00 17.11 80 ILE C N 1
ATOM 5382 C CA . ILE C 1 104 ? -4.556 19.193 19.868 1.00 15.10 80 ILE C CA 1
ATOM 5383 C C . ILE C 1 104 ? -5.893 18.465 19.770 1.00 16.86 80 ILE C C 1
ATOM 5384 O O . ILE C 1 104 ? -6.526 18.202 20.799 1.00 16.85 80 ILE C O 1
ATOM 5389 N N . HIS C 1 105 ? -6.297 18.089 18.565 1.00 17.36 81 HIS C N 1
ATOM 5390 C CA . HIS C 1 105 ? -7.561 17.355 18.408 1.00 18.26 81 HIS C CA 1
ATOM 5391 C C . HIS C 1 105 ? -7.660 16.147 19.357 1.00 20.16 81 HIS C C 1
ATOM 5392 O O . HIS C 1 105 ? -8.758 15.802 19.818 1.00 19.92 81 HIS C O 1
ATOM 5399 N N . LYS C 1 106 ? -6.521 15.544 19.686 1.00 21.38 82 LYS C N 1
ATOM 5400 C CA . LYS C 1 106 ? -6.491 14.406 20.589 1.00 21.95 82 LYS C CA 1
ATOM 5401 C C . LYS C 1 106 ? -7.113 14.669 21.948 1.00 19.39 82 LYS C C 1
ATOM 5402 O O . LYS C 1 106 ? -7.579 13.736 22.608 1.00 21.17 82 LYS C O 1
ATOM 5408 N N . TYR C 1 107 ? -7.097 15.928 22.368 1.00 19.09 83 TYR C N 1
ATOM 5409 C CA . TYR C 1 107 ? -7.517 16.329 23.707 1.00 19.09 83 TYR C CA 1
ATOM 5410 C C . TYR C 1 107 ? -8.827 17.083 23.709 1.00 18.04 83 TYR C C 1
ATOM 5411 O O . TYR C 1 107 ? -9.262 17.558 24.759 1.00 19.93 83 TYR C O 1
ATOM 5420 N N . LEU C 1 108 ? -9.463 17.184 22.546 1.00 16.73 84 LEU C N 1
ATOM 5421 C CA . LEU C 1 108 ? -10.741 17.900 22.420 1.00 17.27 84 LEU C CA 1
ATOM 5422 C C . LEU C 1 108 ? -11.908 16.914 22.320 1.00 17.17 84 LEU C C 1
ATOM 5423 O O . LEU C 1 108 ? -11.709 15.680 22.239 1.00 19.93 84 LEU C O 1
ATOM 5428 N N . ASP C 1 109 ? -13.127 17.441 22.341 1.00 15.87 85 ASP C N 1
ATOM 5429 C CA . ASP C 1 109 ? -14.331 16.613 22.276 1.00 16.78 85 ASP C CA 1
ATOM 5430 C C . ASP C 1 109 ? -14.969 16.518 20.876 1.00 17.35 85 ASP C C 1
ATOM 5431 O O . ASP C 1 109 ? -15.441 15.435 20.466 1.00 19.60 85 ASP C O 1
ATOM 5436 N N . LYS C 1 110 ? -14.967 17.620 20.145 1.00 16.61 86 LYS C N 1
ATOM 5437 C CA . LYS C 1 110 ? -15.561 17.724 18.827 1.00 15.36 86 LYS C CA 1
ATOM 5438 C C . LYS C 1 110 ? -14.700 18.594 17.927 1.00 16.40 86 LYS C C 1
ATOM 5439 O O . LYS C 1 110 ? -13.913 19.431 18.416 1.00 16.54 86 LYS C O 1
ATOM 5445 N N . LEU C 1 111 ? -14.876 18.425 16.628 1.00 16.32 87 LEU C N 1
ATOM 5446 C CA . LEU C 1 111 ? -14.200 19.267 15.629 1.00 16.47 87 LEU C CA 1
ATOM 5447 C C . LEU C 1 111 ? -15.225 19.832 14.651 1.00 16.31 87 LEU C C 1
ATOM 5448 O O . LEU C 1 111 ? -16.165 19.135 14.272 1.00 17.86 87 LEU C O 1
ATOM 5453 N N . SER C 1 112 ? -15.037 21.085 14.241 1.00 15.57 88 SER C N 1
ATOM 5454 C CA . SER C 1 112 ? -15.863 21.664 13.208 1.00 16.10 88 SER C CA 1
ATOM 5455 C C . SER C 1 112 ? -15.590 20.903 11.905 1.00 17.94 88 SER C C 1
ATOM 5456 O O . SER C 1 112 ? -14.562 20.254 11.788 1.00 16.65 88 SER C O 1
ATOM 5459 N N . PRO C 1 113 ? -16.496 20.988 10.928 1.00 18.92 89 PRO C N 1
ATOM 5460 C CA . PRO C 1 113 ? -16.208 20.285 9.682 1.00 18.41 89 PRO C CA 1
ATOM 5461 C C . PRO C 1 113 ? -14.876 20.674 9.074 1.00 17.22 89 PRO C C 1
ATOM 5462 O O . PRO C 1 113 ? -14.133 19.813 8.607 1.00 18.75 89 PRO C O 1
ATOM 5466 N N . ALA C 1 114 ? -14.542 21.955 9.079 1.00 16.03 90 ALA C N 1
ATOM 5467 C CA . ALA C 1 114 ? -13.268 22.370 8.499 1.00 15.33 90 ALA C CA 1
ATOM 5468 C C . ALA C 1 114 ? -12.066 21.874 9.297 1.00 16.61 90 ALA C C 1
ATOM 5469 O O . ALA C 1 114 ? -11.054 21.491 8.731 1.00 16.31 90 ALA C O 1
ATOM 5471 N N . ALA C 1 115 ? -12.157 21.884 10.628 1.00 16.88 91 ALA C N 1
ATOM 5472 C CA . ALA C 1 115 ? -11.039 21.397 11.447 1.00 15.50 91 ALA C CA 1
ATOM 5473 C C . ALA C 1 115 ? -10.781 19.918 11.179 1.00 17.63 91 ALA C C 1
ATOM 5474 O O . ALA C 1 115 ? -9.642 19.490 11.163 1.00 17.87 91 ALA C O 1
ATOM 5476 N N . GLU C 1 116 ? -11.848 19.159 10.958 1.00 16.89 92 GLU C N 1
ATOM 5477 C CA . GLU C 1 116 ? -11.751 17.729 10.677 1.00 18.25 92 GLU C CA 1
ATOM 5478 C C . GLU C 1 116 ? -11.086 17.520 9.304 1.00 18.85 92 GLU C C 1
ATOM 5479 O O . GLU C 1 116 ? -10.182 16.688 9.148 1.00 20.29 92 GLU C O 1
ATOM 5485 N N . LEU C 1 117 ? -11.559 18.249 8.311 1.00 19.20 93 LEU C N 1
ATOM 5486 C CA . LEU C 1 117 ? -11.034 18.156 6.950 1.00 20.40 93 LEU C CA 1
ATOM 5487 C C . LEU C 1 117 ? -9.578 18.638 6.881 1.00 21.40 93 LEU C C 1
ATOM 5488 O O . LEU C 1 117 ? -8.716 17.975 6.279 1.00 20.78 93 LEU C O 1
ATOM 5493 N N . VAL C 1 118 ? -9.274 19.761 7.507 1.00 19.33 94 VAL C N 1
ATOM 5494 C CA . VAL C 1 118 ? -7.906 20.284 7.498 1.00 19.37 94 VAL C CA 1
ATOM 5495 C C . VAL C 1 118 ? -6.931 19.476 8.331 1.00 20.23 94 VAL C C 1
ATOM 5496 O O . VAL C 1 118 ? -5.741 19.362 7.961 1.00 20.60 94 VAL C O 1
ATOM 5500 N N . GLY C 1 119 ? -7.395 18.925 9.460 1.00 19.20 95 GLY C N 1
ATOM 5501 C CA . GLY C 1 119 ? -6.498 18.251 10.375 1.00 18.78 95 GLY C CA 1
ATOM 5502 C C . GLY C 1 119 ? -5.677 19.193 11.235 1.00 20.57 95 GLY C C 1
ATOM 5503 O O . GLY C 1 119 ? -4.622 18.821 11.761 1.00 21.60 95 GLY C O 1
ATOM 5504 N N . ALA C 1 120 ? -6.174 20.420 11.389 1.00 19.46 96 ALA C N 1
ATOM 5505 C CA . ALA C 1 120 ? -5.527 21.442 12.206 1.00 18.31 96 ALA C CA 1
ATOM 5506 C C . ALA C 1 120 ? -6.604 22.243 12.916 1.00 17.95 96 ALA C C 1
ATOM 5507 O O . ALA C 1 120 ? -7.718 22.410 12.396 1.00 19.51 96 ALA C O 1
ATOM 5509 N N . VAL C 1 121 ? -6.256 22.713 14.115 1.00 17.02 97 VAL C N 1
ATOM 5510 C CA . VAL C 1 121 ? -7.127 23.515 14.964 1.00 15.45 97 VAL C CA 1
ATOM 5511 C C . VAL C 1 121 ? -6.331 24.704 15.455 1.00 15.52 97 VAL C C 1
ATOM 5512 O O . VAL C 1 121 ? -5.239 24.565 15.971 1.00 15.81 97 VAL C O 1
ATOM 5516 N N . ASN C 1 122 ? -6.854 25.912 15.262 1.00 15.16 98 ASN C N 1
ATOM 5517 C CA . ASN C 1 122 ? -6.223 27.118 15.821 1.00 15.55 98 ASN C CA 1
ATOM 5518 C C . ASN C 1 122 ? -7.095 27.808 16.865 1.00 14.59 98 ASN C C 1
ATOM 5519 O O . ASN C 1 122 ? -6.663 28.811 17.454 1.00 14.32 98 ASN C O 1
ATOM 5524 N N . THR C 1 123 ? -8.315 27.314 17.069 1.00 15.15 99 THR C N 1
ATOM 5525 C CA . THR C 1 123 ? -9.273 27.959 17.963 1.00 15.08 99 THR C CA 1
ATOM 5526 C C . THR C 1 123 ? -10.077 26.890 18.664 1.00 15.20 99 THR C C 1
ATOM 5527 O O . THR C 1 123 ? -10.623 26.000 18.022 1.00 15.81 99 THR C O 1
ATOM 5531 N N . VAL C 1 124 ? -10.202 26.999 19.989 1.00 14.15 100 VAL C N 1
ATOM 5532 C CA . VAL C 1 124 ? -11.037 26.090 20.763 1.00 15.56 100 VAL C CA 1
ATOM 5533 C C . VAL C 1 124 ? -12.089 26.880 21.517 1.00 14.31 100 VAL C C 1
ATOM 5534 O O . VAL C 1 124 ? -11.809 27.985 22.014 1.00 13.81 100 VAL C O 1
ATOM 5538 N N . VAL C 1 125 ? -13.315 26.369 21.529 1.00 13.21 101 VAL C N 1
ATOM 5539 C CA . VAL C 1 125 ? -14.390 26.982 22.322 1.00 13.89 101 VAL C CA 1
ATOM 5540 C C . VAL C 1 125 ? -14.956 25.956 23.252 1.00 14.07 101 VAL C C 1
ATOM 5541 O O . VAL C 1 125 ? -15.078 24.791 22.881 1.00 14.17 101 VAL C O 1
ATOM 5545 N N . ASN C 1 126 ? -15.281 26.361 24.477 1.00 14.79 102 ASN C N 1
ATOM 5546 C CA . ASN C 1 126 ? -15.833 25.477 25.512 1.00 13.23 102 ASN C CA 1
ATOM 5547 C C . ASN C 1 126 ? -17.278 25.845 25.725 1.00 14.59 102 ASN C C 1
ATOM 5548 O O . ASN C 1 126 ? -17.569 26.942 26.220 1.00 16.25 102 ASN C O 1
ATOM 5553 N N . ASP C 1 127 ? -18.168 24.913 25.328 1.00 15.10 103 ASP C N 1
ATOM 5554 C CA . ASP C 1 127 ? -19.611 25.058 25.507 1.00 15.39 103 ASP C CA 1
ATOM 5555 C C . ASP C 1 127 ? -20.057 24.076 26.566 1.00 14.52 103 ASP C C 1
ATOM 5556 O O . ASP C 1 127 ? -20.148 22.863 26.287 1.00 14.74 103 ASP C O 1
ATOM 5561 N N . ASP C 1 128 ? -20.288 24.563 27.788 1.00 16.76 104 ASP C N 1
ATOM 5562 C CA . ASP C 1 128 ? -20.784 23.711 28.881 1.00 16.95 104 ASP C CA 1
ATOM 5563 C C . ASP C 1 128 ? -19.920 22.473 29.061 1.00 15.60 104 ASP C C 1
ATOM 5564 O O . ASP C 1 128 ? -20.419 21.364 29.278 1.00 17.11 104 ASP C O 1
ATOM 5569 N N . GLY C 1 129 ? -18.609 22.676 28.968 1.00 15.87 105 GLY C N 1
ATOM 5570 C CA . GLY C 1 129 ? -17.659 21.593 29.173 1.00 16.04 105 GLY C CA 1
ATOM 5571 C C . GLY C 1 129 ? -17.274 20.792 27.942 1.00 16.88 105 GLY C C 1
ATOM 5572 O O . GLY C 1 129 ? -16.415 19.903 28.025 1.00 16.42 105 GLY C O 1
ATOM 5573 N N . VAL C 1 130 ? -17.895 21.089 26.804 1.00 15.49 106 VAL C N 1
ATOM 5574 C CA . VAL C 1 130 ? -17.602 20.411 25.558 1.00 15.53 106 VAL C CA 1
ATOM 5575 C C . VAL C 1 130 ? -16.667 21.263 24.748 1.00 15.41 106 VAL C C 1
ATOM 5576 O O . VAL C 1 130 ? -17.017 22.399 24.410 1.00 14.63 106 VAL C O 1
ATOM 5580 N N . LEU C 1 131 ? -15.475 20.735 24.453 1.00 14.56 107 LEU C N 1
ATOM 5581 C CA . LEU C 1 131 ? -14.469 21.486 23.696 1.00 15.57 107 LEU C CA 1
ATOM 5582 C C . LEU C 1 131 ? -14.580 21.195 22.213 1.00 15.74 107 LEU C C 1
ATOM 5583 O O . LEU C 1 131 ? -14.408 20.066 21.794 1.00 14.95 107 LEU C O 1
ATOM 5588 N N . THR C 1 132 ? -14.887 22.204 21.419 1.00 13.62 108 THR C N 1
ATOM 5589 C CA . THR C 1 132 ? -14.923 22.088 19.980 1.00 14.53 108 THR C CA 1
ATOM 5590 C C . THR C 1 132 ? -13.767 22.835 19.363 1.00 14.26 108 THR C C 1
ATOM 5591 O O . THR C 1 132 ? -13.539 24.021 19.673 1.00 15.09 108 THR C O 1
ATOM 5595 N N . GLY C 1 133 ? -13.014 22.138 18.526 1.00 15.07 109 GLY C N 1
ATOM 5596 C CA . GLY C 1 133 ? -11.927 22.713 17.768 1.00 12.66 109 GLY C CA 1
ATOM 5597 C C . GLY C 1 133 ? -12.394 23.244 16.422 1.00 13.54 109 GLY C C 1
ATOM 5598 O O . GLY C 1 133 ? -13.163 22.601 15.697 1.00 15.04 109 GLY C O 1
ATOM 5599 N N . HIS C 1 134 ? -11.924 24.454 16.112 1.00 13.49 110 HIS C N 1
ATOM 5600 C CA . HIS C 1 134 ? -12.200 25.195 14.886 1.00 13.93 110 HIS C CA 1
ATOM 5601 C C . HIS C 1 134 ? -10.887 25.593 14.233 1.00 14.65 110 HIS C C 1
ATOM 5602 O O . HIS C 1 134 ? -9.825 25.562 14.860 1.00 15.68 110 HIS C O 1
ATOM 5609 N N . ILE C 1 135 ? -10.968 25.983 12.958 1.00 15.17 111 ILE C N 1
ATOM 5610 C CA . ILE C 1 135 ? -9.792 26.472 12.218 1.00 15.45 111 ILE C CA 1
ATOM 5611 C C . ILE C 1 135 ? -10.222 27.696 11.462 1.00 15.60 111 ILE C C 1
ATOM 5612 O O . ILE C 1 135 ? -11.117 27.627 10.622 1.00 15.49 111 ILE C O 1
ATOM 5617 N N . THR C 1 136 ? -9.576 28.831 11.771 1.00 15.08 112 THR C N 1
ATOM 5618 C CA . THR C 1 136 ? -9.941 30.122 11.175 1.00 14.62 112 THR C CA 1
ATOM 5619 C C . THR C 1 136 ? -8.858 30.721 10.270 1.00 14.57 112 THR C C 1
ATOM 5620 O O . THR C 1 136 ? -9.057 31.765 9.702 1.00 16.54 112 THR C O 1
ATOM 5624 N N . ASP C 1 137 ? -7.726 30.026 10.109 1.00 15.44 113 ASP C N 1
ATOM 5625 C CA . ASP C 1 137 ? -6.639 30.552 9.252 1.00 15.92 113 ASP C CA 1
ATOM 5626 C C . ASP C 1 137 ? -7.063 30.636 7.777 1.00 16.69 113 ASP C C 1
ATOM 5627 O O . ASP C 1 137 ? -6.723 31.566 7.083 1.00 15.36 113 ASP C O 1
ATOM 5632 N N . GLY C 1 138 ? -7.777 29.610 7.308 1.00 14.31 114 GLY C N 1
ATOM 5633 C CA . GLY C 1 138 ? -8.227 29.565 5.912 1.00 14.24 114 GLY C CA 1
ATOM 5634 C C . GLY C 1 138 ? -9.325 30.554 5.604 1.00 13.74 114 GLY C C 1
ATOM 5635 O O . GLY C 1 138 ? -9.259 31.257 4.585 1.00 14.62 114 GLY C O 1
ATOM 5636 N N . THR C 1 139 ? -10.353 30.581 6.447 1.00 14.61 115 THR C N 1
ATOM 5637 C CA . THR C 1 139 ? -11.390 31.582 6.309 1.00 14.97 115 THR C CA 1
ATOM 5638 C C . THR C 1 139 ? -10.781 32.977 6.420 1.00 14.41 115 THR C C 1
ATOM 5639 O O . THR C 1 139 ? -11.197 33.904 5.708 1.00 15.60 115 THR C O 1
ATOM 5643 N N . GLY C 1 140 ? -9.794 33.162 7.304 1.00 15.08 116 GLY C N 1
ATOM 5644 C CA . GLY C 1 140 ? -9.165 34.471 7.470 1.00 14.63 116 GLY C CA 1
ATOM 5645 C C . GLY C 1 140 ? -8.432 34.900 6.203 1.00 15.38 116 GLY C C 1
ATOM 5646 O O . GLY C 1 140 ? -8.549 36.036 5.754 1.00 14.69 116 GLY C O 1
ATOM 5647 N N . TYR C 1 141 ? -7.674 33.990 5.634 1.00 14.28 117 TYR C N 1
ATOM 5648 C CA . TYR C 1 141 ? -6.953 34.237 4.392 1.00 14.88 117 TYR C CA 1
ATOM 5649 C C . TYR C 1 141 ? -7.929 34.631 3.268 1.00 14.89 117 TYR C C 1
ATOM 5650 O O . TYR C 1 141 ? -7.710 35.614 2.565 1.00 14.90 117 TYR C O 1
ATOM 5659 N N . MET C 1 142 ? -8.987 33.858 3.085 1.00 14.21 118 MET C N 1
ATOM 5660 C CA . MET C 1 142 ? -9.940 34.123 2.016 1.00 14.47 118 MET C CA 1
ATOM 5661 C C . MET C 1 142 ? -10.664 35.458 2.219 1.00 14.33 118 MET C C 1
ATOM 5662 O O . MET C 1 142 ? -10.909 36.209 1.270 1.00 16.51 118 MET C O 1
ATOM 5667 N N . ARG C 1 143 ? -11.021 35.746 3.452 1.00 14.00 119 ARG C N 1
ATOM 5668 C CA . ARG C 1 143 ? -11.710 37.000 3.745 1.00 14.41 119 ARG C CA 1
ATOM 5669 C C . ARG C 1 143 ? -10.804 38.177 3.455 1.00 16.21 119 ARG C C 1
ATOM 5670 O O . ARG C 1 143 ? -11.241 39.195 2.895 1.00 15.44 119 ARG C O 1
ATOM 5678 N N . ALA C 1 144 ? -9.525 38.056 3.821 1.00 15.34 120 ALA C N 1
ATOM 5679 C CA . ALA C 1 144 ? -8.607 39.128 3.562 1.00 15.22 120 ALA C CA 1
ATOM 5680 C C . ALA C 1 144 ? -8.495 39.371 2.064 1.00 15.78 120 ALA C C 1
ATOM 5681 O O . ALA C 1 144 ? -8.404 40.518 1.630 1.00 15.97 120 ALA C O 1
ATOM 5683 N N . LEU C 1 145 ? -8.459 38.338 1.249 1.00 15.41 121 LEU C N 1
ATOM 5684 C CA . LEU C 1 145 ? -8.407 38.552 -0.216 1.00 16.83 121 LEU C CA 1
ATOM 5685 C C . LEU C 1 145 ? -9.642 39.312 -0.684 1.00 17.92 121 LEU C C 1
ATOM 5686 O O . LEU C 1 145 ? -9.519 40.268 -1.428 1.00 17.10 121 LEU C O 1
ATOM 5691 N N . LYS C 1 146 ? -10.833 38.870 -0.244 1.00 17.72 122 LYS C N 1
ATOM 5692 C CA . LYS C 1 146 ? -12.101 39.489 -0.652 1.00 19.60 122 LYS C CA 1
ATOM 5693 C C . LYS C 1 146 ? -12.128 40.943 -0.244 1.00 18.10 122 LYS C C 1
ATOM 5694 O O . LYS C 1 146 ? -12.470 41.857 -1.047 1.00 20.34 122 LYS C O 1
ATOM 5700 N N . GLU C 1 147 ? -11.739 41.204 0.996 1.00 17.53 123 GLU C N 1
ATOM 5701 C CA . GLU C 1 147 ? -11.708 42.588 1.487 1.00 16.81 123 GLU C CA 1
ATOM 5702 C C . GLU C 1 147 ? -10.768 43.483 0.724 1.00 19.65 123 GLU C C 1
ATOM 5703 O O . GLU C 1 147 ? -11.046 44.694 0.584 1.00 20.45 123 GLU C O 1
ATOM 5709 N N . ALA C 1 148 ? -9.681 42.932 0.219 1.00 18.50 124 ALA C N 1
ATOM 5710 C CA . ALA C 1 148 ? -8.694 43.697 -0.565 1.00 19.36 124 ALA C CA 1
ATOM 5711 C C . ALA C 1 148 ? -9.111 43.854 -2.039 1.00 20.02 124 ALA C C 1
ATOM 5712 O O . ALA C 1 148 ? -8.397 44.492 -2.823 1.00 23.33 124 ALA C O 1
ATOM 5714 N N . GLY C 1 149 ? -10.234 43.257 -2.411 1.00 21.15 125 GLY C N 1
ATOM 5715 C CA . GLY C 1 149 ? -10.774 43.372 -3.765 1.00 21.31 125 GLY C CA 1
ATOM 5716 C C . GLY C 1 149 ? -10.250 42.357 -4.744 1.00 21.69 125 GLY C C 1
ATOM 5717 O O . GLY C 1 149 ? -10.331 42.570 -5.958 1.00 22.32 125 GLY C O 1
ATOM 5718 N N . HIS C 1 150 ? -9.717 41.251 -4.225 1.00 19.02 126 HIS C N 1
ATOM 5719 C CA . HIS C 1 150 ? -9.181 40.195 -5.065 1.00 18.63 126 HIS C CA 1
ATOM 5720 C C . HIS C 1 150 ? -10.166 39.040 -5.139 1.00 20.48 126 HIS C C 1
ATOM 5721 O O . HIS C 1 150 ? -10.362 38.306 -4.161 1.00 22.25 126 HIS C O 1
ATOM 5728 N N . ASP C 1 151 ? -10.781 38.890 -6.302 1.00 19.29 127 ASP C N 1
ATOM 5729 C CA . ASP C 1 151 ? -11.767 37.842 -6.526 1.00 20.29 127 ASP C CA 1
ATOM 5730 C C . ASP C 1 151 ? -11.125 36.645 -7.166 1.00 20.27 127 ASP C C 1
ATOM 5731 O O . ASP C 1 151 ? -10.691 36.716 -8.321 1.00 21.48 127 ASP C O 1
ATOM 5736 N N . ILE C 1 152 ? -11.029 35.548 -6.427 1.00 18.68 128 ILE C N 1
ATOM 5737 C CA . ILE C 1 152 ? -10.467 34.330 -6.973 1.00 18.51 128 ILE C CA 1
ATOM 5738 C C . ILE C 1 152 ? -11.483 33.185 -7.063 1.00 18.25 128 ILE C C 1
ATOM 5739 O O . ILE C 1 152 ? -11.136 32.069 -7.454 1.00 18.43 128 ILE C O 1
ATOM 5744 N N . ILE C 1 153 ? -12.744 33.463 -6.729 1.00 18.65 129 ILE C N 1
ATOM 5745 C CA . ILE C 1 153 ? -13.766 32.444 -6.793 1.00 19.56 129 ILE C CA 1
ATOM 5746 C C . ILE C 1 153 ? -14.025 32.105 -8.276 1.00 19.22 129 ILE C C 1
ATOM 5747 O O . ILE C 1 153 ? -14.153 32.996 -9.105 1.00 20.79 129 ILE C O 1
ATOM 5752 N N . GLY C 1 154 ? -14.040 30.815 -8.584 1.00 19.50 130 GLY C N 1
ATOM 5753 C CA . GLY C 1 154 ? -14.209 30.326 -9.952 1.00 20.41 130 GLY C CA 1
ATOM 5754 C C . GLY C 1 154 ? -12.965 30.435 -10.808 1.00 20.21 130 GLY C C 1
ATOM 5755 O O . GLY C 1 154 ? -13.035 30.264 -12.026 1.00 20.85 130 GLY C O 1
ATOM 5756 N N . LYS C 1 155 ? -11.815 30.710 -10.178 1.00 19.25 131 LYS C N 1
ATOM 5757 C CA . LYS C 1 155 ? -10.573 30.927 -10.889 1.00 18.77 131 LYS C CA 1
ATOM 5758 C C . LYS C 1 155 ? -9.492 29.976 -10.396 1.00 18.42 131 LYS C C 1
ATOM 5759 O O . LYS C 1 155 ? -9.762 29.086 -9.583 1.00 18.76 131 LYS C O 1
ATOM 5765 N N . LYS C 1 156 ? -8.264 30.171 -10.883 1.00 18.06 132 LYS C N 1
ATOM 5766 C CA . LYS C 1 156 ? -7.162 29.259 -10.574 1.00 17.78 132 LYS C CA 1
ATOM 5767 C C . LYS C 1 156 ? -6.086 29.902 -9.688 1.00 15.99 132 LYS C C 1
ATOM 5768 O O . LYS C 1 156 ? -5.630 31.011 -9.947 1.00 16.79 132 LYS C O 1
ATOM 5774 N N . MET C 1 157 ? -5.706 29.158 -8.642 1.00 15.38 133 MET C N 1
ATOM 5775 C CA . MET C 1 157 ? -4.640 29.539 -7.706 1.00 14.81 133 MET C CA 1
ATOM 5776 C C . MET C 1 157 ? -3.472 28.576 -7.743 1.00 15.63 133 MET C C 1
ATOM 5777 O O . MET C 1 157 ? -3.668 27.364 -7.813 1.00 17.21 133 MET C O 1
ATOM 5782 N N . THR C 1 158 ? -2.261 29.111 -7.654 1.00 15.74 134 THR C N 1
ATOM 5783 C CA . THR C 1 158 ? -1.051 28.319 -7.463 1.00 15.79 134 THR C CA 1
ATOM 5784 C C . THR C 1 158 ? -0.571 28.701 -6.048 1.00 15.46 134 THR C C 1
ATOM 5785 O O . THR C 1 158 ? -0.465 29.876 -5.723 1.00 16.03 134 THR C O 1
ATOM 5789 N N . ILE C 1 159 ? -0.302 27.682 -5.237 1.00 15.67 135 ILE C N 1
ATOM 5790 C CA . ILE C 1 159 ? 0.121 27.897 -3.849 1.00 15.33 135 ILE C CA 1
ATOM 5791 C C . ILE C 1 159 ? 1.313 27.058 -3.448 1.00 15.27 135 ILE C C 1
ATOM 5792 O O . ILE C 1 159 ? 1.388 25.897 -3.821 1.00 15.53 135 ILE C O 1
ATOM 5797 N N . CYS C 1 160 ? 2.226 27.632 -2.658 1.00 14.39 136 CYS C N 1
ATOM 5798 C CA . CYS C 1 160 ? 3.381 26.936 -2.108 1.00 14.72 136 CYS C CA 1
ATOM 5799 C C . CYS C 1 160 ? 3.145 26.617 -0.653 1.00 14.71 136 CYS C C 1
ATOM 5800 O O . CYS C 1 160 ? 2.822 27.520 0.142 1.00 15.81 136 CYS C O 1
ATOM 5803 N N . GLY C 1 161 ? 3.261 25.327 -0.308 1.00 14.35 137 GLY C N 1
ATOM 5804 C CA . GLY C 1 161 ? 3.101 24.916 1.060 1.00 15.68 137 GLY C CA 1
ATOM 5805 C C . GLY C 1 161 ? 2.149 23.764 1.247 1.00 16.47 137 GLY C C 1
ATOM 5806 O O . GLY C 1 161 ? 1.266 23.501 0.412 1.00 16.54 137 GLY C O 1
ATOM 5807 N N . ALA C 1 162 ? 2.307 23.123 2.388 1.00 17.33 138 ALA C N 1
ATOM 5808 C CA . ALA C 1 162 ? 1.531 21.916 2.721 1.00 16.71 138 ALA C CA 1
ATOM 5809 C C . ALA C 1 162 ? 1.400 21.713 4.232 1.00 19.09 138 ALA C C 1
ATOM 5810 O O . ALA C 1 162 ? 1.021 20.629 4.691 1.00 19.43 138 ALA C O 1
ATOM 5812 N N . GLY C 1 163 ? 1.748 22.722 5.015 1.00 17.21 139 GLY C N 1
ATOM 5813 C CA . GLY C 1 163 ? 1.628 22.686 6.478 1.00 17.67 139 GLY C CA 1
ATOM 5814 C C . GLY C 1 163 ? 0.250 23.168 6.922 1.00 16.87 139 GLY C C 1
ATOM 5815 O O . GLY C 1 163 ? -0.713 23.156 6.144 1.00 17.23 139 GLY C O 1
ATOM 5816 N N . GLY C 1 164 ? 0.140 23.633 8.155 1.00 17.66 140 GLY C N 1
ATOM 5817 C CA . GLY C 1 164 ? -1.163 24.024 8.669 1.00 18.94 140 GLY C CA 1
ATOM 5818 C C . GLY C 1 164 ? -1.816 25.162 7.912 1.00 17.69 140 GLY C C 1
ATOM 5819 O O . GLY C 1 164 ? -3.009 25.109 7.621 1.00 18.83 140 GLY C O 1
ATOM 5820 N N . ALA C 1 165 ? -1.022 26.172 7.585 1.00 17.74 141 ALA C N 1
ATOM 5821 C CA . ALA C 1 165 ? -1.554 27.353 6.899 1.00 17.57 141 ALA C CA 1
ATOM 5822 C C . ALA C 1 165 ? -2.012 27.009 5.495 1.00 17.43 141 ALA C C 1
ATOM 5823 O O . ALA C 1 165 ? -3.147 27.333 5.073 1.00 17.53 141 ALA C O 1
ATOM 5825 N N . ALA C 1 166 ? -1.129 26.364 4.744 1.00 18.25 142 ALA C N 1
ATOM 5826 C CA . ALA C 1 166 ? -1.447 25.965 3.390 1.00 17.23 142 ALA C CA 1
ATOM 5827 C C . ALA C 1 166 ? -2.636 25.045 3.307 1.00 17.03 142 ALA C C 1
ATOM 5828 O O . ALA C 1 166 ? -3.487 25.180 2.412 1.00 17.12 142 ALA C O 1
ATOM 5830 N N . THR C 1 167 ? -2.713 24.092 4.233 1.00 16.73 143 THR C N 1
ATOM 5831 C CA . THR C 1 167 ? -3.796 23.131 4.210 1.00 16.29 143 THR C CA 1
ATOM 5832 C C . THR C 1 167 ? -5.120 23.833 4.496 1.00 15.72 143 THR C C 1
ATOM 5833 O O . THR C 1 167 ? -6.123 23.602 3.782 1.00 16.45 143 THR C O 1
ATOM 5837 N N . ALA C 1 168 ? -5.134 24.719 5.501 1.00 16.63 144 ALA C N 1
ATOM 5838 C CA . ALA C 1 168 ? -6.342 25.441 5.838 1.00 15.94 144 ALA C CA 1
ATOM 5839 C C . ALA C 1 168 ? -6.810 26.322 4.668 1.00 15.27 144 ALA C C 1
ATOM 5840 O O . ALA C 1 168 ? -8.003 26.419 4.368 1.00 16.02 144 ALA C O 1
ATOM 5842 N N . ILE C 1 169 ? -5.860 26.972 4.003 1.00 15.62 145 ILE C N 1
ATOM 5843 C CA . ILE C 1 169 ? -6.164 27.813 2.866 1.00 15.89 145 ILE C CA 1
ATOM 5844 C C . ILE C 1 169 ? -6.670 27.004 1.664 1.00 16.17 145 ILE C C 1
ATOM 5845 O O . ILE C 1 169 ? -7.648 27.370 1.014 1.00 16.72 145 ILE C O 1
ATOM 5850 N N . CYS C 1 170 ? -6.006 25.890 1.370 1.00 16.22 146 CYS C N 1
ATOM 5851 C CA . CYS C 1 170 ? -6.395 25.057 0.220 1.00 16.86 146 CYS C CA 1
ATOM 5852 C C . CYS C 1 170 ? -7.787 24.510 0.381 1.00 16.00 146 CYS C C 1
ATOM 5853 O O . CYS C 1 170 ? -8.604 24.585 -0.537 1.00 16.27 146 CYS C O 1
ATOM 5856 N N . ILE C 1 171 ? -8.075 24.018 1.575 1.00 15.79 147 ILE C N 1
ATOM 5857 C CA . ILE C 1 171 ? -9.383 23.457 1.854 1.00 16.74 147 ILE C CA 1
ATOM 5858 C C . ILE C 1 171 ? -10.439 24.546 1.794 1.00 17.28 147 ILE C C 1
ATOM 5859 O O . ILE C 1 171 ? -11.499 24.358 1.178 1.00 17.90 147 ILE C O 1
ATOM 5864 N N . GLN C 1 172 ? -10.165 25.714 2.372 1.00 17.26 148 GLN C N 1
ATOM 5865 C CA . GLN C 1 172 ? -11.175 26.760 2.352 1.00 16.90 148 GLN C CA 1
ATOM 5866 C C . GLN C 1 172 ? -11.414 27.321 0.950 1.00 17.10 148 GLN C C 1
ATOM 5867 O O . GLN C 1 172 ? -12.561 27.627 0.580 1.00 16.68 148 GLN C O 1
ATOM 5873 N N . ALA C 1 173 ? -10.344 27.492 0.188 1.00 15.88 149 ALA C N 1
ATOM 5874 C CA . ALA C 1 173 ? -10.469 27.953 -1.195 1.00 16.24 149 ALA C CA 1
ATOM 5875 C C . ALA C 1 173 ? -11.376 26.980 -1.979 1.00 17.04 149 ALA C C 1
ATOM 5876 O O . ALA C 1 173 ? -12.287 27.432 -2.689 1.00 19.24 149 ALA C O 1
ATOM 5878 N N . ALA C 1 174 ? -11.168 25.672 -1.806 1.00 18.48 150 ALA C N 1
ATOM 5879 C CA . ALA C 1 174 ? -11.986 24.680 -2.476 1.00 19.10 150 ALA C CA 1
ATOM 5880 C C . ALA C 1 174 ? -13.449 24.799 -2.038 1.00 20.52 150 ALA C C 1
ATOM 5881 O O . ALA C 1 174 ? -14.343 24.828 -2.893 1.00 20.84 150 ALA C O 1
ATOM 5883 N N . LEU C 1 175 ? -13.677 24.903 -0.725 1.00 18.38 151 LEU C N 1
ATOM 5884 C CA . LEU C 1 175 ? -15.047 25.043 -0.181 1.00 18.78 151 LEU C CA 1
ATOM 5885 C C . LEU C 1 175 ? -15.742 26.312 -0.658 1.00 20.80 151 LEU C C 1
ATOM 5886 O O . LEU C 1 175 ? -16.961 26.326 -0.878 1.00 22.59 151 LEU C O 1
ATOM 5891 N N . ASP C 1 176 ? -14.975 27.376 -0.848 1.00 17.91 152 ASP C N 1
ATOM 5892 C CA . ASP C 1 176 ? -15.523 28.653 -1.288 1.00 18.93 152 ASP C CA 1
ATOM 5893 C C . ASP C 1 176 ? -15.754 28.747 -2.798 1.00 18.65 152 ASP C C 1
ATOM 5894 O O . ASP C 1 176 ? -16.267 29.776 -3.283 1.00 21.38 152 ASP C O 1
ATOM 5899 N N . GLY C 1 177 ? -15.301 27.758 -3.551 1.00 18.85 153 GLY C N 1
ATOM 5900 C CA . GLY C 1 177 ? -15.538 27.754 -4.986 1.00 19.06 153 GLY C CA 1
ATOM 5901 C C . GLY C 1 177 ? -14.427 28.168 -5.902 1.00 18.83 153 GLY C C 1
ATOM 5902 O O . GLY C 1 177 ? -14.680 28.502 -7.055 1.00 20.41 153 GLY C O 1
ATOM 5903 N N . VAL C 1 178 ? -13.190 28.135 -5.414 1.00 19.16 154 VAL C N 1
ATOM 5904 C CA . VAL C 1 178 ? -12.059 28.349 -6.294 1.00 17.65 154 VAL C CA 1
ATOM 5905 C C . VAL C 1 178 ? -12.128 27.163 -7.260 1.00 18.63 154 VAL C C 1
ATOM 5906 O O . VAL C 1 178 ? -12.456 26.056 -6.838 1.00 19.84 154 VAL C O 1
ATOM 5910 N N . LYS C 1 179 ? -11.836 27.387 -8.544 1.00 18.00 155 LYS C N 1
ATOM 5911 C CA . LYS C 1 179 ? -12.011 26.324 -9.537 1.00 19.05 155 LYS C CA 1
ATOM 5912 C C . LYS C 1 179 ? -10.887 25.308 -9.588 1.00 18.75 155 LYS C C 1
ATOM 5913 O O . LYS C 1 179 ? -11.133 24.094 -9.757 1.00 20.30 155 LYS C O 1
ATOM 5919 N N . GLU C 1 180 ? -9.652 25.783 -9.470 1.00 18.64 156 GLU C N 1
ATOM 5920 C CA . GLU C 1 180 ? -8.501 24.923 -9.610 1.00 18.98 156 GLU C CA 1
ATOM 5921 C C . GLU C 1 180 ? -7.393 25.411 -8.691 1.00 17.73 156 GLU C C 1
ATOM 5922 O O . GLU C 1 180 ? -7.196 26.634 -8.564 1.00 17.97 156 GLU C O 1
ATOM 5928 N N . ILE C 1 181 ? -6.706 24.453 -8.067 1.00 17.61 157 ILE C N 1
ATOM 5929 C CA . ILE C 1 181 ? -5.571 24.756 -7.175 1.00 17.35 157 ILE C CA 1
ATOM 5930 C C . ILE C 1 181 ? -4.397 23.858 -7.496 1.00 17.43 157 ILE C C 1
ATOM 5931 O O . ILE C 1 181 ? -4.518 22.617 -7.486 1.00 18.73 157 ILE C O 1
ATOM 5936 N N . SER C 1 182 ? -3.271 24.490 -7.819 1.00 17.16 158 SER C N 1
ATOM 5937 C CA . SER C 1 182 ? -2.001 23.804 -8.049 1.00 17.43 158 SER C CA 1
ATOM 5938 C C . SER C 1 182 ? -1.125 24.039 -6.820 1.00 16.47 158 SER C C 1
ATOM 5939 O O . SER C 1 182 ? -0.775 25.173 -6.529 1.00 17.23 158 SER C O 1
ATOM 5942 N N . ILE C 1 183 ? -0.780 22.967 -6.122 1.00 17.20 159 ILE C N 1
ATOM 5943 C CA . ILE C 1 183 ? 0.015 23.020 -4.915 1.00 16.33 159 ILE C CA 1
ATOM 5944 C C . ILE C 1 183 ? 1.457 22.590 -5.220 1.00 15.97 159 ILE C C 1
ATOM 5945 O O . ILE C 1 183 ? 1.665 21.615 -5.923 1.00 17.28 159 ILE C O 1
ATOM 5950 N N . PHE C 1 184 ? 2.433 23.347 -4.724 1.00 16.10 160 PHE C N 1
ATOM 5951 C CA . PHE C 1 184 ? 3.855 23.063 -4.843 1.00 15.39 160 PHE C CA 1
ATOM 5952 C C . PHE C 1 184 ? 4.466 22.944 -3.457 1.00 16.88 160 PHE C C 1
ATOM 5953 O O . PHE C 1 184 ? 4.201 23.781 -2.589 1.00 17.06 160 PHE C O 1
ATOM 5961 N N . ASN C 1 185 ? 5.249 21.881 -3.224 1.00 16.73 161 ASN C N 1
ATOM 5962 C CA . ASN C 1 185 ? 5.927 21.755 -1.946 1.00 16.88 161 ASN C CA 1
ATOM 5963 C C . ASN C 1 185 ? 7.207 21.006 -2.133 1.00 19.11 161 ASN C C 1
ATOM 5964 O O . ASN C 1 185 ? 7.314 20.173 -3.049 1.00 18.56 161 ASN C O 1
ATOM 5969 N N . ARG C 1 186 ? 8.152 21.249 -1.248 1.00 19.52 162 ARG C N 1
ATOM 5970 C CA . ARG C 1 186 ? 9.372 20.469 -1.286 1.00 19.20 162 ARG C CA 1
ATOM 5971 C C . ARG C 1 186 ? 9.082 19.043 -0.815 1.00 19.39 162 ARG C C 1
ATOM 5972 O O . ARG C 1 186 ? 8.075 18.744 -0.152 1.00 18.76 162 ARG C O 1
ATOM 5980 N N . LYS C 1 187 ? 9.984 18.168 -1.201 1.00 20.85 163 LYS C N 1
ATOM 5981 C CA . LYS C 1 187 ? 9.871 16.780 -0.833 1.00 22.60 163 LYS C CA 1
ATOM 5982 C C . LYS C 1 187 ? 10.370 16.573 0.589 1.00 24.08 163 LYS C C 1
ATOM 5983 O O . LYS C 1 187 ? 11.463 16.037 0.817 1.00 26.94 163 LYS C O 1
ATOM 5989 N N . ASP C 1 188 ? 9.570 17.038 1.541 1.00 22.62 164 ASP C N 1
ATOM 5990 C CA . ASP C 1 188 ? 9.862 16.919 2.969 1.00 22.52 164 ASP C CA 1
ATOM 5991 C C . ASP C 1 188 ? 8.726 16.127 3.632 1.00 23.51 164 ASP C C 1
ATOM 5992 O O . ASP C 1 188 ? 7.910 15.509 2.958 1.00 23.02 164 ASP C O 1
ATOM 5997 N N . ASP C 1 189 ? 8.645 16.171 4.949 1.00 25.49 165 ASP C N 1
ATOM 5998 C CA . ASP C 1 189 ? 7.636 15.403 5.660 1.00 26.01 165 ASP C CA 1
ATOM 5999 C C . ASP C 1 189 ? 6.195 15.890 5.467 1.00 25.06 165 ASP C C 1
ATOM 6000 O O . ASP C 1 189 ? 5.259 15.207 5.846 1.00 26.69 165 ASP C O 1
ATOM 6005 N N . PHE C 1 190 ? 6.022 17.064 4.870 1.00 20.96 166 PHE C N 1
ATOM 6006 C CA . PHE C 1 190 ? 4.697 17.593 4.605 1.00 20.64 166 PHE C CA 1
ATOM 6007 C C . PHE C 1 190 ? 4.151 17.215 3.229 1.00 19.95 166 PHE C C 1
ATOM 6008 O O . PHE C 1 190 ? 2.988 17.427 2.963 1.00 20.33 166 PHE C O 1
ATOM 6016 N N . TYR C 1 191 ? 4.982 16.645 2.351 1.00 21.38 167 TYR C N 1
ATOM 6017 C CA . TYR C 1 191 ? 4.502 16.302 1.007 1.00 21.22 167 TYR C CA 1
ATOM 6018 C C . TYR C 1 191 ? 3.341 15.303 1.081 1.00 20.56 167 TYR C C 1
ATOM 6019 O O . TYR C 1 191 ? 2.326 15.441 0.362 1.00 22.35 167 TYR C O 1
ATOM 6028 N N . ALA C 1 192 ? 3.453 14.312 1.969 1.00 22.44 168 ALA C N 1
ATOM 6029 C CA . ALA C 1 192 ? 2.407 13.328 2.137 1.00 23.30 168 ALA C CA 1
ATOM 6030 C C . ALA C 1 192 ? 1.091 13.981 2.598 1.00 21.78 168 ALA C C 1
ATOM 6031 O O . ALA C 1 192 ? 0.010 13.541 2.221 1.00 22.93 168 ALA C O 1
ATOM 6033 N N . ASN C 1 193 ? 1.189 15.044 3.387 1.00 21.74 169 ASN C N 1
ATOM 6034 C CA . ASN C 1 193 ? 0.001 15.753 3.827 1.00 21.32 169 ASN C CA 1
ATOM 6035 C C . ASN C 1 193 ? -0.670 16.446 2.633 1.00 20.67 169 ASN C C 1
ATOM 6036 O O . ASN C 1 193 ? -1.893 16.435 2.533 1.00 21.51 169 ASN C O 1
ATOM 6041 N N . ALA C 1 194 ? 0.129 17.090 1.763 1.00 19.98 170 ALA C N 1
ATOM 6042 C CA . ALA C 1 194 ? -0.415 17.734 0.561 1.00 19.83 170 ALA C CA 1
ATOM 6043 C C . ALA C 1 194 ? -1.099 16.697 -0.339 1.00 20.13 170 ALA C C 1
ATOM 6044 O O . ALA C 1 194 ? -2.117 16.987 -0.964 1.00 21.24 170 ALA C O 1
ATOM 6046 N N . GLU C 1 195 ? -0.538 15.485 -0.413 1.00 20.90 171 GLU C N 1
ATOM 6047 C CA . GLU C 1 195 ? -1.181 14.416 -1.179 1.00 20.35 171 GLU C CA 1
ATOM 6048 C C . GLU C 1 195 ? -2.580 14.117 -0.625 1.00 20.31 171 GLU C C 1
ATOM 6049 O O . GLU C 1 195 ? -3.524 13.889 -1.392 1.00 21.41 171 GLU C O 1
ATOM 6055 N N . LYS C 1 196 ? -2.707 14.123 0.698 1.00 20.35 172 LYS C N 1
ATOM 6056 C CA . LYS C 1 196 ? -4.015 13.937 1.351 1.00 21.34 172 LYS C CA 1
ATOM 6057 C C . LYS C 1 196 ? -4.950 15.081 1.047 1.00 20.66 172 LYS C C 1
ATOM 6058 O O . LYS C 1 196 ? -6.133 14.898 0.783 1.00 21.39 172 LYS C O 1
ATOM 6064 N N . THR C 1 197 ? -4.405 16.289 1.056 1.00 19.69 173 THR C N 1
ATOM 6065 C CA . THR C 1 197 ? -5.199 17.458 0.723 1.00 19.14 173 THR C CA 1
ATOM 6066 C C . THR C 1 197 ? -5.783 17.363 -0.688 1.00 19.50 173 THR C C 1
ATOM 6067 O O . THR C 1 197 ? -6.953 17.694 -0.913 1.00 20.50 173 THR C O 1
ATOM 6071 N N . VAL C 1 198 ? -4.958 16.972 -1.643 1.00 19.17 174 VAL C N 1
ATOM 6072 C CA . VAL C 1 198 ? -5.413 16.789 -3.009 1.00 20.66 174 VAL C CA 1
ATOM 6073 C C . VAL C 1 198 ? -6.583 15.800 -3.056 1.00 20.57 174 VAL C C 1
ATOM 6074 O O . VAL C 1 198 ? -7.600 16.082 -3.704 1.00 21.20 174 VAL C O 1
ATOM 6078 N N . GLU C 1 199 ? -6.427 14.650 -2.393 1.00 23.07 175 GLU C N 1
ATOM 6079 C CA . GLU C 1 199 ? -7.484 13.614 -2.355 1.00 23.69 175 GLU C CA 1
ATOM 6080 C C . GLU C 1 199 ? -8.779 14.161 -1.765 1.00 23.89 175 GLU C C 1
ATOM 6081 O O . GLU C 1 199 ? -9.875 13.921 -2.297 1.00 23.94 175 GLU C O 1
ATOM 6087 N N . LYS C 1 200 ? -8.651 14.961 -0.698 1.00 21.18 176 LYS C N 1
ATOM 6088 C CA . LYS C 1 200 ? -9.806 15.535 -0.015 1.00 22.86 176 LYS C CA 1
ATOM 6089 C C . LYS C 1 200 ? -10.564 16.512 -0.902 1.00 23.16 176 LYS C C 1
ATOM 6090 O O . LYS C 1 200 ? -11.786 16.472 -0.995 1.00 22.19 176 LYS C O 1
ATOM 6096 N N . ILE C 1 201 ? -9.826 17.418 -1.539 1.00 20.68 177 ILE C N 1
ATOM 6097 C CA . ILE C 1 201 ? -10.408 18.420 -2.412 1.00 21.54 177 ILE C CA 1
ATOM 6098 C C . ILE C 1 201 ? -11.121 17.807 -3.614 1.00 22.02 177 ILE C C 1
ATOM 6099 O O . ILE C 1 201 ? -12.257 18.169 -3.917 1.00 21.35 177 ILE C O 1
ATOM 6104 N N . ASN C 1 202 ? -10.449 16.870 -4.279 1.00 22.04 178 ASN C N 1
ATOM 6105 C CA . ASN C 1 202 ? -11.020 16.241 -5.457 1.00 23.90 178 ASN C CA 1
ATOM 6106 C C . ASN C 1 202 ? -12.236 15.375 -5.172 1.00 25.16 178 ASN C C 1
ATOM 6107 O O . ASN C 1 202 ? -13.165 15.328 -5.983 1.00 26.83 178 ASN C O 1
ATOM 6112 N N . SER C 1 203 ? -12.253 14.729 -4.012 1.00 25.14 179 SER C N 1
ATOM 6113 C CA . SER C 1 203 ? -13.350 13.837 -3.680 1.00 26.66 179 SER C CA 1
ATOM 6114 C C . SER C 1 203 ? -14.523 14.494 -2.975 1.00 27.91 179 SER C C 1
ATOM 6115 O O . SER C 1 203 ? -15.647 14.000 -3.078 1.00 31.22 179 SER C O 1
ATOM 6118 N N . LYS C 1 204 ? -14.290 15.580 -2.254 1.00 26.46 180 LYS C N 1
ATOM 6119 C CA . LYS C 1 204 ? -15.336 16.204 -1.474 1.00 27.32 180 LYS C CA 1
ATOM 6120 C C . LYS C 1 204 ? -15.846 17.551 -1.967 1.00 27.30 180 LYS C C 1
ATOM 6121 O O . LYS C 1 204 ? -16.851 18.048 -1.438 1.00 28.79 180 LYS C O 1
ATOM 6127 N N . THR C 1 205 ? -15.170 18.143 -2.942 1.00 26.31 181 THR C N 1
ATOM 6128 C CA . THR C 1 205 ? -15.576 19.427 -3.479 1.00 25.81 181 THR C CA 1
ATOM 6129 C C . THR C 1 205 ? -15.573 19.388 -5.006 1.00 25.05 181 THR C C 1
ATOM 6130 O O . THR C 1 205 ? -15.172 18.398 -5.622 1.00 25.34 181 THR C O 1
ATOM 6134 N N . ASP C 1 206 ? -15.989 20.493 -5.614 1.00 24.61 182 ASP C N 1
ATOM 6135 C CA . ASP C 1 206 ? -15.978 20.609 -7.081 1.00 26.89 182 ASP C CA 1
ATOM 6136 C C . ASP C 1 206 ? -14.666 21.202 -7.614 1.00 25.62 182 ASP C C 1
ATOM 6137 O O . ASP C 1 206 ? -14.471 21.329 -8.829 1.00 26.40 182 ASP C O 1
ATOM 6142 N N . CYS C 1 207 ? -13.771 21.561 -6.702 1.00 24.83 183 CYS C N 1
ATOM 6143 C CA . CYS C 1 207 ? -12.480 22.113 -7.084 1.00 23.99 183 CYS C CA 1
ATOM 6144 C C . CYS C 1 207 ? -11.540 20.998 -7.561 1.00 22.65 183 CYS C C 1
ATOM 6145 O O . CYS C 1 207 ? -11.580 19.889 -7.050 1.00 25.67 183 CYS C O 1
ATOM 6148 N N . LYS C 1 208 ? -10.707 21.319 -8.547 1.00 23.53 184 LYS C N 1
ATOM 6149 C CA . LYS C 1 208 ? -9.694 20.410 -9.082 1.00 23.81 184 LYS C CA 1
ATOM 6150 C C . LYS C 1 208 ? -8.329 20.790 -8.499 1.00 22.60 184 LYS C C 1
ATOM 6151 O O . LYS C 1 208 ? -7.833 21.888 -8.747 1.00 24.34 184 LYS C O 1
ATOM 6157 N N . ALA C 1 209 ? -7.718 19.859 -7.776 1.00 21.94 185 ALA C N 1
ATOM 6158 C CA . ALA C 1 209 ? -6.407 20.078 -7.170 1.00 20.86 185 ALA C CA 1
ATOM 6159 C C . ALA C 1 209 ? -5.371 19.089 -7.671 1.00 20.73 185 ALA C C 1
ATOM 6160 O O . ALA C 1 209 ? -5.690 17.939 -8.021 1.00 20.56 185 ALA C O 1
ATOM 6162 N N . GLN C 1 210 ? -4.124 19.541 -7.694 1.00 20.59 186 GLN C N 1
ATOM 6163 C CA . GLN C 1 210 ? -2.988 18.696 -8.028 1.00 19.65 186 GLN C CA 1
ATOM 6164 C C . GLN C 1 210 ? -1.770 19.220 -7.289 1.00 19.79 186 GLN C C 1
ATOM 6165 O O . GLN C 1 210 ? -1.717 20.397 -6.932 1.00 19.79 186 GLN C O 1
ATOM 6171 N N . LEU C 1 211 ? -0.814 18.336 -7.073 1.00 19.07 187 LEU C N 1
ATOM 6172 C CA . LEU C 1 211 ? 0.407 18.599 -6.352 1.00 18.90 187 LEU C CA 1
ATOM 6173 C C . LEU C 1 211 ? 1.638 18.324 -7.194 1.00 17.93 187 LEU C C 1
ATOM 6174 O O . LEU C 1 211 ? 1.724 17.294 -7.906 1.00 19.21 187 LEU C O 1
ATOM 6179 N N . PHE C 1 212 ? 2.627 19.198 -7.037 1.00 17.86 188 PHE C N 1
ATOM 6180 C CA . PHE C 1 212 ? 3.897 19.104 -7.706 1.00 18.37 188 PHE C CA 1
ATOM 6181 C C . PHE C 1 212 ? 5.033 19.448 -6.737 1.00 18.02 188 PHE C C 1
ATOM 6182 O O . PHE C 1 212 ? 4.838 20.108 -5.703 1.00 18.52 188 PHE C O 1
ATOM 6190 N N . ASP C 1 213 ? 6.238 19.012 -7.105 1.00 18.37 189 ASP C N 1
ATOM 6191 C CA . ASP C 1 213 ? 7.478 19.347 -6.403 1.00 18.34 189 ASP C CA 1
ATOM 6192 C C . ASP C 1 213 ? 7.839 20.824 -6.698 1.00 17.49 189 ASP C C 1
ATOM 6193 O O . ASP C 1 213 ? 7.842 21.264 -7.867 1.00 17.82 189 ASP C O 1
ATOM 6198 N N . ILE C 1 214 ? 8.187 21.570 -5.646 1.00 16.55 190 ILE C N 1
ATOM 6199 C CA . ILE C 1 214 ? 8.591 22.984 -5.784 1.00 16.85 190 ILE C CA 1
ATOM 6200 C C . ILE C 1 214 ? 9.828 23.109 -6.679 1.00 17.43 190 ILE C C 1
ATOM 6201 O O . ILE C 1 214 ? 10.074 24.184 -7.239 1.00 18.79 190 ILE C O 1
ATOM 6206 N N . GLU C 1 215 ? 10.612 22.028 -6.827 1.00 18.39 191 GLU C N 1
ATOM 6207 C CA . GLU C 1 215 ? 11.792 22.078 -7.707 1.00 18.19 191 GLU C CA 1
ATOM 6208 C C . GLU C 1 215 ? 11.458 21.814 -9.179 1.00 18.68 191 GLU C C 1
ATOM 6209 O O . GLU C 1 215 ? 12.344 21.875 -10.031 1.00 18.47 191 GLU C O 1
ATOM 6215 N N . ASP C 1 216 ? 10.199 21.486 -9.478 1.00 17.82 192 ASP C N 1
ATOM 6216 C CA . ASP C 1 216 ? 9.757 21.271 -10.875 1.00 18.77 192 ASP C CA 1
ATOM 6217 C C . ASP C 1 216 ? 9.458 22.669 -11.441 1.00 18.69 192 ASP C C 1
ATOM 6218 O O . ASP C 1 216 ? 8.297 23.102 -11.569 1.00 18.31 192 ASP C O 1
ATOM 6223 N N . HIS C 1 217 ? 10.527 23.373 -11.803 1.00 18.13 193 HIS C N 1
ATOM 6224 C CA . HIS C 1 217 ? 10.398 24.764 -12.234 1.00 17.42 193 HIS C CA 1
ATOM 6225 C C . HIS C 1 217 ? 9.619 24.964 -13.524 1.00 18.56 193 HIS C C 1
ATOM 6226 O O . HIS C 1 217 ? 8.935 25.980 -13.684 1.00 19.46 193 HIS C O 1
ATOM 6233 N N . GLU C 1 218 ? 9.726 24.005 -14.441 1.00 19.54 194 GLU C N 1
ATOM 6234 C CA . GLU C 1 218 ? 8.983 24.072 -15.699 1.00 22.36 194 GLU C CA 1
ATOM 6235 C C . GLU C 1 218 ? 7.486 24.010 -15.388 1.00 19.70 194 GLU C C 1
ATOM 6236 O O . GLU C 1 218 ? 6.695 24.780 -15.939 1.00 19.15 194 GLU C O 1
ATOM 6242 N N . GLN C 1 219 ? 7.080 23.096 -14.509 1.00 18.68 195 GLN C N 1
ATOM 6243 C CA . GLN C 1 219 ? 5.665 23.015 -14.153 1.00 18.51 195 GLN C CA 1
ATOM 6244 C C . GLN C 1 219 ? 5.228 24.271 -13.381 1.00 18.86 195 GLN C C 1
ATOM 6245 O O . GLN C 1 219 ? 4.106 24.760 -13.570 1.00 17.34 195 GLN C O 1
ATOM 6251 N N . LEU C 1 220 ? 6.087 24.782 -12.503 1.00 17.68 196 LEU C N 1
ATOM 6252 C CA . LEU C 1 220 ? 5.739 25.974 -11.719 1.00 16.91 196 LEU C CA 1
ATOM 6253 C C . LEU C 1 220 ? 5.472 27.150 -12.648 1.00 16.84 196 LEU C C 1
ATOM 6254 O O . LEU C 1 220 ? 4.517 27.908 -12.472 1.00 16.98 196 LEU C O 1
ATOM 6259 N N . ARG C 1 221 ? 6.314 27.324 -13.654 1.00 16.65 197 ARG C N 1
ATOM 6260 C CA . ARG C 1 221 ? 6.112 28.416 -14.595 1.00 17.55 197 ARG C CA 1
ATOM 6261 C C . ARG C 1 221 ? 4.736 28.326 -15.249 1.00 16.98 197 ARG C C 1
ATOM 6262 O O . ARG C 1 221 ? 4.022 29.305 -15.353 1.00 17.71 197 ARG C O 1
ATOM 6270 N N . LYS C 1 222 ? 4.387 27.141 -15.733 1.00 16.06 198 LYS C N 1
ATOM 6271 C CA . LYS C 1 222 ? 3.116 26.921 -16.410 1.00 18.11 198 LYS C CA 1
ATOM 6272 C C . LYS C 1 222 ? 1.956 27.199 -15.484 1.00 17.76 198 LYS C C 1
ATOM 6273 O O . LYS C 1 222 ? 1.018 27.918 -15.840 1.00 17.98 198 LYS C O 1
ATOM 6279 N N . GLU C 1 223 ? 2.014 26.629 -14.280 1.00 16.98 199 GLU C N 1
ATOM 6280 C CA . GLU C 1 223 ? 0.901 26.781 -13.339 1.00 16.25 199 GLU C CA 1
ATOM 6281 C C . GLU C 1 223 ? 0.695 28.245 -12.974 1.00 16.30 199 GLU C C 1
ATOM 6282 O O . GLU C 1 223 ? -0.450 28.739 -12.962 1.00 17.42 199 GLU C O 1
ATOM 6288 N N . ILE C 1 224 ? 1.773 28.956 -12.652 1.00 15.30 200 ILE C N 1
ATOM 6289 C CA . ILE C 1 224 ? 1.650 30.393 -12.334 1.00 15.02 200 ILE C CA 1
ATOM 6290 C C . ILE C 1 224 ? 1.060 31.166 -13.527 1.00 16.69 200 ILE C C 1
ATOM 6291 O O . ILE C 1 224 ? 0.196 32.019 -13.349 1.00 17.00 200 ILE C O 1
ATOM 6296 N N . ALA C 1 225 ? 1.537 30.895 -14.736 1.00 16.97 201 ALA C N 1
ATOM 6297 C CA . ALA C 1 225 ? 1.012 31.589 -15.923 1.00 18.11 201 ALA C CA 1
ATOM 6298 C C . ALA C 1 225 ? -0.4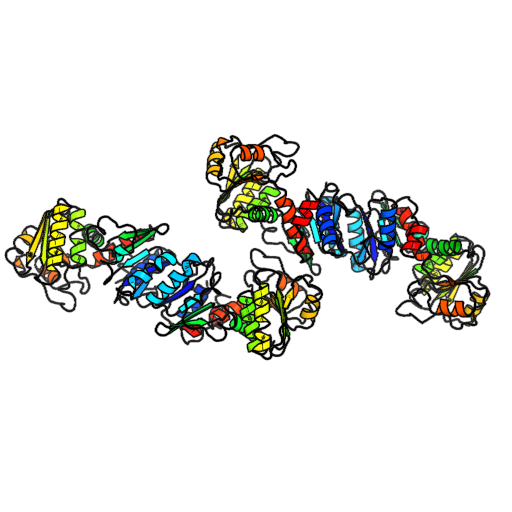79 31.426 -16.079 1.00 18.01 201 ALA C C 1
ATOM 6299 O O . ALA C 1 225 ? -1.163 32.347 -16.513 1.00 18.80 201 ALA C O 1
ATOM 6301 N N . GLU C 1 226 ? -1.002 30.272 -15.675 1.00 16.74 202 GLU C N 1
ATOM 6302 C CA . GLU C 1 226 ? -2.417 29.937 -15.806 1.00 17.32 202 GLU C CA 1
ATOM 6303 C C . GLU C 1 226 ? -3.260 30.353 -14.615 1.00 16.46 202 GLU C C 1
ATOM 6304 O O . GLU C 1 226 ? -4.471 30.157 -14.635 1.00 18.10 202 GLU C O 1
ATOM 6310 N N . SER C 1 227 ? -2.636 30.951 -13.597 1.00 17.40 203 SER C N 1
ATOM 6311 C CA . SER C 1 227 ? -3.352 31.332 -12.376 1.00 15.83 203 SER C CA 1
ATOM 6312 C C . SER C 1 227 ? -3.608 32.839 -12.263 1.00 16.69 203 SER C C 1
ATOM 6313 O O . SER C 1 227 ? -2.874 33.647 -12.824 1.00 18.36 203 SER C O 1
ATOM 6316 N N . VAL C 1 228 ? -4.665 33.203 -11.533 1.00 16.41 204 VAL C N 1
ATOM 6317 C CA . VAL C 1 228 ? -4.904 34.626 -11.240 1.00 16.28 204 VAL C CA 1
ATOM 6318 C C . VAL C 1 228 ? -4.148 35.046 -9.955 1.00 15.62 204 VAL C C 1
ATOM 6319 O O . VAL C 1 228 ? -3.921 36.263 -9.743 1.00 15.65 204 VAL C O 1
ATOM 6323 N N . ILE C 1 229 ? -3.767 34.054 -9.131 1.00 16.97 205 ILE C N 1
ATOM 6324 C CA . ILE C 1 229 ? -3.069 34.330 -7.875 1.00 16.21 205 ILE C CA 1
ATOM 6325 C C . ILE C 1 229 ? -1.986 33.312 -7.607 1.00 13.65 205 ILE C C 1
ATOM 6326 O O . ILE C 1 229 ? -2.152 32.122 -7.928 1.00 14.84 205 ILE C O 1
ATOM 6331 N N . PHE C 1 230 ? -0.849 33.784 -7.087 1.00 14.93 206 PHE C N 1
ATOM 6332 C CA . PHE C 1 230 ? 0.284 32.943 -6.655 1.00 14.76 206 PHE C CA 1
ATOM 6333 C C . PHE C 1 230 ? 0.504 33.282 -5.186 1.00 14.48 206 PHE C C 1
ATOM 6334 O O . PHE C 1 230 ? 0.732 34.449 -4.863 1.00 15.43 206 PHE C O 1
ATOM 6342 N N . THR C 1 231 ? 0.426 32.272 -4.333 1.00 14.48 207 THR C N 1
ATOM 6343 C CA . THR C 1 231 ? 0.485 32.413 -2.893 1.00 14.74 207 THR C CA 1
ATOM 6344 C C . THR C 1 231 ? 1.600 31.638 -2.218 1.00 15.01 207 THR C C 1
ATOM 6345 O O . THR C 1 231 ? 1.791 30.456 -2.454 1.00 15.76 207 THR C O 1
ATOM 6349 N N . ASN C 1 232 ? 2.370 32.329 -1.380 1.00 15.00 208 ASN C N 1
ATOM 6350 C CA . ASN C 1 232 ? 3.313 31.654 -0.525 1.00 13.60 208 ASN C CA 1
ATOM 6351 C C . ASN C 1 232 ? 2.639 31.358 0.822 1.00 13.48 208 ASN C C 1
ATOM 6352 O O . ASN C 1 232 ? 2.211 32.284 1.516 1.00 14.69 208 ASN C O 1
ATOM 6357 N N . ALA C 1 233 ? 2.572 30.076 1.195 1.00 13.87 209 ALA C N 1
ATOM 6358 C CA . ALA C 1 233 ? 2.041 29.657 2.478 1.00 15.10 209 ALA C CA 1
ATOM 6359 C C . ALA C 1 233 ? 3.078 28.778 3.196 1.00 16.49 209 ALA C C 1
ATOM 6360 O O . ALA C 1 233 ? 2.750 27.768 3.819 1.00 18.99 209 ALA C O 1
ATOM 6362 N N . THR C 1 234 ? 4.333 29.156 3.065 1.00 16.36 210 THR C N 1
ATOM 6363 C CA . THR C 1 234 ? 5.467 28.519 3.756 1.00 16.43 210 THR C CA 1
ATOM 6364 C C . THR C 1 234 ? 6.127 29.603 4.629 1.00 16.71 210 THR C C 1
ATOM 6365 O O . THR C 1 234 ? 5.808 30.817 4.534 1.00 16.54 210 THR C O 1
ATOM 6369 N N . GLY C 1 235 ? 7.101 29.198 5.436 1.00 17.78 211 GLY C N 1
ATOM 6370 C CA . GLY C 1 235 ? 7.862 30.148 6.215 1.00 17.37 211 GLY C CA 1
ATOM 6371 C C . GLY C 1 235 ? 8.983 30.841 5.450 1.00 16.74 211 GLY C C 1
ATOM 6372 O O . GLY C 1 235 ? 9.694 31.663 6.012 1.00 16.93 211 GLY C O 1
ATOM 6373 N N . VAL C 1 236 ? 9.167 30.501 4.174 1.00 15.97 212 VAL C N 1
ATOM 6374 C CA . VAL C 1 236 ? 10.225 31.128 3.382 1.00 15.90 212 VAL C CA 1
ATOM 6375 C C . VAL C 1 236 ? 9.830 32.588 3.212 1.00 15.95 212 VAL C C 1
ATOM 6376 O O . VAL C 1 236 ? 8.691 32.908 2.858 1.00 16.36 212 VAL C O 1
ATOM 6380 N N . GLY C 1 237 ? 10.788 33.474 3.451 1.00 14.25 213 GLY C N 1
ATOM 6381 C CA . GLY C 1 237 ? 10.544 34.917 3.421 1.00 13.93 213 GLY C CA 1
ATOM 6382 C C . GLY C 1 237 ? 10.479 35.523 4.820 1.00 15.54 213 GLY C C 1
ATOM 6383 O O . GLY C 1 237 ? 10.621 36.731 4.987 1.00 15.72 213 GLY C O 1
ATOM 6384 N N . MET C 1 238 ? 10.234 34.679 5.810 1.00 16.16 214 MET C N 1
ATOM 6385 C CA . MET C 1 238 ? 10.182 35.039 7.228 1.00 17.34 214 MET C CA 1
ATOM 6386 C C . MET C 1 238 ? 11.435 34.429 7.860 1.00 17.68 214 MET C C 1
ATOM 6387 O O . MET C 1 238 ? 11.876 33.325 7.452 1.00 15.94 214 MET C O 1
ATOM 6392 N N . LYS C 1 239 ? 11.934 35.065 8.909 1.00 17.44 215 LYS C N 1
ATOM 6393 C CA . LYS C 1 239 ? 13.082 34.551 9.662 1.00 17.37 215 LYS C CA 1
ATOM 6394 C C . LYS C 1 239 ? 12.824 33.061 9.956 1.00 17.01 215 LYS C C 1
ATOM 6395 O O . LYS C 1 239 ? 11.694 32.691 10.357 1.00 16.77 215 LYS C O 1
ATOM 6401 N N . PRO C 1 240 ? 13.842 32.201 9.789 1.00 17.39 216 PRO C N 1
ATOM 6402 C CA . PRO C 1 240 ? 15.252 32.417 9.419 1.00 18.49 216 PRO C CA 1
ATOM 6403 C C . PRO C 1 240 ? 15.549 32.443 7.906 1.00 18.18 216 PRO C C 1
ATOM 6404 O O . PRO C 1 240 ? 16.711 32.271 7.478 1.00 19.63 216 PRO C O 1
ATOM 6408 N N . PHE C 1 241 ? 14.517 32.733 7.120 1.00 17.30 217 PHE C N 1
ATOM 6409 C CA . PHE C 1 241 ? 14.619 32.775 5.672 1.00 16.86 217 PHE C CA 1
ATOM 6410 C C . PHE C 1 241 ? 14.239 34.137 5.116 1.00 16.14 217 PHE C C 1
ATOM 6411 O O . PHE C 1 241 ? 13.664 34.213 4.007 1.00 16.19 217 PHE C O 1
ATOM 6419 N N . GLU C 1 242 ? 14.542 35.211 5.861 1.00 16.69 218 GLU C N 1
ATOM 6420 C CA . GLU C 1 242 ? 14.202 36.543 5.429 1.00 16.73 218 GLU C CA 1
ATOM 6421 C C . GLU C 1 242 ? 15.149 36.929 4.283 1.00 16.88 218 GLU C C 1
ATOM 6422 O O . GLU C 1 242 ? 16.364 36.703 4.351 1.00 17.24 218 GLU C O 1
ATOM 6428 N N . GLY C 1 243 ? 14.583 37.546 3.241 1.00 16.09 219 GLY C N 1
ATOM 6429 C CA . GLY C 1 243 ? 15.362 37.882 2.051 1.00 17.04 219 GLY C CA 1
ATOM 6430 C C . GLY C 1 243 ? 15.449 36.764 1.043 1.00 15.93 219 GLY C C 1
ATOM 6431 O O . GLY C 1 243 ? 16.065 36.913 -0.003 1.00 15.86 219 GLY C O 1
ATOM 6432 N N . GLU C 1 244 ? 14.852 35.616 1.353 1.00 16.26 220 GLU C N 1
ATOM 6433 C CA . GLU C 1 244 ? 14.856 34.434 0.497 1.00 16.61 220 GLU C CA 1
ATOM 6434 C C . GLU C 1 244 ? 13.442 34.187 -0.019 1.00 16.54 220 GLU C C 1
ATOM 6435 O O . GLU C 1 244 ? 12.457 34.664 0.577 1.00 16.39 220 GLU C O 1
ATOM 6441 N N . THR C 1 245 ? 13.357 33.418 -1.103 1.00 15.60 221 THR C N 1
ATOM 6442 C CA . THR C 1 245 ? 12.111 33.070 -1.753 1.00 15.32 221 THR C CA 1
ATOM 6443 C C . THR C 1 245 ? 12.168 31.696 -2.374 1.00 17.27 221 THR C C 1
ATOM 6444 O O . THR C 1 245 ? 13.259 31.172 -2.616 1.00 17.93 221 THR C O 1
ATOM 6448 N N . LEU C 1 246 ? 11.001 31.117 -2.616 1.00 15.98 222 LEU C N 1
ATOM 6449 C CA . LEU C 1 246 ? 10.910 29.863 -3.374 1.00 15.83 222 LEU C CA 1
ATOM 6450 C C . LEU C 1 246 ? 10.700 30.119 -4.868 1.00 16.91 222 LEU C C 1
ATOM 6451 O O . LEU C 1 246 ? 10.690 29.186 -5.654 1.00 18.37 222 LEU C O 1
ATOM 6456 N N . LEU C 1 247 ? 10.515 31.365 -5.268 1.00 17.49 223 LEU C N 1
ATOM 6457 C CA . LEU C 1 247 ? 10.309 31.730 -6.704 1.00 16.78 223 LEU C CA 1
ATOM 6458 C C . LEU C 1 247 ? 11.632 31.658 -7.451 1.00 17.52 223 LEU C C 1
ATOM 6459 O O . LEU C 1 247 ? 12.554 32.389 -7.123 1.00 18.32 223 LEU C O 1
ATOM 6464 N N . PRO C 1 248 ? 11.723 30.796 -8.475 1.00 18.07 224 PRO C N 1
ATOM 6465 C CA . PRO C 1 248 ? 13.030 30.701 -9.159 1.00 19.97 224 PRO C CA 1
ATOM 6466 C C . PRO C 1 248 ? 13.405 31.889 -10.021 1.00 19.14 224 PRO C C 1
ATOM 6467 O O . PRO C 1 248 ? 14.605 32.186 -10.154 1.00 21.52 224 PRO C O 1
ATOM 6471 N N . SER C 1 249 ? 12.419 32.559 -10.621 1.00 18.57 225 SER C N 1
ATOM 6472 C CA . SER C 1 249 ? 12.697 33.719 -11.463 1.00 21.23 225 SER C CA 1
ATOM 6473 C C . SER C 1 249 ? 11.542 34.686 -11.518 1.00 18.99 225 SER C C 1
ATOM 6474 O O . SER C 1 249 ? 10.364 34.274 -11.563 1.00 19.46 225 SER C O 1
ATOM 6477 N N . ALA C 1 250 ? 11.882 35.966 -11.526 1.00 19.06 226 ALA C N 1
ATOM 6478 C CA . ALA C 1 250 ? 10.918 37.023 -11.588 1.00 19.30 226 ALA C CA 1
ATOM 6479 C C . ALA C 1 250 ? 10.101 36.929 -12.855 1.00 19.11 226 ALA C C 1
ATOM 6480 O O . ALA C 1 250 ? 8.941 37.309 -12.868 1.00 19.61 226 ALA C O 1
ATOM 6482 N N . ASP C 1 251 ? 10.705 36.403 -13.921 1.00 19.51 227 ASP C N 1
ATOM 6483 C CA . ASP C 1 251 ? 10.009 36.305 -15.199 1.00 20.36 227 ASP C CA 1
ATOM 6484 C C . ASP C 1 251 ? 8.864 35.301 -15.232 1.00 20.43 227 ASP C C 1
ATOM 6485 O O . ASP C 1 251 ? 8.187 35.174 -16.245 1.00 21.81 227 ASP C O 1
ATOM 6490 N N . MET C 1 252 ? 8.619 34.612 -14.119 1.00 18.99 228 MET C N 1
ATOM 6491 C CA . MET C 1 252 ? 7.460 33.739 -14.030 1.00 19.38 228 MET C CA 1
ATOM 6492 C C . MET C 1 252 ? 6.212 34.530 -13.660 1.00 18.26 228 MET C C 1
ATOM 6493 O O . MET C 1 252 ? 5.097 33.988 -13.737 1.00 19.38 228 MET C O 1
ATOM 6498 N N A LEU C 1 253 ? 6.391 35.800 -13.262 0.50 17.30 229 LEU C N 1
ATOM 6499 N N B LEU C 1 253 ? 6.392 35.777 -13.260 0.50 18.20 229 LEU C N 1
ATOM 6500 C CA A LEU C 1 253 ? 5.289 36.663 -12.804 0.50 16.95 229 LEU C CA 1
ATOM 6501 C CA B LEU C 1 253 ? 5.278 36.597 -12.899 0.50 18.61 229 LEU C CA 1
ATOM 6502 C C A LEU C 1 253 ? 4.888 37.797 -13.778 0.50 17.30 229 LEU C C 1
ATOM 6503 C C B LEU C 1 253 ? 4.849 37.371 -14.142 0.50 19.07 229 LEU C C 1
ATOM 6504 O O A LEU C 1 253 ? 5.632 38.766 -13.959 0.50 18.30 229 LEU C O 1
ATOM 6505 O O B LEU C 1 253 ? 5.560 37.413 -15.160 0.50 21.37 229 LEU C O 1
ATOM 6514 N N A ARG C 1 254 ? 3.711 37.703 -14.391 0.50 16.50 230 ARG C N 1
ATOM 6515 N N B ARG C 1 254 ? 3.653 37.932 -14.077 0.50 19.25 230 ARG C N 1
ATOM 6516 C CA A ARG C 1 254 ? 3.246 38.783 -15.259 0.50 16.47 230 ARG C CA 1
ATOM 6517 C CA B ARG C 1 254 ? 3.153 38.789 -15.127 0.50 18.47 230 ARG C CA 1
ATOM 6518 C C A ARG C 1 254 ? 2.661 39.903 -14.366 0.50 16.36 230 ARG C C 1
ATOM 6519 C C B ARG C 1 254 ? 2.518 39.926 -14.341 0.50 17.79 230 ARG C C 1
ATOM 6520 O O A ARG C 1 254 ? 2.319 39.640 -13.216 0.50 16.05 230 ARG C O 1
ATOM 6521 O O B ARG C 1 254 ? 1.997 39.698 -13.250 0.50 16.36 230 ARG C O 1
ATOM 6536 N N . PRO C 1 255 ? 2.513 41.140 -14.898 1.00 18.34 231 PRO C N 1
ATOM 6537 C CA . PRO C 1 255 ? 2.008 42.253 -14.111 1.00 19.49 231 PRO C CA 1
ATOM 6538 C C . PRO C 1 255 ? 0.592 42.114 -13.581 1.00 19.90 231 PRO C C 1
ATOM 6539 O O . PRO C 1 255 ? 0.258 42.670 -12.537 1.00 19.24 231 PRO C O 1
ATOM 6543 N N . GLU C 1 256 ? -0.224 41.324 -14.264 1.00 18.36 232 GLU C N 1
ATOM 6544 C CA . GLU C 1 256 ? -1.619 41.153 -13.883 1.00 17.37 232 GLU C CA 1
ATOM 6545 C C . GLU C 1 256 ? -1.863 40.143 -12.787 1.00 16.89 232 GLU C C 1
ATOM 6546 O O . GLU C 1 256 ? -2.955 40.083 -12.234 1.00 18.29 232 GLU C O 1
ATOM 6552 N N . LEU C 1 257 ? -0.838 39.360 -12.456 1.00 17.24 233 LEU C N 1
ATOM 6553 C CA . LEU C 1 257 ? -0.932 38.357 -11.425 1.00 16.66 233 LEU C CA 1
ATOM 6554 C C . LEU C 1 257 ? -1.013 38.999 -10.037 1.00 15.60 233 LEU C C 1
ATOM 6555 O O . LEU C 1 257 ? -0.362 39.989 -9.762 1.00 17.55 233 LEU C O 1
ATOM 6560 N N . ILE C 1 258 ? -1.846 38.426 -9.178 1.00 14.75 234 ILE C N 1
ATOM 6561 C CA . ILE C 1 258 ? -1.949 38.820 -7.773 1.00 14.26 234 ILE C CA 1
ATOM 6562 C C . ILE C 1 258 ? -0.950 37.943 -7.029 1.00 14.95 234 ILE C C 1
ATOM 6563 O O . ILE C 1 258 ? -1.007 36.724 -7.140 1.00 14.44 234 ILE C O 1
ATOM 6568 N N . VAL C 1 259 ? -0.039 38.537 -6.273 1.00 15.16 235 VAL C N 1
ATOM 6569 C CA . VAL C 1 259 ? 0.952 37.772 -5.496 1.00 14.27 235 VAL C CA 1
ATOM 6570 C C . VAL C 1 259 ? 0.675 37.993 -3.990 1.00 14.04 235 VAL C C 1
ATOM 6571 O O . VAL C 1 259 ? 0.636 39.109 -3.502 1.00 14.65 235 VAL C O 1
ATOM 6575 N N . SER C 1 260 ? 0.490 36.902 -3.292 1.00 14.31 236 SER C N 1
ATOM 6576 C CA . SER C 1 260 ? 0.055 36.886 -1.901 1.00 14.90 236 SER C CA 1
ATOM 6577 C C . SER C 1 260 ? 1.021 36.123 -1.035 1.00 15.85 236 SER C C 1
ATOM 6578 O O . SER C 1 260 ? 1.582 35.116 -1.477 1.00 15.39 236 SER C O 1
ATOM 6581 N N . ASP C 1 261 ? 1.210 36.592 0.196 1.00 15.02 237 ASP C N 1
ATOM 6582 C CA . ASP C 1 261 ? 2.074 35.910 1.147 1.00 14.07 237 ASP C CA 1
ATOM 6583 C C . ASP C 1 261 ? 1.346 35.837 2.499 1.00 14.99 237 ASP C C 1
ATOM 6584 O O . ASP C 1 261 ? 0.667 36.794 2.910 1.00 15.97 237 ASP C O 1
ATOM 6589 N N . VAL C 1 262 ? 1.456 34.711 3.167 1.00 13.86 238 VAL C N 1
ATOM 6590 C CA . VAL C 1 262 ? 0.936 34.569 4.521 1.00 14.74 238 VAL C CA 1
ATOM 6591 C C . VAL C 1 262 ? 1.822 35.331 5.537 1.00 15.36 238 VAL C C 1
ATOM 6592 O O . VAL C 1 262 ? 1.395 35.610 6.639 1.00 14.04 238 VAL C O 1
ATOM 6596 N N . VAL C 1 263 ? 3.074 35.575 5.178 1.00 14.81 239 VAL C N 1
ATOM 6597 C CA . VAL C 1 263 ? 4.018 36.280 6.051 1.00 15.83 239 VAL C CA 1
ATOM 6598 C C . VAL C 1 263 ? 3.687 37.764 6.125 1.00 15.49 239 VAL C C 1
ATOM 6599 O O . VAL C 1 263 ? 3.359 38.393 5.100 1.00 15.55 239 VAL C O 1
ATOM 6603 N N . TYR C 1 264 ? 3.758 38.329 7.336 1.00 14.99 240 TYR C N 1
ATOM 6604 C CA . TYR C 1 264 ? 3.584 39.780 7.507 1.00 14.46 240 TYR C CA 1
ATOM 6605 C C . TYR C 1 264 ? 4.696 40.435 8.316 1.00 15.91 240 TYR C C 1
ATOM 6606 O O . TYR C 1 264 ? 4.701 41.663 8.468 1.00 17.45 240 TYR C O 1
ATOM 6615 N N . LYS C 1 265 ? 5.638 39.634 8.799 1.00 17.65 241 LYS C N 1
ATOM 6616 C CA . LYS C 1 265 ? 6.861 40.150 9.408 1.00 16.72 241 LYS C CA 1
ATOM 6617 C C . LYS C 1 265 ? 7.982 39.391 8.702 1.00 16.53 241 LYS C C 1
ATOM 6618 O O . LYS C 1 265 ? 8.218 38.227 9.010 1.00 17.77 241 LYS C O 1
ATOM 6624 N N . PRO C 1 266 ? 8.695 40.042 7.763 1.00 16.94 242 PRO C N 1
ATOM 6625 C CA . PRO C 1 266 ? 8.608 41.437 7.333 1.00 16.95 242 PRO C CA 1
ATOM 6626 C C . PRO C 1 266 ? 7.340 41.750 6.574 1.00 16.54 242 PRO C C 1
ATOM 6627 O O . PRO C 1 266 ? 6.688 40.839 6.075 1.00 16.67 242 PRO C O 1
ATOM 6631 N N . THR C 1 267 ? 6.988 43.033 6.510 1.00 16.88 243 THR C N 1
ATOM 6632 C CA . THR C 1 267 ? 5.759 43.435 5.828 1.00 17.42 243 THR C CA 1
ATOM 6633 C C . THR C 1 267 ? 5.824 43.235 4.293 1.00 16.54 243 THR C C 1
ATOM 6634 O O . THR C 1 267 ? 4.805 43.218 3.616 1.00 16.59 243 THR C O 1
ATOM 6638 N N . LYS C 1 268 ? 7.034 43.115 3.747 1.00 16.80 244 LYS C N 1
ATOM 6639 C CA . LYS C 1 268 ? 7.228 42.746 2.339 1.00 16.33 244 LYS C CA 1
ATOM 6640 C C . LYS C 1 268 ? 8.310 41.681 2.274 1.00 16.97 244 LYS C C 1
ATOM 6641 O O . LYS C 1 268 ? 9.501 41.982 2.471 1.00 17.67 244 LYS C O 1
ATOM 6647 N N . THR C 1 269 ? 7.918 40.444 2.045 1.00 15.24 245 THR C N 1
ATOM 6648 C CA . THR C 1 269 ? 8.905 39.401 1.834 1.00 14.00 245 THR C CA 1
ATOM 6649 C C . THR C 1 269 ? 9.632 39.653 0.513 1.00 15.58 245 THR C C 1
ATOM 6650 O O . THR C 1 269 ? 9.222 40.489 -0.295 1.00 14.43 245 THR C O 1
ATOM 6654 N N . ARG C 1 270 ? 10.738 38.950 0.299 1.00 15.26 246 ARG C N 1
ATOM 6655 C CA . ARG C 1 270 ? 11.445 39.066 -0.963 1.00 14.80 246 ARG C CA 1
ATOM 6656 C C . ARG C 1 270 ? 10.494 38.781 -2.131 1.00 15.36 246 ARG C C 1
ATOM 6657 O O . ARG C 1 270 ? 10.520 39.457 -3.136 1.00 15.14 246 ARG C O 1
ATOM 6665 N N . LEU C 1 271 ? 9.654 37.744 -2.008 1.00 14.46 247 LEU C N 1
ATOM 6666 C CA . LEU C 1 271 ? 8.658 37.428 -3.033 1.00 13.99 247 LEU C CA 1
ATOM 6667 C C . LEU C 1 271 ? 7.784 38.666 -3.373 1.00 15.22 247 LEU C C 1
ATOM 6668 O O . LEU C 1 271 ? 7.579 39.021 -4.521 1.00 14.83 247 LEU C O 1
ATOM 6673 N N . LEU C 1 272 ? 7.233 39.281 -2.347 1.00 15.52 248 LEU C N 1
ATOM 6674 C CA . LEU C 1 272 ? 6.376 40.429 -2.565 1.00 14.75 248 LEU C CA 1
ATOM 6675 C C . LEU C 1 272 ? 7.147 41.599 -3.164 1.00 15.42 248 LEU C C 1
ATOM 6676 O O . LEU C 1 272 ? 6.586 42.377 -3.955 1.00 16.15 248 LEU C O 1
ATOM 6681 N N . GLU C 1 273 ? 8.428 41.749 -2.807 1.00 14.92 249 GLU C N 1
ATOM 6682 C CA . GLU C 1 273 ? 9.255 42.820 -3.368 1.00 15.42 249 GLU C CA 1
ATOM 6683 C C . GLU C 1 273 ? 9.469 42.566 -4.870 1.00 16.02 249 GLU C C 1
ATOM 6684 O O . GLU C 1 273 ? 9.367 43.471 -5.685 1.00 16.26 249 GLU C O 1
ATOM 6690 N N . ILE C 1 274 ? 9.807 41.342 -5.219 1.00 14.83 250 ILE C N 1
ATOM 6691 C CA . ILE C 1 274 ? 9.991 40.939 -6.618 1.00 14.86 250 ILE C CA 1
ATOM 6692 C C . ILE C 1 274 ? 8.698 41.180 -7.375 1.00 15.01 250 ILE C C 1
ATOM 6693 O O . ILE C 1 274 ? 8.720 41.768 -8.461 1.00 16.70 250 ILE C O 1
ATOM 6698 N N . ALA C 1 275 ? 7.569 40.757 -6.804 1.00 14.31 251 ALA C N 1
ATOM 6699 C CA . ALA C 1 275 ? 6.287 40.969 -7.460 1.00 14.95 251 ALA C CA 1
ATOM 6700 C C . ALA C 1 275 ? 5.986 42.434 -7.691 1.00 15.89 251 ALA C C 1
ATOM 6701 O O . ALA C 1 275 ? 5.568 42.810 -8.791 1.00 16.67 251 ALA C O 1
ATOM 6703 N N . GLU C 1 276 ? 6.199 43.267 -6.675 1.00 15.88 252 GLU C N 1
ATOM 6704 C CA . GLU C 1 276 ? 5.979 44.699 -6.811 1.00 17.34 252 GLU C CA 1
ATOM 6705 C C . GLU C 1 276 ? 6.834 45.287 -7.941 1.00 19.42 252 GLU C C 1
ATOM 6706 O O . GLU C 1 276 ? 6.356 46.109 -8.744 1.00 19.71 252 GLU C O 1
ATOM 6712 N N . GLU C 1 277 ? 8.083 44.855 -8.026 1.00 19.67 253 GLU C N 1
ATOM 6713 C CA . GLU C 1 277 ? 8.996 45.330 -9.080 1.00 20.63 253 GLU C CA 1
ATOM 6714 C C . GLU C 1 277 ? 8.501 44.940 -10.473 1.00 22.44 253 GLU C C 1
ATOM 6715 O O . GLU C 1 277 ? 8.767 45.684 -11.456 1.00 23.02 253 GLU C O 1
ATOM 6721 N N . GLN C 1 278 ? 7.822 43.798 -10.584 1.00 20.91 254 GLN C N 1
ATOM 6722 C CA . GLN C 1 278 ? 7.231 43.356 -11.854 1.00 22.18 254 GLN C CA 1
ATOM 6723 C C . GLN C 1 278 ? 5.909 44.073 -12.191 1.00 22.92 254 GLN C C 1
ATOM 6724 O O . GLN C 1 278 ? 5.367 43.879 -13.285 1.00 25.67 254 GLN C O 1
ATOM 6730 N N . GLY C 1 279 ? 5.386 44.888 -11.274 1.00 20.79 255 GLY C N 1
ATOM 6731 C CA . GLY C 1 279 ? 4.146 45.594 -11.506 1.00 21.80 255 GLY C CA 1
ATOM 6732 C C . GLY C 1 279 ? 2.907 44.888 -10.969 1.00 20.42 255 GLY C C 1
ATOM 6733 O O . GLY C 1 279 ? 1.771 45.278 -11.247 1.00 21.52 255 GLY C O 1
ATOM 6734 N N . CYS C 1 280 ? 3.106 43.865 -10.165 1.00 19.14 256 CYS C N 1
ATOM 6735 C CA . CYS C 1 280 ? 1.979 43.142 -9.651 1.00 17.95 256 CYS C CA 1
ATOM 6736 C C . CYS C 1 280 ? 1.354 43.717 -8.409 1.00 17.57 256 CYS C C 1
ATOM 6737 O O . CYS C 1 280 ? 2.037 44.369 -7.599 1.00 19.41 256 CYS C O 1
ATOM 6740 N N A GLN C 1 281 ? 0.044 43.519 -8.263 0.50 17.59 257 GLN C N 1
ATOM 6741 N N B GLN C 1 281 ? 0.066 43.437 -8.257 0.50 18.15 257 GLN C N 1
ATOM 6742 C CA A GLN C 1 281 ? -0.615 43.804 -6.991 0.50 18.67 257 GLN C CA 1
ATOM 6743 C CA B GLN C 1 281 ? -0.673 43.692 -7.033 0.50 18.47 257 GLN C CA 1
ATOM 6744 C C A GLN C 1 281 ? -0.123 42.726 -6.028 0.50 17.18 257 GLN C C 1
ATOM 6745 C C B GLN C 1 281 ? -0.184 42.670 -6.008 0.50 17.14 257 GLN C C 1
ATOM 6746 O O A GLN C 1 281 ? 0.101 41.566 -6.418 0.50 17.46 257 GLN C O 1
ATOM 6747 O O B GLN C 1 281 ? -0.003 41.486 -6.338 0.50 16.96 257 GLN C O 1
ATOM 6758 N N . THR C 1 282 ? 0.026 43.116 -4.768 1.00 16.85 258 THR C N 1
ATOM 6759 C CA . THR C 1 282 ? 0.519 42.227 -3.719 1.00 15.57 258 THR C CA 1
ATOM 6760 C C . THR C 1 282 ? -0.305 42.370 -2.450 1.00 16.13 258 THR C C 1
ATOM 6761 O O . THR C 1 282 ? -0.948 43.403 -2.208 1.00 17.74 258 THR C O 1
ATOM 6765 N N . LEU C 1 283 ? -0.242 41.350 -1.619 1.00 15.91 259 LEU C N 1
ATOM 6766 C CA . LEU C 1 283 ? -0.916 41.367 -0.328 1.00 15.77 259 LEU C CA 1
ATOM 6767 C C . LEU C 1 283 ? -0.152 40.472 0.646 1.00 14.58 259 LEU C C 1
ATOM 6768 O O . LEU C 1 283 ? 0.049 39.282 0.364 1.00 16.76 259 LEU C O 1
ATOM 6773 N N . ASN C 1 284 ? 0.263 41.045 1.776 1.00 16.05 260 ASN C N 1
ATOM 6774 C CA . ASN C 1 284 ? 0.932 40.283 2.811 1.00 14.77 260 ASN C CA 1
ATOM 6775 C C . ASN C 1 284 ? -0.094 39.661 3.755 1.00 16.07 260 ASN C C 1
ATOM 6776 O O . ASN C 1 284 ? -1.305 39.721 3.485 1.00 15.84 260 ASN C O 1
ATOM 6781 N N . GLY C 1 285 ? 0.394 39.013 4.815 1.00 14.54 261 GLY C N 1
ATOM 6782 C CA . GLY C 1 285 ? -0.476 38.273 5.722 1.00 14.83 261 GLY C CA 1
ATOM 6783 C C . GLY C 1 285 ? -1.168 39.008 6.828 1.00 14.91 261 GLY C C 1
ATOM 6784 O O . GLY C 1 285 ? -1.801 38.383 7.665 1.00 15.43 261 GLY C O 1
ATOM 6785 N N A LEU C 1 286 ? -1.078 40.337 6.832 0.50 13.69 262 LEU C N 1
ATOM 6786 N N B LEU C 1 286 ? -1.096 40.325 6.835 0.50 14.81 262 LEU C N 1
ATOM 6787 C CA A LEU C 1 286 ? -1.712 41.157 7.900 0.50 14.07 262 LEU C CA 1
ATOM 6788 C CA B LEU C 1 286 ? -1.707 41.077 7.938 0.50 15.95 262 LEU C CA 1
ATOM 6789 C C A LEU C 1 286 ? -3.222 40.961 7.936 0.50 14.88 262 LEU C C 1
ATOM 6790 C C B LEU C 1 286 ? -3.232 40.953 7.943 0.50 15.98 262 LEU C C 1
ATOM 6791 O O A LEU C 1 286 ? -3.809 40.797 9.010 0.50 15.61 262 LEU C O 1
ATOM 6792 O O B LEU C 1 286 ? -3.838 40.828 9.011 0.50 16.80 262 LEU C O 1
ATOM 6801 N N . GLY C 1 287 ? -3.857 41.001 6.771 1.00 14.97 263 GLY C N 1
ATOM 6802 C CA . GLY C 1 287 ? -5.316 40.792 6.687 1.00 15.73 263 GLY C CA 1
ATOM 6803 C C . GLY C 1 287 ? -5.706 39.405 7.181 1.00 15.55 263 GLY C C 1
ATOM 6804 O O . GLY C 1 287 ? -6.697 39.236 7.907 1.00 15.14 263 GLY C O 1
ATOM 6805 N N . MET C 1 288 ? -4.955 38.383 6.790 1.00 14.83 264 MET C N 1
ATOM 6806 C CA . MET C 1 288 ? -5.206 37.014 7.236 1.00 14.78 264 MET C CA 1
ATOM 6807 C C . MET C 1 288 ? -5.178 36.964 8.774 1.00 14.55 264 MET C C 1
ATOM 6808 O O . MET C 1 288 ? -6.031 36.293 9.430 1.00 14.45 264 MET C O 1
ATOM 6813 N N . MET C 1 289 ? -4.170 37.593 9.351 1.00 14.00 265 MET C N 1
ATOM 6814 C CA . MET C 1 289 ? -4.009 37.636 10.790 1.00 14.75 265 MET C CA 1
ATOM 6815 C C . MET C 1 289 ? -5.241 38.253 11.445 1.00 13.22 265 MET C C 1
ATOM 6816 O O . MET C 1 289 ? -5.788 37.740 12.447 1.00 14.82 265 MET C O 1
ATOM 6821 N N . LEU C 1 290 ? -5.639 39.427 10.951 1.00 13.61 266 LEU C N 1
ATOM 6822 C CA . LEU C 1 290 ? -6.804 40.092 11.468 1.00 15.35 266 LEU C CA 1
ATOM 6823 C C . LEU C 1 290 ? -8.072 39.227 11.389 1.00 13.46 266 LEU C C 1
ATOM 6824 O O . LEU C 1 290 ? -8.820 39.118 12.371 1.00 14.92 266 LEU C O 1
ATOM 6829 N N . TRP C 1 291 ? -8.333 38.655 10.222 1.00 14.04 267 TRP C N 1
ATOM 6830 C CA . TRP C 1 291 ? -9.593 37.917 10.030 1.00 14.51 267 TRP C CA 1
ATOM 6831 C C . TRP C 1 291 ? -9.618 36.565 10.682 1.00 14.66 267 TRP C C 1
ATOM 6832 O O . TRP C 1 291 ? -10.704 36.102 11.080 1.00 15.27 267 TRP C O 1
ATOM 6843 N N . GLN C 1 292 ? -8.474 35.906 10.836 1.00 14.62 268 GLN C N 1
ATOM 6844 C CA . GLN C 1 292 ? -8.493 34.634 11.537 1.00 14.63 268 GLN C CA 1
ATOM 6845 C C . GLN C 1 292 ? -8.803 34.974 13.012 1.00 14.39 268 GLN C C 1
ATOM 6846 O O . GLN C 1 292 ? -9.534 34.247 13.688 1.00 14.72 268 GLN C O 1
ATOM 6852 N N . GLY C 1 293 ? -8.330 36.126 13.487 1.00 14.44 269 GLY C N 1
ATOM 6853 C CA . GLY C 1 293 ? -8.598 36.535 14.853 1.00 15.30 269 GLY C CA 1
ATOM 6854 C C . GLY C 1 293 ? -10.041 36.973 15.025 1.00 16.17 269 GLY C C 1
ATOM 6855 O O . GLY C 1 293 ? -10.674 36.624 16.004 1.00 14.27 269 GLY C O 1
ATOM 6856 N N . ALA C 1 294 ? -10.556 37.776 14.087 1.00 14.34 270 ALA C N 1
ATOM 6857 C CA . ALA C 1 294 ? -11.965 38.201 14.127 1.00 14.50 270 ALA C CA 1
ATOM 6858 C C . ALA C 1 294 ? -12.926 37.028 14.234 1.00 15.90 270 ALA C C 1
ATOM 6859 O O . ALA C 1 294 ? -13.885 37.060 14.987 1.00 14.82 270 ALA C O 1
ATOM 6861 N N . LYS C 1 295 ? -12.682 35.971 13.464 1.00 14.43 271 LYS C N 1
ATOM 6862 C CA . LYS C 1 295 ? -13.576 34.815 13.485 1.00 14.53 271 LYS C CA 1
ATOM 6863 C C . LYS C 1 295 ? -13.505 34.081 14.832 1.00 14.14 271 LYS C C 1
ATOM 6864 O O . LYS C 1 295 ? -14.531 33.751 15.414 1.00 14.29 271 LYS C O 1
ATOM 6870 N N . ALA C 1 296 ? -12.296 33.886 15.342 1.00 14.45 272 ALA C N 1
ATOM 6871 C CA . ALA C 1 296 ? -12.121 33.275 16.669 1.00 14.16 272 ALA C CA 1
ATOM 6872 C C . ALA C 1 296 ? -12.849 34.109 17.720 1.00 14.04 272 ALA C C 1
ATOM 6873 O O . ALA C 1 296 ? -13.574 33.557 18.577 1.00 15.36 272 ALA C O 1
ATOM 6875 N N . PHE C 1 297 ? -12.690 35.431 17.637 1.00 13.39 273 PHE C N 1
ATOM 6876 C CA . PHE C 1 297 ? -13.322 36.341 18.601 1.00 14.13 273 PHE C CA 1
ATOM 6877 C C . PHE C 1 297 ? -14.836 36.145 18.628 1.00 13.79 273 PHE C C 1
ATOM 6878 O O . PHE C 1 297 ? -15.466 36.086 19.716 1.00 14.78 273 PHE C O 1
ATOM 6886 N N . GLU C 1 298 ? -15.434 36.080 17.449 1.00 14.28 274 GLU C N 1
ATOM 6887 C CA . GLU C 1 298 ? -16.899 35.858 17.329 1.00 15.33 274 GLU C CA 1
ATOM 6888 C C . GLU C 1 298 ? -17.343 34.460 17.793 1.00 14.50 274 GLU C C 1
ATOM 6889 O O . GLU C 1 298 ? -18.452 34.307 18.331 1.00 15.35 274 GLU C O 1
ATOM 6895 N N . ILE C 1 299 ? -16.521 33.422 17.598 1.00 14.04 275 ILE C N 1
ATOM 6896 C CA . ILE C 1 299 ? -16.810 32.094 18.120 1.00 13.39 275 ILE C CA 1
ATOM 6897 C C . ILE C 1 299 ? -16.946 32.167 19.656 1.00 14.18 275 ILE C C 1
ATOM 6898 O O . ILE C 1 299 ? -17.890 31.598 20.230 1.00 15.49 275 ILE C O 1
ATOM 6903 N N . TRP C 1 300 ? -16.021 32.879 20.313 1.00 14.00 276 TRP C N 1
ATOM 6904 C CA . TRP C 1 300 ? -16.057 32.954 21.786 1.00 13.41 276 TRP C CA 1
ATOM 6905 C C . TRP C 1 300 ? -17.135 33.828 22.351 1.00 15.45 276 TRP C C 1
ATOM 6906 O O . TRP C 1 300 ? -17.768 33.513 23.341 1.00 16.22 276 TRP C O 1
ATOM 6917 N N . THR C 1 301 ? -17.296 34.983 21.721 1.00 14.43 277 THR C N 1
ATOM 6918 C CA . THR C 1 301 ? -18.160 36.033 22.273 1.00 15.24 277 THR C CA 1
ATOM 6919 C C . THR C 1 301 ? -19.515 36.193 21.626 1.00 16.38 277 THR C C 1
ATOM 6920 O O . THR C 1 301 ? -20.395 36.872 22.190 1.00 16.42 277 THR C O 1
ATOM 6924 N N . HIS C 1 302 ? -19.715 35.565 20.476 1.00 15.96 278 HIS C N 1
ATOM 6925 C CA . HIS C 1 302 ? -20.930 35.815 19.672 1.00 16.79 278 HIS C CA 1
ATOM 6926 C C . HIS C 1 302 ? -21.097 37.295 19.309 1.00 17.42 278 HIS C C 1
ATOM 6927 O O . HIS C 1 302 ? -22.212 37.747 19.104 1.00 17.37 278 HIS C O 1
ATOM 6934 N N A LYS C 1 303 ? -19.996 38.038 19.259 0.50 15.76 279 LYS C N 1
ATOM 6935 N N B LYS C 1 303 ? -19.990 38.024 19.232 0.50 15.61 279 LYS C N 1
ATOM 6936 C CA A LYS C 1 303 ? -20.016 39.432 18.826 0.50 16.39 279 LYS C CA 1
ATOM 6937 C CA B LYS C 1 303 ? -19.995 39.422 18.824 0.50 16.04 279 LYS C CA 1
ATOM 6938 C C A LYS C 1 303 ? -18.953 39.594 17.746 0.50 17.24 279 LYS C C 1
ATOM 6939 C C B LYS C 1 303 ? -18.957 39.576 17.724 0.50 16.97 279 LYS C C 1
ATOM 6940 O O A LYS C 1 303 ? -17.905 38.930 17.770 0.50 16.74 279 LYS C O 1
ATOM 6941 O O B LYS C 1 303 ? -17.933 38.885 17.707 0.50 16.43 279 LYS C O 1
ATOM 6952 N N . GLU C 1 304 ? -19.220 40.489 16.807 1.00 16.65 280 GLU C N 1
ATOM 6953 C CA . GLU C 1 304 ? -18.280 40.795 15.745 1.00 17.57 280 GLU C CA 1
ATOM 6954 C C . GLU C 1 304 ? -17.132 41.628 16.302 1.00 18.79 280 GLU C C 1
ATOM 6955 O O . GLU C 1 304 ? -17.338 42.659 16.963 1.00 19.26 280 GLU C O 1
ATOM 6961 N N . MET C 1 305 ? -15.909 41.253 15.967 1.00 17.67 281 MET C N 1
ATOM 6962 C CA . MET C 1 305 ? -14.761 42.068 16.321 1.00 18.45 281 MET C CA 1
ATOM 6963 C C . MET C 1 305 ? -14.825 43.405 15.554 1.00 20.16 281 MET C C 1
ATOM 6964 O O . MET C 1 305 ? -15.155 43.399 14.354 1.00 20.82 281 MET C O 1
ATOM 6969 N N . PRO C 1 306 ? -14.499 44.536 16.217 1.00 21.17 282 PRO C N 1
ATOM 6970 C CA . PRO C 1 306 ? -14.469 45.843 15.548 1.00 23.83 282 PRO C CA 1
ATOM 6971 C C . PRO C 1 306 ? -13.188 45.907 14.684 1.00 23.90 282 PRO C C 1
ATOM 6972 O O . PRO C 1 306 ? -12.189 46.520 15.056 1.00 23.18 282 PRO C O 1
ATOM 6976 N N . VAL C 1 307 ? -13.229 45.251 13.539 1.00 23.14 283 VAL C N 1
ATOM 6977 C CA . VAL C 1 307 ? -12.035 45.083 12.704 1.00 23.44 283 VAL C CA 1
ATOM 6978 C C . VAL C 1 307 ? -11.368 46.354 12.201 1.00 24.39 283 VAL C C 1
ATOM 6979 O O . VAL C 1 307 ? -10.138 46.414 12.154 1.00 23.14 283 VAL C O 1
ATOM 6983 N N . ASP C 1 308 ? -12.168 47.340 11.819 1.00 26.15 284 ASP C N 1
ATOM 6984 C CA . ASP C 1 308 ? -11.604 48.610 11.322 1.00 26.42 284 ASP C CA 1
ATOM 6985 C C . ASP C 1 308 ? -10.782 49.298 12.411 1.00 26.30 284 ASP C C 1
ATOM 6986 O O . ASP C 1 308 ? -9.651 49.760 12.187 1.00 25.35 284 ASP C O 1
ATOM 6991 N N . TYR C 1 309 ? -11.358 49.344 13.598 1.00 26.33 285 TYR C N 1
ATOM 6992 C CA . TYR C 1 309 ? -10.700 49.898 14.766 1.00 24.17 285 TYR C CA 1
ATOM 6993 C C . TYR C 1 309 ? -9.409 49.129 15.098 1.00 24.21 285 TYR C C 1
ATOM 6994 O O . TYR C 1 309 ? -8.358 49.721 15.310 1.00 25.14 285 TYR C O 1
ATOM 7003 N N . ILE C 1 310 ? -9.467 47.804 15.098 1.00 21.53 286 ILE C N 1
ATOM 7004 C CA . ILE C 1 310 ? -8.285 47.023 15.409 1.00 21.15 286 ILE C CA 1
ATOM 7005 C C . ILE C 1 310 ? -7.202 47.198 14.342 1.00 25.37 286 ILE C C 1
ATOM 7006 O O . ILE C 1 310 ? -6.031 47.309 14.671 1.00 26.56 286 ILE C O 1
ATOM 7011 N N . LYS C 1 311 ? -7.596 47.229 13.071 1.00 24.95 287 LYS C N 1
ATOM 7012 C CA . LYS C 1 311 ? -6.628 47.393 11.999 1.00 28.49 287 LYS C CA 1
ATOM 7013 C C . LYS C 1 311 ? -5.896 48.730 12.165 1.00 30.54 287 LYS C C 1
ATOM 7014 O O . LYS C 1 311 ? -4.667 48.800 12.071 1.00 30.44 287 LYS C O 1
ATOM 7020 N N . GLU C 1 312 ? -6.626 49.785 12.486 1.00 31.21 288 GLU C N 1
ATOM 7021 C CA . GLU C 1 312 ? -6.000 51.098 12.655 1.00 35.35 288 GLU C CA 1
ATOM 7022 C C . GLU C 1 312 ? -4.979 51.129 13.787 1.00 37.40 288 GLU C C 1
ATOM 7023 O O . GLU C 1 312 ? -3.912 51.749 13.658 1.00 38.06 288 GLU C O 1
ATOM 7029 N N . ILE C 1 313 ? -5.296 50.454 14.890 1.00 37.78 289 ILE C N 1
ATOM 7030 C CA . ILE C 1 313 ? -4.443 50.468 16.087 1.00 40.40 289 ILE C CA 1
ATOM 7031 C C . ILE C 1 313 ? -3.224 49.580 16.001 1.00 41.97 289 ILE C C 1
ATOM 7032 O O . ILE C 1 313 ? -2.109 49.987 16.332 1.00 42.31 289 ILE C O 1
ATOM 7037 N N . LEU C 1 314 ? -3.449 48.364 15.550 1.00 43.11 290 LEU C N 1
ATOM 7038 C CA . LEU C 1 314 ? -2.425 47.353 15.521 1.00 45.99 290 LEU C CA 1
ATOM 7039 C C . LEU C 1 314 ? -1.948 47.037 14.119 1.00 48.89 290 LEU C C 1
ATOM 7040 O O . LEU C 1 314 ? -0.836 46.536 13.937 1.00 50.20 290 LEU C O 1
ATOM 7045 N N . PHE C 1 315 ? -2.806 47.324 13.141 1.00 51.88 291 PHE C N 1
ATOM 7046 C CA . PHE C 1 315 ? -2.554 47.069 11.725 1.00 54.10 291 PHE C CA 1
ATOM 7047 C C . PHE C 1 315 ? -2.647 45.576 11.447 1.00 55.07 291 PHE C C 1
ATOM 7048 O O . PHE C 1 315 ? -1.943 44.736 12.021 1.00 57.25 291 PHE C O 1
ATOM 7057 N N . LYS D 1 28 ? -2.097 53.639 18.733 1.00 42.24 4 LYS D N 1
ATOM 7058 C CA . LYS D 1 28 ? -3.109 54.030 19.757 1.00 40.83 4 LYS D CA 1
ATOM 7059 C C . LYS D 1 28 ? -3.397 52.853 20.709 1.00 38.26 4 LYS D C 1
ATOM 7060 O O . LYS D 1 28 ? -4.506 52.718 21.220 1.00 36.95 4 LYS D O 1
ATOM 7066 N N . ILE D 1 29 ? -2.386 52.012 20.935 1.00 36.37 5 ILE D N 1
ATOM 7067 C CA . ILE D 1 29 ? -2.521 50.859 21.844 1.00 34.48 5 ILE D CA 1
ATOM 7068 C C . ILE D 1 29 ? -2.575 51.360 23.285 1.00 33.95 5 ILE D C 1
ATOM 7069 O O . ILE D 1 29 ? -1.694 52.105 23.716 1.00 35.10 5 ILE D O 1
ATOM 7074 N N . THR D 1 30 ? -3.610 50.972 24.028 1.00 32.90 6 THR D N 1
ATOM 7075 C CA . THR D 1 30 ? -3.726 51.381 25.440 1.00 32.70 6 THR D CA 1
ATOM 7076 C C . THR D 1 30 ? -3.818 50.196 26.411 1.00 30.51 6 THR D C 1
ATOM 7077 O O . THR D 1 30 ? -3.715 50.360 27.621 1.00 28.17 6 THR D O 1
ATOM 7081 N N . GLU D 1 31 ? -4.050 49.002 25.885 1.00 28.08 7 GLU D N 1
ATOM 7082 C CA . GLU D 1 31 ? -4.090 47.822 26.718 1.00 26.97 7 GLU D CA 1
ATOM 7083 C C . GLU D 1 31 ? -2.644 47.452 27.041 1.00 25.82 7 GLU D C 1
ATOM 7084 O O . GLU D 1 31 ? -1.795 47.314 26.126 1.00 27.05 7 GLU D O 1
ATOM 7090 N N . ARG D 1 32 ? -2.347 47.268 28.323 1.00 21.35 8 ARG D N 1
ATOM 7091 C CA . ARG D 1 32 ? -0.980 46.955 28.740 1.00 20.95 8 ARG D CA 1
ATOM 7092 C C . ARG D 1 32 ? -0.656 45.450 28.601 1.00 20.57 8 ARG D C 1
ATOM 7093 O O . ARG D 1 32 ? 0.494 45.031 28.730 1.00 23.12 8 ARG D O 1
ATOM 7101 N N . ILE D 1 33 ? -1.647 44.631 28.307 1.00 21.82 9 ILE D N 1
ATOM 7102 C CA . ILE D 1 33 ? -1.417 43.194 28.255 1.00 22.31 9 ILE D CA 1
ATOM 7103 C C . ILE D 1 33 ? -1.053 42.754 26.867 1.00 21.61 9 ILE D C 1
ATOM 7104 O O . ILE D 1 33 ? -1.844 42.959 25.916 1.00 24.30 9 ILE D O 1
ATOM 7109 N N . THR D 1 34 ? 0.126 42.138 26.748 1.00 20.55 10 THR D N 1
ATOM 7110 C CA . THR D 1 34 ? 0.641 41.644 25.489 1.00 21.08 10 THR D CA 1
ATOM 7111 C C . THR D 1 34 ? 0.992 40.172 25.653 1.00 19.47 10 THR D C 1
ATOM 7112 O O . THR D 1 34 ? 0.666 39.527 26.672 1.00 19.32 10 THR D O 1
ATOM 7116 N N . GLY D 1 35 ? 1.686 39.636 24.652 1.00 20.95 11 GLY D N 1
ATOM 7117 C CA . GLY D 1 35 ? 2.168 38.278 24.723 1.00 19.80 11 GLY D CA 1
ATOM 7118 C C . GLY D 1 35 ? 3.258 38.061 25.768 1.00 19.96 11 GLY D C 1
ATOM 7119 O O . GLY D 1 35 ? 3.586 36.937 26.087 1.00 19.72 11 GLY D O 1
ATOM 7120 N N . HIS D 1 36 ? 3.842 39.137 26.282 1.00 19.70 12 HIS D N 1
ATOM 7121 C CA . HIS D 1 36 ? 4.878 39.020 27.301 1.00 18.70 12 HIS D CA 1
ATOM 7122 C C . HIS D 1 36 ? 4.325 38.929 28.710 1.00 18.56 12 HIS D C 1
ATOM 7123 O O . HIS D 1 36 ? 5.034 38.534 29.635 1.00 19.61 12 HIS D O 1
ATOM 7130 N N . THR D 1 37 ? 3.055 39.297 28.881 1.00 18.14 13 THR D N 1
ATOM 7131 C CA . THR D 1 37 ? 2.446 39.369 30.183 1.00 17.73 13 THR D CA 1
ATOM 7132 C C . THR D 1 37 ? 2.251 38.011 30.818 1.00 18.44 13 THR D C 1
ATOM 7133 O O . THR D 1 37 ? 1.753 37.077 30.190 1.00 20.17 13 THR D O 1
ATOM 7137 N N . GLU D 1 38 ? 2.658 37.915 32.076 1.00 19.10 14 GLU D N 1
ATOM 7138 C CA . GLU D 1 38 ? 2.543 36.677 32.825 1.00 18.98 14 GLU D CA 1
ATOM 7139 C C . GLU D 1 38 ? 1.377 36.722 33.793 1.00 18.00 14 GLU D C 1
ATOM 7140 O O . GLU D 1 38 ? 0.924 37.770 34.196 1.00 18.89 14 GLU D O 1
ATOM 7146 N N . LEU D 1 39 ? 0.911 35.549 34.131 1.00 16.49 15 LEU D N 1
ATOM 7147 C CA . LEU D 1 39 ? -0.267 35.380 34.989 1.00 17.04 15 LEU D CA 1
ATOM 7148 C C . LEU D 1 39 ? 0.036 34.921 36.405 1.00 17.02 15 LEU D C 1
ATOM 7149 O O . LEU D 1 39 ? 0.868 34.034 36.621 1.00 17.09 15 LEU D O 1
ATOM 7154 N N . ILE D 1 40 ? -0.609 35.579 37.365 1.00 16.73 16 ILE D N 1
ATOM 7155 C CA . ILE D 1 40 ? -0.663 35.119 38.772 1.00 16.82 16 ILE D CA 1
ATOM 7156 C C . ILE D 1 40 ? -2.136 34.749 38.991 1.00 15.17 16 ILE D C 1
ATOM 7157 O O . ILE D 1 40 ? -3.033 35.510 38.635 1.00 16.32 16 ILE D O 1
ATOM 7162 N N . GLY D 1 41 ? -2.406 33.578 39.521 1.00 15.16 17 GLY D N 1
ATOM 7163 C CA . GLY D 1 41 ? -3.785 33.152 39.715 1.00 15.89 17 GLY D CA 1
ATOM 7164 C C . GLY D 1 41 ? -4.286 33.263 41.154 1.00 15.38 17 GLY D C 1
ATOM 7165 O O . GLY D 1 41 ? -3.556 33.620 42.101 1.00 15.65 17 GLY D O 1
ATOM 7166 N N . LEU D 1 42 ? -5.570 32.996 41.298 1.00 14.47 18 LEU D N 1
ATOM 7167 C CA . LEU D 1 42 ? -6.243 32.887 42.601 1.00 14.59 18 LEU D CA 1
ATOM 7168 C C . LEU D 1 42 ? -7.256 31.742 42.418 1.00 14.77 18 LEU D C 1
ATOM 7169 O O . LEU D 1 42 ? -8.121 31.848 41.547 1.00 15.71 18 LEU D O 1
ATOM 7174 N N . ILE D 1 43 ? -7.164 30.665 43.203 1.00 15.29 19 ILE D N 1
ATOM 7175 C CA . ILE D 1 43 ? -8.011 29.518 43.023 1.00 16.54 19 ILE D CA 1
ATOM 7176 C C . ILE D 1 43 ? -8.783 29.227 44.300 1.00 15.88 19 ILE D C 1
ATOM 7177 O O . ILE D 1 43 ? -8.214 28.951 45.355 1.00 15.92 19 ILE D O 1
ATOM 7182 N N . ALA D 1 44 ? -10.111 29.263 44.163 1.00 15.18 20 ALA D N 1
ATOM 7183 C CA . ALA D 1 44 ? -11.012 29.137 45.287 1.00 17.08 20 ALA D CA 1
ATOM 7184 C C . ALA D 1 44 ? -12.441 29.164 44.750 1.00 17.47 20 ALA D C 1
ATOM 7185 O O . ALA D 1 44 ? -12.650 29.436 43.570 1.00 16.38 20 ALA D O 1
ATOM 7187 N N . THR D 1 45 ? -13.411 28.844 45.595 1.00 17.43 21 THR D N 1
ATOM 7188 C CA . THR D 1 45 ? -14.804 28.966 45.194 1.00 18.22 21 THR D CA 1
ATOM 7189 C C . THR D 1 45 ? -15.677 29.042 46.446 1.00 18.17 21 THR D C 1
ATOM 7190 O O . THR D 1 45 ? -15.475 28.263 47.358 1.00 20.49 21 THR D O 1
ATOM 7194 N N . PRO D 1 46 ? -16.567 30.064 46.525 1.00 19.48 22 PRO D N 1
ATOM 7195 C CA . PRO D 1 46 ? -16.773 31.155 45.570 1.00 19.44 22 PRO D CA 1
ATOM 7196 C C . PRO D 1 46 ? -15.619 32.128 45.651 1.00 20.49 22 PRO D C 1
ATOM 7197 O O . PRO D 1 46 ? -14.904 32.131 46.643 1.00 19.94 22 PRO D O 1
ATOM 7201 N N . ILE D 1 47 ? -15.437 32.947 44.626 1.00 18.30 23 ILE D N 1
ATOM 7202 C CA . ILE D 1 47 ? -14.283 33.837 44.622 1.00 18.60 23 ILE D CA 1
ATOM 7203 C C . ILE D 1 47 ? -14.363 35.074 43.735 1.00 19.11 23 ILE D C 1
ATOM 7204 O O . ILE D 1 47 ? -13.563 35.999 43.915 1.00 19.15 23 ILE D O 1
ATOM 7209 N N . ARG D 1 48 ? -15.303 35.126 42.791 1.00 19.82 24 ARG D N 1
ATOM 7210 C CA . ARG D 1 48 ? -15.309 36.229 41.847 1.00 19.67 24 ARG D CA 1
ATOM 7211 C C . ARG D 1 48 ? -15.534 37.612 42.400 1.00 19.66 24 ARG D C 1
ATOM 7212 O O . ARG D 1 48 ? -15.240 38.557 41.684 1.00 20.01 24 ARG D O 1
ATOM 7220 N N . HIS D 1 49 ? -16.022 37.734 43.638 1.00 19.06 25 HIS D N 1
ATOM 7221 C CA . HIS D 1 49 ? -16.169 39.063 44.256 1.00 19.69 25 HIS D CA 1
ATOM 7222 C C . HIS D 1 49 ? -14.908 39.500 44.991 1.00 20.07 25 HIS D C 1
ATOM 7223 O O . HIS D 1 49 ? -14.894 40.579 45.594 1.00 22.19 25 HIS D O 1
ATOM 7230 N N . SER D 1 50 ? -13.842 38.708 44.931 1.00 18.76 26 SER D N 1
ATOM 7231 C CA . SER D 1 50 ? -12.592 39.055 45.622 1.00 18.68 26 SER D CA 1
ATOM 7232 C C . SER D 1 50 ? -12.035 40.407 45.195 1.00 19.36 26 SER D C 1
ATOM 7233 O O . SER D 1 50 ? -12.092 40.765 44.020 1.00 18.78 26 SER D O 1
ATOM 7236 N N . LEU D 1 51 ? -11.443 41.109 46.150 1.00 19.78 27 LEU D N 1
ATOM 7237 C CA . LEU D 1 51 ? -10.727 42.356 45.860 1.00 20.36 27 LEU D CA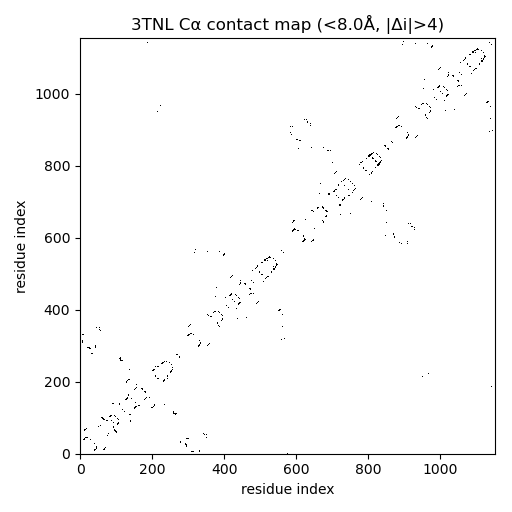 1
ATOM 7238 C C . LEU D 1 51 ? -9.234 42.104 45.625 1.00 19.06 27 LEU D C 1
ATOM 7239 O O . LEU D 1 51 ? -8.499 43.020 45.265 1.00 19.16 27 LEU D O 1
ATOM 7244 N N . SER D 1 52 ? -8.768 40.866 45.753 1.00 17.52 28 SER D N 1
ATOM 7245 C CA . SER D 1 52 ? -7.356 40.591 45.561 1.00 17.57 28 SER D CA 1
ATOM 7246 C C . SER D 1 52 ? -6.877 40.905 44.139 1.00 17.76 28 SER D C 1
ATOM 7247 O O . SER D 1 52 ? -5.785 41.409 43.976 1.00 17.71 28 SER D O 1
ATOM 7250 N N . PRO D 1 53 ? -7.676 40.578 43.103 1.00 17.29 29 PRO D N 1
ATOM 7251 C CA . PRO D 1 53 ? -7.213 40.950 41.778 1.00 16.53 29 PRO D CA 1
ATOM 7252 C C . PRO D 1 53 ? -7.012 42.452 41.622 1.00 16.60 29 PRO D C 1
ATOM 7253 O O . PRO D 1 53 ? -6.066 42.873 40.972 1.00 17.28 29 PRO D O 1
ATOM 7257 N N . THR D 1 54 ? -7.906 43.259 42.190 1.00 17.54 30 THR D N 1
ATOM 7258 C CA . THR D 1 54 ? -7.755 44.713 42.085 1.00 19.00 30 THR D CA 1
ATOM 7259 C C . THR D 1 54 ? -6.480 45.145 42.805 1.00 19.10 30 THR D C 1
ATOM 7260 O O . THR D 1 54 ? -5.688 45.920 42.274 1.00 18.22 30 THR D O 1
ATOM 7264 N N . MET D 1 55 ? -6.277 44.638 44.009 1.00 18.02 31 MET D N 1
ATOM 7265 C CA . MET D 1 55 ? -5.040 44.943 44.741 1.00 17.88 31 MET D CA 1
ATOM 7266 C C . MET D 1 55 ? -3.790 44.654 43.909 1.00 16.72 31 MET D C 1
ATOM 7267 O O . MET D 1 55 ? -2.949 45.528 43.712 1.00 18.75 31 MET D O 1
ATOM 7272 N N . HIS D 1 56 ? -3.641 43.439 43.407 1.00 16.06 32 HIS D N 1
ATOM 7273 C CA . HIS D 1 56 ? -2.424 43.103 42.724 1.00 16.32 32 HIS D CA 1
ATOM 7274 C C . HIS D 1 56 ? -2.304 43.755 41.356 1.00 16.75 32 HIS D C 1
ATOM 7275 O O . HIS D 1 56 ? -1.219 44.175 40.968 1.00 17.09 32 HIS D O 1
ATOM 7282 N N . ASN D 1 57 ? -3.399 43.810 40.607 1.00 17.22 33 ASN D N 1
ATOM 7283 C CA . ASN D 1 57 ? -3.342 44.484 39.302 1.00 17.31 33 ASN D CA 1
ATOM 7284 C C . ASN D 1 57 ? -2.971 45.947 39.416 1.00 18.33 33 ASN D C 1
ATOM 7285 O O . ASN D 1 57 ? -2.178 46.424 38.631 1.00 20.42 33 ASN D O 1
ATOM 7290 N N . GLU D 1 58 ? -3.550 46.645 40.384 1.00 17.63 34 GLU D N 1
ATOM 7291 C CA . GLU D 1 58 ? -3.188 48.052 40.601 1.00 18.90 34 GLU D CA 1
ATOM 7292 C C . GLU D 1 58 ? -1.716 48.155 40.986 1.00 20.78 34 GLU D C 1
ATOM 7293 O O . GLU D 1 58 ? -1.025 49.088 40.546 1.00 20.79 34 GLU D O 1
ATOM 7299 N N . ALA D 1 59 ? -1.207 47.219 41.781 1.00 19.25 35 ALA D N 1
ATOM 7300 C CA . ALA D 1 59 ? 0.206 47.247 42.174 1.00 19.76 35 ALA D CA 1
ATOM 7301 C C . ALA D 1 59 ? 1.121 46.976 40.971 1.00 22.06 35 ALA D C 1
ATOM 7302 O O . ALA D 1 59 ? 2.133 47.656 40.783 1.00 21.48 35 ALA D O 1
ATOM 7304 N N . PHE D 1 60 ? 0.773 45.971 40.163 1.00 20.54 36 PHE D N 1
ATOM 7305 C CA . PHE D 1 60 ? 1.584 45.652 38.978 1.00 22.78 36 PHE D CA 1
ATOM 7306 C C . PHE D 1 60 ? 1.625 46.855 38.065 1.00 23.10 36 PHE D C 1
ATOM 7307 O O . PHE D 1 60 ? 2.692 47.186 37.558 1.00 24.06 36 PHE D O 1
ATOM 7315 N N . ALA D 1 61 ? 0.479 47.503 37.837 1.00 22.91 37 ALA D N 1
ATOM 7316 C CA . ALA D 1 61 ? 0.425 48.659 36.937 1.00 24.53 37 ALA D CA 1
ATOM 7317 C C . ALA D 1 61 ? 1.248 49.836 37.462 1.00 24.91 37 ALA D C 1
ATOM 7318 O O . ALA D 1 61 ? 2.002 50.451 36.693 1.00 25.25 37 ALA D O 1
ATOM 7320 N N . LYS D 1 62 ? 1.136 50.120 38.761 1.00 24.33 38 LYS D N 1
ATOM 7321 C CA . LYS D 1 62 ? 1.870 51.240 39.377 1.00 26.16 38 LYS D CA 1
ATOM 7322 C C . LYS D 1 62 ? 3.377 51.040 39.246 1.00 25.95 38 LYS D C 1
ATOM 7323 O O . LYS D 1 62 ? 4.099 52.003 38.921 1.00 26.79 38 LYS D O 1
ATOM 7329 N N . LEU D 1 63 ? 3.866 49.827 39.490 1.00 25.52 39 LEU D N 1
ATOM 7330 C CA . LEU D 1 63 ? 5.304 49.530 39.411 1.00 25.71 39 LEU D CA 1
ATOM 7331 C C . LEU D 1 63 ? 5.812 49.158 37.996 1.00 26.79 39 LEU D C 1
ATOM 7332 O O . LEU D 1 63 ? 7.016 48.893 37.815 1.00 28.03 39 LEU D O 1
ATOM 7337 N N . GLY D 1 64 ? 4.906 49.089 37.016 1.00 26.18 40 GLY D N 1
ATOM 7338 C CA . GLY D 1 64 ? 5.276 48.749 35.643 1.00 26.23 40 GLY D CA 1
ATOM 7339 C C . GLY D 1 64 ? 5.700 47.306 35.466 1.00 25.93 40 GLY D C 1
ATOM 7340 O O . GLY D 1 64 ? 6.511 46.984 34.589 1.00 27.52 40 GLY D O 1
ATOM 7341 N N . LEU D 1 65 ? 5.139 46.421 36.283 1.00 23.61 41 LEU D N 1
ATOM 7342 C CA . LEU D 1 65 ? 5.463 45.000 36.220 1.00 22.81 41 LEU D CA 1
ATOM 7343 C C . LEU D 1 65 ? 4.502 44.328 35.248 1.00 22.38 41 LEU D C 1
ATOM 7344 O O . LEU D 1 65 ? 3.301 44.592 35.266 1.00 20.69 41 LEU D O 1
ATOM 7349 N N . ASP D 1 66 ? 5.023 43.427 34.422 1.00 21.20 42 ASP D N 1
ATOM 7350 C CA . ASP D 1 66 ? 4.228 42.820 33.380 1.00 19.49 42 ASP D CA 1
ATOM 7351 C C . ASP D 1 66 ? 3.576 41.521 33.809 1.00 18.93 42 ASP D C 1
ATOM 7352 O O . ASP D 1 66 ? 3.892 40.441 33.347 1.00 19.33 42 ASP D O 1
ATOM 7357 N N A TYR D 1 67 ? 2.644 41.674 34.738 0.50 17.61 43 TYR D N 1
ATOM 7358 N N B TYR D 1 67 ? 2.641 41.675 34.738 0.50 18.02 43 TYR D N 1
ATOM 7359 C CA A TYR D 1 67 ? 1.852 40.580 35.261 0.50 17.42 43 TYR D CA 1
ATOM 7360 C CA B TYR D 1 67 ? 1.857 40.580 35.274 0.50 18.07 43 TYR D CA 1
ATOM 7361 C C A TYR D 1 67 ? 0.406 41.013 35.347 0.50 15.94 43 TYR D C 1
ATOM 7362 C C B TYR D 1 67 ? 0.404 41.003 35.320 0.50 16.56 43 TYR D C 1
ATOM 7363 O O A TYR D 1 67 ? 0.100 42.223 35.393 0.50 18.22 43 TYR D O 1
ATOM 7364 O O B TYR D 1 67 ? 0.093 42.214 35.304 0.50 18.68 43 TYR D O 1
ATOM 7381 N N A VAL D 1 68 ? -0.476 40.022 35.339 0.50 16.84 44 VAL D N 1
ATOM 7382 N N B VAL D 1 68 ? -0.476 40.009 35.370 0.50 17.43 44 VAL D N 1
ATOM 7383 C CA A VAL D 1 68 ? -1.887 40.236 35.587 0.50 16.70 44 VAL D CA 1
ATOM 7384 C CA B VAL D 1 68 ? -1.893 40.244 35.600 0.50 17.07 44 VAL D CA 1
ATOM 7385 C C A VAL D 1 68 ? -2.275 39.185 36.600 0.50 16.01 44 VAL D C 1
ATOM 7386 C C B VAL D 1 68 ? -2.381 39.133 36.507 0.50 16.56 44 VAL D C 1
ATOM 7387 O O A VAL D 1 68 ? -1.647 38.117 36.667 0.50 16.17 44 VAL D O 1
ATOM 7388 O O B VAL D 1 68 ? -1.973 37.965 36.374 0.50 16.04 44 VAL D O 1
ATOM 7395 N N . TYR D 1 69 ? -3.293 39.481 37.403 1.00 15.28 45 TYR D N 1
ATOM 7396 C CA . TYR D 1 69 ? -3.815 38.552 38.410 1.00 15.03 45 TYR D CA 1
ATOM 7397 C C . TYR D 1 69 ? -5.273 38.249 38.088 1.00 15.39 45 TYR D C 1
ATOM 7398 O O . TYR D 1 69 ? -6.094 39.204 37.922 1.00 16.92 45 TYR D O 1
ATOM 7407 N N . LEU D 1 70 ? -5.604 36.951 38.029 1.00 14.90 46 LEU D N 1
ATOM 7408 C CA . LEU D 1 70 ? -6.965 36.503 37.730 1.00 16.31 46 LEU D CA 1
ATOM 7409 C C . LEU D 1 70 ? -7.447 35.461 38.709 1.00 15.72 46 LEU D C 1
ATOM 7410 O O . LEU D 1 70 ? -6.650 34.645 39.215 1.00 16.53 46 LEU D O 1
ATOM 7415 N N . ALA D 1 71 ? -8.760 35.459 38.941 1.00 15.74 47 ALA D N 1
ATOM 7416 C CA . ALA D 1 71 ? -9.406 34.451 39.775 1.00 16.47 47 ALA D CA 1
ATOM 7417 C C . ALA D 1 71 ? -10.024 33.363 38.908 1.00 15.60 47 ALA D C 1
ATOM 7418 O O . ALA D 1 71 ? -10.512 33.615 37.790 1.00 15.53 47 ALA D O 1
ATOM 7420 N N . PHE D 1 72 ? -10.028 32.135 39.446 1.00 14.81 48 PHE D N 1
ATOM 7421 C CA . PHE D 1 72 ? -10.664 30.954 38.814 1.00 17.07 48 PHE D CA 1
ATOM 7422 C C . PHE D 1 72 ? -11.474 30.229 39.862 1.00 15.60 48 PHE D C 1
ATOM 7423 O O . PHE D 1 72 ? -11.005 30.045 40.984 1.00 16.95 48 PHE D O 1
ATOM 7431 N N . GLU D 1 73 ? -12.687 29.796 39.489 1.00 16.17 49 GLU D N 1
ATOM 7432 C CA . GLU D 1 73 ? -13.596 29.076 40.377 1.00 17.63 49 GLU D CA 1
ATOM 7433 C C . GLU D 1 73 ? -13.165 27.614 40.452 1.00 17.77 49 GLU D C 1
ATOM 7434 O O . GLU D 1 73 ? -13.477 26.787 39.580 1.00 20.74 49 GLU D O 1
ATOM 7440 N N . VAL D 1 74 ? -12.438 27.317 41.506 1.00 17.16 50 VAL D N 1
ATOM 7441 C CA . VAL D 1 74 ? -11.814 26.019 41.689 1.00 17.63 50 VAL D CA 1
ATOM 7442 C C . VAL D 1 74 ? -12.096 25.450 43.055 1.00 18.03 50 VAL D C 1
ATOM 7443 O O . VAL D 1 74 ? -11.828 26.084 44.091 1.00 19.42 50 VAL D O 1
ATOM 7447 N N . GLY D 1 75 ? -12.661 24.249 43.053 1.00 18.20 51 GLY D N 1
ATOM 7448 C CA . GLY D 1 75 ? -12.941 23.562 44.283 1.00 18.53 51 GLY D CA 1
ATOM 7449 C C . GLY D 1 75 ? -12.291 22.192 44.346 1.00 19.17 51 GLY D C 1
ATOM 7450 O O . GLY D 1 75 ? -11.328 21.872 43.603 1.00 18.45 51 GLY D O 1
ATOM 7451 N N . ASP D 1 76 ? -12.821 21.359 45.230 1.00 21.17 52 ASP D N 1
ATOM 7452 C CA . ASP D 1 76 ? -12.244 20.049 45.471 1.00 23.99 52 ASP D CA 1
ATOM 7453 C C . ASP D 1 76 ? -11.994 19.239 44.199 1.00 23.01 52 ASP D C 1
ATOM 7454 O O . ASP D 1 76 ? -10.918 18.670 44.015 1.00 22.09 52 ASP D O 1
ATOM 7459 N N . LYS D 1 77 ? -13.004 19.173 43.345 1.00 23.75 53 LYS D N 1
ATOM 7460 C CA . LYS D 1 77 ? -12.919 18.337 42.152 1.00 23.23 53 LYS D CA 1
ATOM 7461 C C . LYS D 1 77 ? -11.998 18.857 41.067 1.00 21.29 53 LYS D C 1
ATOM 7462 O O . LYS D 1 77 ? -11.543 18.081 40.242 1.00 24.39 53 LYS D O 1
ATOM 7468 N N . GLU D 1 78 ? -11.699 20.150 41.098 1.00 19.28 54 GLU D N 1
ATOM 7469 C CA . GLU D 1 78 ? -10.827 20.749 40.093 1.00 17.10 54 GLU D CA 1
ATOM 7470 C C . GLU D 1 78 ? -9.359 20.963 40.516 1.00 17.82 54 GLU D C 1
ATOM 7471 O O . GLU D 1 78 ? -8.479 21.127 39.659 1.00 17.55 54 GLU D O 1
ATOM 7477 N N . LEU D 1 79 ? -9.100 20.957 41.815 1.00 18.00 55 LEU D N 1
ATOM 7478 C CA . LEU D 1 79 ? -7.798 21.379 42.338 1.00 18.45 55 LEU D CA 1
ATOM 7479 C C . LEU D 1 79 ? -6.585 20.694 41.744 1.00 16.85 55 LEU D C 1
ATOM 7480 O O . LEU D 1 79 ? -5.640 21.344 41.324 1.00 18.08 55 LEU D O 1
ATOM 7485 N N . LYS D 1 80 ? -6.604 19.372 41.721 1.00 17.94 56 LYS D N 1
ATOM 7486 C CA . LYS D 1 80 ? -5.455 18.634 41.207 1.00 19.42 56 LYS D CA 1
ATOM 7487 C C . LYS D 1 80 ? -5.143 19.018 39.756 1.00 19.06 56 LYS D C 1
ATOM 7488 O O . LYS D 1 80 ? -3.993 19.320 39.417 1.00 19.06 56 LYS D O 1
ATOM 7494 N N . ASP D 1 81 ? -6.162 18.967 38.898 1.00 18.66 57 ASP D N 1
ATOM 7495 C CA . ASP D 1 81 ? -5.966 19.313 37.461 1.00 17.80 57 ASP D CA 1
ATOM 7496 C C . ASP D 1 81 ? -5.512 20.759 37.263 1.00 17.35 57 ASP D C 1
ATOM 7497 O O . ASP D 1 81 ? -4.726 21.070 36.359 1.00 16.89 57 ASP D O 1
ATOM 7502 N N . VAL D 1 82 ? -6.018 21.651 38.090 1.00 15.77 58 VAL D N 1
ATOM 7503 C CA . VAL D 1 82 ? -5.637 23.070 37.973 1.00 15.49 58 VAL D CA 1
ATOM 7504 C C . VAL D 1 82 ? -4.140 23.228 38.340 1.00 16.89 58 VAL D C 1
ATOM 7505 O O . VAL D 1 82 ? -3.398 23.913 37.648 1.00 16.72 58 VAL D O 1
ATOM 7509 N N . VAL D 1 83 ? -3.693 22.631 39.438 1.00 16.41 59 VAL D N 1
ATOM 7510 C CA . VAL D 1 83 ? -2.272 22.747 39.819 1.00 16.40 59 VAL D CA 1
ATOM 7511 C C . VAL D 1 83 ? -1.410 22.145 38.716 1.00 16.86 59 VAL D C 1
ATOM 7512 O O . VAL D 1 83 ? -0.409 22.722 38.313 1.00 18.23 59 VAL D O 1
ATOM 7516 N N . GLN D 1 84 ? -1.767 20.934 38.261 1.00 17.31 60 GLN D N 1
ATOM 7517 C CA . GLN D 1 84 ? -1.000 20.296 37.200 1.00 19.12 60 GLN D CA 1
ATOM 7518 C C . GLN D 1 84 ? -0.958 21.174 35.940 1.00 17.97 60 GLN D C 1
ATOM 7519 O O . GLN D 1 84 ? 0.083 21.293 35.284 1.00 18.79 60 GLN D O 1
ATOM 7525 N N . GLY D 1 85 ? -2.085 21.801 35.605 1.00 18.12 61 GLY D N 1
ATOM 7526 C CA . GLY D 1 85 ? -2.134 22.692 34.451 1.00 17.37 61 GLY D CA 1
ATOM 7527 C C . GLY D 1 85 ? -1.272 23.939 34.668 1.00 17.38 61 GLY D C 1
ATOM 7528 O O . GLY D 1 85 ? -0.548 24.362 33.783 1.00 17.17 61 GLY D O 1
ATOM 7529 N N . PHE D 1 86 ? -1.294 24.492 35.876 1.00 16.64 62 PHE D N 1
ATOM 7530 C CA . PHE D 1 86 ? -0.466 25.640 36.198 1.00 17.06 62 PHE D CA 1
ATOM 7531 C C . PHE D 1 86 ? 1.024 25.313 36.060 1.00 17.87 62 PHE D C 1
ATOM 7532 O O . PHE D 1 86 ? 1.807 26.152 35.634 1.00 17.96 62 PHE D O 1
ATOM 7540 N N . ARG D 1 87 ? 1.407 24.109 36.445 1.00 18.86 63 ARG D N 1
ATOM 7541 C CA . ARG D 1 87 ? 2.809 23.662 36.255 1.00 19.17 63 ARG D CA 1
ATOM 7542 C C . ARG D 1 87 ? 3.144 23.703 34.759 1.00 19.35 63 ARG D C 1
ATOM 7543 O O . ARG D 1 87 ? 4.189 24.219 34.343 1.00 20.56 63 ARG D O 1
ATOM 7551 N N . ALA D 1 88 ? 2.247 23.152 33.954 1.00 19.48 64 ALA D N 1
ATOM 7552 C CA . ALA D 1 88 ? 2.489 23.027 32.501 1.00 20.18 64 ALA D CA 1
ATOM 7553 C C . ALA D 1 88 ? 2.425 24.370 31.806 1.00 20.29 64 ALA D C 1
ATOM 7554 O O . ALA D 1 88 ? 3.039 24.550 30.738 1.00 22.44 64 ALA D O 1
ATOM 7556 N N . MET D 1 89 ? 1.716 25.332 32.404 1.00 18.02 65 MET D N 1
ATOM 7557 C CA . MET D 1 89 ? 1.632 26.701 31.879 1.00 19.42 65 MET D CA 1
ATOM 7558 C C . MET D 1 89 ? 2.804 27.562 32.353 1.00 19.81 65 MET D C 1
ATOM 7559 O O . MET D 1 89 ? 2.946 28.711 31.916 1.00 20.50 65 MET D O 1
ATOM 7564 N N . ASN D 1 90 ? 3.591 27.013 33.271 1.00 20.48 66 ASN D N 1
ATOM 7565 C CA . ASN D 1 90 ? 4.730 27.688 33.906 1.00 20.56 66 ASN D CA 1
ATOM 7566 C C . ASN D 1 90 ? 4.329 28.962 34.643 1.00 19.03 66 ASN D C 1
ATOM 7567 O O . ASN D 1 90 ? 5.016 29.962 34.581 1.00 19.91 66 ASN D O 1
ATOM 7572 N N . LEU D 1 91 ? 3.208 28.931 35.346 1.00 18.75 67 LEU D N 1
ATOM 7573 C CA . LEU D 1 91 ? 2.818 30.126 36.112 1.00 17.85 67 LEU D CA 1
ATOM 7574 C C . LEU D 1 91 ? 3.811 30.381 37.238 1.00 17.77 67 LEU D C 1
ATOM 7575 O O . LEU D 1 91 ? 4.283 29.456 37.893 1.00 17.69 67 LEU D O 1
ATOM 7580 N N . ARG D 1 92 ? 4.095 31.644 37.470 1.00 16.31 68 ARG D N 1
ATOM 7581 C CA . ARG D 1 92 ? 5.004 32.041 38.548 1.00 16.35 68 ARG D CA 1
ATOM 7582 C C . ARG D 1 92 ? 4.428 31.765 39.934 1.00 15.57 68 ARG D C 1
ATOM 7583 O O . ARG D 1 92 ? 5.160 31.466 40.864 1.00 16.55 68 ARG D O 1
ATOM 7591 N N . GLY D 1 93 ? 3.120 31.895 40.079 1.00 16.04 69 GLY D N 1
ATOM 7592 C CA . GLY D 1 93 ? 2.506 31.684 41.376 1.00 15.92 69 GLY D CA 1
ATOM 7593 C C . GLY D 1 93 ? 1.031 31.968 41.359 1.00 14.13 69 GLY D C 1
ATOM 7594 O O . GLY D 1 93 ? 0.435 32.337 40.336 1.00 15.74 69 GLY D O 1
ATOM 7595 N N . TRP D 1 94 ? 0.436 31.769 42.512 1.00 14.20 70 TRP D N 1
ATOM 7596 C CA . TRP D 1 94 ? -0.974 32.005 42.684 1.00 14.52 70 TRP D CA 1
ATOM 7597 C C . TRP D 1 94 ? -1.365 31.995 44.149 1.00 15.79 70 TRP D C 1
ATOM 7598 O O . TRP D 1 94 ? -0.626 31.498 44.989 1.00 16.24 70 TRP D O 1
ATOM 7609 N N . ASN D 1 95 ? -2.513 32.597 44.451 1.00 14.54 71 ASN D N 1
ATOM 7610 C CA . ASN D 1 95 ? -3.090 32.518 45.768 1.00 16.15 71 ASN D CA 1
ATOM 7611 C C . ASN D 1 95 ? -4.089 31.355 45.790 1.00 16.10 71 ASN D C 1
ATOM 7612 O O . ASN D 1 95 ? -4.598 30.898 44.747 1.00 15.51 71 ASN D O 1
ATOM 7617 N N . VAL D 1 96 ? -4.396 30.920 47.008 1.00 16.35 72 VAL D N 1
ATOM 7618 C CA . VAL D 1 96 ? -5.307 29.840 47.248 1.00 16.23 72 VAL D CA 1
ATOM 7619 C C . VAL D 1 96 ? -6.259 30.268 48.352 1.00 16.13 72 VAL D C 1
ATOM 7620 O O . VAL D 1 96 ? -5.835 30.835 49.348 1.00 18.94 72 VAL D O 1
ATOM 7624 N N . SER D 1 97 ? -7.538 29.977 48.173 1.00 16.10 73 SER D N 1
ATOM 7625 C CA . SER D 1 97 ? -8.496 30.242 49.256 1.00 17.77 73 SER D CA 1
ATOM 7626 C C . SER D 1 97 ? -9.459 29.071 49.388 1.00 19.15 73 SER D C 1
ATOM 7627 O O . SER D 1 97 ? -9.286 28.054 48.743 1.00 17.84 73 SER D O 1
ATOM 7630 N N A MET D 1 98 ? -10.469 29.204 50.244 0.50 18.97 74 MET D N 1
ATOM 7631 N N B MET D 1 98 ? -10.482 29.228 50.226 0.50 19.20 74 MET D N 1
ATOM 7632 C CA A MET D 1 98 ? -11.416 28.117 50.470 0.50 20.04 74 MET D CA 1
ATOM 7633 C CA B MET D 1 98 ? -11.458 28.173 50.472 0.50 20.61 74 MET D CA 1
ATOM 7634 C C A MET D 1 98 ? -12.023 27.653 49.165 0.50 18.56 74 MET D C 1
ATOM 7635 C C B MET D 1 98 ? -12.043 27.665 49.157 0.50 18.88 74 MET D C 1
ATOM 7636 O O A MET D 1 98 ? -12.362 28.473 48.316 0.50 17.49 74 MET D O 1
ATOM 7637 O O B MET D 1 98 ? -12.378 28.468 48.290 0.50 17.90 74 MET D O 1
ATOM 7646 N N . PRO D 1 99 ? -12.235 26.334 49.023 1.00 18.46 75 PRO D N 1
ATOM 7647 C CA . PRO D 1 99 ? -12.005 25.252 49.984 1.00 19.03 75 PRO D CA 1
ATOM 7648 C C . PRO D 1 99 ? -10.688 24.466 49.831 1.00 18.45 75 PRO D C 1
ATOM 7649 O O . PRO D 1 99 ? -10.612 23.297 50.224 1.00 19.98 75 PRO D O 1
ATOM 7653 N N . ASN D 1 100 ? -9.659 25.118 49.307 1.00 18.11 76 ASN D N 1
ATOM 7654 C CA . ASN D 1 100 ? -8.427 24.448 48.916 1.00 17.79 76 ASN D CA 1
ATOM 7655 C C . ASN D 1 100 ? -7.162 24.620 49.756 1.00 18.87 76 ASN D C 1
ATOM 7656 O O . ASN D 1 100 ? -6.154 23.982 49.463 1.00 18.61 76 ASN D O 1
ATOM 7661 N N A LYS D 1 101 ? -7.201 25.456 50.788 0.50 18.01 77 LYS D N 1
ATOM 7662 N N B LYS D 1 101 ? -7.212 25.464 50.788 0.50 18.64 77 LYS D N 1
ATOM 7663 C CA A LYS D 1 101 ? -5.970 25.775 51.534 0.50 19.04 77 LYS D CA 1
ATOM 7664 C CA B LYS D 1 101 ? -6.001 25.791 51.567 0.50 19.95 77 LYS D CA 1
ATOM 7665 C C A LYS D 1 101 ? -5.342 24.620 52.307 0.50 19.33 77 LYS D C 1
ATOM 7666 C C B LYS D 1 101 ? -5.349 24.613 52.281 0.50 19.92 77 LYS D C 1
ATOM 7667 O O A LYS D 1 101 ? -4.120 24.543 52.418 0.50 18.57 77 LYS D O 1
ATOM 7668 O O B LYS D 1 101 ? -4.123 24.514 52.330 0.50 19.21 77 LYS D O 1
ATOM 7679 N N . THR D 1 102 ? -6.171 23.735 52.846 1.00 20.06 78 THR D N 1
ATOM 7680 C CA . THR D 1 102 ? -5.652 22.578 53.590 1.00 20.42 78 THR D CA 1
ATOM 7681 C C . THR D 1 102 ? -5.369 21.331 52.755 1.00 21.47 78 THR D C 1
ATOM 7682 O O . THR D 1 102 ? -4.680 20.417 53.228 1.00 24.72 78 THR D O 1
ATOM 7686 N N . ASN D 1 103 ? -5.842 21.292 51.505 1.00 19.66 79 ASN D N 1
ATOM 7687 C CA . ASN D 1 103 ? -5.586 20.152 50.614 1.00 20.37 79 ASN D CA 1
ATOM 7688 C C . ASN D 1 103 ? -4.448 20.364 49.639 1.00 19.96 79 ASN D C 1
ATOM 7689 O O . ASN D 1 103 ? -3.838 19.404 49.185 1.00 21.05 79 ASN D O 1
ATOM 7694 N N . ILE D 1 104 ? -4.131 21.618 49.338 1.00 19.19 80 ILE D N 1
ATOM 7695 C CA . ILE D 1 104 ? -3.194 21.892 48.231 1.00 18.02 80 ILE D CA 1
ATOM 7696 C C . ILE D 1 104 ? -1.772 21.388 48.440 1.00 18.56 80 ILE D C 1
ATOM 7697 O O . ILE D 1 104 ? -1.091 21.084 47.467 1.00 17.43 80 ILE D O 1
ATOM 7702 N N . HIS D 1 105 ? -1.318 21.295 49.690 1.00 19.56 81 HIS D N 1
ATOM 7703 C CA . HIS D 1 105 ? 0.019 20.758 49.956 1.00 20.80 81 HIS D CA 1
ATOM 7704 C C . HIS D 1 105 ? 0.266 19.403 49.254 1.00 21.03 81 HIS D C 1
ATOM 7705 O O . HIS D 1 105 ? 1.402 19.100 48.916 1.00 21.95 81 HIS D O 1
ATOM 7712 N N . LYS D 1 106 ? -0.782 18.596 49.042 1.00 20.72 82 LYS D N 1
ATOM 7713 C CA . LYS D 1 106 ? -0.666 17.303 48.350 1.00 21.73 82 LYS D CA 1
ATOM 7714 C C . LYS D 1 106 ? -0.076 17.429 46.950 1.00 22.38 82 LYS D C 1
ATOM 7715 O O . LYS D 1 106 ? 0.507 16.498 46.450 1.00 22.89 82 LYS D O 1
ATOM 7721 N N . TYR D 1 107 ? -0.228 18.598 46.328 1.00 19.18 83 TYR D N 1
ATOM 7722 C CA . TYR D 1 107 ? 0.192 18.826 44.953 1.00 19.79 83 TYR D CA 1
ATOM 7723 C C . TYR D 1 107 ? 1.384 19.782 44.835 1.00 19.67 83 TYR D C 1
ATOM 7724 O O . TYR D 1 107 ? 1.744 20.164 43.718 1.00 21.35 83 TYR D O 1
ATOM 7733 N N . LEU D 1 108 ? 1.996 20.139 45.965 1.00 19.56 84 LEU D N 1
ATOM 7734 C CA . LEU D 1 108 ? 3.161 21.020 45.975 1.00 20.24 84 LEU D CA 1
ATOM 7735 C C . LEU D 1 108 ? 4.418 20.219 46.296 1.00 20.60 84 LEU D C 1
ATOM 7736 O O . LEU D 1 108 ? 4.350 19.035 46.653 1.00 22.25 84 LEU D O 1
ATOM 7741 N N . ASP D 1 109 ? 5.570 20.872 46.185 1.00 21.52 85 ASP D N 1
ATOM 7742 C CA . ASP D 1 109 ? 6.859 20.207 46.390 1.00 21.39 85 ASP D CA 1
ATOM 7743 C C . ASP D 1 109 ? 7.563 20.576 47.692 1.00 22.66 85 ASP D C 1
ATOM 7744 O O . ASP D 1 109 ? 8.311 19.763 48.236 1.00 24.12 85 ASP D O 1
ATOM 7749 N N . LYS D 1 110 ? 7.358 21.805 48.158 1.00 22.19 86 LYS D N 1
ATOM 7750 C CA . LYS D 1 110 ? 7.993 22.317 49.383 1.00 22.22 86 LYS D CA 1
ATOM 7751 C C . LYS D 1 110 ? 7.031 23.233 50.105 1.00 21.08 86 LYS D C 1
ATOM 7752 O O . LYS D 1 110 ? 6.092 23.752 49.503 1.00 19.61 86 LYS D O 1
ATOM 7758 N N . LEU D 1 111 ? 7.268 23.423 51.401 1.00 21.88 87 LEU D N 1
ATOM 7759 C CA . LEU D 1 111 ? 6.443 24.291 52.242 1.00 19.10 87 LEU D CA 1
ATOM 7760 C C . LEU D 1 111 ? 7.312 25.158 53.136 1.00 20.18 87 LEU D C 1
ATOM 7761 O O . LEU D 1 111 ? 8.380 24.725 53.582 1.00 22.05 87 LEU D O 1
ATOM 7766 N N . SER D 1 112 ? 6.884 26.387 53.391 1.00 19.81 88 SER D N 1
ATOM 7767 C CA . SER D 1 112 ? 7.545 27.217 54.377 1.00 18.64 88 SER D CA 1
ATOM 7768 C C . SER D 1 112 ? 7.303 26.573 55.766 1.00 20.92 88 SER D C 1
ATOM 7769 O O . SER D 1 112 ? 6.387 25.750 55.943 1.00 20.05 88 SER D O 1
ATOM 7772 N N . PRO D 1 113 ? 8.105 26.949 56.771 1.00 20.84 89 PRO D N 1
ATOM 7773 C CA . PRO D 1 113 ? 7.840 26.345 58.071 1.00 21.30 89 PRO D CA 1
ATOM 7774 C C . PRO D 1 113 ? 6.428 26.576 58.613 1.00 22.09 89 PRO D C 1
ATOM 7775 O O . PRO D 1 113 ? 5.863 25.668 59.217 1.00 21.53 89 PRO D O 1
ATOM 7779 N N . ALA D 1 114 ? 5.870 27.770 58.442 1.00 20.89 90 ALA D N 1
ATOM 7780 C CA . ALA D 1 114 ? 4.527 28.047 58.939 1.00 19.50 90 ALA D CA 1
ATOM 7781 C C . ALA D 1 114 ? 3.462 27.312 58.144 1.00 19.69 90 ALA D C 1
ATOM 7782 O O . ALA D 1 114 ? 2.488 26.848 58.715 1.00 21.61 90 ALA D O 1
ATOM 7784 N N . ALA D 1 115 ? 3.644 27.186 56.822 1.00 19.03 91 ALA D N 1
ATOM 7785 C CA . ALA D 1 115 ? 2.662 26.434 56.027 1.00 19.20 91 ALA D CA 1
ATOM 7786 C C . ALA D 1 115 ? 2.625 24.976 56.472 1.00 19.91 91 ALA D C 1
ATOM 7787 O O . ALA D 1 115 ? 1.567 24.377 56.561 1.00 20.32 91 ALA D O 1
ATOM 7789 N N A GLU D 1 116 ? 3.791 24.407 56.773 0.50 21.11 92 GLU D N 1
ATOM 7790 N N B GLU D 1 116 ? 3.797 24.413 56.758 0.50 20.64 92 GLU D N 1
ATOM 7791 C CA A GLU D 1 116 ? 3.867 23.027 57.209 0.50 22.31 92 GLU D CA 1
ATOM 7792 C CA B GLU D 1 116 ? 3.890 23.047 57.220 0.50 21.43 92 GLU D CA 1
ATOM 7793 C C A GLU D 1 116 ? 3.224 22.850 58.588 0.50 22.00 92 GLU D C 1
ATOM 7794 C C B GLU D 1 116 ? 3.201 22.876 58.573 0.50 21.48 92 GLU D C 1
ATOM 7795 O O A GLU D 1 116 ? 2.475 21.905 58.804 0.50 22.27 92 GLU D O 1
ATOM 7796 O O B GLU D 1 116 ? 2.391 21.970 58.750 0.50 21.79 92 GLU D O 1
ATOM 7807 N N . LEU D 1 117 ? 3.514 23.760 59.515 1.00 20.88 93 LEU D N 1
ATOM 7808 C CA . LEU D 1 117 ? 2.962 23.658 60.880 1.00 20.32 93 LEU D CA 1
ATOM 7809 C C . LEU D 1 117 ? 1.468 23.988 60.922 1.00 20.97 93 LEU D C 1
ATOM 7810 O O . LEU D 1 117 ? 0.669 23.296 61.574 1.00 21.18 93 LEU D O 1
ATOM 7815 N N . VAL D 1 118 ? 1.055 25.045 60.245 1.00 19.17 94 VAL D N 1
ATOM 7816 C CA . VAL D 1 118 ? -0.367 25.347 60.211 1.00 19.46 94 VAL D CA 1
ATOM 7817 C C . VAL D 1 118 ? -1.163 24.253 59.486 1.00 19.66 94 VAL D C 1
ATOM 7818 O O . VAL D 1 118 ? -2.249 23.866 59.912 1.00 21.29 94 VAL D O 1
ATOM 7822 N N . GLY D 1 119 ? -0.603 23.756 58.390 1.00 19.23 95 GLY D N 1
ATOM 7823 C CA . GLY D 1 119 ? -1.284 22.778 57.562 1.00 19.92 95 GLY D CA 1
ATOM 7824 C C . GLY D 1 119 ? -2.181 23.454 56.537 1.00 19.07 95 GLY D C 1
ATOM 7825 O O . GLY D 1 119 ? -3.146 22.854 56.058 1.00 21.11 95 GLY D O 1
ATOM 7826 N N . ALA D 1 120 ? -1.895 24.722 56.226 1.00 18.53 96 ALA D N 1
ATOM 7827 C CA . ALA D 1 120 ? -2.642 25.467 55.210 1.00 18.73 96 ALA D CA 1
ATOM 7828 C C . ALA D 1 120 ? -1.678 26.277 54.384 1.00 18.88 96 ALA D C 1
ATOM 7829 O O . ALA D 1 120 ? -0.648 26.748 54.881 1.00 19.46 96 ALA D O 1
ATOM 7831 N N . VAL D 1 121 ? -2.015 26.438 53.104 1.00 18.61 97 VAL D N 1
ATOM 7832 C CA . VAL D 1 121 ? -1.252 27.252 52.171 1.00 17.64 97 VAL D CA 1
ATOM 7833 C C . VAL D 1 121 ? -2.186 28.246 51.490 1.00 17.16 97 VAL D C 1
ATOM 7834 O O . VAL D 1 121 ? -3.247 27.858 51.023 1.00 17.56 97 VAL D O 1
ATOM 7838 N N . ASN D 1 122 ? -1.823 29.535 51.456 1.00 17.01 98 ASN D N 1
ATOM 7839 C CA . ASN D 1 122 ? -2.599 30.501 50.678 1.00 17.83 98 ASN D CA 1
ATOM 7840 C C . ASN D 1 122 ? -1.833 31.165 49.527 1.00 16.54 98 ASN D C 1
ATOM 7841 O O . ASN D 1 122 ? -2.407 31.919 48.767 1.00 16.78 98 ASN D O 1
ATOM 7846 N N . THR D 1 123 ? -0.553 30.835 49.389 1.00 16.39 99 THR D N 1
ATOM 7847 C CA . THR D 1 123 ? 0.305 31.410 48.384 1.00 17.31 99 THR D CA 1
ATOM 7848 C C . THR D 1 123 ? 1.278 30.379 47.865 1.00 16.88 99 THR D C 1
ATOM 7849 O O . THR D 1 123 ? 1.986 29.757 48.638 1.00 17.69 99 THR D O 1
ATOM 7853 N N . VAL D 1 124 ? 1.367 30.247 46.549 1.00 15.46 100 VAL D N 1
ATOM 7854 C CA . VAL D 1 124 ? 2.292 29.317 45.924 1.00 15.77 100 VAL D CA 1
ATOM 7855 C C . VAL D 1 124 ? 3.203 30.076 44.983 1.00 16.15 100 VAL D C 1
ATOM 7856 O O . VAL D 1 124 ? 2.782 31.046 44.336 1.00 16.37 100 VAL D O 1
ATOM 7860 N N . VAL D 1 125 ? 4.467 29.645 44.918 1.00 16.17 101 VAL D N 1
ATOM 7861 C CA . VAL D 1 125 ? 5.443 30.178 43.990 1.00 15.25 101 VAL D CA 1
ATOM 7862 C C . VAL D 1 125 ? 6.150 29.003 43.282 1.00 17.19 101 VAL D C 1
ATOM 7863 O O . VAL D 1 125 ? 6.350 27.959 43.869 1.00 18.17 101 VAL D O 1
ATOM 7867 N N . ASN D 1 126 ? 6.488 29.234 42.011 1.00 17.31 102 ASN D N 1
ATOM 7868 C CA . ASN D 1 126 ? 7.129 28.262 41.150 1.00 19.02 102 ASN D CA 1
ATOM 7869 C C . ASN D 1 126 ? 8.524 28.734 40.786 1.00 18.99 102 ASN D C 1
ATOM 7870 O O . ASN D 1 126 ? 8.689 29.820 40.211 1.00 18.64 102 ASN D O 1
ATOM 7875 N N . ASP D 1 127 ? 9.522 27.925 41.147 1.00 19.20 103 ASP D N 1
ATOM 7876 C CA . ASP D 1 127 ? 10.924 28.177 40.766 1.00 18.89 103 ASP D CA 1
ATOM 7877 C C . ASP D 1 127 ? 11.441 26.969 40.018 1.00 20.13 103 ASP D C 1
ATOM 7878 O O . ASP D 1 127 ? 11.588 25.908 40.608 1.00 19.67 103 ASP D O 1
ATOM 7883 N N . ASP D 1 128 ? 11.668 27.123 38.711 1.00 22.23 104 ASP D N 1
ATOM 7884 C CA . ASP D 1 128 ? 12.239 26.017 37.877 1.00 24.34 104 ASP D CA 1
ATOM 7885 C C . ASP D 1 128 ? 11.380 24.734 38.014 1.00 22.37 104 ASP D C 1
ATOM 7886 O O . ASP D 1 128 ? 11.909 23.614 38.051 1.00 24.03 104 ASP D O 1
ATOM 7891 N N . GLY D 1 129 ? 10.058 24.891 38.094 1.00 21.26 105 GLY D N 1
ATOM 7892 C CA . GLY D 1 129 ? 9.154 23.757 38.230 1.00 20.48 105 GLY D CA 1
ATOM 7893 C C . GLY D 1 129 ? 8.935 23.228 39.634 1.00 20.43 105 GLY D C 1
ATOM 7894 O O . GLY D 1 129 ? 8.201 22.270 39.814 1.00 22.11 105 GLY D O 1
ATOM 7895 N N . VAL D 1 130 ? 9.600 23.805 40.628 1.00 18.38 106 VAL D N 1
ATOM 7896 C CA . VAL D 1 130 ? 9.418 23.409 42.023 1.00 17.71 106 VAL D CA 1
ATOM 7897 C C . VAL D 1 130 ? 8.428 24.360 42.664 1.00 17.75 106 VAL D C 1
ATOM 7898 O O . VAL D 1 130 ? 8.639 25.578 42.638 1.00 17.23 106 VAL D O 1
ATOM 7902 N N . LEU D 1 131 ? 7.345 23.805 43.191 1.00 17.35 107 LEU D N 1
ATOM 7903 C CA . LEU D 1 131 ? 6.292 24.624 43.791 1.00 17.47 107 LEU D CA 1
ATOM 7904 C C . LEU D 1 131 ? 6.437 24.693 45.304 1.00 16.54 107 LEU D C 1
ATOM 7905 O O . LEU D 1 131 ? 6.444 23.656 45.955 1.00 19.11 107 LEU D O 1
ATOM 7910 N N . THR D 1 132 ? 6.537 25.910 45.841 1.00 16.97 108 THR D N 1
ATOM 7911 C CA . THR D 1 132 ? 6.646 26.114 47.298 1.00 16.79 108 THR D CA 1
ATOM 7912 C C . THR D 1 132 ? 5.380 26.793 47.817 1.00 17.32 108 THR D C 1
ATOM 7913 O O . THR D 1 132 ? 4.950 27.803 47.273 1.00 17.26 108 THR D O 1
ATOM 7917 N N . GLY D 1 133 ? 4.788 26.188 48.841 1.00 17.61 109 GLY D N 1
ATOM 7918 C CA . GLY D 1 133 ? 3.618 26.738 49.506 1.00 17.04 109 GLY D CA 1
ATOM 7919 C C . GLY D 1 133 ? 4.002 27.601 50.716 1.00 18.04 109 GLY D C 1
ATOM 7920 O O . GLY D 1 133 ? 4.852 27.221 51.527 1.00 19.40 109 GLY D O 1
ATOM 7921 N N . HIS D 1 134 ? 3.386 28.774 50.797 1.00 18.02 110 HIS D N 1
ATOM 7922 C CA . HIS D 1 134 ? 3.580 29.715 51.866 1.00 17.06 110 HIS D CA 1
ATOM 7923 C C . HIS D 1 134 ? 2.226 30.060 52.479 1.00 17.70 110 HIS D C 1
ATOM 7924 O O . HIS D 1 134 ? 1.184 29.804 51.883 1.00 18.04 110 HIS D O 1
ATOM 7931 N N . ILE D 1 135 ? 2.222 30.657 53.677 1.00 18.42 111 ILE D N 1
ATOM 7932 C CA . ILE D 1 135 ? 0.975 31.112 54.309 1.00 17.46 111 ILE D CA 1
ATOM 7933 C C . ILE D 1 135 ? 1.259 32.553 54.741 1.00 17.89 111 ILE D C 1
ATOM 7934 O O . ILE D 1 135 ? 2.135 32.780 55.564 1.00 18.91 111 ILE D O 1
ATOM 7939 N N A THR D 1 136 ? 0.441 33.483 54.248 0.50 16.55 112 THR D N 1
ATOM 7940 N N B THR D 1 136 ? 0.608 33.520 54.091 0.50 16.98 112 THR D N 1
ATOM 7941 C CA A THR D 1 136 ? 0.678 34.890 54.461 0.50 17.16 112 THR D CA 1
ATOM 7942 C CA B THR D 1 136 ? 0.894 34.933 54.322 0.50 17.17 112 THR D CA 1
ATOM 7943 C C A THR D 1 136 ? -0.341 35.637 55.314 0.50 17.08 112 THR D C 1
ATOM 7944 C C B THR D 1 136 ? -0.047 35.572 55.326 0.50 17.66 112 THR D C 1
ATOM 7945 O O A THR D 1 136 ? -0.089 36.796 55.643 0.50 19.01 112 THR D O 1
ATOM 7946 O O B THR D 1 136 ? 0.184 36.701 55.766 0.50 18.97 112 THR D O 1
ATOM 7953 N N A ASP D 1 137 ? -1.462 35.025 55.684 0.70 18.52 113 ASP D N 1
ATOM 7954 N N B ASP D 1 137 ? -1.092 34.829 55.691 0.30 18.02 113 ASP D N 1
ATOM 7955 C CA A ASP D 1 137 ? -2.473 35.761 56.460 0.70 18.64 113 ASP D CA 1
ATOM 7956 C CA B ASP D 1 137 ? -2.160 35.277 56.604 0.30 19.00 113 ASP D CA 1
ATOM 7957 C C A ASP D 1 137 ? -2.027 36.031 57.910 0.70 18.84 113 ASP D C 1
ATOM 7958 C C B ASP D 1 137 ? -1.687 35.681 58.005 0.30 19.23 113 ASP D C 1
ATOM 7959 O O A ASP D 1 137 ? -2.267 37.097 58.460 0.70 19.73 113 ASP D O 1
ATOM 7960 O O B ASP D 1 137 ? -1.886 36.812 58.419 0.30 18.03 113 ASP D O 1
ATOM 7969 N N A GLY D 1 138 ? -1.336 35.056 58.494 0.50 19.05 114 GLY D N 1
ATOM 7970 N N B GLY D 1 138 ? -1.084 34.757 58.744 0.50 19.49 114 GLY D N 1
ATOM 7971 C CA A GLY D 1 138 ? -0.785 35.199 59.843 0.50 18.28 114 GLY D CA 1
ATOM 7972 C CA B GLY D 1 138 ? -0.600 35.089 60.068 0.50 19.45 114 GLY D CA 1
ATOM 7973 C C A GLY D 1 138 ? 0.265 36.308 59.862 0.50 18.32 114 GLY D C 1
ATOM 7974 C C B GLY D 1 138 ? 0.391 36.236 59.989 0.50 18.73 114 GLY D C 1
ATOM 7975 O O A GLY D 1 138 ? 0.171 37.245 60.637 0.50 19.73 114 GLY D O 1
ATOM 7976 O O B GLY D 1 138 ? 0.369 37.143 60.808 0.50 20.31 114 GLY D O 1
ATOM 7977 N N . THR D 1 139 ? 1.255 36.203 58.980 1.00 18.16 115 THR D N 1
ATOM 7978 C CA . THR D 1 139 ? 2.280 37.214 58.816 1.00 18.52 115 THR D CA 1
ATOM 7979 C C . THR D 1 139 ? 1.658 38.565 58.533 1.00 18.03 115 THR D C 1
ATOM 7980 O O . THR D 1 139 ? 2.126 39.549 59.073 1.00 19.39 115 THR D O 1
ATOM 7984 N N . GLY D 1 140 ? 0.597 38.634 57.713 1.00 17.84 116 GLY D N 1
ATOM 7985 C CA . GLY D 1 140 ? -0.047 39.909 57.416 1.00 18.69 116 GLY D CA 1
ATOM 7986 C C . GLY D 1 140 ? -0.646 40.525 58.672 1.00 17.70 116 GLY D C 1
ATOM 7987 O O . GLY D 1 140 ? -0.548 41.724 58.914 1.00 18.73 116 GLY D O 1
ATOM 7988 N N . TYR D 1 141 ? -1.281 39.693 59.476 1.00 17.90 117 TYR D N 1
ATOM 7989 C CA . TYR D 1 141 ? -1.868 40.156 60.720 1.00 17.25 117 TYR D CA 1
ATOM 7990 C C . TYR D 1 141 ? -0.802 40.731 61.649 1.00 17.26 117 TYR D C 1
ATOM 7991 O O . TYR D 1 141 ? -0.958 41.825 62.202 1.00 18.06 117 TYR D O 1
ATOM 8000 N N . MET D 1 142 ? 0.282 39.979 61.839 1.00 17.87 118 MET D N 1
ATOM 8001 C CA . MET D 1 142 ? 1.381 40.408 62.702 1.00 18.32 118 MET D CA 1
ATOM 8002 C C . MET D 1 142 ? 2.023 41.697 62.190 1.00 18.61 118 MET D C 1
ATOM 8003 O O . MET D 1 142 ? 2.338 42.591 62.975 1.00 20.34 118 MET D O 1
ATOM 8008 N N . ARG D 1 143 ? 2.237 41.794 60.869 1.00 17.61 119 ARG D N 1
ATOM 8009 C CA . ARG D 1 143 ? 2.834 42.981 60.281 1.00 19.09 119 ARG D CA 1
ATOM 8010 C C . ARG D 1 143 ? 1.957 44.176 60.477 1.00 18.68 119 ARG D C 1
ATOM 8011 O O . ARG D 1 143 ? 2.447 45.237 60.820 1.00 20.21 119 ARG D O 1
ATOM 8019 N N . ALA D 1 144 ? 0.650 44.031 60.260 1.00 19.63 120 ALA D N 1
ATOM 8020 C CA . ALA D 1 144 ? -0.269 45.143 60.470 1.00 18.78 120 ALA D CA 1
ATOM 8021 C C . ALA D 1 144 ? -0.210 45.684 61.923 1.00 17.94 120 ALA D C 1
ATOM 8022 O O . ALA D 1 144 ? -0.286 46.907 62.150 1.00 18.78 120 ALA D O 1
ATOM 8024 N N . LEU D 1 145 ? -0.078 44.792 62.903 1.00 19.73 121 LEU D N 1
ATOM 8025 C CA . LEU D 1 145 ? 0.066 45.239 64.301 1.00 20.24 121 LEU D CA 1
ATOM 8026 C C . LEU D 1 145 ? 1.329 46.075 64.450 1.00 20.94 121 LEU D C 1
ATOM 8027 O O . LEU D 1 145 ? 1.271 47.175 64.995 1.00 21.72 121 LEU D O 1
ATOM 8032 N N . LYS D 1 146 ? 2.451 45.572 63.938 1.00 21.87 122 LYS D N 1
ATOM 8033 C CA . LYS D 1 146 ? 3.733 46.271 64.037 1.00 22.71 122 LYS D CA 1
ATOM 8034 C C . LYS D 1 146 ? 3.650 47.639 63.360 1.00 22.78 122 LYS D C 1
ATOM 8035 O O . LYS D 1 146 ? 4.076 48.634 63.935 1.00 23.95 122 LYS D O 1
ATOM 8041 N N . GLU D 1 147 ? 3.067 47.690 62.161 1.00 22.31 123 GLU D N 1
ATOM 8042 C CA . GLU D 1 147 ? 2.937 48.937 61.404 1.00 22.77 123 GLU D CA 1
ATOM 8043 C C . GLU D 1 147 ? 2.095 49.968 62.151 1.00 23.07 123 GLU D C 1
ATOM 8044 O O . GLU D 1 147 ? 2.309 51.177 62.042 1.00 26.36 123 GLU D O 1
ATOM 8050 N N . ALA D 1 148 ? 1.129 49.475 62.928 1.00 23.44 124 ALA D N 1
ATOM 8051 C CA . ALA D 1 148 ? 0.252 50.339 63.728 1.00 22.07 124 ALA D CA 1
ATOM 8052 C C . ALA D 1 148 ? 0.869 50.762 65.081 1.00 24.11 124 ALA D C 1
ATOM 8053 O O . ALA D 1 148 ? 0.243 51.515 65.859 1.00 26.38 124 ALA D O 1
ATOM 8055 N N . GLY D 1 149 ? 2.086 50.294 65.346 1.00 23.53 125 GLY D N 1
ATOM 8056 C CA . GLY D 1 149 ? 2.824 50.600 66.568 1.00 25.11 125 GLY D CA 1
ATOM 8057 C C . GLY D 1 149 ? 2.489 49.721 67.751 1.00 25.01 125 GLY D C 1
ATOM 8058 O O . GLY D 1 149 ? 2.706 50.118 68.903 1.00 26.84 125 GLY D O 1
ATOM 8059 N N . HIS D 1 150 ? 1.952 48.525 67.504 1.00 23.35 126 HIS D N 1
ATOM 8060 C CA . HIS D 1 150 ? 1.599 47.638 68.597 1.00 24.95 126 HIS D CA 1
ATOM 8061 C C . HIS D 1 150 ? 2.605 46.513 68.711 1.00 26.95 126 HIS D C 1
ATOM 8062 O O . HIS D 1 150 ? 2.733 45.715 67.790 1.00 28.19 126 HIS D O 1
ATOM 8069 N N . ASP D 1 151 ? 3.351 46.480 69.817 1.00 25.63 127 ASP D N 1
ATOM 8070 C CA . ASP D 1 151 ? 4.345 45.438 70.053 1.00 26.18 127 ASP D CA 1
ATOM 8071 C C . ASP D 1 151 ? 3.771 44.373 70.963 1.00 25.01 127 ASP D C 1
ATOM 8072 O O . ASP D 1 151 ? 3.535 44.636 72.151 1.00 27.36 127 ASP D O 1
ATOM 8077 N N . ILE D 1 152 ? 3.523 43.185 70.414 1.00 23.31 128 ILE D N 1
ATOM 8078 C CA . ILE D 1 152 ? 2.989 42.088 71.189 1.00 21.05 128 ILE D CA 1
ATOM 8079 C C . ILE D 1 152 ? 3.991 40.947 71.375 1.00 22.58 128 ILE D C 1
ATOM 8080 O O . ILE D 1 152 ? 3.667 39.942 72.010 1.00 21.80 128 ILE D O 1
ATOM 8085 N N . ILE D 1 153 ? 5.212 41.100 70.847 1.00 22.88 129 ILE D N 1
ATOM 8086 C CA . ILE D 1 153 ? 6.221 40.066 70.987 1.00 24.04 129 ILE D CA 1
ATOM 8087 C C . ILE D 1 153 ? 6.620 39.987 72.472 1.00 23.36 129 ILE D C 1
ATOM 8088 O O . ILE D 1 153 ? 6.794 41.015 73.133 1.00 24.90 129 ILE D O 1
ATOM 8093 N N . GLY D 1 154 ? 6.740 38.766 72.982 1.00 23.98 130 GLY D N 1
ATOM 8094 C CA . GLY D 1 154 ? 7.101 38.524 74.380 1.00 23.58 130 GLY D CA 1
ATOM 8095 C C . GLY D 1 154 ? 5.977 38.763 75.363 1.00 23.15 130 GLY D C 1
ATOM 8096 O O . GLY D 1 154 ? 6.183 38.768 76.571 1.00 24.08 130 GLY D O 1
ATOM 8097 N N . LYS D 1 155 ? 4.754 38.914 74.846 1.00 22.79 131 LYS D N 1
ATOM 8098 C CA . LYS D 1 155 ? 3.607 39.203 75.683 1.00 23.25 131 LYS D CA 1
ATOM 8099 C C . LYS D 1 155 ? 2.490 38.200 75.450 1.00 21.86 131 LYS D C 1
ATOM 8100 O O . LYS D 1 155 ? 2.688 37.170 74.816 1.00 20.98 131 LYS D O 1
ATOM 8106 N N . LYS D 1 156 ? 1.312 38.497 75.993 1.00 20.12 132 LYS D N 1
ATOM 8107 C CA . LYS D 1 156 ? 0.192 37.597 75.958 1.00 20.10 132 LYS D CA 1
ATOM 8108 C C . LYS D 1 156 ? -0.969 38.100 75.088 1.00 18.21 132 LYS D C 1
ATOM 8109 O O . LYS D 1 156 ? -1.356 39.266 75.171 1.00 19.10 132 LYS D O 1
ATOM 8115 N N . MET D 1 157 ? -1.488 37.196 74.261 1.00 17.31 133 MET D N 1
ATOM 8116 C CA . MET D 1 157 ? -2.636 37.449 73.414 1.00 18.28 133 MET D CA 1
ATOM 8117 C C . MET D 1 157 ? -3.773 36.549 73.805 1.00 16.80 133 MET D C 1
ATOM 8118 O O . MET D 1 157 ? -3.581 35.359 74.028 1.00 17.82 133 MET D O 1
ATOM 8123 N N . THR D 1 158 ? -4.969 37.147 73.899 1.00 16.54 134 THR D N 1
ATOM 8124 C CA . THR D 1 158 ? -6.208 36.396 74.024 1.00 15.96 134 THR D CA 1
ATOM 8125 C C . THR D 1 158 ? -6.930 36.546 72.668 1.00 16.39 134 THR D C 1
ATOM 8126 O O . THR D 1 158 ? -7.087 37.633 72.177 1.00 15.99 134 THR D O 1
ATOM 8130 N N . ILE D 1 159 ? -7.350 35.438 72.100 1.00 15.87 135 ILE D N 1
ATOM 8131 C CA . ILE D 1 159 ? -7.965 35.419 70.797 1.00 16.38 135 ILE D CA 1
ATOM 8132 C C . ILE D 1 159 ? -9.198 34.530 70.745 1.00 15.55 135 ILE D C 1
ATOM 8133 O O . ILE D 1 159 ? -9.193 33.428 71.319 1.00 16.18 135 ILE D O 1
ATOM 8138 N N . CYS D 1 160 ? -10.231 35.011 70.052 1.00 15.39 136 CYS D N 1
ATOM 8139 C CA . CYS D 1 160 ? -11.438 34.240 69.818 1.00 15.72 136 CYS D CA 1
ATOM 8140 C C . CYS D 1 160 ? -11.407 33.646 68.405 1.00 15.67 136 CYS D C 1
ATOM 8141 O O . CYS D 1 160 ? -11.192 34.363 67.429 1.00 16.30 136 CYS D O 1
ATOM 8144 N N . GLY D 1 161 ? -11.599 32.334 68.303 1.00 14.44 137 GLY D N 1
ATOM 8145 C CA . GLY D 1 161 ? -11.650 31.676 67.000 1.00 14.70 137 GLY D CA 1
ATOM 8146 C C . GLY D 1 161 ? -10.696 30.498 66.860 1.00 14.85 137 GLY D C 1
ATOM 8147 O O . GLY D 1 161 ? -9.700 30.372 67.571 1.00 15.67 137 GLY D O 1
ATOM 8148 N N . ALA D 1 162 ? -11.011 29.658 65.883 1.00 15.83 138 ALA D N 1
ATOM 8149 C CA . ALA D 1 162 ? -10.258 28.431 65.619 1.00 15.47 138 ALA D CA 1
ATOM 8150 C C . ALA D 1 162 ? -10.408 27.987 64.171 1.00 16.01 138 ALA D C 1
ATOM 8151 O O . ALA D 1 162 ? -10.150 26.809 63.863 1.00 18.41 138 ALA D O 1
ATOM 8153 N N . GLY D 1 163 ? -10.861 28.889 63.296 1.00 16.73 139 GLY D N 1
ATOM 8154 C CA . GLY D 1 163 ? -10.948 28.622 61.882 1.00 17.52 139 GLY D CA 1
ATOM 8155 C C . GLY D 1 163 ? -9.622 28.934 61.197 1.00 17.51 139 GLY D C 1
ATOM 8156 O O . GLY D 1 163 ? -8.559 28.972 61.811 1.00 16.40 139 GLY D O 1
ATOM 8157 N N . GLY D 1 164 ? -9.697 29.148 59.893 1.00 17.77 140 GLY D N 1
ATOM 8158 C CA . GLY D 1 164 ? -8.509 29.426 59.118 1.00 18.22 140 GLY D CA 1
ATOM 8159 C C . GLY D 1 164 ? -7.719 30.628 59.589 1.00 16.83 140 GLY D C 1
ATOM 8160 O O . GLY D 1 164 ? -6.502 30.532 59.807 1.00 17.58 140 GLY D O 1
ATOM 8161 N N . ALA D 1 165 ? -8.386 31.772 59.790 1.00 18.29 141 ALA D N 1
ATOM 8162 C CA . ALA D 1 165 ? -7.701 32.969 60.211 1.00 17.86 141 ALA D CA 1
ATOM 8163 C C . ALA D 1 165 ? -7.080 32.836 61.596 1.00 17.23 141 ALA D C 1
ATOM 8164 O O . ALA D 1 165 ? -5.922 33.160 61.787 1.00 18.08 141 ALA D O 1
ATOM 8166 N N . ALA D 1 166 ? -7.862 32.373 62.566 1.00 15.67 142 ALA D N 1
ATOM 8167 C CA . ALA D 1 166 ? -7.357 32.237 63.900 1.00 15.78 142 ALA D CA 1
ATOM 8168 C C . ALA D 1 166 ? -6.186 31.253 63.986 1.00 15.45 142 ALA D C 1
ATOM 8169 O O . ALA D 1 166 ? -5.245 31.475 64.757 1.00 15.88 142 ALA D O 1
ATOM 8171 N N . THR D 1 167 ? -6.276 30.150 63.252 1.00 16.83 143 THR D N 1
ATOM 8172 C CA . THR D 1 167 ? -5.215 29.141 63.279 1.00 16.49 143 THR D CA 1
ATOM 8173 C C . THR D 1 167 ? -3.918 29.746 62.762 1.00 17.27 143 THR D C 1
ATOM 8174 O O . THR D 1 167 ? -2.878 29.622 63.395 1.00 17.96 143 THR D O 1
ATOM 8178 N N . ALA D 1 168 ? -3.996 30.422 61.632 1.00 17.61 144 ALA D N 1
ATOM 8179 C CA . ALA D 1 168 ? -2.831 31.080 61.046 1.00 17.60 144 ALA D CA 1
ATOM 8180 C C . ALA D 1 168 ? -2.246 32.152 61.957 1.00 18.56 144 ALA D C 1
ATOM 8181 O O . ALA D 1 168 ? -1.025 32.250 62.120 1.00 18.34 144 ALA D O 1
ATOM 8183 N N . ILE D 1 169 ? -3.111 32.955 62.585 1.00 17.40 145 ILE D N 1
ATOM 8184 C CA . ILE D 1 169 ? -2.643 33.999 63.506 1.00 17.49 145 ILE D CA 1
ATOM 8185 C C . ILE D 1 169 ? -1.992 33.382 64.732 1.00 17.59 145 ILE D C 1
ATOM 8186 O O . ILE D 1 169 ? -0.899 33.795 65.144 1.00 17.81 145 ILE D O 1
ATOM 8191 N N . CYS D 1 170 ? -2.627 32.376 65.307 1.00 16.18 146 CYS D N 1
ATOM 8192 C CA . CYS D 1 170 ? -2.080 31.772 66.523 1.00 17.51 146 CYS D CA 1
ATOM 8193 C C . CYS D 1 170 ? -0.716 31.152 66.286 1.00 18.42 146 CYS D C 1
ATOM 8194 O O . CYS D 1 170 ? 0.220 31.398 67.049 1.00 18.35 146 CYS D O 1
ATOM 8197 N N . ILE D 1 171 ? -0.601 30.339 65.226 1.00 17.31 147 ILE D N 1
ATOM 8198 C CA . ILE D 1 171 ? 0.659 29.661 64.957 1.00 18.99 147 ILE D CA 1
ATOM 8199 C C . ILE D 1 171 ? 1.730 30.666 64.558 1.00 18.73 147 ILE D C 1
ATOM 8200 O O . ILE D 1 171 ? 2.859 30.561 65.040 1.00 18.55 147 ILE D O 1
ATOM 8205 N N . GLN D 1 172 ? 1.399 31.669 63.737 1.00 17.29 148 GLN D N 1
ATOM 8206 C CA . GLN D 1 172 ? 2.409 32.686 63.339 1.00 19.08 148 GLN D CA 1
ATOM 8207 C C . GLN D 1 172 ? 2.852 33.508 64.546 1.00 20.18 148 GLN D C 1
ATOM 8208 O O . GLN D 1 172 ? 4.041 33.778 64.726 1.00 20.46 148 GLN D O 1
ATOM 8214 N N . ALA D 1 173 ? 1.893 33.898 65.392 1.00 18.01 149 ALA D N 1
ATOM 8215 C CA . ALA D 1 173 ? 2.208 34.654 66.593 1.00 19.31 149 ALA D CA 1
ATOM 8216 C C . ALA D 1 173 ? 3.198 33.876 67.464 1.00 19.33 149 ALA D C 1
ATOM 8217 O O . ALA D 1 173 ? 4.187 34.446 67.943 1.00 20.50 149 ALA D O 1
ATOM 8219 N N . ALA D 1 174 ? 2.968 32.565 67.626 1.00 19.81 150 ALA D N 1
ATOM 8220 C CA . ALA D 1 174 ? 3.855 31.724 68.446 1.00 19.69 150 ALA D CA 1
ATOM 8221 C C . ALA D 1 174 ? 5.240 31.631 67.808 1.00 20.63 150 ALA D C 1
ATOM 8222 O O . ALA D 1 174 ? 6.236 31.760 68.496 1.00 22.42 150 ALA D O 1
ATOM 8224 N N . LEU D 1 175 ? 5.282 31.400 66.500 1.00 20.80 151 LEU D N 1
ATOM 8225 C CA . LEU D 1 175 ? 6.565 31.338 65.784 1.00 21.40 151 LEU D CA 1
ATOM 8226 C C . LEU D 1 175 ? 7.311 32.673 65.880 1.00 22.99 151 LEU D C 1
ATOM 8227 O O . LEU D 1 175 ? 8.543 32.684 65.940 1.00 22.69 151 LEU D O 1
ATOM 8232 N N . ASP D 1 176 ? 6.588 33.792 65.893 1.00 21.42 152 ASP D N 1
ATOM 8233 C CA . ASP D 1 176 ? 7.170 35.130 65.981 1.00 21.95 152 ASP D CA 1
ATOM 8234 C C . ASP D 1 176 ? 7.598 35.587 67.387 1.00 22.07 152 ASP D C 1
ATOM 8235 O O . ASP D 1 176 ? 8.145 36.697 67.538 1.00 24.32 152 ASP D O 1
ATOM 8240 N N . GLY D 1 177 ? 7.337 34.770 68.405 1.00 21.93 153 GLY D N 1
ATOM 8241 C CA . GLY D 1 177 ? 7.765 35.113 69.758 1.00 21.95 153 GLY D CA 1
ATOM 8242 C C . GLY D 1 177 ? 6.747 35.635 70.741 1.00 21.97 153 GLY D C 1
ATOM 8243 O O . GLY D 1 177 ? 7.125 36.229 71.748 1.00 22.63 153 GLY D O 1
ATOM 8244 N N . VAL D 1 178 ? 5.461 35.508 70.424 1.00 20.60 154 VAL D N 1
ATOM 8245 C CA . VAL D 1 178 ? 4.437 35.861 71.418 1.00 20.54 154 VAL D CA 1
ATOM 8246 C C . VAL D 1 178 ? 4.639 34.827 72.527 1.00 20.25 154 VAL D C 1
ATOM 8247 O O . VAL D 1 178 ? 4.832 33.636 72.252 1.00 22.71 154 VAL D O 1
ATOM 8251 N N . LYS D 1 179 ? 4.619 35.284 73.783 1.00 20.33 155 LYS D N 1
ATOM 8252 C CA . LYS D 1 179 ? 4.928 34.445 74.929 1.00 21.30 155 LYS D CA 1
ATOM 8253 C C . LYS D 1 179 ? 3.802 33.527 75.360 1.00 19.97 155 LYS D C 1
ATOM 8254 O O . LYS D 1 179 ? 4.046 32.383 75.759 1.00 21.02 155 LYS D O 1
ATOM 8260 N N . GLU D 1 180 ? 2.569 34.017 75.258 1.00 19.35 156 GLU D N 1
ATOM 8261 C CA . GLU D 1 180 ? 1.428 33.254 75.710 1.00 18.91 156 GLU D CA 1
ATOM 8262 C C . GLU D 1 180 ? 0.225 33.527 74.828 1.00 16.78 156 GLU D C 1
ATOM 8263 O O . GLU D 1 180 ? 0.018 34.653 74.430 1.00 18.57 156 GLU D O 1
ATOM 8269 N N . ILE D 1 181 ? -0.553 32.500 74.533 1.00 16.89 157 ILE D N 1
ATOM 8270 C CA . ILE D 1 181 ? -1.789 32.675 73.738 1.00 19.03 157 ILE D CA 1
ATOM 8271 C C . ILE D 1 181 ? -2.909 31.900 74.377 1.00 17.63 157 ILE D C 1
ATOM 8272 O O . ILE D 1 181 ? -2.780 30.690 74.601 1.00 17.50 157 ILE D O 1
ATOM 8277 N N . SER D 1 182 ? -3.995 32.606 74.699 1.00 17.09 158 SER D N 1
ATOM 8278 C CA . SER D 1 182 ? -5.187 31.962 75.232 1.00 17.21 158 SER D CA 1
ATOM 8279 C C . SER D 1 182 ? -6.279 32.064 74.165 1.00 17.38 158 SER D C 1
ATOM 8280 O O . SER D 1 182 ? -6.673 33.155 73.777 1.00 16.05 158 SER D O 1
ATOM 8283 N N . ILE D 1 183 ? -6.736 30.915 73.713 1.00 15.91 159 ILE D N 1
ATOM 8284 C CA . ILE D 1 183 ? -7.725 30.756 72.666 1.00 16.38 159 ILE D CA 1
ATOM 8285 C C . ILE D 1 183 ? -9.073 30.458 73.284 1.00 16.05 159 ILE D C 1
ATOM 8286 O O . ILE D 1 183 ? -9.164 29.645 74.177 1.00 16.13 159 ILE D O 1
ATOM 8291 N N . PHE D 1 184 ? -10.106 31.169 72.816 1.00 16.16 160 PHE D N 1
ATOM 8292 C CA . PHE D 1 184 ? -11.494 30.920 73.226 1.00 15.74 160 PHE D CA 1
ATOM 8293 C C . PHE D 1 184 ? -12.301 30.561 71.980 1.00 15.87 160 PHE D C 1
ATOM 8294 O O . PHE D 1 184 ? -12.185 31.227 70.960 1.00 16.87 160 PHE D O 1
ATOM 8302 N N . ASN D 1 185 ? -13.044 29.464 72.027 1.00 16.43 161 ASN D N 1
ATOM 8303 C CA . ASN D 1 185 ? -13.884 29.082 70.902 1.00 16.76 161 ASN D CA 1
ATOM 8304 C C . ASN D 1 185 ? -15.119 28.391 71.420 1.00 17.01 161 ASN D C 1
ATOM 8305 O O . ASN D 1 185 ? -15.090 27.754 72.492 1.00 17.69 161 ASN D O 1
ATOM 8310 N N . ARG D 1 186 ? -16.210 28.490 70.659 1.00 17.43 162 ARG D N 1
ATOM 8311 C CA . ARG D 1 186 ? -17.429 27.761 71.026 1.00 17.10 162 ARG D CA 1
ATOM 8312 C C . ARG D 1 186 ? -17.235 26.274 70.818 1.00 17.89 162 ARG D C 1
ATOM 8313 O O . ARG D 1 186 ? -16.286 25.834 70.153 1.00 17.80 162 ARG D O 1
ATOM 8321 N N . LYS D 1 187 ? -18.110 25.510 71.422 1.00 19.60 163 LYS D N 1
ATOM 8322 C CA . LYS D 1 187 ? -18.054 24.062 71.320 1.00 20.83 163 LYS D CA 1
ATOM 8323 C C . LYS D 1 187 ? -18.736 23.571 70.022 1.00 21.46 163 LYS D C 1
ATOM 8324 O O . LYS D 1 187 ? -19.791 22.910 70.063 1.00 24.73 163 LYS D O 1
ATOM 8330 N N . ASP D 1 188 ? -18.097 23.867 68.890 1.00 20.40 164 ASP D N 1
ATOM 8331 C CA . ASP D 1 188 ? -18.567 23.499 67.551 1.00 19.04 164 ASP D CA 1
ATOM 8332 C C . ASP D 1 188 ? -17.503 22.608 66.899 1.00 20.69 164 ASP D C 1
ATOM 8333 O O . ASP D 1 188 ? -16.592 22.137 67.587 1.00 20.18 164 ASP D O 1
ATOM 8338 N N . ASP D 1 189 ? -17.595 22.402 65.590 1.00 22.02 165 ASP D N 1
ATOM 8339 C CA . ASP D 1 189 ? -16.643 21.520 64.923 1.00 23.92 165 ASP D CA 1
ATOM 8340 C C . ASP D 1 189 ? -15.215 22.066 64.853 1.00 23.54 165 ASP D C 1
ATOM 8341 O O . ASP D 1 189 ? -14.285 21.343 64.530 1.00 25.35 165 ASP D O 1
ATOM 8346 N N . PHE D 1 190 ? -15.028 23.334 65.128 1.00 19.49 166 PHE D N 1
ATOM 8347 C CA . PHE D 1 190 ? -13.690 23.922 65.114 1.00 19.26 166 PHE D CA 1
ATOM 8348 C C . PHE D 1 190 ? -12.938 23.753 66.433 1.00 19.12 166 PHE D C 1
ATOM 8349 O O . PHE D 1 190 ? -11.721 23.997 66.483 1.00 19.25 166 PHE D O 1
ATOM 8357 N N . TYR D 1 191 ? -13.627 23.354 67.508 1.00 19.65 167 TYR D N 1
ATOM 8358 C CA . TYR D 1 191 ? -12.990 23.252 68.813 1.00 18.86 167 TYR D CA 1
ATOM 8359 C C . TYR D 1 191 ? -11.848 22.237 68.772 1.00 20.34 167 TYR D C 1
ATOM 8360 O O . TYR D 1 191 ? -10.774 22.478 69.337 1.00 20.56 167 TYR D O 1
ATOM 8369 N N . ALA D 1 192 ? -12.069 21.111 68.113 1.00 22.30 168 ALA D N 1
ATOM 8370 C CA . ALA D 1 192 ? -11.035 20.088 68.006 1.00 23.37 168 ALA D CA 1
ATOM 8371 C C . ALA D 1 192 ? -9.803 20.596 67.244 1.00 22.41 168 ALA D C 1
ATOM 8372 O O . ALA D 1 192 ? -8.670 20.209 67.537 1.00 22.59 168 ALA D O 1
ATOM 8374 N N . ASN D 1 193 ? -10.028 21.478 66.267 1.00 23.11 169 ASN D N 1
ATOM 8375 C CA . ASN D 1 193 ? -8.931 22.086 65.543 1.00 22.48 169 ASN D CA 1
ATOM 8376 C C . ASN D 1 193 ? -8.109 22.973 66.483 1.00 20.64 169 ASN D C 1
ATOM 8377 O O . ASN D 1 193 ? -6.885 22.977 66.417 1.00 21.00 169 ASN D O 1
ATOM 8382 N N . ALA D 1 194 ? -8.786 23.784 67.324 1.00 20.14 170 ALA D N 1
ATOM 8383 C CA . ALA D 1 194 ? -8.068 24.618 68.287 1.00 19.66 170 ALA D CA 1
ATOM 8384 C C . ALA D 1 194 ? -7.241 23.742 69.255 1.00 18.90 170 ALA D C 1
ATOM 8385 O O . ALA D 1 194 ? -6.166 24.143 69.685 1.00 18.37 170 ALA D O 1
ATOM 8387 N N . GLU D 1 195 ? -7.750 22.557 69.590 1.00 19.71 171 GLU D N 1
ATOM 8388 C CA . GLU D 1 195 ? -7.013 21.623 70.459 1.00 21.21 171 GLU D CA 1
ATOM 8389 C C . GLU D 1 195 ? -5.710 21.216 69.775 1.00 20.54 171 GLU D C 1
ATOM 8390 O O . GLU D 1 195 ? -4.650 21.140 70.412 1.00 22.08 171 GLU D O 1
ATOM 8396 N N . LYS D 1 196 ? -5.789 20.971 68.471 1.00 21.21 172 LYS D N 1
ATOM 8397 C CA . LYS D 1 196 ? -4.599 20.643 67.681 1.00 21.43 172 LYS D CA 1
ATOM 8398 C C . LYS D 1 196 ? -3.625 21.801 67.641 1.00 21.46 172 LYS D C 1
ATOM 8399 O O . LYS D 1 196 ? -2.407 21.617 67.755 1.00 22.53 172 LYS D O 1
ATOM 8405 N N . THR D 1 197 ? -4.155 23.011 67.492 1.00 18.90 173 THR D N 1
ATOM 8406 C CA . THR D 1 197 ? -3.319 24.188 67.479 1.00 18.49 173 THR D CA 1
ATOM 8407 C C . THR D 1 197 ? -2.544 24.336 68.798 1.00 18.95 173 THR D C 1
ATOM 8408 O O . THR D 1 197 ? -1.360 24.632 68.794 1.00 19.89 173 THR D O 1
ATOM 8412 N N . VAL D 1 198 ? -3.229 24.185 69.923 1.00 17.82 174 VAL D N 1
ATOM 8413 C CA . VAL D 1 198 ? -2.578 24.246 71.211 1.00 19.22 174 VAL D CA 1
ATOM 8414 C C . VAL D 1 198 ? -1.416 23.231 71.323 1.00 20.88 174 VAL D C 1
ATOM 8415 O O . VAL D 1 198 ? -0.362 23.569 71.823 1.00 22.21 174 VAL D O 1
ATOM 8419 N N . GLU D 1 199 ? -1.654 22.003 70.882 1.00 22.65 175 GLU D N 1
ATOM 8420 C CA . GLU D 1 199 ? -0.649 20.912 70.884 1.00 22.82 175 GLU D CA 1
ATOM 8421 C C . GLU D 1 199 ? 0.550 21.313 70.032 1.00 22.88 175 GLU D C 1
ATOM 8422 O O . GLU D 1 199 ? 1.705 21.156 70.458 1.00 23.97 175 GLU D O 1
ATOM 8428 N N . LYS D 1 200 ? 0.288 21.843 68.842 1.00 22.41 176 LYS D N 1
ATOM 8429 C CA . LYS D 1 200 ? 1.360 22.300 67.948 1.00 21.91 176 LYS D CA 1
ATOM 8430 C C . LYS D 1 200 ? 2.184 23.415 68.568 1.00 22.76 176 LYS D C 1
ATOM 8431 O O . LYS D 1 200 ? 3.417 23.401 68.534 1.00 23.96 176 LYS D O 1
ATOM 8437 N N . ILE D 1 201 ? 1.527 24.415 69.130 1.00 20.78 177 ILE D N 1
ATOM 8438 C CA . ILE D 1 201 ? 2.250 25.516 69.699 1.00 21.63 177 ILE D CA 1
ATOM 8439 C C . ILE D 1 201 ? 3.095 25.097 70.912 1.00 22.77 177 ILE D C 1
ATOM 8440 O O . ILE D 1 201 ? 4.249 25.516 71.045 1.00 24.65 177 ILE D O 1
ATOM 8445 N N . ASN D 1 202 ? 2.530 24.267 71.784 1.00 23.36 178 ASN D N 1
ATOM 8446 C CA . ASN D 1 202 ? 3.239 23.890 73.006 1.00 24.26 178 ASN D CA 1
ATOM 8447 C C . ASN D 1 202 ? 4.370 22.939 72.749 1.00 26.61 178 ASN D C 1
ATOM 8448 O O . ASN D 1 202 ? 5.332 22.894 73.522 1.00 28.04 178 ASN D O 1
ATOM 8453 N N . SER D 1 203 ? 4.283 22.194 71.655 1.00 25.01 179 SER D N 1
ATOM 8454 C CA . SER D 1 203 ? 5.339 21.221 71.365 1.00 28.34 179 SER D CA 1
ATOM 8455 C C . SER D 1 203 ? 6.398 21.750 70.413 1.00 28.84 179 SER D C 1
ATOM 8456 O O . SER D 1 203 ? 7.563 21.319 70.504 1.00 30.99 179 SER D O 1
ATOM 8459 N N . LYS D 1 204 ? 6.038 22.648 69.497 1.00 28.02 180 LYS D N 1
ATOM 8460 C CA . LYS D 1 204 ? 6.996 23.135 68.484 1.00 29.50 180 LYS D CA 1
ATOM 8461 C C . LYS D 1 204 ? 7.559 24.539 68.716 1.00 30.53 180 LYS D C 1
ATOM 8462 O O . LYS D 1 204 ? 8.465 24.965 68.000 1.00 32.10 180 LYS D O 1
ATOM 8468 N N . THR D 1 205 ? 7.033 25.265 69.697 1.00 28.47 181 THR D N 1
ATOM 8469 C CA . THR D 1 205 ? 7.529 26.601 70.027 1.00 27.67 181 THR D CA 1
ATOM 8470 C C . THR D 1 205 ? 7.671 26.739 71.546 1.00 26.63 181 THR D C 1
ATOM 8471 O O . THR D 1 205 ? 7.318 25.841 72.293 1.00 26.91 181 THR D O 1
ATOM 8475 N N . ASP D 1 206 ? 8.162 27.887 71.995 1.00 29.17 182 ASP D N 1
ATOM 8476 C CA . ASP D 1 206 ? 8.287 28.178 73.421 1.00 30.66 182 ASP D CA 1
ATOM 8477 C C . ASP D 1 206 ? 7.078 28.949 73.984 1.00 28.10 182 ASP D C 1
ATOM 8478 O O . ASP D 1 206 ? 7.033 29.268 75.178 1.00 28.95 182 ASP D O 1
ATOM 8483 N N . CYS D 1 207 ? 6.090 29.207 73.125 1.00 25.82 183 CYS D N 1
ATOM 8484 C CA . CYS D 1 207 ? 4.857 29.890 73.528 1.00 24.10 183 CYS D CA 1
ATOM 8485 C C . CYS D 1 207 ? 3.987 28.957 74.357 1.00 23.29 183 CYS D C 1
ATOM 8486 O O . CYS D 1 207 ? 3.928 27.750 74.075 1.00 26.13 183 CYS D O 1
ATOM 8489 N N A LYS D 1 208 ? 3.317 29.495 75.378 0.50 22.97 184 LYS D N 1
ATOM 8490 N N B LYS D 1 208 ? 3.317 29.521 75.362 0.50 22.61 184 LYS D N 1
ATOM 8491 C CA A LYS D 1 208 ? 2.430 28.704 76.231 0.50 22.17 184 LYS D CA 1
ATOM 8492 C CA B LYS D 1 208 ? 2.410 28.791 76.228 0.50 21.40 184 LYS D CA 1
ATOM 8493 C C A LYS D 1 208 ? 0.985 28.974 75.790 0.50 21.55 184 LYS D C 1
ATOM 8494 C C B LYS D 1 208 ? 1.002 29.023 75.692 0.50 21.21 184 LYS D C 1
ATOM 8495 O O A LYS D 1 208 ? 0.437 30.057 76.035 0.50 21.67 184 LYS D O 1
ATOM 8496 O O B LYS D 1 208 ? 0.504 30.151 75.742 0.50 21.71 184 LYS D O 1
ATOM 8507 N N . ALA D 1 209 ? 0.388 27.975 75.161 1.00 20.52 185 ALA D N 1
ATOM 8508 C CA . ALA D 1 209 ? -0.975 28.068 74.619 1.00 20.69 185 ALA D CA 1
ATOM 8509 C C . ALA D 1 209 ? -1.945 27.267 75.449 1.00 20.02 185 ALA D C 1
ATOM 8510 O O . ALA D 1 209 ? -1.612 26.224 76.020 1.00 21.39 185 ALA D O 1
ATOM 8512 N N . GLN D 1 210 ? -3.194 27.746 75.477 1.00 19.35 186 GLN D N 1
ATOM 8513 C CA . GLN D 1 210 ? -4.300 27.087 76.174 1.00 19.22 186 GLN D CA 1
ATOM 8514 C C . GLN D 1 210 ? -5.601 27.436 75.481 1.00 18.29 186 GLN D C 1
ATOM 8515 O O . GLN D 1 210 ? -5.671 28.462 74.832 1.00 18.19 186 GLN D O 1
ATOM 8521 N N . LEU D 1 211 ? -6.587 26.562 75.621 1.00 16.88 187 LEU D N 1
ATOM 8522 C CA . LEU D 1 211 ? -7.903 26.703 75.005 1.00 17.43 187 LEU D CA 1
ATOM 8523 C C . LEU D 1 211 ? -9.015 26.593 76.032 1.00 17.81 187 LEU D C 1
ATOM 8524 O O . LEU D 1 211 ? -8.993 25.730 76.904 1.00 18.78 187 LEU D O 1
ATOM 8529 N N . PHE D 1 212 ? -10.021 27.448 75.882 1.00 16.65 188 PHE D N 1
ATOM 8530 C CA . PHE D 1 212 ? -11.187 27.470 76.725 1.00 16.73 188 PHE D CA 1
ATOM 8531 C C . PHE D 1 212 ? -12.465 27.705 75.893 1.00 17.83 188 PHE D C 1
ATOM 8532 O O . PHE D 1 212 ? -12.402 28.227 74.776 1.00 16.86 188 PHE D O 1
ATOM 8540 N N . ASP D 1 213 ? -13.618 27.364 76.473 1.00 16.25 189 ASP D N 1
ATOM 8541 C CA . ASP D 1 213 ? -14.916 27.630 75.873 1.00 16.89 189 ASP D CA 1
ATOM 8542 C C . ASP D 1 213 ? -15.196 29.116 75.984 1.00 18.10 189 ASP D C 1
ATOM 8543 O O . ASP D 1 213 ? -14.967 29.720 77.040 1.00 18.48 189 ASP D O 1
ATOM 8548 N N . ILE D 1 214 ? -15.672 29.728 74.898 1.00 17.24 190 ILE D N 1
ATOM 8549 C CA . ILE D 1 214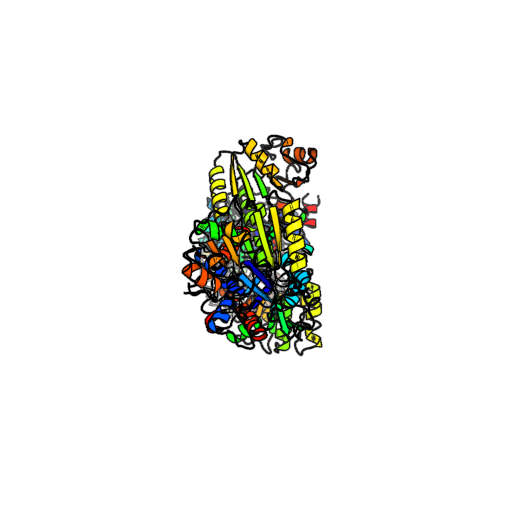 ? -16.073 31.134 74.893 1.00 17.42 190 ILE D CA 1
ATOM 8550 C C . ILE D 1 214 ? -17.143 31.405 75.964 1.00 19.08 190 ILE D C 1
ATOM 8551 O O . ILE D 1 214 ? -17.274 32.562 76.392 1.00 19.59 190 ILE D O 1
ATOM 8556 N N . GLU D 1 215 ? -17.870 30.390 76.395 1.00 19.10 191 GLU D N 1
ATOM 8557 C CA . GLU D 1 215 ? -18.877 30.592 77.436 1.00 19.79 191 GLU D CA 1
ATOM 8558 C C . GLU D 1 215 ? -18.280 30.718 78.850 1.00 19.38 191 GLU D C 1
ATOM 8559 O O . GLU D 1 215 ? -19.009 31.052 79.804 1.00 19.57 191 GLU D O 1
ATOM 8565 N N . ASP D 1 216 ? -16.967 30.485 78.990 1.00 19.13 192 ASP D N 1
ATOM 8566 C CA . ASP D 1 216 ? -16.293 30.574 80.291 1.00 19.28 192 ASP D CA 1
ATOM 8567 C C . ASP D 1 216 ? -15.895 32.033 80.522 1.00 18.42 192 ASP D C 1
ATOM 8568 O O . ASP D 1 216 ? -14.739 32.434 80.361 1.00 18.15 192 ASP D O 1
ATOM 8573 N N . HIS D 1 217 ? -16.879 32.834 80.901 1.00 17.04 193 HIS D N 1
ATOM 8574 C CA . HIS D 1 217 ? -16.672 34.251 81.064 1.00 17.94 193 HIS D CA 1
ATOM 8575 C C . HIS D 1 217 ? -15.637 34.616 82.122 1.00 17.31 193 HIS D C 1
ATOM 8576 O O . HIS D 1 217 ? -14.895 35.608 81.946 1.00 17.87 193 HIS D O 1
ATOM 8583 N N . GLU D 1 218 ? -15.623 33.897 83.242 1.00 18.14 194 GLU D N 1
ATOM 8584 C CA . GLU D 1 218 ? -14.663 34.234 84.287 1.00 19.20 194 GLU D CA 1
ATOM 8585 C C . GLU D 1 218 ? -13.244 33.937 83.837 1.00 17.53 194 GLU D C 1
ATOM 8586 O O . GLU D 1 218 ? -12.326 34.710 84.118 1.00 18.72 194 GLU D O 1
ATOM 8592 N N . GLN D 1 219 ? -13.024 32.839 83.119 1.00 18.04 195 GLN D N 1
ATOM 8593 C CA . GLN D 1 219 ? -11.677 32.611 82.580 1.00 17.19 195 GLN D CA 1
ATOM 8594 C C . GLN D 1 219 ? -11.298 33.704 81.561 1.00 16.75 195 GLN D C 1
ATOM 8595 O O . GLN D 1 219 ? -10.175 34.207 81.543 1.00 16.65 195 GLN D O 1
ATOM 8601 N N . LEU D 1 220 ? -12.255 34.090 80.733 1.00 16.86 196 LEU D N 1
ATOM 8602 C CA . LEU D 1 220 ? -12.007 35.128 79.741 1.00 15.65 196 LEU D CA 1
ATOM 8603 C C . LEU D 1 220 ? -11.577 36.444 80.412 1.00 16.05 196 LEU D C 1
ATOM 8604 O O . LEU D 1 220 ? -10.672 37.109 79.937 1.00 17.20 196 LEU D O 1
ATOM 8609 N N . ARG D 1 221 ? -12.190 36.780 81.550 1.00 17.85 197 ARG D N 1
ATOM 8610 C CA . ARG D 1 221 ? -11.845 38.001 82.277 1.00 16.12 197 ARG D CA 1
ATOM 8611 C C . ARG D 1 221 ? -10.365 37.951 82.675 1.00 16.25 197 ARG D C 1
ATOM 8612 O O . ARG D 1 221 ? -9.633 38.912 82.498 1.00 17.91 197 ARG D O 1
ATOM 8620 N N . LYS D 1 222 ? -9.943 36.809 83.230 1.00 17.30 198 LYS D N 1
ATOM 8621 C CA . LYS D 1 222 ? -8.547 36.634 83.650 1.00 16.91 198 LYS D CA 1
ATOM 8622 C C . LYS D 1 222 ? -7.624 36.786 82.472 1.00 17.83 198 LYS D C 1
ATOM 8623 O O . LYS D 1 222 ? -6.646 37.537 82.523 1.00 17.71 198 LYS D O 1
ATOM 8629 N N . GLU D 1 223 ? -7.918 36.060 81.404 1.00 16.35 199 GLU D N 1
ATOM 8630 C CA . GLU D 1 223 ? -7.030 36.058 80.254 1.00 17.03 199 GLU D CA 1
ATOM 8631 C C . GLU D 1 223 ? -6.876 37.444 79.630 1.00 16.40 199 GLU D C 1
ATOM 8632 O O . GLU D 1 223 ? -5.751 37.883 79.385 1.00 16.82 199 GLU D O 1
ATOM 8638 N N . ILE D 1 224 ? -7.991 38.147 79.410 1.00 16.16 200 ILE D N 1
ATOM 8639 C CA . ILE D 1 224 ? -7.923 39.483 78.844 1.00 16.05 200 ILE D CA 1
ATOM 8640 C C . ILE D 1 224 ? -7.157 40.424 79.772 1.00 16.05 200 ILE D C 1
ATOM 8641 O O . ILE D 1 224 ? -6.324 41.239 79.309 1.00 16.53 200 ILE D O 1
ATOM 8646 N N . ALA D 1 225 ? -7.411 40.320 81.084 1.00 16.52 201 ALA D N 1
ATOM 8647 C CA . ALA D 1 225 ? -6.725 41.181 82.049 1.00 16.89 201 ALA D CA 1
ATOM 8648 C C . ALA D 1 225 ? -5.204 41.081 81.987 1.00 16.81 201 ALA D C 1
ATOM 8649 O O . ALA D 1 225 ? -4.500 42.053 82.270 1.00 20.66 201 ALA D O 1
ATOM 8651 N N . GLU D 1 226 ? -4.714 39.898 81.605 1.00 16.55 202 GLU D N 1
ATOM 8652 C CA . GLU D 1 226 ? -3.291 39.591 81.520 1.00 17.16 202 GLU D CA 1
ATOM 8653 C C . GLU D 1 226 ? -2.680 39.782 80.128 1.00 18.11 202 GLU D C 1
ATOM 8654 O O . GLU D 1 226 ? -1.486 39.603 79.941 1.00 18.09 202 GLU D O 1
ATOM 8660 N N . SER D 1 227 ? -3.503 40.160 79.153 1.00 17.57 203 SER D N 1
ATOM 8661 C CA . SER D 1 227 ? -3.069 40.276 77.778 1.00 16.24 203 SER D CA 1
ATOM 8662 C C . SER D 1 227 ? -2.772 41.668 77.316 1.00 16.15 203 SER D C 1
ATOM 8663 O O . SER D 1 227 ? -3.404 42.627 77.742 1.00 18.04 203 SER D O 1
ATOM 8666 N N . VAL D 1 228 ? -1.818 41.759 76.400 1.00 18.74 204 VAL D N 1
ATOM 8667 C CA . VAL D 1 228 ? -1.524 43.030 75.752 1.00 18.81 204 VAL D CA 1
ATOM 8668 C C . VAL D 1 228 ? -2.591 43.311 74.669 1.00 19.01 204 VAL D C 1
ATOM 8669 O O . VAL D 1 228 ? -2.901 44.470 74.355 1.00 18.19 204 VAL D O 1
ATOM 8673 N N . ILE D 1 229 ? -3.162 42.247 74.127 1.00 17.25 205 ILE D N 1
ATOM 8674 C CA . ILE D 1 229 ? -4.122 42.362 73.036 1.00 17.61 205 ILE D CA 1
ATOM 8675 C C . ILE D 1 229 ? -5.219 41.332 73.144 1.00 17.54 205 ILE D C 1
ATOM 8676 O O . ILE D 1 229 ? -4.980 40.204 73.581 1.00 17.54 205 ILE D O 1
ATOM 8681 N N . PHE D 1 230 ? -6.431 41.767 72.770 1.00 16.67 206 PHE D N 1
ATOM 8682 C CA . PHE D 1 230 ? -7.607 40.882 72.682 1.00 16.10 206 PHE D CA 1
ATOM 8683 C C . PHE D 1 230 ? -8.079 40.955 71.227 1.00 16.34 206 PHE D C 1
ATOM 8684 O O . PHE D 1 230 ? -8.365 42.030 70.739 1.00 16.29 206 PHE D O 1
ATOM 8692 N N . THR D 1 231 ? -8.143 39.802 70.579 1.00 15.10 207 THR D N 1
ATOM 8693 C CA . THR D 1 231 ? -8.445 39.684 69.149 1.00 15.46 207 THR D CA 1
ATOM 8694 C C . THR D 1 231 ? -9.653 38.852 68.827 1.00 15.17 207 THR D C 1
ATOM 8695 O O . THR D 1 231 ? -9.804 37.723 69.323 1.00 15.89 207 THR D O 1
ATOM 8699 N N . ASN D 1 232 ? -10.545 39.388 68.001 1.00 14.80 208 ASN D N 1
ATOM 8700 C CA . ASN D 1 232 ? -11.600 38.574 67.425 1.00 14.94 208 ASN D CA 1
ATOM 8701 C C . ASN D 1 232 ? -11.128 38.028 66.071 1.00 15.47 208 ASN D C 1
ATOM 8702 O O . ASN D 1 232 ? -10.825 38.779 65.170 1.00 15.96 208 ASN D O 1
ATOM 8707 N N . ALA D 1 233 ? -11.123 36.712 65.949 1.00 14.11 209 ALA D N 1
ATOM 8708 C CA . ALA D 1 233 ? -10.822 36.032 64.704 1.00 15.62 209 ALA D CA 1
ATOM 8709 C C . ALA D 1 233 ? -11.948 35.068 64.363 1.00 17.65 209 ALA D C 1
ATOM 8710 O O . ALA D 1 233 ? -11.694 33.967 63.908 1.00 19.50 209 ALA D O 1
ATOM 8712 N N . THR D 1 234 ? -13.195 35.447 64.627 1.00 16.39 210 THR D N 1
ATOM 8713 C CA . THR D 1 234 ? -14.381 34.688 64.238 1.00 16.38 210 THR D CA 1
ATOM 8714 C C . THR D 1 234 ? -15.174 35.563 63.240 1.00 17.04 210 THR D C 1
ATOM 8715 O O . THR D 1 234 ? -14.849 36.753 63.017 1.00 17.11 210 THR D O 1
ATOM 8719 N N . GLY D 1 235 ? -16.221 34.998 62.670 1.00 17.80 211 GLY D N 1
ATOM 8720 C CA . GLY D 1 235 ? -17.140 35.745 61.819 1.00 18.92 211 GLY D CA 1
ATOM 8721 C C . GLY D 1 235 ? -18.085 36.685 62.583 1.00 17.67 211 GLY D C 1
ATOM 8722 O O . GLY D 1 235 ? -18.853 37.421 61.971 1.00 16.94 211 GLY D O 1
ATOM 8723 N N . VAL D 1 236 ? -18.072 36.625 63.912 1.00 16.26 212 VAL D N 1
ATOM 8724 C CA . VAL D 1 236 ? -18.977 37.494 64.698 1.00 15.50 212 VAL D CA 1
ATOM 8725 C C . VAL D 1 236 ? -18.577 38.950 64.529 1.00 16.29 212 VAL D C 1
ATOM 8726 O O . VAL D 1 236 ? -17.402 39.282 64.608 1.00 17.59 212 VAL D O 1
ATOM 8730 N N . GLY D 1 237 ? -19.576 39.771 64.230 1.00 14.41 213 GLY D N 1
ATOM 8731 C CA . GLY D 1 237 ? -19.408 41.196 63.966 1.00 13.72 213 GLY D CA 1
ATOM 8732 C C . GLY D 1 237 ? -19.527 41.533 62.474 1.00 15.04 213 GLY D C 1
ATOM 8733 O O . GLY D 1 237 ? -19.701 42.699 62.122 1.00 15.95 213 GLY D O 1
ATOM 8734 N N . MET D 1 238 ? -19.426 40.506 61.630 1.00 15.39 214 MET D N 1
ATOM 8735 C CA . MET D 1 238 ? -19.554 40.632 60.175 1.00 17.38 214 MET D CA 1
ATOM 8736 C C . MET D 1 238 ? -20.838 39.876 59.783 1.00 17.33 214 MET D C 1
ATOM 8737 O O . MET D 1 238 ? -21.207 38.883 60.455 1.00 16.18 214 MET D O 1
ATOM 8742 N N . LYS D 1 239 ? -21.500 40.283 58.700 1.00 17.79 215 LYS D N 1
ATOM 8743 C CA . LYS D 1 239 ? -22.689 39.562 58.192 1.00 19.15 215 LYS D CA 1
ATOM 8744 C C . LYS D 1 239 ? -22.382 38.057 58.192 1.00 17.45 215 LYS D C 1
ATOM 8745 O O . LYS D 1 239 ? -21.298 37.659 57.754 1.00 18.59 215 LYS D O 1
ATOM 8751 N N . PRO D 1 240 ? -23.318 37.202 58.636 1.00 16.81 216 PRO D N 1
ATOM 8752 C CA . PRO D 1 240 ? -24.665 37.395 59.119 1.00 16.49 216 PRO D CA 1
ATOM 8753 C C . PRO D 1 240 ? -24.769 37.677 60.624 1.00 16.27 216 PRO D C 1
ATOM 8754 O O . PRO D 1 240 ? -25.871 37.619 61.167 1.00 18.49 216 PRO D O 1
ATOM 8758 N N . PHE D 1 241 ? -23.682 38.175 61.219 1.00 15.68 217 PHE D N 1
ATOM 8759 C CA . PHE D 1 241 ? -23.586 38.452 62.666 1.00 15.39 217 PHE D CA 1
ATOM 8760 C C . PHE D 1 241 ? -23.251 39.925 62.919 1.00 15.16 217 PHE D C 1
ATOM 8761 O O . PHE D 1 241 ? -22.598 40.256 63.894 1.00 14.83 217 PHE D O 1
ATOM 8769 N N . GLU D 1 242 ? -23.632 40.802 61.996 1.00 15.83 218 GLU D N 1
ATOM 8770 C CA . GLU D 1 242 ? -23.326 42.218 62.168 1.00 15.47 218 GLU D CA 1
ATOM 8771 C C . GLU D 1 242 ? -24.114 42.804 63.352 1.00 15.01 218 GLU D C 1
ATOM 8772 O O . GLU D 1 242 ? -25.292 42.526 63.548 1.00 16.51 218 GLU D O 1
ATOM 8778 N N . GLY D 1 243 ? -23.402 43.549 64.192 1.00 14.89 219 GLY D N 1
ATOM 8779 C CA . GLY D 1 243 ? -23.981 44.106 65.416 1.00 15.17 219 GLY D CA 1
ATOM 8780 C C . GLY D 1 243 ? -23.889 43.193 66.617 1.00 15.95 219 GLY D C 1
ATOM 8781 O O . GLY D 1 243 ? -24.307 43.584 67.714 1.00 16.95 219 GLY D O 1
ATOM 8782 N N . GLU D 1 244 ? -23.410 41.961 66.426 1.00 14.81 220 GLU D N 1
ATOM 8783 C CA . GLU D 1 244 ? -23.228 41.016 67.507 1.00 15.00 220 GLU D CA 1
ATOM 8784 C C . GLU D 1 244 ? -21.785 41.020 67.974 1.00 14.39 220 GLU D C 1
ATOM 8785 O O . GLU D 1 244 ? -20.870 41.362 67.209 1.00 15.59 220 GLU D O 1
ATOM 8791 N N . THR D 1 245 ? -21.576 40.626 69.232 1.00 14.97 221 THR D N 1
ATOM 8792 C CA . THR D 1 245 ? -20.252 40.510 69.789 1.00 15.45 221 THR D CA 1
ATOM 8793 C C . THR D 1 245 ? -20.167 39.301 70.712 1.00 16.40 221 THR D C 1
ATOM 8794 O O . THR D 1 245 ? -21.176 38.842 71.247 1.00 16.29 221 THR D O 1
ATOM 8798 N N . LEU D 1 246 ? -18.952 38.760 70.835 1.00 15.93 222 LEU D N 1
ATOM 8799 C CA . LEU D 1 246 ? -18.678 37.704 71.797 1.00 15.83 222 LEU D CA 1
ATOM 8800 C C . LEU D 1 246 ? -18.136 38.260 73.137 1.00 17.64 222 LEU D C 1
ATOM 8801 O O . LEU D 1 246 ? -17.883 37.514 74.047 1.00 19.64 222 LEU D O 1
ATOM 8806 N N . LEU D 1 247 ? -17.934 39.571 73.244 1.00 16.95 223 LEU D N 1
ATOM 8807 C CA . LEU D 1 247 ? -17.431 40.147 74.498 1.00 16.79 223 LEU D CA 1
ATOM 8808 C C . LEU D 1 247 ? -18.555 40.151 75.533 1.00 17.90 223 LEU D C 1
ATOM 8809 O O . LEU D 1 247 ? -19.633 40.723 75.292 1.00 18.19 223 LEU D O 1
ATOM 8814 N N . PRO D 1 248 ? -18.328 39.522 76.698 1.00 16.64 224 PRO D N 1
ATOM 8815 C CA . PRO D 1 248 ? -19.416 39.499 77.687 1.00 17.79 224 PRO D CA 1
ATOM 8816 C C . PRO D 1 248 ? -19.689 40.806 78.370 1.00 18.75 224 PRO D C 1
ATOM 8817 O O . PRO D 1 248 ? -20.841 41.118 78.605 1.00 20.27 224 PRO D O 1
ATOM 8821 N N . SER D 1 249 ? -18.651 41.561 78.698 1.00 18.19 225 SER D N 1
ATOM 8822 C CA . SER D 1 249 ? -18.825 42.828 79.372 1.00 19.20 225 SER D CA 1
ATOM 8823 C C . SER D 1 249 ? -17.691 43.805 79.102 1.00 19.32 225 SER D C 1
ATOM 8824 O O . SER D 1 249 ? -16.534 43.418 78.964 1.00 18.11 225 SER D O 1
ATOM 8827 N N . ALA D 1 250 ? -18.053 45.084 78.999 1.00 18.55 226 ALA D N 1
ATOM 8828 C CA . ALA D 1 250 ? -17.116 46.167 78.756 1.00 19.13 226 ALA D CA 1
ATOM 8829 C C . ALA D 1 250 ? -16.089 46.254 79.870 1.00 18.84 226 ALA D C 1
ATOM 8830 O O . ALA D 1 250 ? -14.966 46.700 79.630 1.00 20.47 226 ALA D O 1
ATOM 8832 N N . ASP D 1 251 ? -16.469 45.854 81.084 1.00 18.64 227 ASP D N 1
ATOM 8833 C CA . ASP D 1 251 ? -15.548 45.907 82.228 1.00 19.63 227 ASP D CA 1
ATOM 8834 C C . ASP D 1 251 ? -14.413 44.898 82.163 1.00 19.80 227 ASP D C 1
ATOM 8835 O O . ASP D 1 251 ? -13.526 44.914 83.051 1.00 20.24 227 ASP D O 1
ATOM 8840 N N . MET D 1 252 ? -14.410 44.042 81.129 1.00 17.47 228 MET D N 1
ATOM 8841 C CA . MET D 1 252 ? -13.293 43.121 80.922 1.00 17.36 228 MET D CA 1
ATOM 8842 C C . MET D 1 252 ? -12.171 43.857 80.177 1.00 17.74 228 MET D C 1
ATOM 8843 O O . MET D 1 252 ? -11.032 43.350 80.108 1.00 19.17 228 MET D O 1
ATOM 8848 N N . LEU D 1 253 ? -12.479 45.032 79.620 1.00 18.11 229 LEU D N 1
ATOM 8849 C CA . LEU D 1 253 ? -11.496 45.816 78.914 1.00 18.83 229 LEU D CA 1
ATOM 8850 C C . LEU D 1 253 ? -10.897 46.882 79.849 1.00 20.48 229 LEU D C 1
ATOM 8851 O O . LEU D 1 253 ? -11.403 47.131 80.961 1.00 21.78 229 LEU D O 1
ATOM 8856 N N . ARG D 1 254 ? -9.789 47.459 79.417 1.00 21.03 230 ARG D N 1
ATOM 8857 C CA . ARG D 1 254 ? -9.125 48.520 80.166 1.00 21.74 230 ARG D CA 1
ATOM 8858 C C . ARG D 1 254 ? -8.479 49.431 79.126 1.00 21.43 230 ARG D C 1
ATOM 8859 O O . ARG D 1 254 ? -8.176 48.987 78.034 1.00 21.79 230 ARG D O 1
ATOM 8867 N N . PRO D 1 255 ? -8.216 50.701 79.465 1.00 23.13 231 PRO D N 1
ATOM 8868 C CA . PRO D 1 255 ? -7.692 51.559 78.422 1.00 24.18 231 PRO D CA 1
ATOM 8869 C C . PRO D 1 255 ? -6.371 51.141 77.772 1.00 23.31 231 PRO D C 1
ATOM 8870 O O . PRO D 1 255 ? -6.164 51.440 76.601 1.00 25.36 231 PRO D O 1
ATOM 8874 N N A GLU D 1 256 ? -5.518 50.456 78.529 0.50 24.27 232 GLU D N 1
ATOM 8875 N N B GLU D 1 256 ? -5.479 50.467 78.500 0.50 24.90 232 GLU D N 1
ATOM 8876 C CA A GLU D 1 256 ? -4.213 50.017 78.048 0.50 24.32 232 GLU D CA 1
ATOM 8877 C CA B GLU D 1 256 ? -4.184 50.072 77.915 0.50 25.47 232 GLU D CA 1
ATOM 8878 C C A GLU D 1 256 ? -4.265 48.848 77.052 0.50 23.23 232 GLU D C 1
ATOM 8879 C C B GLU D 1 256 ? -4.279 48.869 76.973 0.50 23.88 232 GLU D C 1
ATOM 8880 O O A GLU D 1 256 ? -3.325 48.632 76.285 0.50 23.86 232 GLU D O 1
ATOM 8881 O O B GLU D 1 256 ? -3.381 48.643 76.160 0.50 24.35 232 GLU D O 1
ATOM 8892 N N . LEU D 1 257 ? -5.358 48.100 77.068 1.00 21.95 233 LEU D N 1
ATOM 8893 C CA . LEU D 1 257 ? -5.510 46.938 76.193 1.00 20.29 233 LEU D CA 1
ATOM 8894 C C . LEU D 1 257 ? -5.692 47.339 74.732 1.00 21.20 233 LEU D C 1
ATOM 8895 O O . LEU D 1 257 ? -6.385 48.297 74.431 1.00 21.55 233 LEU D O 1
ATOM 8900 N N . ILE D 1 258 ? -5.063 46.596 73.828 1.00 18.82 234 ILE D N 1
ATOM 8901 C CA . ILE D 1 258 ? -5.267 46.763 72.391 1.00 17.86 234 ILE D CA 1
ATOM 8902 C C . ILE D 1 258 ? -6.390 45.779 72.006 1.00 17.12 234 ILE D C 1
ATOM 8903 O O . ILE D 1 258 ? -6.344 44.597 72.371 1.00 19.33 234 ILE D O 1
ATOM 8908 N N . VAL D 1 259 ? -7.386 46.256 71.268 1.00 17.72 235 VAL D N 1
ATOM 8909 C CA . VAL D 1 259 ? -8.484 45.393 70.805 1.00 16.94 235 VAL D CA 1
ATOM 8910 C C . VAL D 1 259 ? -8.469 45.340 69.270 1.00 17.65 235 VAL D C 1
ATOM 8911 O O . VAL D 1 259 ? -8.524 46.336 68.586 1.00 17.94 235 VAL D O 1
ATOM 8915 N N . SER D 1 260 ? -8.347 44.128 68.759 1.00 15.44 236 SER D N 1
ATOM 8916 C CA . SER D 1 260 ? -8.171 43.867 67.340 1.00 16.23 236 SER D CA 1
ATOM 8917 C C . SER D 1 260 ? -9.279 42.985 66.762 1.00 16.01 236 SER D C 1
ATOM 8918 O O . SER D 1 260 ? -9.774 42.096 67.442 1.00 16.31 236 SER D O 1
ATOM 8921 N N . ASP D 1 261 ? -9.694 43.259 65.531 1.00 16.45 237 ASP D N 1
ATOM 8922 C CA . ASP D 1 261 ? -10.680 42.426 64.869 1.00 16.24 237 ASP D CA 1
ATOM 8923 C C . ASP D 1 261 ? -10.179 42.093 63.458 1.00 17.20 237 ASP D C 1
ATOM 8924 O O . ASP D 1 261 ? -9.628 42.949 62.774 1.00 18.46 237 ASP D O 1
ATOM 8929 N N . VAL D 1 262 ? -10.297 40.849 63.042 1.00 15.91 238 VAL D N 1
ATOM 8930 C CA . VAL D 1 262 ? -9.956 40.491 61.687 1.00 15.92 238 VAL D CA 1
ATOM 8931 C C . VAL D 1 262 ? -10.999 41.058 60.701 1.00 16.32 238 VAL D C 1
ATOM 8932 O O . VAL D 1 262 ? -10.737 41.171 59.502 1.00 16.32 238 VAL D O 1
ATOM 8936 N N . VAL D 1 263 ? -12.206 41.349 61.176 1.00 15.12 239 VAL D N 1
ATOM 8937 C CA . VAL D 1 263 ? -13.245 41.893 60.312 1.00 16.10 239 VAL D CA 1
ATOM 8938 C C . VAL D 1 263 ? -12.906 43.330 59.926 1.00 15.44 239 VAL D C 1
ATOM 8939 O O . VAL D 1 263 ? -12.413 44.107 60.752 1.00 16.99 239 VAL D O 1
ATOM 8943 N N . TYR D 1 264 ? -13.140 43.680 58.659 1.00 16.45 240 TYR D N 1
ATOM 8944 C CA . TYR D 1 264 ? -12.988 45.071 58.215 1.00 16.88 240 TYR D CA 1
ATOM 8945 C C . TYR D 1 264 ? -14.202 45.604 57.438 1.00 16.49 240 TYR D C 1
ATOM 8946 O O . TYR D 1 264 ? -14.191 46.775 57.003 1.00 18.84 240 TYR D O 1
ATOM 8955 N N . LYS D 1 265 ? -15.209 44.758 57.236 1.00 19.06 241 LYS D N 1
ATOM 8956 C CA . LYS D 1 265 ? -16.493 45.190 56.689 1.00 19.50 241 LYS D CA 1
ATOM 8957 C C . LYS D 1 265 ? -17.532 44.570 57.639 1.00 18.84 241 LYS D C 1
ATOM 8958 O O . LYS D 1 265 ? -17.800 43.378 57.591 1.00 19.97 241 LYS D O 1
ATOM 8964 N N . PRO D 1 266 ? -18.096 45.384 58.546 1.00 17.00 242 PRO D N 1
ATOM 8965 C CA . PRO D 1 266 ? -17.926 46.815 58.759 1.00 17.99 242 PRO D CA 1
ATOM 8966 C C . PRO D 1 266 ? -16.547 47.210 59.254 1.00 17.63 242 PRO D C 1
ATOM 8967 O O . PRO D 1 266 ? -15.825 46.400 59.847 1.00 17.29 242 PRO D O 1
ATOM 8971 N N . THR D 1 267 ? -16.192 48.469 59.018 1.00 19.35 243 THR D N 1
ATOM 8972 C CA . THR D 1 267 ? -14.880 48.961 59.445 1.00 20.69 243 THR D CA 1
ATOM 8973 C C . THR D 1 267 ? -14.762 49.052 60.989 1.00 17.86 243 THR D C 1
ATOM 8974 O O . THR D 1 267 ? -13.663 49.106 61.533 1.00 17.05 243 THR D O 1
ATOM 8978 N N . LYS D 1 268 ? -15.908 49.050 61.688 1.00 17.57 244 LYS D N 1
ATOM 8979 C CA . LYS D 1 268 ? -15.949 49.030 63.161 1.00 18.35 244 LYS D CA 1
ATOM 8980 C C . LYS D 1 268 ? -17.005 48.029 63.596 1.00 17.24 244 LYS D C 1
ATOM 8981 O O . LYS D 1 268 ? -18.204 48.320 63.507 1.00 17.38 244 LYS D O 1
ATOM 8987 N N . THR D 1 269 ? -16.573 46.823 63.970 1.00 15.91 245 THR D N 1
ATOM 8988 C CA . THR D 1 269 ? -17.507 45.845 64.517 1.00 15.53 245 THR D CA 1
ATOM 8989 C C . THR D 1 269 ? -18.022 46.340 65.880 1.00 15.25 245 THR D C 1
ATOM 8990 O O . THR D 1 269 ? -17.479 47.285 66.478 1.00 15.37 245 THR D O 1
ATOM 8994 N N . ARG D 1 270 ? -19.067 45.687 66.392 1.00 14.87 246 ARG D N 1
ATOM 8995 C CA . ARG D 1 270 ? -19.578 46.082 67.710 1.00 15.30 246 ARG D CA 1
ATOM 8996 C C . ARG D 1 270 ? -18.465 45.978 68.763 1.00 15.94 246 ARG D C 1
ATOM 8997 O O . ARG D 1 270 ? -18.380 46.811 69.662 1.00 15.91 246 ARG D O 1
ATOM 9005 N N . LEU D 1 271 ? -17.632 44.953 68.682 1.00 15.33 247 LEU D N 1
ATOM 9006 C CA . LEU D 1 271 ? -16.496 44.798 69.593 1.00 14.54 247 LEU D CA 1
ATOM 9007 C C . LEU D 1 271 ? -15.613 46.043 69.561 1.00 15.65 247 LEU D C 1
ATOM 9008 O O . LEU D 1 271 ? -15.260 46.542 70.621 1.00 16.06 247 LEU D O 1
ATOM 9013 N N . LEU D 1 272 ? -15.228 46.500 68.355 1.00 14.98 248 LEU D N 1
ATOM 9014 C CA . LEU D 1 272 ? -14.362 47.672 68.255 1.00 15.40 248 LEU D CA 1
ATOM 9015 C C . LEU D 1 272 ? -15.077 48.894 68.757 1.00 17.42 248 LEU D C 1
ATOM 9016 O O . LEU D 1 272 ? -14.426 49.774 69.314 1.00 18.40 248 LEU D O 1
ATOM 9021 N N . GLU D 1 273 ? -16.392 49.015 68.536 1.00 17.47 249 GLU D N 1
ATOM 9022 C CA . GLU D 1 273 ? -17.125 50.135 69.105 1.00 17.77 249 GLU D CA 1
ATOM 9023 C C . GLU D 1 273 ? -17.051 50.165 70.642 1.00 18.85 249 GLU D C 1
ATOM 9024 O O . GLU D 1 273 ? -16.831 51.245 71.238 1.00 18.59 249 GLU D O 1
ATOM 9030 N N . ILE D 1 274 ? -17.268 49.028 71.283 1.00 17.33 250 ILE D N 1
ATOM 9031 C CA . ILE D 1 274 ? -17.214 48.945 72.739 1.00 16.33 250 ILE D CA 1
ATOM 9032 C C . ILE D 1 274 ? -15.801 49.300 73.205 1.00 19.00 250 ILE D C 1
ATOM 9033 O O . ILE D 1 274 ? -15.631 50.066 74.152 1.00 16.93 250 ILE D O 1
ATOM 9038 N N . ALA D 1 275 ? -14.782 48.751 72.541 1.00 17.01 251 ALA D N 1
ATOM 9039 C CA . ALA D 1 275 ? -13.394 49.032 72.896 1.00 17.59 251 ALA D CA 1
ATOM 9040 C C . ALA D 1 275 ? -13.104 50.509 72.842 1.00 18.90 251 ALA D C 1
ATOM 9041 O O . ALA D 1 275 ? -12.477 51.030 73.751 1.00 18.81 251 ALA D O 1
ATOM 9043 N N . GLU D 1 276 ? -13.533 51.172 71.773 1.00 18.72 252 GLU D N 1
ATOM 9044 C CA . GLU D 1 276 ? -13.312 52.614 71.619 1.00 19.74 252 GLU D CA 1
ATOM 9045 C C . GLU D 1 276 ? -13.966 53.383 72.775 1.00 21.40 252 GLU D C 1
ATOM 9046 O O . GLU D 1 276 ? -13.391 54.352 73.308 1.00 21.89 252 GLU D O 1
ATOM 9052 N N . GLU D 1 277 ? -15.180 52.987 73.128 1.00 20.41 253 GLU D N 1
ATOM 9053 C CA . GLU D 1 277 ? -15.915 53.573 74.258 1.00 23.12 253 GLU D CA 1
ATOM 9054 C C . GLU D 1 277 ? -15.161 53.422 75.582 1.00 23.54 253 GLU D C 1
ATOM 9055 O O . GLU D 1 277 ? -15.288 54.288 76.480 1.00 25.74 253 GLU D O 1
ATOM 9061 N N . GLN D 1 278 ? -14.431 52.326 75.741 1.00 21.97 254 GLN D N 1
ATOM 9062 C CA . GLN D 1 278 ? -13.703 52.048 76.949 1.00 23.03 254 GLN D CA 1
ATOM 9063 C C . GLN D 1 278 ? -12.303 52.660 76.970 1.00 23.59 254 GLN D C 1
ATOM 9064 O O . GLN D 1 278 ? -11.569 52.449 77.923 1.00 25.40 254 GLN D O 1
ATOM 9070 N N . GLY D 1 279 ? -11.956 53.430 75.926 1.00 23.34 255 GLY D N 1
ATOM 9071 C CA . GLY D 1 279 ? -10.676 54.111 75.849 1.00 23.55 255 GLY D CA 1
ATOM 9072 C C . GLY D 1 279 ? -9.534 53.316 75.255 1.00 23.19 255 GLY D C 1
ATOM 9073 O O . GLY D 1 279 ? -8.377 53.712 75.335 1.00 25.11 255 GLY D O 1
ATOM 9074 N N . CYS D 1 280 ? -9.844 52.196 74.625 1.00 22.54 256 CYS D N 1
ATOM 9075 C CA . CYS D 1 280 ? -8.802 51.357 74.067 1.00 21.14 256 CYS D CA 1
ATOM 9076 C C . CYS D 1 280 ? -8.379 51.715 72.669 1.00 20.73 256 CYS D C 1
ATOM 9077 O O . CYS D 1 280 ? -9.175 52.256 71.890 1.00 21.82 256 CYS D O 1
ATOM 9080 N N A GLN D 1 281 ? -7.119 51.422 72.333 0.50 19.65 257 GLN D N 1
ATOM 9081 N N B GLN D 1 281 ? -7.135 51.392 72.340 0.50 20.33 257 GLN D N 1
ATOM 9082 C CA A GLN D 1 281 ? -6.681 51.558 70.949 0.50 19.45 257 GLN D CA 1
ATOM 9083 C CA B GLN D 1 281 ? -6.662 51.516 70.981 0.50 20.45 257 GLN D CA 1
ATOM 9084 C C A GLN D 1 281 ? -7.278 50.348 70.250 0.50 19.72 257 GLN D C 1
ATOM 9085 C C B GLN D 1 281 ? -7.271 50.328 70.248 0.50 20.27 257 GLN D C 1
ATOM 9086 O O A GLN D 1 281 ? -7.370 49.255 70.836 0.50 19.22 257 GLN D O 1
ATOM 9087 O O B GLN D 1 281 ? -7.373 49.228 70.816 0.50 19.60 257 GLN D O 1
ATOM 9098 N N . THR D 1 282 ? -7.675 50.542 69.006 1.00 18.72 258 THR D N 1
ATOM 9099 C CA . THR D 1 282 ? -8.321 49.488 68.225 1.00 17.57 258 THR D CA 1
ATOM 9100 C C . THR D 1 282 ? -7.720 49.349 66.849 1.00 19.54 258 THR D C 1
ATOM 9101 O O . THR D 1 282 ? -7.104 50.276 66.331 1.00 19.94 258 THR D O 1
ATOM 9105 N N . LEU D 1 283 ? -7.912 48.185 66.250 1.00 18.13 259 LEU D N 1
ATOM 9106 C CA . LEU D 1 283 ? -7.426 47.961 64.895 1.00 19.36 259 LEU D CA 1
ATOM 9107 C C . LEU D 1 283 ? -8.316 46.935 64.208 1.00 18.23 259 LEU D C 1
ATOM 9108 O O . LEU D 1 283 ? -8.498 45.823 64.723 1.00 20.32 259 LEU D O 1
ATOM 9113 N N . ASN D 1 284 ? -8.893 47.310 63.066 1.00 17.81 260 ASN D N 1
ATOM 9114 C CA . ASN D 1 284 ? -9.695 46.343 62.297 1.00 16.48 260 ASN D CA 1
ATOM 9115 C C . ASN D 1 284 ? -8.789 45.505 61.366 1.00 16.35 260 ASN D C 1
ATOM 9116 O O . ASN D 1 284 ? -7.556 45.580 61.442 1.00 17.69 260 ASN D O 1
ATOM 9121 N N . GLY D 1 285 ? -9.397 44.714 60.487 1.00 16.97 261 GLY D N 1
ATOM 9122 C CA . GLY D 1 285 ? -8.623 43.773 59.659 1.00 16.83 261 GLY D CA 1
ATOM 9123 C C . GLY D 1 285 ? -8.085 44.257 58.338 1.00 16.99 261 GLY D C 1
ATOM 9124 O O . GLY D 1 285 ? -7.543 43.467 57.572 1.00 18.82 261 GLY D O 1
ATOM 9125 N N . LEU D 1 286 ? -8.206 45.546 58.063 1.00 17.02 262 LEU D N 1
ATOM 9126 C CA . LEU D 1 286 ? -7.743 46.078 56.765 1.00 17.74 262 LEU D CA 1
ATOM 9127 C C . LEU D 1 286 ? -6.248 45.853 56.581 1.00 18.52 262 LEU D C 1
ATOM 9128 O O . LEU D 1 286 ? -5.817 45.440 55.493 1.00 19.07 262 LEU D O 1
ATOM 9133 N N . GLY D 1 287 ? -5.463 46.131 57.621 1.00 18.77 263 GLY D N 1
ATOM 9134 C CA . GLY D 1 287 ? -4.000 45.960 57.545 1.00 19.43 263 GLY D CA 1
ATOM 9135 C C . GLY D 1 287 ? -3.643 44.522 57.268 1.00 19.30 263 GLY D C 1
ATOM 9136 O O . GLY D 1 287 ? -2.758 44.244 56.452 1.00 20.04 263 GLY D O 1
ATOM 9137 N N . MET D 1 288 ? -4.313 43.584 57.917 1.00 18.79 264 MET D N 1
ATOM 9138 C CA . MET D 1 288 ? -4.053 42.162 57.681 1.00 18.71 264 MET D CA 1
ATOM 9139 C C . MET D 1 288 ? -4.234 41.798 56.197 1.00 19.77 264 MET D C 1
ATOM 9140 O O . MET D 1 288 ? -3.431 41.032 55.611 1.00 20.85 264 MET D O 1
ATOM 9145 N N . MET D 1 289 ? -5.289 42.320 55.604 1.00 18.55 265 MET D N 1
ATOM 9146 C CA . MET D 1 289 ? -5.613 42.085 54.194 1.00 18.44 265 MET D CA 1
ATOM 9147 C C . MET D 1 289 ? -4.521 42.641 53.303 1.00 18.85 265 MET D C 1
ATOM 9148 O O . MET D 1 289 ? -3.999 41.951 52.412 1.00 18.83 265 MET D O 1
ATOM 9153 N N . LEU D 1 290 ? -4.132 43.879 53.570 1.00 17.67 266 LEU D N 1
ATOM 9154 C CA . LEU D 1 290 ? -3.091 44.547 52.774 1.00 17.65 266 LEU D CA 1
ATOM 9155 C C . LEU D 1 290 ? -1.711 43.877 52.892 1.00 17.94 266 LEU D C 1
ATOM 9156 O O . LEU D 1 290 ? -1.033 43.638 51.876 1.00 17.82 266 LEU D O 1
ATOM 9161 N N . TRP D 1 291 ? -1.269 43.611 54.115 1.00 17.44 267 TRP D N 1
ATOM 9162 C CA . TRP D 1 291 ? 0.060 43.031 54.347 1.00 17.49 267 TRP D CA 1
ATOM 9163 C C . TRP D 1 291 ? 0.181 41.570 53.939 1.00 18.73 267 TRP D C 1
ATOM 9164 O O . TRP D 1 291 ? 1.270 41.137 53.586 1.00 18.98 267 TRP D O 1
ATOM 9175 N N . GLN D 1 292 ? -0.897 40.800 53.986 1.00 19.20 268 GLN D N 1
ATOM 9176 C CA . GLN D 1 292 ? -0.778 39.442 53.469 1.00 18.79 268 GLN D CA 1
ATOM 9177 C C . GLN D 1 292 ? -0.588 39.529 51.936 1.00 18.88 268 GLN D C 1
ATOM 9178 O O . GLN D 1 292 ? 0.136 38.742 51.362 1.00 18.58 268 GLN D O 1
ATOM 9184 N N . GLY D 1 293 ? -1.249 40.471 51.275 1.00 17.63 269 GLY D N 1
ATOM 9185 C CA . GLY D 1 293 ? -1.042 40.688 49.843 1.00 18.45 269 GLY D CA 1
ATOM 9186 C C . GLY D 1 293 ? 0.383 41.160 49.579 1.00 18.31 269 GLY D C 1
ATOM 9187 O O . GLY D 1 293 ? 1.030 40.696 48.637 1.00 18.75 269 GLY D O 1
ATOM 9188 N N . ALA D 1 294 ? 0.900 42.061 50.408 1.00 18.54 270 ALA D N 1
ATOM 9189 C CA . ALA D 1 294 ? 2.280 42.560 50.221 1.00 17.94 270 ALA D CA 1
ATOM 9190 C C . ALA D 1 294 ? 3.295 41.432 50.324 1.00 18.17 270 ALA D C 1
ATOM 9191 O O . ALA D 1 294 ? 4.254 41.374 49.549 1.00 17.80 270 ALA D O 1
ATOM 9193 N N . LYS D 1 295 ? 3.076 40.505 51.235 1.00 18.31 271 LYS D N 1
ATOM 9194 C CA . LYS D 1 295 ? 3.997 39.395 51.407 1.00 18.28 271 LYS D CA 1
ATOM 9195 C C . LYS D 1 295 ? 3.986 38.491 50.153 1.00 18.60 271 LYS D C 1
ATOM 9196 O O . LYS D 1 295 ? 5.045 38.131 49.620 1.00 17.41 271 LYS D O 1
ATOM 9202 N N . ALA D 1 296 ? 2.793 38.168 49.661 1.00 18.23 272 ALA D N 1
ATOM 9203 C CA . ALA D 1 296 ? 2.672 37.325 48.451 1.00 17.15 272 ALA D CA 1
ATOM 9204 C C . ALA D 1 296 ? 3.277 38.050 47.252 1.00 16.84 272 ALA D C 1
ATOM 9205 O O . ALA D 1 296 ? 4.028 37.483 46.464 1.00 16.87 272 ALA D O 1
ATOM 9207 N N . PHE D 1 297 ? 3.040 39.354 47.159 1.00 17.80 273 PHE D N 1
ATOM 9208 C CA . PHE D 1 297 ? 3.545 40.138 46.038 1.00 17.30 273 PHE D CA 1
ATOM 9209 C C . PHE D 1 297 ? 5.076 40.057 45.941 1.00 17.10 273 PHE D C 1
ATOM 9210 O O . PHE D 1 297 ? 5.626 39.882 44.835 1.00 17.20 273 PHE D O 1
ATOM 9218 N N . GLU D 1 298 ? 5.762 40.176 47.082 1.00 16.66 274 GLU D N 1
ATOM 9219 C CA . GLU D 1 298 ? 7.242 40.072 47.095 1.00 17.55 274 GLU D CA 1
ATOM 9220 C C . GLU D 1 298 ? 7.688 38.648 46.755 1.00 17.71 274 GLU D C 1
ATOM 9221 O O . GLU D 1 298 ? 8.687 38.453 46.057 1.00 17.91 274 GLU D O 1
ATOM 9227 N N . ILE D 1 299 ? 6.974 37.667 47.267 1.00 18.23 275 ILE D N 1
ATOM 9228 C CA . ILE D 1 299 ? 7.303 36.285 46.967 1.00 18.36 275 ILE D CA 1
ATOM 9229 C C . ILE D 1 299 ? 7.303 36.056 45.438 1.00 18.28 275 ILE D C 1
ATOM 9230 O O . ILE D 1 299 ? 8.182 35.391 44.893 1.00 19.38 275 ILE D O 1
ATOM 9235 N N . TRP D 1 300 ? 6.328 36.625 44.748 1.00 16.58 276 TRP D N 1
ATOM 9236 C CA . TRP D 1 300 ? 6.240 36.423 43.311 1.00 16.66 276 TRP D CA 1
ATOM 9237 C C . TRP D 1 300 ? 7.159 37.283 42.487 1.00 15.90 276 TRP D C 1
ATOM 9238 O O . TRP D 1 300 ? 7.810 36.792 41.575 1.00 18.65 276 TRP D O 1
ATOM 9249 N N . THR D 1 301 ? 7.173 38.581 42.797 1.00 17.57 277 THR D N 1
ATOM 9250 C CA . THR D 1 301 ? 7.875 39.566 42.013 1.00 17.76 277 THR D CA 1
ATOM 9251 C C . THR D 1 301 ? 9.256 40.006 42.489 1.00 18.80 277 THR D C 1
ATOM 9252 O O . THR D 1 301 ? 10.016 40.618 41.721 1.00 18.81 277 THR D O 1
ATOM 9256 N N . HIS D 1 302 ? 9.574 39.762 43.744 1.00 18.86 278 HIS D N 1
ATOM 9257 C CA . HIS D 1 302 ? 10.836 40.222 44.344 1.00 20.12 278 HIS D CA 1
ATOM 9258 C C . HIS D 1 302 ? 10.990 41.708 44.259 1.00 20.16 278 HIS D C 1
ATOM 9259 O O . HIS D 1 302 ? 12.092 42.232 44.174 1.00 22.28 278 HIS D O 1
ATOM 9266 N N . LYS D 1 303 ? 9.832 42.371 44.328 1.00 20.22 279 LYS D N 1
ATOM 9267 C CA . LYS D 1 303 ? 9.734 43.814 44.463 1.00 20.24 279 LYS D CA 1
ATOM 9268 C C . LYS D 1 303 ? 8.744 44.092 45.571 1.00 22.17 279 LYS D C 1
ATOM 9269 O O . LYS D 1 303 ? 7.853 43.318 45.810 1.00 21.10 279 LYS D O 1
ATOM 9275 N N A GLU D 1 304 ? 8.989 45.161 46.324 0.50 23.45 280 GLU D N 1
ATOM 9276 N N B GLU D 1 304 ? 8.872 45.260 46.172 0.50 23.04 280 GLU D N 1
ATOM 9277 C CA A GLU D 1 304 ? 8.125 45.535 47.450 0.50 24.13 280 GLU D CA 1
ATOM 9278 C CA B GLU D 1 304 ? 8.024 45.673 47.283 0.50 22.97 280 GLU D CA 1
ATOM 9279 C C A GLU D 1 304 ? 6.829 46.179 46.928 0.50 23.85 280 GLU D C 1
ATOM 9280 C C B GLU D 1 304 ? 6.684 46.293 46.854 0.50 22.96 280 GLU D C 1
ATOM 9281 O O A GLU D 1 304 ? 6.872 47.043 46.064 0.50 24.99 280 GLU D O 1
ATOM 9282 O O B GLU D 1 304 ? 6.648 47.267 46.111 0.50 23.89 280 GLU D O 1
ATOM 9293 N N A MET D 1 305 ? 5.679 45.766 47.467 0.50 23.55 281 MET D N 1
ATOM 9294 N N B MET D 1 305 ? 5.572 45.741 47.338 0.50 22.26 281 MET D N 1
ATOM 9295 C CA A MET D 1 305 ? 4.374 46.316 47.059 0.50 23.36 281 MET D CA 1
ATOM 9296 C CA B MET D 1 305 ? 4.265 46.315 47.024 0.50 22.44 281 MET D CA 1
ATOM 9297 C C A MET D 1 305 ? 4.142 47.697 47.696 0.50 25.87 281 MET D C 1
ATOM 9298 C C B MET D 1 305 ? 4.131 47.687 47.670 0.50 25.24 281 MET D C 1
ATOM 9299 O O A MET D 1 305 ? 4.450 47.875 48.863 0.50 27.03 281 MET D O 1
ATOM 9300 O O B MET D 1 305 ? 4.529 47.858 48.809 0.50 26.26 281 MET D O 1
ATOM 9309 N N . PRO D 1 306 ? 3.572 48.663 46.943 1.00 25.64 282 PRO D N 1
ATOM 9310 C CA . PRO D 1 306 ? 3.321 50.010 47.516 1.00 28.32 282 PRO D CA 1
ATOM 9311 C C . PRO D 1 306 ? 2.000 50.030 48.330 1.00 27.34 282 PRO D C 1
ATOM 9312 O O . PRO D 1 306 ? 0.970 50.468 47.823 1.00 27.70 282 PRO D O 1
ATOM 9316 N N . VAL D 1 307 ? 2.046 49.573 49.588 1.00 26.22 283 VAL D N 1
ATOM 9317 C CA . VAL D 1 307 ? 0.848 49.407 50.423 1.00 26.68 283 VAL D CA 1
ATOM 9318 C C . VAL D 1 307 ? 0.010 50.652 50.639 1.00 25.61 283 VAL D C 1
ATOM 9319 O O . VAL D 1 307 ? -1.220 50.593 50.591 1.00 26.26 283 VAL D O 1
ATOM 9323 N N . ASP D 1 308 ? 0.678 51.773 50.890 1.00 29.02 284 ASP D N 1
ATOM 9324 C CA . ASP D 1 308 ? -0.008 53.054 51.084 1.00 30.53 284 ASP D CA 1
ATOM 9325 C C . ASP D 1 308 ? -0.844 53.381 49.851 1.00 29.43 284 ASP D C 1
ATOM 9326 O O . ASP D 1 308 ? -1.998 53.790 49.942 1.00 27.09 284 ASP D O 1
ATOM 9331 N N . TYR D 1 309 ? -0.219 53.211 48.689 1.00 28.30 285 TYR D N 1
ATOM 9332 C CA . TYR D 1 309 ? -0.873 53.472 47.414 1.00 27.69 285 TYR D CA 1
ATOM 9333 C C . TYR D 1 309 ? -2.104 52.579 47.234 1.00 26.37 285 TYR D C 1
ATOM 9334 O O . TYR D 1 309 ? -3.171 53.066 46.888 1.00 26.97 285 TYR D O 1
ATOM 9343 N N . ILE D 1 310 ? -1.964 51.278 47.498 1.00 25.47 286 ILE D N 1
ATOM 9344 C CA . ILE D 1 310 ? -3.088 50.351 47.366 1.00 24.04 286 ILE D CA 1
ATOM 9345 C C . ILE D 1 310 ? -4.191 50.657 48.380 1.00 24.43 286 ILE D C 1
ATOM 9346 O O . ILE D 1 310 ? -5.383 50.606 48.045 1.00 26.35 286 ILE D O 1
ATOM 9351 N N . LYS D 1 311 ? -3.813 50.952 49.623 1.00 25.13 287 LYS D N 1
ATOM 9352 C CA . LYS D 1 311 ? -4.806 51.253 50.637 1.00 27.69 287 LYS D CA 1
ATOM 9353 C C . LYS D 1 311 ? -5.662 52.441 50.184 1.00 28.72 287 LYS D C 1
ATOM 9354 O O . LYS D 1 311 ? -6.878 52.423 50.307 1.00 28.64 287 LYS D O 1
ATOM 9360 N N . GLU D 1 312 ? -5.022 53.455 49.618 1.00 30.17 288 GLU D N 1
ATOM 9361 C CA . GLU D 1 312 ? -5.763 54.617 49.152 1.00 32.62 288 GLU D CA 1
ATOM 9362 C C . GLU D 1 312 ? -6.729 54.256 47.998 1.00 33.39 288 GLU D C 1
ATOM 9363 O O . GLU D 1 312 ? -7.844 54.758 47.939 1.00 31.75 288 GLU D O 1
ATOM 9369 N N . ILE D 1 313 ? -6.319 53.372 47.094 1.00 34.08 289 ILE D N 1
ATOM 9370 C CA . ILE D 1 313 ? -7.202 52.968 45.989 1.00 36.08 289 ILE D CA 1
ATOM 9371 C C . ILE D 1 313 ? -8.403 52.137 46.424 1.00 37.93 289 ILE D C 1
ATOM 9372 O O . ILE D 1 313 ? -9.520 52.360 45.946 1.00 38.83 289 ILE D O 1
ATOM 9377 N N . LEU D 1 314 ? -8.172 51.181 47.318 1.00 38.75 290 LEU D N 1
ATOM 9378 C CA . LEU D 1 314 ? -9.228 50.274 47.751 1.00 40.89 290 LEU D CA 1
ATOM 9379 C C . LEU D 1 314 ? -10.202 50.825 48.773 1.00 43.25 290 LEU D C 1
ATOM 9380 O O . LEU D 1 314 ? -11.374 50.432 48.784 1.00 43.98 290 LEU D O 1
ATOM 9385 N N . PHE D 1 315 ? -9.741 51.713 49.642 1.00 46.08 291 PHE D N 1
ATOM 9386 C CA . PHE D 1 315 ? -10.614 52.208 50.705 1.00 48.73 291 PHE D CA 1
ATOM 9387 C C . PHE D 1 315 ? -10.490 53.717 50.921 1.00 50.06 291 PHE D C 1
ATOM 9388 O O . PHE D 1 315 ? -11.205 54.308 51.733 1.00 52.55 291 PHE D O 1
#

Foldseek 3Di:
DDDDLADPVAAEAEEEEPPDPVDCLQVLVQVLCVVVVHRYGYYYDYHADVCQLVVLVVCLVVVHQKYFYDPPPFQPNVVNAAEEDPLCVLLSGFGMWGADPSHIYGYFLLQVLVVVLCVVVPHDQACFEEEEEDQDNNVSSNLVSSQVRHRAEYEYEYAPDPRQVSVVSSQVSSVVPGNHHYDYDYLVPLVVVLVRQVRGQEYEYPDCQCPPVNNQHDSNPDLVSHALRHEYEYLDPVVPAGNSNVSNVVNNHHYYYNPSSVLRSSQVSSCVSPVDGRPSVVSSVVPD/DVDDDLADPVAAEAEEEEPPDPVDCLQVLVQVQCVVVVNRYGYYYDHHADVCQLVVLVVCLVVVHQKYFYDPPPFQPNVVNAAEEDPLCVLLSGFGMWGADPSHIYGYFLQLVLVVVLCVVVVHDQAQFEEEEEDQDDNVSSVLSSNQVRHRAEYEYEYAPDPRQVSVVSSQVSSVVPGNHHYDYDYLVPLVVLLVRLVRGQEYEYPDCACPPVRNQDDSNPDLVSAAQRHEYEYLACVVPAGNSNVSCVVRNHHYDYNPSSVLRSSQVSSCSRPVDGGPSVVSVVVVD/DPDDDLADPPAAEAEEEEPPDPVDCLQVLLQVLCVVVVHRYGYYYDYHADVCQLVVLVVCLVSVHQKYFYDPPPFQPNVVNAAEEDPLCVLLSGFGMWGADPSHIYGYFLLQVLVVVLCVVVPHDQACFEEEEEDQDNNVSSNLVSSQVRHRAEYEYEYAPDPRQVSVVSSQVSSVVPGNHHYDYDYLVPLVVVLVRLVRGQEYEYPDCQQPPVNNQHDSNPDLVSHALRHEYEYLDPVVPAGNSNVSNVVNNHHYYYNPSSVLRSSQVSSCVSPVDGGPSVVSVVVPD/DDDDLADPVAAEAEEEEPPDPVDCLQVLVQVQCVVVVHRYGYYYDHHADVCQQVVLVVCLVVVHQKYFYDPPPFQPNVVNAAEEDPLCVLLSGFGMWGADPSHIYGYHLQLVLVVVLCVVVVHDQACFEEEEEDQDDNVSSVLSSNQVRHRAEYEYEYAPDPRQVSVVSSQVSSVVVGNHHYDYDYLVPLVVLLVRLVRGQEYEYPDCACPPVNNQDDSNPDLVSDAQRHEYEYLDCVVPAGNSNVSCVVRNHHYYYNPSSVLRSSQVSSCSRPVDGGPSVVSVVVPD

Organism: Listeria monocytogenes serovar 1/2a (strain ATCC BAA-679 / EGD-e) (NCBI:txid169963)

CATH classification: 3.40.50.10860 (+1 more: 3.40.50.720)

Solvent-accessible surface area: 49082 Å² total; per-residue (Å²): 139,78,120,26,79,5,39,0,86,1,68,1,0,0,6,0,0,52,123,24,45,145,26,64,7,0,7,0,0,0,2,0,0,43,113,66,67,30,62,33,0,0,0,1,3,86,0,6,105,169,28,3,111,40,0,2,72,0,0,66,13,5,101,5,47,0,0,7,2,32,130,43,0,40,78,60,0,81,152,67,19,69,127,60,15,118,19,1,125,32,7,37,3,1,4,0,0,6,11,69,152,43,63,0,26,0,43,13,2,12,3,49,1,7,14,104,7,2,157,103,49,64,13,90,2,80,43,82,26,0,0,0,2,2,5,18,24,30,0,3,3,0,1,2,23,0,6,86,59,35,2,137,35,0,0,1,0,11,135,133,47,144,103,36,56,45,1,88,122,2,24,119,50,0,71,85,145,26,156,6,112,6,32,30,46,35,13,44,59,28,130,45,0,85,109,7,2,44,85,10,53,0,3,0,7,8,30,44,30,1,86,124,97,80,60,15,32,14,35,2,16,31,5,96,15,4,122,75,130,4,21,0,1,2,26,6,58,154,30,86,109,1,11,10,6,44,5,0,88,107,44,53,10,116,47,43,28,2,42,20,17,22,8,37,16,0,7,93,0,0,62,23,3,16,143,98,134,10,29,26,118,69,0,120,112,23,24,58,162,121,51,113,25,78,4,39,0,84,1,63,2,0,0,6,0,0,52,123,24,47,157,29,102,27,0,3,5,1,0,3,0,0,40,115,67,65,25,60,33,0,0,0,0,3,90,0,7,107,188,51,4,111,44,0,1,70,0,0,79,9,4,97,5,45,0,0,19,3,36,128,58,0,35,85,48,0,84,128,59,20,73,128,55,22,112,10,1,116,29,13,34,13,2,8,0,0,8,9,71,155,38,60,0,25,0,41,13,2,11,1,36,0,8,18,97,7,3,158,100,47,64,21,89,4,82,42,84,11,0,0,0,2,2,5,20,33,32,1,11,2,0,1,0,21,0,7,72,58,34,3,110,53,0,1,2,0,11,151,137,47,143,106,36,61,43,1,94,119,2,25,119,51,0,71,73,138,25,133,4,130,10,73,29,38,37,11,125,60,78,125,47,0,78,104,1,0,58,86,1,30,0,2,0,7,8,31,43,27,2,90,154,90,78,111,54,89,46,61,13,49,36,38,98,11,13,76,90,150,0,12,0,2,1,26,6,82,165,34,102,93,2,82,10,4,69,18,0,80,112,64,45,13,105,39,47,35,4,51,18,16,24,5,45,48,4,11,97,1,0,94,24,4,21,131,113,145,7,33,14,112,72,0,101,101,10,30,187,164,102,54,117,24,78,5,38,0,84,1,71,2,0,0,6,0,1,52,123,23,45,155,29,71,11,0,6,4,0,0,4,0,0,41,112,61,67,29,60,34,0,0,0,0,3,86,0,6,104,187,51,4,132,50,0,1,76,0,0,69,14,5,102,5,46,0,0,8,2,32,132,44,0,40,77,46,0,86,124,58,21,68,128,50,15,120,21,1,117,26,8,36,2,2,4,0,0,6,10,68,153,41,62,0,25,0,43,14,2,12,2,50,1,8,14,103,7,2,155,102,47,65,13,91,3,81,43,82,24,0,0,0,2,2,5,18,24,31,0,4,2,0,1,2,23,0,5,90,60,34,2,138,34,0,0,1,0,10,156,135,46,144,105,35,58,47,2,87,118,3,25,117,47,0,75,87,138,28,158,7,110,5,53,30,34,35,14,136,49,81,139,45,0,99,107,3,2,46,83,10,53,0,3,0,7,7,32,43,30,1,88,170,106,90,107,47,91,45,58,11,54,35,41,98,13,4,118,75,134,5,20,0,1,2,24,6,51,156,30,84,109,1,94,10,5,75,28,0,88,154,60,52,10,117,48,42,28,1,50,20,17,51,14,38,13,0,7,98,0,0,64,22,4,17,142,102,136,10,30,26,120,67,3,122,95,11,26,143,177,88,119,27,76,3,42,0,86,1,65,2,0,0,7,0,0,53,125,24,46,161,28,77,25,0,3,4,0,0,4,0,0,40,121,67,67,26,60,34,0,0,0,0,4,91,0,6,98,193,58,4,133,48,0,1,74,0,0,66,11,3,99,5,29,0,0,18,4,36,135,51,0,42,86,47,0,82,126,61,20,75,76,61,9,58,11,1,110,23,13,32,14,2,12,0,0,7,9,10,80,39,23,0,2,0,8,16,2,12,2,37,0,8,17,104,7,2,158,98,47,66,14,88,4,81,43,86,11,0,0,0,2,3,4,20,47,34,0,11,1,0,2,0,21,0,6,34,50,35,2,124,55,0,1,2,0,10,153,133,46,143,106,38,61,50,1,94,129,3,25,121,53,0,72,71,139,25,123,4,136,11,71,30,39,40,7,123,59,78,116,48,0,84,104,0,0,58,85,1,29,0,2,0,7,8,32,43,25,1,88,174,106,76,113,54,90,49,60,14,44,37,36,106,11,14,76,79,132,0,13,0,2,1,24,6,72,160,30,96,115,2,86,10,5,72,19,0,92,112,68,50,11,117,49,44,37,3,31,17,16,19,3,46,45,3,12,45,1,0,67,14,3,11,21,52,103,15,34,14,121,76,0,96,110,13,23,100

Radius of gyration: 43.86 Å; Cα contacts (8 Å, |Δi|>4): 2736; chains: 4; bounding box: 76×44×151 Å

InterPro domains:
  IPR011342 Shikimate dehydrogenase [TIGR00507] (15-289)
  IPR013708 Shikimate dehydrogenase substrate binding, N-terminal [PF08501] (18-100)
  IPR022893 Shikimate dehydrogenase family [MF_00222] (13-291)
  IPR022893 Shikimate dehydrogenase family [PTHR21089] (7-286)
  IPR036291 NAD(P)-binding domain superfamily [SSF51735] (113-290)
  IPR041121 SDH, C-terminal [PF18317] (261-290)
  IPR046346 Aminoacid dehydrogenase-like, N-terminal domain superfamily [SSF53223] (7-112)

B-factor: mean 22.37, std 8.2, range [11.09, 62.92]

Secondary structure (DSSP, 8-state):
-------TT-EEEEEEESS-TT-SHHHHHHHHHHHHT--EEEEEEE--HHHHHHHHHHHHHTT--EEEE-TTSTTTGGGG-SEE-HHHHHHT--SEEEEETTEEEEE--HHHHHHHHHHHTT---TTSEEEEE--SHHHHHHHHHHHHTT-SEEEEEE-SSTTHHHHHHHHHHHHHHSS-EEEEEETT-HHHHHHHHHT-SEEEE-SSTTSTTSTT--S---GGG--TT-EEEES--SSSS-HHHHHHHHTT-EEE-SHHHHHHHHHHHHHHHHSS---HHHHHHHH-/--------TT-EEEEEEESS-TT-SHHHHHHHHHHHHT--EEEEEEE--TTTHHHHHHHHHHTT--EEEE-TTSTTTGGGG-SEE-HHHHHHT--SEEEEETTEEEEE--HHHHHHHHHHHTT---TTSEEEEE--SHHHHHHHHHHHHTT-SEEEEEE-SSTTHHHHHHHHHHHHHHSS-EEEEEETT-HHHHHHHHHH-SEEEE-SSTTSTTSTT------GGG--TT-EEEES--SSSS-HHHHHHHHTT-EEE-SHHHHHHHHHHHHHHHHSS---HHHHHHHT-/--------TT-EEEEEEESS-TT-SHHHHHHHHHHHHT--EEEEEEE--HHHHHHHHHHHHHTT--EEEE-TTSTTTGGGG-SEE-HHHHHHT--SEEEEETTEEEEE--HHHHHHHHHHHTT---TTSEEEEE--SHHHHHHHHHHHHTT-SEEEEEE-SSTTHHHHHHHHHHHHHHSS-EEEEEETT-HHHHHHHHHT-SEEEE-SSTTSTTSTT--S-S-GGG--TT-EEEES--SSSS-HHHHHHHHTT-EEE-THHHHHHHHHHHHHHHHSS---HHHHHHHH-/-------TT-EEEEEEESS-TT-SHHHHHHHHHHHHT--EEEEEEE--TTTHHHHHHHHHHTT--EEEE-TTSTTTGGGG-SEE-HHHHHHT--SEEEEETTEEEEE--HHHHHHHHHHHTT---TTSEEEEE--SHHHHHHHHHHHHTT-SEEEEEE-SSTTHHHHHHHHHHHHHHSS-EEEEEETT-HHHHHHHHHT-SEEEE-SSTTSTTSTT------GGG--TT-EEEES--SSSS-HHHHHHHHTT-EEE-SHHHHHHHHHHHHHHHHSS---HHHHHHHH-

Nearest PDB structures (foldseek):
  3tnl-assembly1_B  TM=1.003E+00  e=6.857E-63  Listeria monocytogenes EGD-e
  3t4e-assembly1_B  TM=9.842E-01  e=4.562E-42  Salmonella enterica subsp. enterica serovar Typhimurium
  1o9b-assembly2_B  TM=9.869E-01  e=5.067E-40  Escherichia coli
  5dzs-assembly2_A  TM=8.050E-01  e=1.518E-25  Clostridioides difficile 630
  3sef-assembly2_C  TM=8.973E-01  e=5.227E-21  Vibrio cholerae O1 biovar El Tor str. N16961